Protein 8C6I (pdb70)

Sequence (1270 aa):
NCPDQNPRLRNWDPGQDSAKQVVIKEGDMLRLTSDATVHSIVIQDGGLLVFGDNKDGSRNITLRTHYILIQDGGALHIGAEKCRYKSKATITLYGKSDEGESMPTFGKKFIGVEAGGTLELHGARKASWTLLARTLNSSGLPFGSYTFEKDFSRGLNVRVIDQDTAKILESERFDTHEYRNESRRLQEFLRFQDPGRIVAIAVGDSAAKSLLQGTIQMIQERLGSELIQGLGYRQAWALVGVIDGGSTSCNESVRNYENHSSGGKALAQREFYTVDGQKFSVTAYSEWIEGVSLSGFRVEVVDGVKLNLLDDVSSWKPGDQIVVASTDYSMYQAEEFTLLPCSECSHFQVKVKETPQFLHMGEIIDGVDMRAEVGILTRNIVIQGEVEDSCYAENQCQFFDYDTFGGHIMIMKNFTSVHLSYVELKHMGQQQMGRYPVHFHLCGDVDYKGGYRHATFVDGLSIHHSFSRCITVHGTNGLLIKDTIGFDTLGHCFFLEDGIEQRNTLFHNLGLLTKPGTLLPTDRNNSMCTTMRDKVFGNYIPVPATDCMAVSTFWIAHPNNNLINNAAAGSQDAGIWYLFHKEPTGESSGLQLLAKPELTPLGIFYNNRVHSNFKAGLFIDKGVKTTNSSAADPREYLCLDNSARFRPHQDANPEKPRVAALIDRLIAFKNNDNGAWVRGGDIIVQNSAFADNGIGLTFASDGSFPSDEGSSQEVSESLFVGESRNYGFQGGQNKYVGTGGIDQKPRTLPRNRTFPIRGFQIYDGPIHLTRSTFKKYVPTPDRYSSAIGFLMKNSWQITPRNNISLVKFGPHVSLNVFFGKPGPWFEDCEMDGDKNSIFHDIDGSVTGYKDAYVGRMDNYLIRHPSCVNVSKWNAVICSGTYAQVYVQTWSTQNLSMTITRDEYPSNPMVLRGINQKAAFPQYQPVVMLEKGYTIHWNGPAPRTTFLYLVNFNKNDWIRVGLCYPSNTSFQVTFGYLQRQNGSLSKIEEYEPVHSLEELQRKQSERKFYFDSSTGLLFLYLKAKSHRHGHSYCSSQGCERVKIQAATDSKDISNCMAKAYPQYYRKPSVVKRMPAMLTGLCQGCGTRQVVFTSDPHKSYLPVQFQSPDKAETQRGDPSVISVNGTDFTFRSAGVLLLVVDPCSVPFRLTEKTVFPLADVSRIEEYLKTGIPPRSIVLLSTRGEIKQLNISHLLVPLGLAKPAHLYDKGSTIFLGFSGNFKPSWTKLFTSPAGQGLGVLEQFIPLQLDEYGCPRATTVRRRDLELLKQASK

GO terms:
  GO:0005509 calcium ion binding (F, IDA)
  GO:0005886 plasma membrane (C, IDA)
  GO:0004415 hyalurononglucosaminidase activity (F, IDA)
  GO:0016020 membrane (C, TAS)
  GO:0045296 cadherin binding (F, HDA)
  GO:0070062 extracellular exosome (C, HDA)

Foldseek 3Di:
DKLLPPPLEDEDDPAEDLDAEEEFAPSQRYEYQEEYHYAEYEFENQGEYEYHADPAAAREYEYEYFEYHFEHNGAYYDIAPVGAHRYFYYYEHEDDQPGDAADDVGGTSEYEAEAAGYYYHGFDDFAFKFFFLAWAAFQQFPAHKDKDKDWQLAAKWKWWAFQAGRDTDDTDGQNQAPDLVSLVVQLVVLVPDDFFIKMKIKGHFFHDHSHDPSSLVSCCQQFVDDPSVDGDGRKIKMKIGTGRPHNVRIFIFIFDQPQQWRVDKTKYKDWGAHQQRWIWMWMWIWTTDSNITMIIIIIHTPPFHKTFTDAFRPVDDAVWKKKWAALAQARLQIDMWGWDDDPPHDRGITGTDDGRRFIAGNFFFQQFASTIMMGTQDISAEYKFDWDAFDDDPQVRVVGGTHQAGYAYEHYANYNAAEAERYHYAAAAGLDPQGENAGYAQHEEQAVVNPHPPRHEHYAYHHENHRAAAHEDHNYEQYEYYSYEAYQYAAAHYYDDFLNYALYAYEQYEYGNHAAGQRAQQRHAQVNQQPPCVFFDDPDGGDCPQFYPNRENAEAQAFRYAYFNYEQRAHAAEHHEYEYEQATADPPPDDGDPAGRLAAEGHHAEQYYAANHQHEYYEYFWYFARDGADDVHRHHGGTTGRPRARWYAPVSDLVGDGDEHEHYQYRFENYQAEHYEHEHAHYEYELYEYEQYQEYYEYEADQAFGPRFFGEAEYALYEWEHHIPCLTTPDSPLPAWAFFQPPGDIGGHRDYPARAREYYAAYHDPYEYAFAEYEAFGDDPRYNHEYYEYDAPDAGDGWQNNEHELYYYDPNGPHHAALDDCDDGRPHCQHLHSLADKYWHCCCRRPQFHTKMKHAQLNPQEDFPQWDDDVSRNIIIGHADKGKKKKKFAPDAQKWKWKAFQQCRVRIRIHRFDCNPDGITIHMHMHGWPGEMEMFIQWADGQKMKIWTWPDFAFTKYKYWYFHALDKDKWKKKFFQAPPPRDTHDMDTEDEDDDPVVQVVVQVGRYWYADSQLRIIMHMDGDHAGPDNRGGDGPRHTIMMMMGMDDDDGDRRDSSVPPPPVVHDHGDDPDHTDDGDPDHDDSRHRPDSHRDSQVLWDKKKWKWFAAFQVVLVVPDWTFIAINHDTPTDNAAFKWKWWWQQADVVIDTPDIDTAHLVCLVVVVVCLVPVHDALIKIWMKGYWFRADNVCLQSCVQFATDHSRDQHGRDIKIWIGTRYDDHDSQTDMDHDHHRHIDGMDIRMHTGDDVSSVDDDPDPRPRVSVVSVVVSSD

Structure (mmCIF, N/CA/C/O backbone):
data_8C6I
#
_entry.id   8C6I
#
_cell.length_a   184.760
_cell.length_b   184.760
_cell.length_c   105.398
_cell.angle_alpha   90.00
_cell.angle_beta   90.00
_cell.angle_gamma   90.00
#
_symmetry.space_group_name_H-M   'P 42 21 2'
#
loop_
_entity.id
_entity.type
_entity.pdbx_description
1 polymer 'Cell surface hyaluronidase'
2 branched alpha-D-mannopyranose-(1-6)-beta-D-mannopyranose-(1-4)-2-acetamido-2-deoxy-beta-D-glucopyranose-(1-4)-2-acetamido-2-deoxy-beta-D-glucopyranose
3 branched 2-acetamido-2-deoxy-beta-D-glucopyranose-(1-4)-2-acetamido-2-deoxy-beta-D-glucopyranose
4 branched beta-D-mannopyranose-(1-4)-2-acetamido-2-deoxy-beta-D-glucopyranose-(1-4)-2-acetamido-2-deoxy-beta-D-glucopyranose
5 branched alpha-D-mannopyranose-(1-6)-beta-D-mannopyranose-(1-4)-2-acetamido-2-deoxy-beta-D-glucopyranose-(1-4)-[alpha-L-fucopyranose-(1-6)]2-acetamido-2-deoxy-beta-D-glucopyranose
6 branched alpha-D-mannopyranose-(1-3)-beta-D-mannopyranose-(1-4)-2-acetamido-2-deoxy-beta-D-glucopyranose-(1-4)-2-acetamido-2-deoxy-beta-D-glucopyranose
7 non-polymer 'NICKEL (II) ION'
8 non-polymer 'CHLORIDE ION'
9 non-polymer 2-acetamido-2-deoxy-beta-D-glucopyranose
#
loop_
_atom_site.group_PDB
_atom_site.id
_atom_site.type_symbol
_atom_site.label_atom_id
_atom_site.label_alt_id
_atom_site.label_comp_id
_atom_site.label_asym_id
_atom_site.label_entity_id
_atom_site.label_seq_id
_atom_site.pdbx_PDB_ins_code
_atom_site.Cartn_x
_atom_site.Cartn_y
_atom_site.Cartn_z
_atom_site.occupancy
_atom_site.B_iso_or_equiv
_atom_site.auth_seq_id
_atom_site.auth_comp_id
_atom_site.auth_asym_id
_atom_site.auth_atom_id
_atom_site.pdbx_PDB_model_num
ATOM 1 N N . ASN A 1 30 ? 18.793 -15.474 -47.959 1.00 137.12 112 ASN A N 1
ATOM 2 C CA . ASN A 1 30 ? 19.623 -15.271 -46.781 1.00 137.12 112 ASN A CA 1
ATOM 3 C C . ASN A 1 30 ? 18.818 -14.710 -45.614 1.00 137.12 112 ASN A C 1
ATOM 4 O O . ASN A 1 30 ? 19.212 -14.825 -44.469 1.00 137.12 112 ASN A O 1
ATOM 9 N N . CYS A 1 31 ? 17.685 -14.108 -45.911 1.00 139.29 113 CYS A N 1
ATOM 10 C CA . CYS A 1 31 ? 16.935 -13.432 -44.862 1.00 139.29 113 CYS A CA 1
ATOM 11 C C . CYS A 1 31 ? 15.986 -14.406 -44.163 1.00 139.29 113 CYS A C 1
ATOM 12 O O . CYS A 1 31 ? 15.377 -15.259 -44.820 1.00 139.29 113 CYS A O 1
ATOM 15 N N . PRO A 1 32 ? 15.861 -14.289 -42.838 1.00 137.28 114 PRO A N 1
ATOM 16 C CA . PRO A 1 32 ? 14.997 -15.209 -42.088 1.00 137.28 114 PRO A CA 1
ATOM 17 C C . PRO A 1 32 ? 13.521 -14.863 -42.203 1.00 137.28 114 PRO A C 1
ATOM 18 O O . PRO A 1 32 ? 12.670 -15.752 -42.102 1.00 137.28 114 PRO A O 1
ATOM 22 N N . ASP A 1 33 ? 13.202 -13.578 -42.393 1.00 139.11 115 ASP A N 1
ATOM 23 C CA . ASP A 1 33 ? 11.818 -13.194 -42.645 1.00 139.11 115 ASP A CA 1
ATOM 24 C C . ASP A 1 33 ? 11.410 -13.471 -44.089 1.00 139.11 115 ASP A C 1
ATOM 25 O O . ASP A 1 33 ? 10.240 -13.777 -44.347 1.00 139.11 115 ASP A O 1
ATOM 30 N N . GLN A 1 34 ? 12.353 -13.381 -45.037 1.00 141.39 116 GLN A N 1
ATOM 31 C CA . GLN A 1 34 ? 12.121 -13.817 -46.417 1.00 141.39 116 GLN A CA 1
ATOM 32 C C . GLN A 1 34 ? 12.052 -15.329 -46.554 1.00 141.39 116 GLN A C 1
ATOM 33 O O . GLN A 1 34 ? 12.143 -15.843 -47.676 1.00 141.39 116 GLN A O 1
ATOM 39 N N . ASN A 1 35 ? 11.920 -16.054 -45.454 1.00 141.81 117 ASN A N 1
ATOM 40 C CA . ASN A 1 35 ? 11.632 -17.481 -45.506 1.00 141.81 117 ASN A CA 1
ATOM 41 C C . ASN A 1 35 ? 10.225 -17.664 -46.056 1.00 141.81 117 ASN A C 1
ATOM 42 O O . ASN A 1 35 ? 9.271 -17.124 -45.479 1.00 141.81 117 ASN A O 1
ATOM 47 N N . PRO A 1 36 ? 10.047 -18.394 -47.159 1.00 142.75 118 PRO A N 1
ATOM 48 C CA . PRO A 1 36 ? 8.689 -18.597 -47.688 1.00 142.75 118 PRO A CA 1
ATOM 49 C C . PRO A 1 36 ? 7.773 -19.362 -46.743 1.00 142.75 118 PRO A C 1
ATOM 50 O O . PRO A 1 36 ? 6.567 -19.089 -46.718 1.00 142.75 118 PRO A O 1
ATOM 54 N N . ARG A 1 37 ? 8.305 -20.297 -45.950 1.00 142.54 119 ARG A N 1
ATOM 55 C CA . ARG A 1 37 ? 7.489 -21.093 -45.042 1.00 142.54 119 ARG A CA 1
ATOM 56 C C . ARG A 1 37 ? 6.895 -20.279 -43.890 1.00 142.54 119 ARG A C 1
ATOM 57 O O . ARG A 1 37 ? 6.211 -20.861 -43.034 1.00 142.54 119 ARG A O 1
ATOM 65 N N . LEU A 1 38 ? 7.141 -18.968 -43.832 1.00 140.90 120 LEU A N 1
ATOM 66 C CA . LEU A 1 38 ? 6.668 -18.165 -42.706 1.00 140.90 120 LEU A CA 1
ATOM 67 C C . LEU A 1 38 ? 5.202 -17.795 -42.885 1.00 140.90 120 LEU A C 1
ATOM 68 O O . LEU A 1 38 ? 4.829 -17.142 -43.867 1.00 140.90 120 LEU A O 1
ATOM 73 N N . ARG A 1 39 ? 4.381 -18.204 -41.927 1.00 141.34 121 ARG A N 1
ATOM 74 C CA . ARG A 1 39 ? 3.049 -17.642 -41.782 1.00 141.34 121 ARG A CA 1
ATOM 75 C C . ARG A 1 39 ? 3.146 -16.270 -41.130 1.00 141.34 121 ARG A C 1
ATOM 76 O O . ARG A 1 39 ? 4.032 -16.013 -40.310 1.00 141.34 121 ARG A O 1
ATOM 84 N N . ASN A 1 40 ? 2.235 -15.381 -41.506 1.00 139.51 122 ASN A N 1
ATOM 85 C CA . ASN A 1 40 ? 2.164 -14.064 -40.889 1.00 139.51 122 ASN A CA 1
ATOM 86 C C . ASN A 1 40 ? 1.326 -14.158 -39.619 1.00 139.51 122 ASN A C 1
ATOM 87 O O . ASN A 1 40 ? 0.241 -14.750 -39.623 1.00 139.51 122 ASN A O 1
ATOM 92 N N . TRP A 1 41 ? 1.840 -13.589 -38.533 1.00 138.57 123 TRP A N 1
ATOM 93 C CA . TRP A 1 41 ? 1.248 -13.723 -37.210 1.00 138.57 123 TRP A CA 1
ATOM 94 C C . TRP A 1 41 ? 0.626 -12.400 -36.778 1.00 138.57 123 TRP A C 1
ATOM 95 O O . TRP A 1 41 ? 1.143 -11.325 -37.097 1.00 138.57 123 TRP A O 1
ATOM 106 N N . ASP A 1 42 ? -0.499 -12.486 -36.065 1.00 137.87 124 ASP A N 1
ATOM 107 C CA . ASP A 1 42 ? -1.178 -11.323 -35.507 1.00 137.87 124 ASP A CA 1
ATOM 108 C C . ASP A 1 42 ? -2.094 -11.760 -34.366 1.00 137.87 124 ASP A C 1
ATOM 109 O O . ASP A 1 42 ? -3.286 -11.998 -34.591 1.00 137.87 124 ASP A O 1
ATOM 114 N N . PRO A 1 43 ? -1.577 -11.890 -33.126 1.00 138.10 125 PRO A N 1
ATOM 115 C CA . PRO A 1 43 ? -2.384 -12.472 -32.042 1.00 138.10 125 PRO A CA 1
ATOM 116 C C . PRO A 1 43 ? -3.374 -11.501 -31.412 1.00 138.10 125 PRO A C 1
ATOM 117 O O . PRO A 1 43 ? -4.412 -11.913 -30.894 1.00 138.10 125 PRO A O 1
ATOM 121 N N . GLY A 1 44 ? -3.036 -10.219 -31.422 1.00 134.56 126 GLY A N 1
ATOM 122 C CA . GLY A 1 44 ? -3.848 -9.177 -30.827 1.00 134.56 126 GLY A CA 1
ATOM 123 C C . GLY A 1 44 ? -3.227 -8.566 -29.586 1.00 134.56 126 GLY A C 1
ATOM 124 O O . GLY A 1 44 ? -2.000 -8.535 -29.413 1.00 134.56 126 GLY A O 1
ATOM 125 N N . GLN A 1 45 ? -4.108 -8.073 -28.692 1.00 134.44 127 GLN A N 1
ATOM 126 C CA . GLN A 1 45 ? -3.717 -7.371 -27.454 1.00 134.44 127 GLN A CA 1
ATOM 127 C C . GLN A 1 45 ? -4.409 -8.032 -26.254 1.00 134.44 127 GLN A C 1
ATOM 128 O O . GLN A 1 45 ? -5.308 -7.458 -25.637 1.00 134.44 127 GLN A O 1
ATOM 134 N N . ASP A 1 46 ? -4.006 -9.265 -25.958 1.00 135.51 128 ASP A N 1
ATOM 135 C CA . ASP A 1 46 ? -4.600 -10.077 -24.896 1.00 135.51 128 ASP A CA 1
ATOM 136 C C . ASP A 1 46 ? -3.498 -10.433 -23.899 1.00 135.51 128 ASP A C 1
ATOM 137 O O . ASP A 1 46 ? -2.797 -11.439 -24.055 1.00 135.51 128 ASP A O 1
ATOM 142 N N . SER A 1 47 ? -3.352 -9.597 -22.868 1.00 135.00 129 SER A N 1
ATOM 143 C CA . SER A 1 47 ? -2.330 -9.799 -21.847 1.00 135.00 129 SER A CA 1
ATOM 144 C C . SER A 1 47 ? -2.541 -11.073 -21.034 1.00 135.00 129 SER A C 1
ATOM 145 O O . SER A 1 47 ? -1.692 -11.400 -20.195 1.00 135.00 129 SER A O 1
ATOM 148 N N . ALA A 1 48 ? -3.636 -11.798 -21.260 1.00 134.43 130 ALA A N 1
ATOM 149 C CA . ALA A 1 48 ? -3.864 -13.096 -20.644 1.00 134.43 130 ALA A CA 1
ATOM 150 C C . ALA A 1 48 ? -3.794 -14.241 -21.645 1.00 134.43 130 ALA A C 1
ATOM 151 O O . ALA A 1 48 ? -3.936 -15.403 -21.249 1.00 134.43 130 ALA A O 1
ATOM 153 N N . LYS A 1 49 ? -3.590 -13.947 -22.929 1.00 134.10 131 LYS A N 1
ATOM 154 C CA . LYS A 1 49 ? -3.426 -14.988 -23.936 1.00 134.10 131 LYS A CA 1
ATOM 155 C C . LYS A 1 49 ? -2.009 -15.536 -23.873 1.00 134.10 131 LYS A C 1
ATOM 156 O O . LYS A 1 49 ? -1.045 -14.813 -24.142 1.00 134.10 131 LYS A O 1
ATOM 162 N N . GLN A 1 50 ? -1.881 -16.810 -23.526 1.00 134.20 132 GLN A N 1
ATOM 163 C CA . GLN A 1 50 ? -0.588 -17.469 -23.547 1.00 134.20 132 GLN A CA 1
ATOM 164 C C . GLN A 1 50 ? -0.360 -18.119 -24.907 1.00 134.20 132 GLN A C 1
ATOM 165 O O . GLN A 1 50 ? -1.296 -18.593 -25.557 1.00 134.20 132 GLN A O 1
ATOM 171 N N . VAL A 1 51 ? 0.897 -18.115 -25.345 1.00 131.83 133 VAL A N 1
ATOM 172 C CA . VAL A 1 51 ? 1.266 -18.550 -26.685 1.00 131.83 133 VAL A CA 1
ATOM 173 C C . VAL A 1 51 ? 2.347 -19.615 -26.582 1.00 131.83 133 VAL A C 1
ATOM 174 O O . VAL A 1 51 ? 3.260 -19.512 -25.755 1.00 131.83 133 VAL A O 1
ATOM 178 N N . VAL A 1 52 ? 2.236 -20.645 -27.419 1.00 134.47 134 VAL A N 1
ATOM 179 C CA . VAL A 1 52 ? 3.246 -21.700 -27.528 1.00 134.47 134 VAL A CA 1
ATOM 180 C C . VAL A 1 52 ? 3.507 -21.956 -29.005 1.00 134.47 134 VAL A C 1
ATOM 181 O O . VAL A 1 52 ? 2.602 -22.369 -29.739 1.00 134.47 134 VAL A O 1
ATOM 185 N N . ILE A 1 53 ? 4.737 -21.704 -29.433 1.00 137.50 135 ILE A N 1
ATOM 186 C CA . ILE A 1 53 ? 5.172 -21.893 -30.811 1.00 137.50 135 ILE A CA 1
ATOM 187 C C . ILE A 1 53 ? 5.906 -23.225 -30.877 1.00 137.50 135 ILE A C 1
ATOM 188 O O . ILE A 1 53 ? 7.042 -23.340 -30.407 1.00 137.50 135 ILE A O 1
ATOM 193 N N . LYS A 1 54 ? 5.261 -24.249 -31.443 1.00 141.92 136 LYS A N 1
ATOM 194 C CA . LYS A 1 54 ? 5.828 -25.588 -31.436 1.00 141.92 136 LYS A CA 1
ATOM 195 C C . LYS A 1 54 ? 6.183 -26.041 -32.858 1.00 141.92 136 LYS A C 1
ATOM 196 O O . LYS A 1 54 ? 6.383 -25.211 -33.754 1.00 141.92 136 LYS A O 1
ATOM 202 N N . GLU A 1 55 ? 6.264 -27.357 -33.060 1.00 143.98 137 GLU A N 1
ATOM 203 C CA . GLU A 1 55 ? 6.809 -27.899 -34.302 1.00 143.98 137 GLU A CA 1
ATOM 204 C C . GLU A 1 55 ? 5.914 -27.585 -35.498 1.00 143.98 137 GLU A C 1
ATOM 205 O O . GLU A 1 55 ? 4.698 -27.805 -35.458 1.00 143.98 137 GLU A O 1
ATOM 211 N N . GLY A 1 56 ? 6.535 -27.099 -36.577 1.00 143.28 138 GLY A N 1
ATOM 212 C CA . GLY A 1 56 ? 5.845 -26.622 -37.759 1.00 143.28 138 GLY A CA 1
ATOM 213 C C . GLY A 1 56 ? 5.426 -25.168 -37.681 1.00 143.28 138 GLY A C 1
ATOM 214 O O . GLY A 1 56 ? 5.275 -24.517 -38.723 1.00 143.28 138 GLY A O 1
ATOM 215 N N . ASP A 1 57 ? 5.230 -24.648 -36.471 1.00 141.99 139 ASP A N 1
ATOM 216 C CA . ASP A 1 57 ? 4.881 -23.247 -36.283 1.00 141.99 139 ASP A CA 1
ATOM 217 C C . ASP A 1 57 ? 6.023 -22.358 -36.753 1.00 141.99 139 ASP A C 1
ATOM 218 O O . ASP A 1 57 ? 6.860 -21.928 -35.954 1.00 141.99 139 ASP A O 1
ATOM 223 N N . MET A 1 58 ? 6.069 -22.093 -38.058 1.00 141.59 140 MET A N 1
ATOM 224 C CA . MET A 1 58 ? 7.037 -21.167 -38.631 1.00 141.59 140 MET A CA 1
ATOM 225 C C . MET A 1 58 ? 6.316 -19.836 -38.831 1.00 141.59 140 MET A C 1
ATOM 226 O O . MET A 1 58 ? 5.832 -19.506 -39.915 1.00 141.59 140 MET A O 1
ATOM 231 N N . LEU A 1 59 ? 6.223 -19.078 -37.739 1.00 138.70 141 LEU A N 1
ATOM 232 C CA . LEU A 1 59 ? 5.459 -17.840 -37.704 1.00 138.70 141 LEU A CA 1
ATOM 233 C C . LEU A 1 59 ? 6.357 -16.646 -37.993 1.00 138.70 141 LEU A C 1
ATOM 234 O O . LEU A 1 59 ? 7.521 -16.609 -37.582 1.00 138.70 141 LEU A O 1
ATOM 239 N N . ARG A 1 60 ? 5.802 -15.665 -38.698 1.00 138.99 142 ARG A N 1
ATOM 240 C CA . ARG A 1 60 ? 6.474 -14.398 -38.967 1.00 138.99 142 ARG A CA 1
ATOM 241 C C . ARG A 1 60 ? 5.614 -13.285 -38.385 1.00 138.99 142 ARG A C 1
ATOM 242 O O . ARG A 1 60 ? 4.552 -12.965 -38.931 1.00 138.99 142 ARG A O 1
ATOM 250 N N . LEU A 1 61 ? 6.061 -12.710 -37.273 1.00 137.13 143 LEU A N 1
ATOM 251 C CA . LEU A 1 61 ? 5.329 -11.614 -36.656 1.00 137.13 143 LEU A CA 1
ATOM 252 C C . LEU A 1 61 ? 5.309 -10.400 -37.578 1.00 137.13 143 LEU A C 1
ATOM 253 O O . LEU A 1 61 ? 6.323 -10.042 -38.183 1.00 137.13 143 LEU A O 1
ATOM 258 N N . THR A 1 62 ? 4.140 -9.761 -37.680 1.00 138.22 144 THR A N 1
ATOM 259 C CA . THR A 1 62 ? 3.944 -8.650 -38.602 1.00 138.22 144 THR A CA 1
ATOM 260 C C . THR A 1 62 ? 3.350 -7.402 -37.964 1.00 138.22 144 THR A C 1
ATOM 261 O O . THR A 1 62 ? 3.359 -6.345 -38.605 1.00 138.22 144 THR A O 1
ATOM 265 N N . SER A 1 63 ? 2.847 -7.483 -36.736 1.00 135.74 145 SER A N 1
ATOM 266 C CA . SER A 1 63 ? 2.149 -6.367 -36.122 1.00 135.74 145 SER A CA 1
ATOM 267 C C . SER A 1 63 ? 2.407 -6.380 -34.623 1.00 135.74 145 SER A C 1
ATOM 268 O O . SER A 1 63 ? 2.855 -7.383 -34.058 1.00 135.74 145 SER A O 1
ATOM 271 N N . ASP A 1 64 ? 2.128 -5.241 -33.987 1.00 133.87 146 ASP A N 1
ATOM 272 C CA . ASP A 1 64 ? 2.272 -5.122 -32.541 1.00 133.87 146 ASP A CA 1
ATOM 273 C C . ASP A 1 64 ? 1.364 -6.122 -31.835 1.00 133.87 146 ASP A C 1
ATOM 274 O O . ASP A 1 64 ? 0.304 -6.499 -32.340 1.00 133.87 146 ASP A O 1
ATOM 279 N N . ALA A 1 65 ? 1.792 -6.563 -30.655 1.00 131.60 147 ALA A N 1
ATOM 280 C CA . ALA A 1 65 ? 1.081 -7.624 -29.957 1.00 131.60 147 ALA A CA 1
ATOM 281 C C . ALA A 1 65 ? 1.316 -7.506 -28.463 1.00 131.60 147 ALA A C 1
ATOM 282 O O . ALA A 1 65 ? 2.344 -6.989 -28.016 1.00 131.60 147 ALA A O 1
ATOM 284 N N . THR A 1 66 ? 0.346 -7.998 -27.697 1.00 131.01 148 THR A N 1
ATOM 285 C CA . THR A 1 66 ? 0.460 -8.078 -26.241 1.00 131.01 148 THR A CA 1
ATOM 286 C C . THR A 1 66 ? -0.123 -9.416 -25.810 1.00 131.01 148 THR A C 1
ATOM 287 O O . THR A 1 66 ? -1.344 -9.602 -25.839 1.00 131.01 148 THR A O 1
ATOM 291 N N . VAL A 1 67 ? 0.746 -10.347 -25.439 1.00 130.68 149 VAL A N 1
ATOM 292 C CA . VAL A 1 67 ? 0.335 -11.641 -24.922 1.00 130.68 149 VAL A CA 1
ATOM 293 C C . VAL A 1 67 ? 0.931 -11.807 -23.532 1.00 130.68 149 VAL A C 1
ATOM 294 O O . VAL A 1 67 ? 1.870 -11.109 -23.145 1.00 130.68 149 VAL A O 1
ATOM 298 N N . HIS A 1 68 ? 0.368 -12.748 -22.771 1.00 130.53 150 HIS A N 1
ATOM 299 C CA . HIS A 1 68 ? 0.936 -13.047 -21.462 1.00 130.53 150 HIS A CA 1
ATOM 300 C C . HIS A 1 68 ? 2.343 -13.612 -21.599 1.00 130.53 150 HIS A C 1
ATOM 301 O O . HIS A 1 68 ? 3.297 -13.061 -21.042 1.00 130.53 150 HIS A O 1
ATOM 308 N N . SER A 1 69 ? 2.498 -14.703 -22.344 1.00 127.61 151 SER A N 1
ATOM 309 C CA . SER A 1 69 ? 3.800 -15.332 -22.504 1.00 127.61 151 SER A CA 1
ATOM 310 C C . SER A 1 69 ? 3.947 -15.875 -23.916 1.00 127.61 151 SER A C 1
ATOM 311 O O . SER A 1 69 ? 2.968 -16.043 -24.647 1.00 127.61 151 SER A O 1
ATOM 314 N N . ILE A 1 70 ? 5.194 -16.156 -24.285 1.00 127.40 152 ILE A N 1
ATOM 315 C CA . ILE A 1 70 ? 5.529 -16.854 -25.519 1.00 127.40 152 ILE A CA 1
ATOM 316 C C . ILE A 1 70 ? 6.534 -17.941 -25.170 1.00 127.40 152 ILE A C 1
ATOM 317 O O . ILE A 1 70 ? 7.511 -17.683 -24.457 1.00 127.40 152 ILE A O 1
ATOM 322 N N . VAL A 1 71 ? 6.278 -19.159 -25.638 1.00 130.01 153 VAL A N 1
ATOM 323 C CA . VAL A 1 71 ? 7.176 -20.286 -25.424 1.00 130.01 153 VAL A CA 1
ATOM 324 C C . VAL A 1 71 ? 7.459 -20.916 -26.779 1.00 130.01 153 VAL A C 1
ATOM 325 O O . VAL A 1 71 ? 6.547 -21.449 -27.422 1.00 130.01 153 VAL A O 1
ATOM 329 N N . ILE A 1 72 ? 8.716 -20.862 -27.208 1.00 133.12 154 ILE A N 1
ATOM 330 C CA . ILE A 1 72 ? 9.145 -21.384 -28.500 1.00 133.12 154 ILE A CA 1
ATOM 331 C C . ILE A 1 72 ? 9.891 -22.689 -28.255 1.00 133.12 154 ILE A C 1
ATOM 332 O O . ILE A 1 72 ? 10.932 -22.698 -27.585 1.00 133.12 154 ILE A O 1
ATOM 337 N N . GLN A 1 73 ? 9.375 -23.788 -28.809 1.00 137.99 155 GLN A N 1
ATOM 338 C CA . GLN A 1 73 ? 9.893 -25.112 -28.490 1.00 137.99 155 GLN A CA 1
ATOM 339 C C . GLN A 1 73 ? 9.670 -26.058 -29.664 1.00 137.99 155 GLN A C 1
ATOM 340 O O . GLN A 1 73 ? 8.945 -25.748 -30.613 1.00 137.99 155 GLN A O 1
ATOM 346 N N . ASP A 1 74 ? 10.331 -27.217 -29.594 1.00 141.65 156 ASP A N 1
ATOM 347 C CA . ASP A 1 74 ? 10.121 -28.347 -30.503 1.00 141.65 156 ASP A CA 1
ATOM 348 C C . ASP A 1 74 ? 10.480 -28.025 -31.954 1.00 141.65 156 ASP A C 1
ATOM 349 O O . ASP A 1 74 ? 10.037 -28.722 -32.873 1.00 141.65 156 ASP A O 1
ATOM 354 N N . GLY A 1 75 ? 11.294 -26.999 -32.179 1.00 140.32 157 GLY A N 1
ATOM 355 C CA . GLY A 1 75 ? 11.599 -26.541 -33.517 1.00 140.32 157 GLY A CA 1
ATOM 356 C C . GLY A 1 75 ? 10.729 -25.411 -34.021 1.00 140.32 157 GLY A C 1
ATOM 357 O O . GLY A 1 75 ? 10.785 -25.099 -35.216 1.00 140.32 157 GLY A O 1
ATOM 358 N N . GLY A 1 76 ? 9.922 -24.797 -33.158 1.00 138.33 158 GLY A N 1
ATOM 359 C CA . GLY A 1 76 ? 9.124 -23.662 -33.579 1.00 138.33 158 GLY A CA 1
ATOM 360 C C . GLY A 1 76 ? 9.987 -22.463 -33.919 1.00 138.33 158 GLY A C 1
ATOM 361 O O . GLY A 1 76 ? 11.097 -22.298 -33.414 1.00 138.33 158 GLY A O 1
ATOM 362 N N . LEU A 1 77 ? 9.462 -21.610 -34.794 1.00 135.87 159 LEU A N 1
ATOM 363 C CA . LEU A 1 77 ? 10.192 -20.451 -35.284 1.00 135.87 159 LEU A CA 1
ATOM 364 C C . LEU A 1 77 ? 9.322 -19.212 -35.146 1.00 135.87 159 LEU A C 1
ATOM 365 O O . LEU A 1 77 ? 8.126 -19.249 -35.446 1.00 135.87 159 LEU A O 1
ATOM 370 N N . LEU A 1 78 ? 9.919 -18.124 -34.670 1.00 133.41 160 LEU A N 1
ATOM 371 C CA . LEU A 1 78 ? 9.241 -16.830 -34.615 1.00 133.41 160 LEU A CA 1
ATOM 372 C C . LEU A 1 78 ? 10.220 -15.786 -35.138 1.00 133.41 160 LEU A C 1
ATOM 373 O O . LEU A 1 78 ? 11.125 -15.359 -34.414 1.00 133.41 160 LEU A O 1
ATOM 378 N N . VAL A 1 79 ? 10.049 -15.392 -36.396 1.00 133.91 161 VAL A N 1
ATOM 379 C CA . VAL A 1 79 ? 10.856 -14.337 -37.001 1.00 133.91 161 VAL A CA 1
ATOM 380 C C . VAL A 1 79 ? 10.042 -13.052 -36.997 1.00 133.91 161 VAL A C 1
ATOM 381 O O . VAL A 1 79 ? 8.823 -13.074 -37.210 1.00 133.91 161 VAL A O 1
ATOM 385 N N . PHE A 1 80 ? 10.706 -11.933 -36.728 1.00 130.96 162 PHE A N 1
ATOM 386 C CA . PHE A 1 80 ? 10.078 -10.634 -36.892 1.00 130.96 162 PHE A CA 1
ATOM 387 C C . PHE A 1 80 ? 10.062 -10.264 -38.365 1.00 130.96 162 PHE A C 1
ATOM 388 O O . PHE A 1 80 ? 11.047 -10.469 -39.081 1.00 130.96 162 PHE A O 1
ATOM 396 N N . GLY A 1 81 ? 8.928 -9.733 -38.820 1.00 134.60 163 GLY A N 1
ATOM 397 C CA . GLY A 1 81 ? 8.783 -9.379 -40.226 1.00 134.60 163 GLY A CA 1
ATOM 398 C C . GLY A 1 81 ? 9.444 -8.045 -40.506 1.00 134.60 163 GLY A C 1
ATOM 399 O O . GLY A 1 81 ? 9.142 -7.039 -39.855 1.00 134.60 163 GLY A O 1
ATOM 400 N N . ASP A 1 82 ? 10.354 -8.036 -41.473 1.00 134.91 164 ASP A N 1
ATOM 401 C CA . ASP A 1 82 ? 11.113 -6.845 -41.818 1.00 134.91 164 ASP A CA 1
ATOM 402 C C . ASP A 1 82 ? 10.665 -6.304 -43.170 1.00 134.91 164 ASP A C 1
ATOM 403 O O . ASP A 1 82 ? 9.950 -6.963 -43.930 1.00 134.91 164 ASP A O 1
ATOM 408 N N . ASN A 1 83 ? 11.092 -5.076 -43.456 1.00 139.04 165 ASN A N 1
ATOM 409 C CA . ASN A 1 83 ? 10.805 -4.404 -44.712 1.00 139.04 165 ASN A CA 1
ATOM 410 C C . ASN A 1 83 ? 12.102 -4.015 -45.410 1.00 139.04 165 ASN A C 1
ATOM 411 O O . ASN A 1 83 ? 13.113 -3.726 -44.763 1.00 139.04 165 ASN A O 1
ATOM 416 N N . LYS A 1 84 ? 12.064 -4.008 -46.746 1.00 140.01 166 LYS A N 1
ATOM 417 C CA . LYS A 1 84 ? 13.218 -3.602 -47.543 1.00 140.01 166 LYS A CA 1
ATOM 418 C C . LYS A 1 84 ? 13.572 -2.131 -47.357 1.00 140.01 166 LYS A C 1
ATOM 419 O O . LYS A 1 84 ? 14.652 -1.712 -47.789 1.00 140.01 166 LYS A O 1
ATOM 425 N N . ASP A 1 85 ? 12.697 -1.343 -46.723 1.00 140.24 167 ASP A N 1
ATOM 426 C CA . ASP A 1 85 ? 12.929 0.080 -46.522 1.00 140.24 167 ASP A CA 1
ATOM 427 C C . ASP A 1 85 ? 13.193 0.473 -45.075 1.00 140.24 167 ASP A C 1
ATOM 428 O O . ASP A 1 85 ? 13.730 1.559 -44.841 1.00 140.24 167 ASP A O 1
ATOM 433 N N . GLY A 1 86 ? 12.823 -0.360 -44.107 1.00 137.80 168 GLY A N 1
ATOM 434 C CA . GLY A 1 86 ? 13.057 -0.021 -42.717 1.00 137.80 168 GLY A CA 1
ATOM 435 C C . GLY A 1 86 ? 11.979 0.837 -42.089 1.00 137.80 168 GLY A C 1
ATOM 436 O O . GLY A 1 86 ? 12.290 1.810 -41.391 1.00 137.80 168 GLY A O 1
ATOM 437 N N . SER A 1 87 ? 10.711 0.500 -42.313 1.00 139.49 169 SER A N 1
ATOM 438 C CA . SER A 1 87 ? 9.611 1.293 -41.790 1.00 139.49 169 SER A CA 1
ATOM 439 C C . SER A 1 87 ? 8.679 0.532 -40.859 1.00 139.49 169 SER A C 1
ATOM 440 O O . SER A 1 87 ? 8.002 1.167 -40.044 1.00 139.49 169 SER A O 1
ATOM 443 N N . ARG A 1 88 ? 8.636 -0.798 -40.942 1.00 137.84 170 ARG A N 1
ATOM 444 C CA . ARG A 1 88 ? 7.702 -1.602 -40.158 1.00 137.84 170 ARG A CA 1
ATOM 445 C C . ARG A 1 88 ? 8.091 -1.630 -38.684 1.00 137.84 170 ARG A C 1
ATOM 446 O O . ARG A 1 88 ? 8.832 -2.517 -38.246 1.00 137.84 170 ARG A O 1
ATOM 454 N N . ASN A 1 89 ? 7.588 -0.667 -37.909 1.00 135.31 171 ASN A N 1
ATOM 455 C CA . ASN A 1 89 ? 7.878 -0.602 -36.480 1.00 135.31 171 ASN A CA 1
ATOM 456 C C . ASN A 1 89 ? 7.042 -1.638 -35.734 1.00 135.31 171 ASN A C 1
ATOM 457 O O . ASN A 1 89 ? 5.807 -1.575 -35.742 1.00 135.31 171 ASN A O 1
ATOM 462 N N . ILE A 1 90 ? 7.719 -2.587 -35.085 1.00 131.00 172 ILE A N 1
ATOM 463 C CA . ILE A 1 90 ? 7.084 -3.674 -34.344 1.00 131.00 172 ILE A CA 1
ATOM 464 C C . ILE A 1 90 ? 7.439 -3.537 -32.870 1.00 131.00 172 ILE A C 1
ATOM 465 O O . ILE A 1 90 ? 8.591 -3.248 -32.524 1.00 131.00 172 ILE A O 1
ATOM 470 N N . THR A 1 91 ? 6.449 -3.747 -32.007 1.00 127.10 173 THR A N 1
ATOM 471 C CA . THR A 1 91 ? 6.642 -3.699 -30.559 1.00 127.10 173 THR A CA 1
ATOM 472 C C . THR A 1 91 ? 5.926 -4.891 -29.934 1.00 127.10 173 THR A C 1
ATOM 473 O O . THR A 1 91 ? 4.696 -4.899 -29.831 1.00 127.10 173 THR A O 1
ATOM 477 N N . LEU A 1 92 ? 6.695 -5.896 -29.528 1.00 125.68 174 LEU A N 1
ATOM 478 C CA . LEU A 1 92 ? 6.165 -7.027 -28.781 1.00 125.68 174 LEU A CA 1
ATOM 479 C C . LEU A 1 92 ? 6.171 -6.703 -27.291 1.00 125.68 174 LEU A C 1
ATOM 480 O O . LEU A 1 92 ? 7.042 -5.983 -26.795 1.00 125.68 174 LEU A O 1
ATOM 485 N N . ARG A 1 93 ? 5.172 -7.223 -26.582 1.00 124.93 175 ARG A N 1
ATOM 486 C CA . ARG A 1 93 ? 5.060 -7.037 -25.139 1.00 124.93 175 ARG A CA 1
ATOM 487 C C . ARG A 1 93 ? 4.677 -8.370 -24.513 1.00 124.93 175 ARG A C 1
ATOM 488 O O . ARG A 1 93 ? 3.692 -8.988 -24.927 1.00 124.93 175 ARG A O 1
ATOM 496 N N . THR A 1 94 ? 5.457 -8.817 -23.530 1.00 125.20 176 THR A N 1
ATOM 497 C CA . THR A 1 94 ? 5.278 -10.145 -22.960 1.00 125.20 176 THR A CA 1
ATOM 498 C C . THR A 1 94 ? 5.801 -10.173 -21.532 1.00 125.20 176 THR A C 1
ATOM 499 O O . THR A 1 94 ? 6.741 -9.453 -21.186 1.00 125.20 176 THR A O 1
ATOM 503 N N . HIS A 1 95 ? 5.174 -11.011 -20.700 1.00 127.55 177 HIS A N 1
ATOM 504 C CA . HIS A 1 95 ? 5.757 -11.308 -19.396 1.00 127.55 177 HIS A CA 1
ATOM 505 C C . HIS A 1 95 ? 7.090 -12.025 -19.534 1.00 127.55 177 HIS A C 1
ATOM 506 O O . HIS A 1 95 ? 7.993 -11.803 -18.721 1.00 127.55 177 HIS A O 1
ATOM 513 N N . TYR A 1 96 ? 7.227 -12.892 -20.536 1.00 126.03 178 TYR A N 1
ATOM 514 C CA . TYR A 1 96 ? 8.501 -13.552 -20.800 1.00 126.03 178 TYR A CA 1
ATOM 515 C C . TYR A 1 96 ? 8.457 -14.215 -22.170 1.00 126.03 178 TYR A C 1
ATOM 516 O O . TYR A 1 96 ? 7.394 -14.369 -22.779 1.00 126.03 178 TYR A O 1
ATOM 525 N N . ILE A 1 97 ? 9.640 -14.601 -22.647 1.00 123.10 179 ILE A N 1
ATOM 526 C CA . ILE A 1 97 ? 9.810 -15.440 -23.830 1.00 123.10 179 ILE A CA 1
ATOM 527 C C . ILE A 1 97 ? 10.757 -16.566 -23.439 1.00 123.10 179 ILE A C 1
ATOM 528 O O . ILE A 1 97 ? 11.870 -16.303 -22.969 1.00 123.10 179 ILE A O 1
ATOM 533 N N . LEU A 1 98 ? 10.323 -17.811 -23.622 1.00 125.33 180 LEU A N 1
ATOM 534 C CA . LEU A 1 98 ? 11.092 -18.982 -23.198 1.00 125.33 180 LEU A CA 1
ATOM 535 C C . LEU A 1 98 ? 11.445 -19.817 -24.425 1.00 125.33 180 LEU A C 1
ATOM 536 O O . LEU A 1 98 ? 10.631 -20.618 -24.894 1.00 125.33 180 LEU A O 1
ATOM 541 N N . ILE A 1 99 ? 12.659 -19.633 -24.934 1.00 126.51 181 ILE A N 1
ATOM 542 C CA . ILE A 1 99 ? 13.156 -20.386 -26.078 1.00 126.51 181 ILE A CA 1
ATOM 543 C C . ILE A 1 99 ? 13.846 -21.641 -25.566 1.00 126.51 181 ILE A C 1
ATOM 544 O O . ILE A 1 99 ? 14.681 -21.574 -24.655 1.00 126.51 181 ILE A O 1
ATOM 549 N N . GLN A 1 100 ? 13.499 -22.788 -26.145 1.00 131.70 182 GLN A N 1
ATOM 550 C CA . GLN A 1 100 ? 14.050 -24.052 -25.682 1.00 131.70 182 GLN A CA 1
ATOM 551 C C . GLN A 1 100 ? 13.873 -25.111 -26.758 1.00 131.70 182 GLN A C 1
ATOM 552 O O . GLN A 1 100 ? 12.971 -25.020 -27.594 1.00 131.70 182 GLN A O 1
ATOM 558 N N . ASP A 1 101 ? 14.765 -26.099 -26.732 1.00 134.85 183 ASP A N 1
ATOM 559 C CA . ASP A 1 101 ? 14.621 -27.347 -27.478 1.00 134.85 183 ASP A CA 1
ATOM 560 C C . ASP A 1 101 ? 14.373 -27.101 -28.968 1.00 134.85 183 ASP A C 1
ATOM 561 O O . ASP A 1 101 ? 13.330 -27.453 -29.523 1.00 134.85 183 ASP A O 1
ATOM 566 N N . GLY A 1 102 ? 15.367 -26.499 -29.620 1.00 133.81 184 GLY A N 1
ATOM 567 C CA . GLY A 1 102 ? 15.305 -26.262 -31.046 1.00 133.81 184 GLY A CA 1
ATOM 568 C C . GLY A 1 102 ? 14.449 -25.093 -31.477 1.00 133.81 184 GLY A C 1
ATOM 569 O O . GLY A 1 102 ? 14.449 -24.756 -32.668 1.00 133.81 184 GLY A O 1
ATOM 570 N N . GLY A 1 103 ? 13.710 -24.468 -30.562 1.00 131.50 185 GLY A N 1
ATOM 571 C CA . GLY A 1 103 ? 12.992 -23.259 -30.911 1.00 131.50 185 GLY A CA 1
ATOM 572 C C . GLY A 1 103 ? 13.941 -22.142 -31.301 1.00 131.50 185 GLY A C 1
ATOM 573 O O . GLY A 1 103 ? 15.098 -22.098 -30.884 1.00 131.50 185 GLY A O 1
ATOM 574 N N . ALA A 1 104 ? 13.437 -21.223 -32.121 1.00 130.26 186 ALA A N 1
ATOM 575 C CA . ALA A 1 104 ? 14.251 -20.142 -32.652 1.00 130.26 186 ALA A CA 1
ATOM 576 C C . ALA A 1 104 ? 13.500 -18.823 -32.568 1.00 130.26 186 ALA A C 1
ATOM 577 O O . ALA A 1 104 ? 12.267 -18.776 -32.639 1.00 130.26 186 ALA A O 1
ATOM 579 N N . LEU A 1 105 ? 14.266 -17.748 -32.413 1.00 126.94 187 LEU A N 1
ATOM 580 C CA . LEU A 1 105 ? 13.739 -16.387 -32.423 1.00 126.94 187 LEU A CA 1
ATOM 581 C C . LEU A 1 105 ? 14.700 -15.549 -33.252 1.00 126.94 187 LEU A C 1
ATOM 582 O O . LEU A 1 105 ? 15.849 -15.337 -32.849 1.00 126.94 187 LEU A O 1
ATOM 587 N N . HIS A 1 106 ? 14.240 -15.093 -34.414 1.00 127.73 188 HIS A N 1
ATOM 588 C CA . HIS A 1 106 ? 15.073 -14.386 -35.376 1.00 127.73 188 HIS A CA 1
ATOM 589 C C . HIS A 1 106 ? 14.517 -12.992 -35.628 1.00 127.73 188 HIS A C 1
ATOM 590 O O . HIS A 1 106 ? 13.339 -12.842 -35.963 1.00 127.73 188 HIS A O 1
ATOM 597 N N . ILE A 1 107 ? 15.365 -11.975 -35.464 1.00 126.62 189 ILE A N 1
ATOM 598 C CA . ILE A 1 107 ? 15.060 -10.628 -35.938 1.00 126.62 189 ILE A CA 1
ATOM 599 C C . ILE A 1 107 ? 16.175 -10.209 -36.888 1.00 126.62 189 ILE A C 1
ATOM 600 O O . ILE A 1 107 ? 17.095 -9.475 -36.508 1.00 126.62 189 ILE A O 1
ATOM 605 N N . GLY A 1 108 ? 16.103 -10.685 -38.130 1.00 129.05 190 GLY A N 1
ATOM 606 C CA . GLY A 1 108 ? 17.173 -10.511 -39.087 1.00 129.05 190 GLY A CA 1
ATOM 607 C C . GLY A 1 108 ? 18.286 -11.525 -38.895 1.00 129.05 190 GLY A C 1
ATOM 608 O O . GLY A 1 108 ? 18.362 -12.242 -37.896 1.00 129.05 190 GLY A O 1
ATOM 609 N N . ALA A 1 109 ? 19.171 -11.580 -39.889 1.00 129.02 191 ALA A N 1
ATOM 610 C CA . ALA A 1 109 ? 20.306 -12.490 -39.892 1.00 129.02 191 ALA A CA 1
ATOM 611 C C . ALA A 1 109 ? 21.608 -11.706 -39.986 1.00 129.02 191 ALA A C 1
ATOM 612 O O . ALA A 1 109 ? 21.634 -10.550 -40.421 1.00 129.02 191 ALA A O 1
ATOM 614 N N . GLU A 1 110 ? 22.700 -12.364 -39.581 1.00 129.32 192 GLU A N 1
ATOM 615 C CA . GLU A 1 110 ? 24.022 -11.746 -39.615 1.00 129.32 192 GLU A CA 1
ATOM 616 C C . GLU A 1 110 ? 24.399 -11.277 -41.014 1.00 129.32 192 GLU A C 1
ATOM 617 O O . GLU A 1 110 ? 25.284 -10.424 -41.155 1.00 129.32 192 GLU A O 1
ATOM 623 N N . LYS A 1 111 ? 23.742 -11.805 -42.045 1.00 131.01 193 LYS A N 1
ATOM 624 C CA . LYS A 1 111 ? 23.975 -11.414 -43.429 1.00 131.01 193 LYS A CA 1
ATOM 625 C C . LYS A 1 111 ? 22.901 -10.478 -43.968 1.00 131.01 193 LYS A C 1
ATOM 626 O O . LYS A 1 111 ? 23.219 -9.545 -44.712 1.00 131.01 193 LYS A O 1
ATOM 632 N N . CYS A 1 112 ? 21.640 -10.700 -43.600 1.00 131.95 194 CYS A N 1
ATOM 633 C CA . CYS A 1 112 ? 20.500 -9.891 -44.037 1.00 131.95 194 CYS A CA 1
ATOM 634 C C . CYS A 1 112 ? 19.908 -9.241 -42.789 1.00 131.95 194 CYS A C 1
ATOM 635 O O . CYS A 1 112 ? 18.975 -9.770 -42.180 1.00 131.95 194 CYS A O 1
ATOM 638 N N . ARG A 1 113 ? 20.449 -8.082 -42.426 1.00 126.16 195 ARG A N 1
ATOM 639 C CA . ARG A 1 113 ? 20.165 -7.469 -41.139 1.00 126.16 195 ARG A CA 1
ATOM 640 C C . ARG A 1 113 ? 18.817 -6.754 -41.143 1.00 126.16 195 ARG A C 1
ATOM 641 O O . ARG A 1 113 ? 18.239 -6.446 -42.190 1.00 126.16 195 ARG A O 1
ATOM 649 N N . TYR A 1 114 ? 18.324 -6.496 -39.936 1.00 129.06 196 TYR A N 1
ATOM 650 C CA . TYR A 1 114 ? 17.005 -5.913 -39.737 1.00 129.06 196 TYR A CA 1
ATOM 651 C C . TYR A 1 114 ? 17.055 -4.400 -39.902 1.00 129.06 196 TYR A C 1
ATOM 652 O O . TYR A 1 114 ? 17.965 -3.734 -39.400 1.00 129.06 196 TYR A O 1
ATOM 661 N N . LYS A 1 115 ? 16.052 -3.857 -40.593 1.00 131.96 197 LYS A N 1
ATOM 662 C CA . LYS A 1 115 ? 16.104 -2.485 -41.080 1.00 131.96 197 LYS A CA 1
ATOM 663 C C . LYS A 1 115 ? 15.122 -1.538 -40.406 1.00 131.96 197 LYS A C 1
ATOM 664 O O . LYS A 1 115 ? 15.410 -0.342 -40.320 1.00 131.96 197 LYS A O 1
ATOM 670 N N . SER A 1 116 ? 13.983 -2.030 -39.918 1.00 132.43 198 SER A N 1
ATOM 671 C CA . SER A 1 116 ? 13.022 -1.190 -39.216 1.00 132.43 198 SER A CA 1
ATOM 672 C C . SER A 1 116 ? 13.372 -1.156 -37.728 1.00 132.43 198 SER A C 1
ATOM 673 O O . SER A 1 116 ? 14.422 -1.648 -37.311 1.00 132.43 198 SER A O 1
ATOM 676 N N . LYS A 1 117 ? 12.494 -0.580 -36.905 1.00 128.46 199 LYS A N 1
ATOM 677 C CA . LYS A 1 117 ? 12.711 -0.476 -35.464 1.00 128.46 199 LYS A CA 1
ATOM 678 C C . LYS A 1 117 ? 11.772 -1.439 -34.742 1.00 128.46 199 LYS A C 1
ATOM 679 O O . LYS A 1 117 ? 10.557 -1.222 -34.708 1.00 128.46 199 LYS A O 1
ATOM 685 N N . ALA A 1 118 ? 12.336 -2.495 -34.161 1.00 124.40 200 ALA A N 1
ATOM 686 C CA . ALA A 1 118 ? 11.588 -3.456 -33.362 1.00 124.40 200 ALA A CA 1
ATOM 687 C C . ALA A 1 118 ? 11.810 -3.193 -31.875 1.00 124.40 200 ALA A C 1
ATOM 688 O O . ALA A 1 118 ? 12.791 -2.563 -31.473 1.00 124.40 200 ALA A O 1
ATOM 690 N N . THR A 1 119 ? 10.879 -3.680 -31.055 1.00 122.38 201 THR A N 1
ATOM 691 C CA . THR A 1 119 ? 10.933 -3.442 -29.616 1.00 122.38 201 THR A CA 1
ATOM 692 C C . THR A 1 119 ? 10.260 -4.597 -28.889 1.00 122.38 201 THR A C 1
ATOM 693 O O . THR A 1 119 ? 9.149 -4.993 -29.246 1.00 122.38 201 THR A O 1
ATOM 697 N N . ILE A 1 120 ? 10.936 -5.137 -27.879 1.00 120.41 202 ILE A N 1
ATOM 698 C CA . ILE A 1 120 ? 10.382 -6.172 -27.013 1.00 120.41 202 ILE A CA 1
ATOM 699 C C . ILE A 1 120 ? 10.351 -5.608 -25.601 1.00 120.41 202 ILE A C 1
ATOM 700 O O . ILE A 1 120 ? 11.398 -5.477 -24.954 1.00 120.41 202 ILE A O 1
ATOM 705 N N . THR A 1 121 ? 9.157 -5.269 -25.123 1.00 122.03 203 THR A N 1
ATOM 706 C CA . THR A 1 121 ? 8.986 -4.721 -23.785 1.00 122.03 203 THR A CA 1
ATOM 707 C C . THR A 1 121 ? 8.689 -5.853 -22.810 1.00 122.03 203 THR A C 1
ATOM 708 O O . THR A 1 121 ? 7.676 -6.546 -22.944 1.00 122.03 203 THR A O 1
ATOM 712 N N . LEU A 1 122 ? 9.566 -6.036 -21.831 1.00 122.72 204 LEU A N 1
ATOM 713 C CA . LEU A 1 122 ? 9.366 -7.032 -20.786 1.00 122.72 204 LEU A CA 1
ATOM 714 C C . LEU A 1 122 ? 8.701 -6.359 -19.592 1.00 122.72 204 LEU A C 1
ATOM 715 O O . LEU A 1 122 ? 9.265 -5.425 -19.009 1.00 122.72 204 LEU A O 1
ATOM 720 N N . TYR A 1 123 ? 7.501 -6.816 -19.240 1.00 126.35 205 TYR A N 1
ATOM 721 C CA . TYR A 1 123 ? 6.716 -6.193 -18.184 1.00 126.35 205 TYR A CA 1
ATOM 722 C C . TYR A 1 123 ? 6.346 -7.233 -17.132 1.00 126.35 205 TYR A C 1
ATOM 723 O O . TYR A 1 123 ? 6.533 -8.441 -17.316 1.00 126.35 205 TYR A O 1
ATOM 732 N N . GLY A 1 124 ? 5.810 -6.746 -16.017 1.00 127.27 206 GLY A N 1
ATOM 733 C CA . GLY A 1 124 ? 5.454 -7.595 -14.903 1.00 127.27 206 GLY A CA 1
ATOM 734 C C . GLY A 1 124 ? 6.239 -7.216 -13.670 1.00 127.27 206 GLY A C 1
ATOM 735 O O . GLY A 1 124 ? 7.475 -7.197 -13.695 1.00 127.27 206 GLY A O 1
ATOM 736 N N . LYS A 1 125 ? 5.542 -6.889 -12.589 1.00 131.06 207 LYS A N 1
ATOM 737 C CA . LYS A 1 125 ? 6.223 -6.501 -11.363 1.00 131.06 207 LYS A CA 1
ATOM 738 C C . LYS A 1 125 ? 6.735 -7.732 -10.620 1.00 131.06 207 LYS A C 1
ATOM 739 O O . LYS A 1 125 ? 6.327 -8.867 -10.883 1.00 131.06 207 LYS A O 1
ATOM 745 N N . SER A 1 126 ? 7.662 -7.488 -9.693 1.00 131.23 208 SER A N 1
ATOM 746 C CA . SER A 1 126 ? 8.231 -8.575 -8.901 1.00 131.23 208 SER A CA 1
ATOM 747 C C . SER A 1 126 ? 7.158 -9.299 -8.097 1.00 131.23 208 SER A C 1
ATOM 748 O O . SER A 1 126 ? 7.158 -10.533 -8.009 1.00 131.23 208 SER A O 1
ATOM 751 N N . ASP A 1 127 ? 6.219 -8.547 -7.529 1.00 134.95 209 ASP A N 1
ATOM 752 C CA . ASP A 1 127 ? 5.188 -9.077 -6.651 1.00 134.95 209 ASP A CA 1
ATOM 753 C C . ASP A 1 127 ? 3.842 -9.237 -7.352 1.00 134.95 209 ASP A C 1
ATOM 754 O O . ASP A 1 127 ? 2.811 -9.327 -6.678 1.00 134.95 209 ASP A O 1
ATOM 759 N N . GLU A 1 128 ? 3.832 -9.281 -8.685 1.00 136.85 210 GLU A N 1
ATOM 760 C CA . GLU A 1 128 ? 2.605 -9.358 -9.470 1.00 136.85 210 GLU A CA 1
ATOM 761 C C . GLU A 1 128 ? 2.605 -10.629 -10.307 1.00 136.85 210 GLU A C 1
ATOM 762 O O . GLU A 1 128 ? 3.577 -10.913 -11.016 1.00 136.85 210 GLU A O 1
ATOM 768 N N . GLY A 1 129 ? 1.506 -11.371 -10.243 1.00 134.68 211 GLY A N 1
ATOM 769 C CA . GLY A 1 129 ? 1.481 -12.701 -10.801 1.00 134.68 211 GLY A CA 1
ATOM 770 C C . GLY A 1 129 ? 2.481 -13.602 -10.097 1.00 134.68 211 GLY A C 1
ATOM 771 O O . GLY A 1 129 ? 2.966 -13.323 -8.998 1.00 134.68 211 GLY A O 1
ATOM 772 N N . GLU A 1 130 ? 2.793 -14.705 -10.763 1.00 131.99 212 GLU A N 1
ATOM 773 C CA . GLU A 1 130 ? 3.728 -15.682 -10.232 1.00 131.99 212 GLU A CA 1
ATOM 774 C C . GLU A 1 130 ? 5.029 -15.645 -11.027 1.00 131.99 212 GLU A C 1
ATOM 775 O O . GLU A 1 130 ? 5.181 -14.888 -11.992 1.00 131.99 212 GLU A O 1
ATOM 781 N N . SER A 1 131 ? 5.977 -16.478 -10.603 1.00 129.01 213 SER A N 1
ATOM 782 C CA . SER A 1 131 ? 7.327 -16.461 -11.138 1.00 129.01 213 SER A CA 1
ATOM 783 C C . SER A 1 131 ? 7.762 -17.872 -11.503 1.00 129.01 213 SER A C 1
ATOM 784 O O . SER A 1 131 ? 7.203 -18.866 -11.032 1.00 129.01 213 SER A O 1
ATOM 787 N N . MET A 1 132 ? 8.786 -17.934 -12.338 1.00 127.44 214 MET A N 1
ATOM 788 C CA . MET A 1 132 ? 9.365 -19.175 -12.828 1.00 127.44 214 MET A CA 1
ATOM 789 C C . MET A 1 132 ? 10.380 -19.717 -11.824 1.00 127.44 214 MET A C 1
ATOM 790 O O . MET A 1 132 ? 10.728 -19.052 -10.846 1.00 127.44 214 MET A O 1
ATOM 795 N N . PRO A 1 133 ? 10.862 -20.974 -12.004 1.00 123.90 215 PRO A N 1
ATOM 796 C CA . PRO A 1 133 ? 11.787 -21.538 -11.007 1.00 123.90 215 PRO A CA 1
ATOM 797 C C . PRO A 1 133 ? 13.240 -21.140 -11.240 1.00 123.90 215 PRO A C 1
ATOM 798 O O . PRO A 1 133 ? 13.852 -20.489 -10.386 1.00 123.90 215 PRO A O 1
ATOM 802 N N . THR A 1 134 ? 13.805 -21.525 -12.387 1.00 122.54 216 THR A N 1
ATOM 803 C CA . THR A 1 134 ? 15.163 -21.105 -12.718 1.00 122.54 216 THR A CA 1
ATOM 804 C C . THR A 1 134 ? 15.212 -19.621 -13.063 1.00 122.54 216 THR A C 1
ATOM 805 O O . THR A 1 134 ? 16.174 -18.925 -12.715 1.00 122.54 216 THR A O 1
ATOM 809 N N . PHE A 1 135 ? 14.181 -19.121 -13.734 1.00 121.07 217 PHE A N 1
ATOM 810 C CA . PHE A 1 135 ? 14.082 -17.732 -14.150 1.00 121.07 217 PHE A CA 1
ATOM 811 C C . PHE A 1 135 ? 13.217 -16.957 -13.163 1.00 121.07 217 PHE A C 1
ATOM 812 O O . PHE A 1 135 ? 12.460 -17.532 -12.379 1.00 121.07 217 PHE A O 1
ATOM 820 N N . GLY A 1 136 ? 13.338 -15.637 -13.207 1.00 123.15 218 GLY A N 1
ATOM 821 C CA . GLY A 1 136 ? 12.455 -14.808 -12.414 1.00 123.15 218 GLY A CA 1
ATOM 822 C C . GLY A 1 136 ? 11.189 -14.517 -13.185 1.00 123.15 218 GLY A C 1
ATOM 823 O O . GLY A 1 136 ? 10.438 -15.431 -13.535 1.00 123.15 218 GLY A O 1
ATOM 824 N N . LYS A 1 137 ? 10.944 -13.246 -13.456 1.00 126.20 219 LYS A N 1
ATOM 825 C CA . LYS A 1 137 ? 9.916 -12.816 -14.389 1.00 126.20 219 LYS A CA 1
ATOM 826 C C . LYS A 1 137 ? 10.576 -11.850 -15.377 1.00 126.20 219 LYS A C 1
ATOM 827 O O . LYS A 1 137 ? 11.798 -11.662 -15.355 1.00 126.20 219 LYS A O 1
ATOM 833 N N . LYS A 1 138 ? 9.770 -11.269 -16.267 1.00 123.59 220 LYS A N 1
ATOM 834 C CA . LYS A 1 138 ? 10.212 -10.163 -17.110 1.00 123.59 220 LYS A CA 1
ATOM 835 C C . LYS A 1 138 ? 11.400 -10.534 -17.996 1.00 123.59 220 LYS A C 1
ATOM 836 O O . LYS A 1 138 ? 12.249 -9.694 -18.279 1.00 123.59 220 LYS A O 1
ATOM 842 N N . PHE A 1 139 ? 11.496 -11.778 -18.445 1.00 122.19 221 PHE A N 1
ATOM 843 C CA . PHE A 1 139 ? 12.747 -12.229 -19.037 1.00 122.19 221 PHE A CA 1
ATOM 844 C C . PHE A 1 139 ? 12.567 -12.714 -20.471 1.00 122.19 221 PHE A C 1
ATOM 845 O O . PHE A 1 139 ? 11.455 -12.835 -20.991 1.00 122.19 221 PHE A O 1
ATOM 853 N N . ILE A 1 140 ? 13.704 -12.971 -21.111 1.00 118.70 222 ILE A N 1
ATOM 854 C CA . ILE A 1 140 ? 13.786 -13.763 -22.333 1.00 118.70 222 ILE A CA 1
ATOM 855 C C . ILE A 1 140 ? 14.827 -14.839 -22.068 1.00 118.70 222 ILE A C 1
ATOM 856 O O . ILE A 1 140 ? 15.994 -14.523 -21.812 1.00 118.70 222 ILE A O 1
ATOM 861 N N . GLY A 1 141 ? 14.406 -16.099 -22.094 1.00 121.05 223 GLY A N 1
ATOM 862 C CA . GLY A 1 141 ? 15.262 -17.153 -21.589 1.00 121.05 223 GLY A CA 1
ATOM 863 C C . GLY A 1 141 ? 15.600 -18.258 -22.573 1.00 121.05 223 GLY A C 1
ATOM 864 O O . GLY A 1 141 ? 14.767 -19.132 -22.836 1.00 121.05 223 GLY A O 1
ATOM 865 N N . VAL A 1 142 ? 16.811 -18.228 -23.118 1.00 120.53 224 VAL A N 1
ATOM 866 C CA . VAL A 1 142 ? 17.302 -19.303 -23.973 1.00 120.53 224 VAL A CA 1
ATOM 867 C C . VAL A 1 142 ? 17.690 -20.491 -23.102 1.00 120.53 224 VAL A C 1
ATOM 868 O O . VAL A 1 142 ? 18.255 -20.320 -22.013 1.00 120.53 224 VAL A O 1
ATOM 872 N N . GLU A 1 143 ? 17.380 -21.698 -23.569 1.00 126.21 225 GLU A N 1
ATOM 873 C CA . GLU A 1 143 ? 17.697 -22.917 -22.829 1.00 126.21 225 GLU A CA 1
ATOM 874 C C . GLU A 1 143 ? 18.497 -23.866 -23.720 1.00 126.21 225 GLU A C 1
ATOM 875 O O . GLU A 1 143 ? 19.108 -23.465 -24.718 1.00 126.21 225 GLU A O 1
ATOM 881 N N . ALA A 1 144 ? 18.492 -25.152 -23.364 1.00 125.89 226 ALA A N 1
ATOM 882 C CA . ALA A 1 144 ? 19.256 -26.157 -24.100 1.00 125.89 226 ALA A CA 1
ATOM 883 C C . ALA A 1 144 ? 18.671 -26.354 -25.495 1.00 125.89 226 ALA A C 1
ATOM 884 O O . ALA A 1 144 ? 17.488 -26.682 -25.645 1.00 125.89 226 ALA A O 1
ATOM 886 N N . GLY A 1 145 ? 19.512 -26.173 -26.512 1.00 126.44 227 GLY A N 1
ATOM 887 C CA . GLY A 1 145 ? 19.097 -26.217 -27.898 1.00 126.44 227 GLY A CA 1
ATOM 888 C C . GLY A 1 145 ? 18.418 -24.966 -28.411 1.00 126.44 227 GLY A C 1
ATOM 889 O O . GLY A 1 145 ? 17.948 -24.963 -29.555 1.00 126.44 227 GLY A O 1
ATOM 890 N N . GLY A 1 146 ? 18.350 -23.902 -27.612 1.00 125.19 228 GLY A N 1
ATOM 891 C CA . GLY A 1 146 ? 17.632 -22.712 -28.028 1.00 125.19 228 GLY A CA 1
ATOM 892 C C . GLY A 1 146 ? 18.409 -21.872 -29.026 1.00 125.19 228 GLY A C 1
ATOM 893 O O . GLY A 1 146 ? 19.636 -21.789 -28.994 1.00 125.19 228 GLY A O 1
ATOM 894 N N . THR A 1 147 ? 17.663 -21.235 -29.929 1.00 125.33 229 THR A N 1
ATOM 895 C CA . THR A 1 147 ? 18.222 -20.358 -30.953 1.00 125.33 229 THR A CA 1
ATOM 896 C C . THR A 1 147 ? 17.698 -18.949 -30.706 1.00 125.33 229 THR A C 1
ATOM 897 O O . THR A 1 147 ? 16.501 -18.689 -30.867 1.00 125.33 229 THR A O 1
ATOM 901 N N . LEU A 1 148 ? 18.586 -18.047 -30.297 1.00 122.52 230 LEU A N 1
ATOM 902 C CA . LEU A 1 148 ? 18.273 -16.625 -30.193 1.00 122.52 230 LEU A CA 1
ATOM 903 C C . LEU A 1 148 ? 19.213 -15.884 -31.131 1.00 122.52 230 LEU A C 1
ATOM 904 O O . LEU A 1 148 ? 20.406 -15.744 -30.840 1.00 122.52 230 LEU A O 1
ATOM 909 N N . GLU A 1 149 ? 18.680 -15.426 -32.260 1.00 122.87 231 GLU A N 1
ATOM 910 C CA . GLU A 1 149 ? 19.460 -14.760 -33.297 1.00 122.87 231 GLU A CA 1
ATOM 911 C C . GLU A 1 149 ? 18.877 -13.372 -33.526 1.00 122.87 231 GLU A C 1
ATOM 912 O O . GLU A 1 149 ? 17.808 -13.236 -34.130 1.00 122.87 231 GLU A O 1
ATOM 918 N N . LEU A 1 150 ? 19.573 -12.344 -33.041 1.00 121.03 232 LEU A N 1
ATOM 919 C CA . LEU A 1 150 ? 19.176 -10.957 -33.258 1.00 121.03 232 LEU A CA 1
ATOM 920 C C . LEU A 1 150 ? 20.329 -10.208 -33.910 1.00 121.03 232 LEU A C 1
ATOM 921 O O . LEU A 1 150 ? 21.472 -10.298 -33.449 1.00 121.03 232 LEU A O 1
ATOM 926 N N . HIS A 1 151 ? 20.030 -9.470 -34.981 1.00 122.78 233 HIS A N 1
ATOM 927 C CA . HIS A 1 151 ? 21.034 -8.691 -35.706 1.00 122.78 233 HIS A CA 1
ATOM 928 C C . HIS A 1 151 ? 20.388 -7.386 -36.160 1.00 122.78 233 HIS A C 1
ATOM 929 O O . HIS A 1 151 ? 19.539 -7.392 -37.058 1.00 122.78 233 HIS A O 1
ATOM 936 N N . GLY A 1 152 ? 20.782 -6.276 -35.536 1.00 121.74 234 GLY A N 1
ATOM 937 C CA . GLY A 1 152 ? 20.203 -4.980 -35.816 1.00 121.74 234 GLY A CA 1
ATOM 938 C C . GLY A 1 152 ? 20.938 -4.227 -36.909 1.00 121.74 234 GLY A C 1
ATOM 939 O O . GLY A 1 152 ? 21.805 -4.758 -37.605 1.00 121.74 234 GLY A O 1
ATOM 940 N N . ALA A 1 153 ? 20.566 -2.956 -37.060 1.00 121.03 235 ALA A N 1
ATOM 941 C CA . ALA A 1 153 ? 21.202 -2.087 -38.040 1.00 121.03 235 ALA A CA 1
ATOM 942 C C . ALA A 1 153 ? 22.626 -1.769 -37.607 1.00 121.03 235 ALA A C 1
ATOM 943 O O . ALA A 1 153 ? 22.846 -1.228 -36.517 1.00 121.03 235 ALA A O 1
ATOM 945 N N . ARG A 1 154 ? 23.591 -2.109 -38.458 1.00 119.89 236 ARG A N 1
ATOM 946 C CA . ARG A 1 154 ? 24.982 -1.773 -38.192 1.00 119.89 236 ARG A CA 1
ATOM 947 C C . ARG A 1 154 ? 25.153 -0.265 -38.116 1.00 119.89 236 ARG A C 1
ATOM 948 O O . ARG A 1 154 ? 24.866 0.454 -39.078 1.00 119.89 236 ARG A O 1
ATOM 956 N N . LYS A 1 155 ? 25.601 0.210 -36.964 1.00 115.09 237 LYS A N 1
ATOM 957 C CA . LYS A 1 155 ? 26.001 1.591 -36.758 1.00 115.09 237 LYS A CA 1
ATOM 958 C C . LYS A 1 155 ? 27.436 1.606 -36.242 1.00 115.09 237 LYS A C 1
ATOM 959 O O . LYS A 1 155 ? 28.075 0.562 -36.088 1.00 115.09 237 LYS A O 1
ATOM 965 N N . ALA A 1 156 ? 27.951 2.803 -35.991 1.00 110.85 238 ALA A N 1
ATOM 966 C CA . ALA A 1 156 ? 29.288 2.977 -35.441 1.00 110.85 238 ALA A CA 1
ATOM 967 C C . ALA A 1 156 ? 29.175 3.124 -33.929 1.00 110.85 238 ALA A C 1
ATOM 968 O O . ALA A 1 156 ? 28.532 4.059 -33.442 1.00 110.85 238 ALA A O 1
ATOM 970 N N . SER A 1 157 ? 29.804 2.210 -33.193 1.00 106.33 239 SER A N 1
ATOM 971 C CA . SER A 1 157 ? 29.633 2.142 -31.745 1.00 106.33 239 SER A CA 1
ATOM 972 C C . SER A 1 157 ? 30.129 3.393 -31.032 1.00 106.33 239 SER A C 1
ATOM 973 O O . SER A 1 157 ? 29.320 4.197 -30.556 1.00 106.33 239 SER A O 1
ATOM 976 N N . TRP A 1 158 ? 31.446 3.567 -30.936 1.00 102.22 240 TRP A N 1
ATOM 977 C CA . TRP A 1 158 ? 31.993 4.710 -30.219 1.00 102.22 240 TRP A CA 1
ATOM 978 C C . TRP A 1 158 ? 33.325 5.130 -30.818 1.00 102.22 240 TRP A C 1
ATOM 979 O O . TRP A 1 158 ? 34.119 4.286 -31.250 1.00 102.22 240 TRP A O 1
ATOM 990 N N . THR A 1 159 ? 33.557 6.445 -30.837 1.00 104.89 241 THR A N 1
ATOM 991 C CA . THR A 1 159 ? 34.826 7.020 -31.283 1.00 104.89 241 THR A CA 1
ATOM 992 C C . THR A 1 159 ? 35.298 8.089 -30.307 1.00 104.89 241 THR A C 1
ATOM 993 O O . THR A 1 159 ? 34.954 8.051 -29.128 1.00 104.89 241 THR A O 1
ATOM 997 N N . LEU A 1 160 ? 36.104 9.046 -30.785 1.00 104.37 242 LEU A N 1
ATOM 998 C CA . LEU A 1 160 ? 36.680 10.061 -29.918 1.00 104.37 242 LEU A CA 1
ATOM 999 C C . LEU A 1 160 ? 36.405 11.452 -30.471 1.00 104.37 242 LEU A C 1
ATOM 1000 O O . LEU A 1 160 ? 36.145 11.636 -31.662 1.00 104.37 242 LEU A O 1
ATOM 1005 N N . LEU A 1 161 ? 36.472 12.442 -29.580 1.00 103.86 243 LEU A N 1
ATOM 1006 C CA . LEU A 1 161 ? 36.339 13.834 -29.993 1.00 103.86 243 LEU A CA 1
ATOM 1007 C C . LEU A 1 161 ? 37.606 14.276 -30.714 1.00 103.86 243 LEU A C 1
ATOM 1008 O O . LEU A 1 161 ? 38.687 14.301 -30.117 1.00 103.86 243 LEU A O 1
ATOM 1013 N N . ALA A 1 162 ? 37.485 14.615 -31.998 1.00 106.68 244 ALA A N 1
ATOM 1014 C CA . ALA A 1 162 ? 38.613 15.195 -32.717 1.00 106.68 244 ALA A CA 1
ATOM 1015 C C . ALA A 1 162 ? 38.809 16.671 -32.399 1.00 106.68 244 ALA A C 1
ATOM 1016 O O . ALA A 1 162 ? 39.801 17.259 -32.845 1.00 106.68 244 ALA A O 1
ATOM 1018 N N . ARG A 1 163 ? 37.892 17.278 -31.647 1.00 107.38 245 ARG A N 1
ATOM 1019 C CA . ARG A 1 163 ? 38.040 18.649 -31.183 1.00 107.38 245 ARG A CA 1
ATOM 1020 C C . ARG A 1 163 ? 37.376 18.772 -29.819 1.00 107.38 245 ARG A C 1
ATOM 1021 O O . ARG A 1 163 ? 36.381 18.102 -29.536 1.00 107.38 245 ARG A O 1
ATOM 1029 N N . THR A 1 164 ? 37.941 19.635 -28.977 1.00 102.42 246 THR A N 1
ATOM 1030 C CA . THR A 1 164 ? 37.452 19.826 -27.621 1.00 102.42 246 THR A CA 1
ATOM 1031 C C . THR A 1 164 ? 36.079 20.502 -27.637 1.00 102.42 246 THR A C 1
ATOM 1032 O O . THR A 1 164 ? 35.634 21.047 -28.650 1.00 102.42 246 THR A O 1
ATOM 1036 N N . LEU A 1 165 ? 35.400 20.460 -26.486 1.00 105.46 247 LEU A N 1
ATOM 1037 C CA . LEU A 1 165 ? 34.039 20.990 -26.369 1.00 105.46 247 LEU A CA 1
ATOM 1038 C C . LEU A 1 165 ? 33.891 21.644 -24.992 1.00 105.46 247 LEU A C 1
ATOM 1039 O O . LEU A 1 165 ? 33.519 20.985 -24.019 1.00 105.46 247 LEU A O 1
ATOM 1044 N N . ASN A 1 166 ? 34.172 22.945 -24.928 1.00 110.75 248 ASN A N 1
ATOM 1045 C CA . ASN A 1 166 ? 33.979 23.695 -23.694 1.00 110.75 248 ASN A CA 1
ATOM 1046 C C . ASN A 1 166 ? 32.491 23.803 -23.379 1.00 110.75 248 ASN A C 1
ATOM 1047 O O . ASN A 1 166 ? 31.629 23.658 -24.251 1.00 110.75 248 ASN A O 1
ATOM 1052 N N . SER A 1 167 ? 32.197 24.057 -22.108 1.00 110.87 249 SER A N 1
ATOM 1053 C CA . SER A 1 167 ? 30.820 24.083 -21.641 1.00 110.87 249 SER A CA 1
ATOM 1054 C C . SER A 1 167 ? 30.019 25.165 -22.361 1.00 110.87 249 SER A C 1
ATOM 1055 O O . SER A 1 167 ? 30.564 26.141 -22.885 1.00 110.87 249 SER A O 1
ATOM 1058 N N . SER A 1 168 ? 28.702 24.965 -22.390 1.00 113.53 250 SER A N 1
ATOM 1059 C CA . SER A 1 168 ? 27.747 25.864 -23.038 1.00 113.53 250 SER A CA 1
ATOM 1060 C C . SER A 1 168 ? 28.003 26.016 -24.536 1.00 113.53 250 SER A C 1
ATOM 1061 O O . SER A 1 168 ? 27.514 26.965 -25.157 1.00 113.53 250 SER A O 1
ATOM 1064 N N . GLY A 1 169 ? 28.756 25.091 -25.134 1.00 113.60 251 GLY A N 1
ATOM 1065 C CA . GLY A 1 169 ? 28.955 25.055 -26.568 1.00 113.60 251 GLY A CA 1
ATOM 1066 C C . GLY A 1 169 ? 29.910 26.080 -27.141 1.00 113.60 251 GLY A C 1
ATOM 1067 O O . GLY A 1 169 ? 30.288 25.955 -28.313 1.00 113.60 251 GLY A O 1
ATOM 1068 N N . LEU A 1 170 ? 30.318 27.089 -26.370 1.00 114.23 252 LEU A N 1
ATOM 1069 C CA . LEU A 1 170 ? 31.183 28.112 -26.937 1.00 114.23 252 LEU A CA 1
ATOM 1070 C C . LEU A 1 170 ? 32.619 27.946 -26.455 1.00 114.23 252 LEU A C 1
ATOM 1071 O O . LEU A 1 170 ? 32.859 27.388 -25.379 1.00 114.23 252 LEU A O 1
ATOM 1076 N N . PRO A 1 171 ? 33.595 28.404 -27.244 1.00 113.80 253 PRO A N 1
ATOM 1077 C CA . PRO A 1 171 ? 34.992 28.355 -26.785 1.00 113.80 253 PRO A CA 1
ATOM 1078 C C . PRO A 1 171 ? 35.185 29.009 -25.439 1.00 113.80 253 PRO A C 1
ATOM 1079 O O . PRO A 1 171 ? 35.899 28.475 -24.585 1.00 113.80 253 PRO A O 1
ATOM 1083 N N . PHE A 1 172 ? 34.542 30.151 -25.218 1.00 114.38 254 PHE A N 1
ATOM 1084 C CA . PHE A 1 172 ? 34.665 30.861 -23.957 1.00 114.38 254 PHE A CA 1
ATOM 1085 C C . PHE A 1 172 ? 33.317 31.064 -23.278 1.00 114.38 254 PHE A C 1
ATOM 1086 O O . PHE A 1 172 ? 33.196 31.910 -22.387 1.00 114.38 254 PHE A O 1
ATOM 1094 N N . GLY A 1 173 ? 32.300 30.307 -23.683 1.00 113.76 255 GLY A N 1
ATOM 1095 C CA . GLY A 1 173 ? 31.123 30.105 -22.866 1.00 113.76 255 GLY A CA 1
ATOM 1096 C C . GLY A 1 173 ? 30.014 31.119 -23.073 1.00 113.76 255 GLY A C 1
ATOM 1097 O O . GLY A 1 173 ? 30.191 32.199 -23.641 1.00 113.76 255 GLY A O 1
ATOM 1098 N N . SER A 1 174 ? 28.838 30.749 -22.573 1.00 112.74 256 SER A N 1
ATOM 1099 C CA . SER A 1 174 ? 27.646 31.564 -22.731 1.00 112.74 256 SER A CA 1
ATOM 1100 C C . SER A 1 174 ? 27.614 32.686 -21.703 1.00 112.74 256 SER A C 1
ATOM 1101 O O . SER A 1 174 ? 27.925 32.483 -20.526 1.00 112.74 256 SER A O 1
ATOM 1104 N N . TYR A 1 175 ? 27.223 33.872 -22.155 1.00 111.26 257 TYR A N 1
ATOM 1105 C CA . TYR A 1 175 ? 27.083 35.045 -21.304 1.00 111.26 257 TYR A CA 1
ATOM 1106 C C . TYR A 1 175 ? 25.607 35.402 -21.207 1.00 111.26 257 TYR A C 1
ATOM 1107 O O . TYR A 1 175 ? 24.960 35.655 -22.229 1.00 111.26 257 TYR A O 1
ATOM 1116 N N . THR A 1 176 ? 25.077 35.418 -19.985 1.00 111.90 258 THR A N 1
ATOM 1117 C CA . THR A 1 176 ? 23.715 35.870 -19.726 1.00 111.90 258 THR A CA 1
ATOM 1118 C C . THR A 1 176 ? 23.758 36.960 -18.666 1.00 111.90 258 THR A C 1
ATOM 1119 O O . THR A 1 176 ? 24.407 36.797 -17.628 1.00 111.90 258 THR A O 1
ATOM 1123 N N . PHE A 1 177 ? 23.073 38.070 -18.937 1.00 113.61 259 PHE A N 1
ATOM 1124 C CA . PHE A 1 177 ? 23.081 39.237 -18.070 1.00 113.61 259 PHE A CA 1
ATOM 1125 C C . PHE A 1 177 ? 21.677 39.822 -18.012 1.00 113.61 259 PHE A C 1
ATOM 1126 O O . PHE A 1 177 ? 20.910 39.727 -18.973 1.00 113.61 259 PHE A O 1
ATOM 1134 N N . GLU A 1 178 ? 21.343 40.404 -16.860 1.00 113.61 260 GLU A N 1
ATOM 1135 C CA . GLU A 1 178 ? 20.120 41.181 -16.683 1.00 113.61 260 GLU A CA 1
ATOM 1136 C C . GLU A 1 178 ? 20.176 41.919 -15.355 1.00 113.61 260 GLU A C 1
ATOM 1137 O O . GLU A 1 178 ? 20.447 41.315 -14.313 1.00 113.61 260 GLU A O 1
ATOM 1143 N N . LYS A 1 179 ? 19.923 43.223 -15.378 1.00 114.11 261 LYS A N 1
ATOM 1144 C CA . LYS A 1 179 ? 19.968 44.009 -14.159 1.00 114.11 261 LYS A CA 1
ATOM 1145 C C . LYS A 1 179 ? 18.948 45.133 -14.250 1.00 114.11 261 LYS A C 1
ATOM 1146 O O . LYS A 1 179 ? 18.657 45.643 -15.336 1.00 114.11 261 LYS A O 1
ATOM 1152 N N . ASP A 1 180 ? 18.407 45.509 -13.094 1.00 116.72 262 ASP A N 1
ATOM 1153 C CA . ASP A 1 180 ? 17.443 46.594 -12.983 1.00 116.72 262 ASP A CA 1
ATOM 1154 C C . ASP A 1 180 ? 18.160 47.885 -12.605 1.00 116.72 262 ASP A C 1
ATOM 1155 O O . ASP A 1 180 ? 19.009 47.889 -11.708 1.00 116.72 262 ASP A O 1
ATOM 1160 N N . PHE A 1 181 ? 17.821 48.971 -13.302 1.00 116.31 263 PHE A N 1
ATOM 1161 C CA . PHE A 1 181 ? 18.342 50.308 -13.012 1.00 116.31 263 PHE A CA 1
ATOM 1162 C C . PHE A 1 181 ? 19.868 50.353 -13.079 1.00 116.31 263 PHE A C 1
ATOM 1163 O O . PHE A 1 181 ? 20.549 50.790 -12.148 1.00 116.31 263 PHE A O 1
ATOM 1171 N N . SER A 1 182 ? 20.404 49.891 -14.207 1.00 118.90 264 SER A N 1
ATOM 1172 C CA . SER A 1 182 ? 21.799 50.138 -14.565 1.00 118.90 264 SER A CA 1
ATOM 1173 C C . SER A 1 182 ? 21.855 51.364 -15.477 1.00 118.90 264 SER A C 1
ATOM 1174 O O . SER A 1 182 ? 22.191 51.291 -16.659 1.00 118.90 264 SER A O 1
ATOM 1177 N N . ARG A 1 183 ? 21.514 52.513 -14.884 1.00 120.65 265 ARG A N 1
ATOM 1178 C CA . ARG A 1 183 ? 21.239 53.727 -15.648 1.00 120.65 265 ARG A CA 1
ATOM 1179 C C . ARG A 1 183 ? 22.376 54.066 -16.602 1.00 120.65 265 ARG A C 1
ATOM 1180 O O . ARG A 1 183 ? 23.555 53.887 -16.285 1.00 120.65 265 ARG A O 1
ATOM 1188 N N . GLY A 1 184 ? 22.009 54.562 -17.781 1.00 120.70 266 GLY A N 1
ATOM 1189 C CA . GLY A 1 184 ? 22.985 54.931 -18.784 1.00 120.70 266 GLY A CA 1
ATOM 1190 C C . GLY A 1 184 ? 22.964 54.012 -19.988 1.00 120.70 266 GLY A C 1
ATOM 1191 O O . GLY A 1 184 ? 21.915 53.458 -20.337 1.00 120.70 266 GLY A O 1
ATOM 1192 N N . LEU A 1 185 ? 24.119 53.846 -20.626 1.00 120.84 267 LEU A N 1
ATOM 1193 C CA . LEU A 1 185 ? 24.268 53.013 -21.818 1.00 120.84 267 LEU A CA 1
ATOM 1194 C C . LEU A 1 185 ? 25.184 51.842 -21.474 1.00 120.84 267 LEU A C 1
ATOM 1195 O O . LEU A 1 185 ? 26.405 52.001 -21.389 1.00 120.84 267 LEU A O 1
ATOM 1200 N N . ASN A 1 186 ? 24.588 50.665 -21.278 1.00 118.46 268 ASN A N 1
ATOM 1201 C CA . ASN A 1 186 ? 25.347 49.453 -20.993 1.00 118.46 268 ASN A CA 1
ATOM 1202 C C . ASN A 1 186 ? 25.913 48.881 -22.287 1.00 118.46 268 ASN A C 1
ATOM 1203 O O . ASN A 1 186 ? 25.184 48.704 -23.267 1.00 118.46 268 ASN A O 1
ATOM 1208 N N . VAL A 1 187 ? 27.216 48.593 -22.293 1.00 117.25 269 VAL A N 1
ATOM 1209 C CA . VAL A 1 187 ? 27.907 48.163 -23.503 1.00 117.25 269 VAL A CA 1
ATOM 1210 C C . VAL A 1 187 ? 28.676 46.877 -23.232 1.00 117.25 269 VAL A C 1
ATOM 1211 O O . VAL A 1 187 ? 29.203 46.660 -22.136 1.00 117.25 269 VAL A O 1
ATOM 1215 N N . ARG A 1 188 ? 28.729 46.018 -24.249 1.00 114.99 270 ARG A N 1
ATOM 1216 C CA . ARG A 1 188 ? 29.532 44.806 -24.244 1.00 114.99 270 ARG A CA 1
ATOM 1217 C C . ARG A 1 188 ? 30.160 44.650 -25.620 1.00 114.99 270 ARG A C 1
ATOM 1218 O O . ARG A 1 188 ? 29.574 45.050 -26.628 1.00 114.99 270 ARG A O 1
ATOM 1226 N N . VAL A 1 189 ? 31.355 44.063 -25.661 1.00 114.94 271 VAL A N 1
ATOM 1227 C CA . VAL A 1 189 ? 32.040 43.775 -26.915 1.00 114.94 271 VAL A CA 1
ATOM 1228 C C . VAL A 1 189 ? 32.250 42.273 -27.018 1.00 114.94 271 VAL A C 1
ATOM 1229 O O . VAL A 1 189 ? 32.556 41.609 -26.022 1.00 114.94 271 VAL A O 1
ATOM 1233 N N . ILE A 1 190 ? 32.090 41.739 -28.226 1.00 115.65 272 ILE A N 1
ATOM 1234 C CA . ILE A 1 190 ? 32.094 40.298 -28.451 1.00 115.65 272 ILE A CA 1
ATOM 1235 C C . ILE A 1 190 ? 33.084 39.980 -29.560 1.00 115.65 272 ILE A C 1
ATOM 1236 O O . ILE A 1 190 ? 32.946 40.485 -30.682 1.00 115.65 272 ILE A O 1
ATOM 1241 N N . ASP A 1 191 ? 34.068 39.137 -29.256 1.00 115.87 273 ASP A N 1
ATOM 1242 C CA . ASP A 1 191 ? 35.013 38.695 -30.272 1.00 115.87 273 ASP A CA 1
ATOM 1243 C C . ASP A 1 191 ? 34.264 37.974 -31.385 1.00 115.87 273 ASP A C 1
ATOM 1244 O O . ASP A 1 191 ? 33.628 36.942 -31.150 1.00 115.87 273 ASP A O 1
ATOM 1249 N N . GLN A 1 192 ? 34.332 38.528 -32.598 1.00 116.90 274 GLN A N 1
ATOM 1250 C CA . GLN A 1 192 ? 33.566 37.986 -33.715 1.00 116.90 274 GLN A CA 1
ATOM 1251 C C . GLN A 1 192 ? 34.010 36.581 -34.107 1.00 116.90 274 GLN A C 1
ATOM 1252 O O . GLN A 1 192 ? 33.254 35.878 -34.786 1.00 116.90 274 GLN A O 1
ATOM 1258 N N . ASP A 1 193 ? 35.201 36.155 -33.690 1.00 116.78 275 ASP A N 1
ATOM 1259 C CA . ASP A 1 193 ? 35.722 34.836 -34.031 1.00 116.78 275 ASP A CA 1
ATOM 1260 C C . ASP A 1 193 ? 35.482 33.790 -32.951 1.00 116.78 275 ASP A C 1
ATOM 1261 O O . ASP A 1 193 ? 35.365 32.602 -33.270 1.00 116.78 275 ASP A O 1
ATOM 1266 N N . THR A 1 194 ? 35.415 34.199 -31.683 1.00 114.37 276 THR A N 1
ATOM 1267 C CA . THR A 1 194 ? 35.311 33.269 -30.569 1.00 114.37 276 THR A CA 1
ATOM 1268 C C . THR A 1 194 ? 34.070 33.464 -29.709 1.00 114.37 276 THR A C 1
ATOM 1269 O O . THR A 1 194 ? 33.829 32.641 -28.818 1.00 114.37 276 THR A O 1
ATOM 1273 N N . ALA A 1 195 ? 33.283 34.517 -29.943 1.00 114.63 277 ALA A N 1
ATOM 1274 C CA . ALA A 1 195 ? 32.122 34.851 -29.116 1.00 114.63 277 ALA A CA 1
ATOM 1275 C C . ALA A 1 195 ? 32.503 35.021 -27.645 1.00 114.63 277 ALA A C 1
ATOM 1276 O O . ALA A 1 195 ? 31.728 34.682 -26.747 1.00 114.63 277 ALA A O 1
ATOM 1278 N N . LYS A 1 196 ? 33.701 35.544 -27.389 1.00 112.53 278 LYS A N 1
ATOM 1279 C CA . LYS A 1 196 ? 34.166 35.797 -26.032 1.00 112.53 278 LYS A CA 1
ATOM 1280 C C . LYS A 1 196 ? 33.824 37.219 -25.610 1.00 112.53 278 LYS A C 1
ATOM 1281 O O . LYS A 1 196 ? 33.966 38.165 -26.391 1.00 112.53 278 LYS A O 1
ATOM 1287 N N . ILE A 1 197 ? 33.373 37.365 -24.366 1.00 112.62 279 ILE A N 1
ATOM 1288 C CA . ILE A 1 197 ? 33.104 38.687 -23.807 1.00 112.62 279 ILE A CA 1
ATOM 1289 C C . ILE A 1 197 ? 34.444 39.354 -23.517 1.00 112.62 279 ILE A C 1
ATOM 1290 O O . ILE A 1 197 ? 35.142 38.981 -22.571 1.00 112.62 279 ILE A O 1
ATOM 1295 N N . LEU A 1 198 ? 34.810 40.337 -24.338 1.00 111.99 280 LEU A N 1
ATOM 1296 C CA . LEU A 1 198 ? 36.085 41.018 -24.151 1.00 111.99 280 LEU A CA 1
ATOM 1297 C C . LEU A 1 198 ? 35.983 42.096 -23.080 1.00 111.99 280 LEU A C 1
ATOM 1298 O O . LEU A 1 198 ? 36.776 42.116 -22.132 1.00 111.99 280 LEU A O 1
ATOM 1303 N N . GLU A 1 199 ? 35.006 42.992 -23.205 1.00 117.18 281 GLU A N 1
ATOM 1304 C CA . GLU A 1 199 ? 34.860 44.104 -22.278 1.00 117.18 281 GLU A CA 1
ATOM 1305 C C . GLU A 1 199 ? 33.396 44.320 -21.928 1.00 117.18 281 GLU A C 1
ATOM 1306 O O . GLU A 1 199 ? 32.502 44.102 -22.749 1.00 117.18 281 GLU A O 1
ATOM 1312 N N . SER A 1 200 ? 33.168 44.772 -20.696 1.00 118.29 282 SER A N 1
ATOM 1313 C CA . SER A 1 200 ? 31.848 45.132 -20.199 1.00 118.29 282 SER A CA 1
ATOM 1314 C C . SER A 1 200 ? 31.961 46.464 -19.477 1.00 118.29 282 SER A C 1
ATOM 1315 O O . SER A 1 200 ? 32.798 46.615 -18.582 1.00 118.29 282 SER A O 1
ATOM 1318 N N . GLU A 1 201 ? 31.129 47.429 -19.868 1.00 120.83 283 GLU A N 1
ATOM 1319 C CA . GLU A 1 201 ? 31.199 48.766 -19.293 1.00 120.83 283 GLU A CA 1
ATOM 1320 C C . GLU A 1 201 ? 29.807 49.381 -19.251 1.00 120.83 283 GLU A C 1
ATOM 1321 O O . GLU A 1 201 ? 28.895 48.966 -19.972 1.00 120.83 283 GLU A O 1
ATOM 1327 N N . ARG A 1 202 ? 29.659 50.385 -18.388 1.00 121.27 284 ARG A N 1
ATOM 1328 C CA . ARG A 1 202 ? 28.412 51.128 -18.234 1.00 121.27 284 ARG A CA 1
ATOM 1329 C C . ARG A 1 202 ? 28.733 52.614 -18.242 1.00 121.27 284 ARG A C 1
ATOM 1330 O O . ARG A 1 202 ? 29.438 53.103 -17.351 1.00 121.27 284 ARG A O 1
ATOM 1338 N N . PHE A 1 203 ? 28.222 53.325 -19.238 1.00 124.59 285 PHE A N 1
ATOM 1339 C CA . PHE A 1 203 ? 28.484 54.750 -19.403 1.00 124.59 285 PHE A CA 1
ATOM 1340 C C . PHE A 1 203 ? 27.216 55.510 -19.038 1.00 124.59 285 PHE A C 1
ATOM 1341 O O . PHE A 1 203 ? 26.211 55.432 -19.752 1.00 124.59 285 PHE A O 1
ATOM 1349 N N . ASP A 1 204 ? 27.269 56.245 -17.924 1.00 124.99 286 ASP A N 1
ATOM 1350 C CA . ASP A 1 204 ? 26.113 56.969 -17.398 1.00 124.99 286 ASP A CA 1
ATOM 1351 C C . ASP A 1 204 ? 25.916 58.262 -18.191 1.00 124.99 286 ASP A C 1
ATOM 1352 O O . ASP A 1 204 ? 26.074 59.378 -17.693 1.00 124.99 286 ASP A O 1
ATOM 1357 N N . THR A 1 205 ? 25.534 58.087 -19.478 1.00 126.35 287 THR A N 1
ATOM 1358 C CA . THR A 1 205 ? 25.260 59.212 -20.353 1.00 126.35 287 THR A CA 1
ATOM 1359 C C . THR A 1 205 ? 23.992 59.945 -19.990 1.00 126.35 287 THR A C 1
ATOM 1360 O O . THR A 1 205 ? 23.538 60.746 -20.802 1.00 126.35 287 THR A O 1
ATOM 1364 N N . HIS A 1 206 ? 23.408 59.711 -18.814 1.00 125.53 288 HIS A N 1
ATOM 1365 C CA . HIS A 1 206 ? 22.286 60.518 -18.351 1.00 125.53 288 HIS A CA 1
ATOM 1366 C C . HIS A 1 206 ? 22.756 61.710 -17.527 1.00 125.53 288 HIS A C 1
ATOM 1367 O O . HIS A 1 206 ? 22.456 62.857 -17.860 1.00 125.53 288 HIS A O 1
ATOM 1374 N N . GLU A 1 207 ? 23.514 61.459 -16.464 1.00 127.42 289 GLU A N 1
ATOM 1375 C CA . GLU A 1 207 ? 23.864 62.538 -15.553 1.00 127.42 289 GLU A CA 1
ATOM 1376 C C . GLU A 1 207 ? 25.159 63.244 -15.933 1.00 127.42 289 GLU A C 1
ATOM 1377 O O . GLU A 1 207 ? 25.217 64.477 -15.897 1.00 127.42 289 GLU A O 1
ATOM 1383 N N . TYR A 1 208 ? 26.194 62.498 -16.308 1.00 127.69 290 TYR A N 1
ATOM 1384 C CA . TYR A 1 208 ? 27.532 63.054 -16.456 1.00 127.69 290 TYR A CA 1
ATOM 1385 C C . TYR A 1 208 ? 27.885 63.223 -17.926 1.00 127.69 290 TYR A C 1
ATOM 1386 O O . TYR A 1 208 ? 27.804 62.268 -18.704 1.00 127.69 290 TYR A O 1
ATOM 1395 N N . ARG A 1 209 ? 28.275 64.443 -18.299 1.00 131.36 291 ARG A N 1
ATOM 1396 C CA . ARG A 1 209 ? 28.810 64.670 -19.634 1.00 131.36 291 ARG A CA 1
ATOM 1397 C C . ARG A 1 209 ? 30.220 64.114 -19.773 1.00 131.36 291 ARG A C 1
ATOM 1398 O O . ARG A 1 209 ? 30.643 63.810 -20.893 1.00 131.36 291 ARG A O 1
ATOM 1406 N N . ASN A 1 210 ? 30.944 63.953 -18.659 1.00 130.82 292 ASN A N 1
ATOM 1407 C CA . ASN A 1 210 ? 32.239 63.279 -18.703 1.00 130.82 292 ASN A CA 1
ATOM 1408 C C . ASN A 1 210 ? 32.098 61.827 -19.141 1.00 130.82 292 ASN A C 1
ATOM 1409 O O . ASN A 1 210 ? 33.045 61.247 -19.686 1.00 130.82 292 ASN A O 1
ATOM 1414 N N . GLU A 1 211 ? 30.929 61.225 -18.914 1.00 129.80 293 GLU A N 1
ATOM 1415 C CA . GLU A 1 211 ? 30.722 59.826 -19.272 1.00 129.80 293 GLU A CA 1
ATOM 1416 C C . GLU A 1 211 ? 30.447 59.657 -20.761 1.00 129.80 293 GLU A C 1
ATOM 1417 O O . GLU A 1 211 ? 30.981 58.737 -21.392 1.00 129.80 293 GLU A O 1
ATOM 1423 N N . SER A 1 212 ? 29.631 60.539 -21.344 1.00 130.77 294 SER A N 1
ATOM 1424 C CA . SER A 1 212 ? 29.443 60.538 -22.789 1.00 130.77 294 SER A CA 1
ATOM 1425 C C . SER A 1 212 ? 30.738 60.821 -23.541 1.00 130.77 294 SER A C 1
ATOM 1426 O O . SER A 1 212 ? 30.779 60.648 -24.764 1.00 130.77 294 SER A O 1
ATOM 1429 N N . ARG A 1 213 ? 31.788 61.251 -22.838 1.00 132.73 295 ARG A N 1
ATOM 1430 C CA . ARG A 1 213 ? 33.100 61.498 -23.418 1.00 132.73 295 ARG A CA 1
ATOM 1431 C C . ARG A 1 213 ? 33.992 60.265 -23.355 1.00 132.73 295 ARG A C 1
ATOM 1432 O O . ARG A 1 213 ? 34.717 59.978 -24.313 1.00 132.73 295 ARG A O 1
ATOM 1440 N N . ARG A 1 214 ? 33.949 59.521 -22.245 1.00 127.46 296 ARG A N 1
ATOM 1441 C CA . ARG A 1 214 ? 34.660 58.248 -22.182 1.00 127.46 296 ARG A CA 1
ATOM 1442 C C . ARG A 1 214 ? 34.028 57.200 -23.090 1.00 127.46 296 ARG A C 1
ATOM 1443 O O . ARG A 1 214 ? 34.716 56.263 -23.508 1.00 127.46 296 ARG A O 1
ATOM 1451 N N . LEU A 1 215 ? 32.740 57.348 -23.414 1.00 128.67 297 LEU A N 1
ATOM 1452 C CA . LEU A 1 215 ? 32.072 56.414 -24.315 1.00 128.67 297 LEU A CA 1
ATOM 1453 C C . LEU A 1 215 ? 32.487 56.640 -25.763 1.00 128.67 297 LEU A C 1
ATOM 1454 O O . LEU A 1 215 ? 32.613 55.682 -26.534 1.00 128.67 297 LEU A O 1
ATOM 1459 N N . GLN A 1 216 ? 32.699 57.899 -26.148 1.00 131.50 298 GLN A N 1
ATOM 1460 C CA . GLN A 1 216 ? 33.129 58.186 -27.511 1.00 131.50 298 GLN A CA 1
ATOM 1461 C C . GLN A 1 216 ? 34.582 57.772 -27.727 1.00 131.50 298 GLN A C 1
ATOM 1462 O O . GLN A 1 216 ? 34.919 57.196 -28.768 1.00 131.50 298 GLN A O 1
ATOM 1468 N N . GLU A 1 217 ? 35.457 58.049 -26.754 1.00 131.50 299 GLU A N 1
ATOM 1469 C CA . GLU A 1 217 ? 36.828 57.554 -26.833 1.00 131.50 299 GLU A CA 1
ATOM 1470 C C . GLU A 1 217 ? 36.897 56.038 -26.707 1.00 131.50 299 GLU A C 1
ATOM 1471 O O . GLU A 1 217 ? 37.889 55.436 -27.134 1.00 131.50 299 GLU A O 1
ATOM 1477 N N . PHE A 1 218 ? 35.872 55.414 -26.120 1.00 129.08 300 PHE A N 1
ATOM 1478 C CA . PHE A 1 218 ? 35.806 53.957 -26.076 1.00 129.08 300 PHE A CA 1
ATOM 1479 C C . PHE A 1 218 ? 35.600 53.374 -27.470 1.00 129.08 300 PHE A C 1
ATOM 1480 O O . PHE A 1 218 ? 36.236 52.377 -27.832 1.00 129.08 300 PHE A O 1
ATOM 1488 N N . LEU A 1 219 ? 34.723 53.988 -28.269 1.00 129.96 301 LEU A N 1
ATOM 1489 C CA . LEU A 1 219 ? 34.436 53.501 -29.615 1.00 129.96 301 LEU A CA 1
ATOM 1490 C C . LEU A 1 219 ? 35.491 53.904 -30.637 1.00 129.96 301 LEU A C 1
ATOM 1491 O O . LEU A 1 219 ? 35.523 53.329 -31.731 1.00 129.96 301 LEU A O 1
ATOM 1496 N N . ARG A 1 220 ? 36.344 54.881 -30.319 1.00 130.72 302 ARG A N 1
ATOM 1497 C CA . ARG A 1 220 ? 37.376 55.284 -31.268 1.00 130.72 302 ARG A CA 1
ATOM 1498 C C . ARG A 1 220 ? 38.498 54.253 -31.334 1.00 130.72 302 ARG A C 1
ATOM 1499 O O . ARG A 1 220 ? 38.998 53.943 -32.421 1.00 130.72 302 ARG A O 1
ATOM 1507 N N . PHE A 1 221 ? 38.892 53.695 -30.185 1.00 129.66 303 PHE A N 1
ATOM 1508 C CA . PHE A 1 221 ? 40.002 52.753 -30.096 1.00 129.66 303 PHE A CA 1
ATOM 1509 C C . PHE A 1 221 ? 39.576 51.297 -30.291 1.00 129.66 303 PHE A C 1
ATOM 1510 O O . PHE A 1 221 ? 40.302 50.392 -29.865 1.00 129.66 303 PHE A O 1
ATOM 1518 N N . GLN A 1 222 ? 38.431 51.049 -30.924 1.00 125.00 304 GLN A N 1
ATOM 1519 C CA . GLN A 1 222 ? 37.937 49.690 -31.100 1.00 125.00 304 GLN A CA 1
ATOM 1520 C C . GLN A 1 222 ? 38.466 49.069 -32.386 1.00 125.00 304 GLN A C 1
ATOM 1521 O O . GLN A 1 222 ? 38.514 49.721 -33.434 1.00 125.00 304 GLN A O 1
ATOM 1527 N N . ASP A 1 223 ? 38.866 47.804 -32.290 1.00 123.19 305 ASP A N 1
ATOM 1528 C CA . ASP A 1 223 ? 39.287 47.060 -33.467 1.00 123.19 305 ASP A CA 1
ATOM 1529 C C . ASP A 1 223 ? 38.112 46.911 -34.431 1.00 123.19 305 ASP A C 1
ATOM 1530 O O . ASP A 1 223 ? 36.974 46.700 -33.994 1.00 123.19 305 ASP A O 1
ATOM 1535 N N . PRO A 1 224 ? 38.341 47.020 -35.737 1.00 121.31 306 PRO A N 1
ATOM 1536 C CA . PRO A 1 224 ? 37.247 46.804 -36.689 1.00 121.31 306 PRO A CA 1
ATOM 1537 C C . PRO A 1 224 ? 36.716 45.382 -36.598 1.00 121.31 306 PRO A C 1
ATOM 1538 O O . PRO A 1 224 ? 37.466 44.435 -36.359 1.00 121.31 306 PRO A O 1
ATOM 1542 N N . GLY A 1 225 ? 35.406 45.243 -36.775 1.00 119.34 307 GLY A N 1
ATOM 1543 C CA . GLY A 1 225 ? 34.783 43.939 -36.838 1.00 119.34 307 GLY A CA 1
ATOM 1544 C C . GLY A 1 225 ? 34.362 43.345 -35.513 1.00 119.34 307 GLY A C 1
ATOM 1545 O O . GLY A 1 225 ? 33.752 42.268 -35.508 1.00 119.34 307 GLY A O 1
ATOM 1546 N N . ARG A 1 226 ? 34.668 44.001 -34.394 1.00 118.65 308 ARG A N 1
ATOM 1547 C CA . ARG A 1 226 ? 34.233 43.506 -33.095 1.00 118.65 308 ARG A CA 1
ATOM 1548 C C . ARG A 1 226 ? 32.723 43.653 -32.955 1.00 118.65 308 ARG A C 1
ATOM 1549 O O . ARG A 1 226 ? 32.174 44.744 -33.139 1.00 118.65 308 ARG A O 1
ATOM 1557 N N . ILE A 1 227 ? 32.051 42.547 -32.635 1.00 117.73 309 ILE A N 1
ATOM 1558 C CA . ILE A 1 227 ? 30.615 42.581 -32.388 1.00 117.73 309 ILE A CA 1
ATOM 1559 C C . ILE A 1 227 ? 30.345 43.387 -31.125 1.00 117.73 309 ILE A C 1
ATOM 1560 O O . ILE A 1 227 ? 30.958 43.151 -30.075 1.00 117.73 309 ILE A O 1
ATOM 1565 N N . VAL A 1 228 ? 29.430 44.346 -31.221 1.00 117.62 310 VAL A N 1
ATOM 1566 C CA . VAL A 1 228 ? 29.115 45.243 -30.118 1.00 117.62 310 VAL A CA 1
ATOM 1567 C C . VAL A 1 228 ? 27.618 45.209 -29.871 1.00 117.62 310 VAL A C 1
ATOM 1568 O O . VAL A 1 228 ? 26.822 45.219 -30.815 1.00 117.62 310 VAL A O 1
ATOM 1572 N N . ALA A 1 229 ? 27.238 45.168 -28.598 1.00 117.52 311 ALA A N 1
ATOM 1573 C CA . ALA A 1 229 ? 25.844 45.221 -28.195 1.00 117.52 311 ALA A CA 1
ATOM 1574 C C . ALA A 1 229 ? 25.666 46.285 -27.120 1.00 117.52 311 ALA A C 1
ATOM 1575 O O . ALA A 1 229 ? 26.530 46.464 -26.257 1.00 117.52 311 ALA A O 1
ATOM 1577 N N . ILE A 1 230 ? 24.543 47.001 -27.192 1.00 118.72 312 ILE A N 1
ATOM 1578 C CA . ILE A 1 230 ? 24.213 48.060 -26.244 1.00 118.72 312 ILE A CA 1
ATOM 1579 C C . ILE A 1 230 ? 22.778 47.870 -25.770 1.00 118.72 312 ILE A C 1
ATOM 1580 O O . ILE A 1 230 ? 21.951 47.264 -26.458 1.00 118.72 312 ILE A O 1
ATOM 1585 N N . ALA A 1 231 ? 22.490 48.386 -24.574 1.00 118.96 313 ALA A N 1
ATOM 1586 C CA . ALA A 1 231 ? 21.129 48.424 -24.048 1.00 118.96 313 ALA A CA 1
ATOM 1587 C C . ALA A 1 231 ? 21.027 49.550 -23.030 1.00 118.96 313 ALA A C 1
ATOM 1588 O O . ALA A 1 231 ? 21.793 49.578 -22.062 1.00 118.96 313 ALA A O 1
ATOM 1590 N N . VAL A 1 232 ? 20.083 50.471 -23.249 1.00 120.53 314 VAL A N 1
ATOM 1591 C CA . VAL A 1 232 ? 19.868 51.560 -22.304 1.00 120.53 314 VAL A CA 1
ATOM 1592 C C . VAL A 1 232 ? 19.465 50.981 -20.957 1.00 120.53 314 VAL A C 1
ATOM 1593 O O . VAL A 1 232 ? 18.599 50.100 -20.875 1.00 120.53 314 VAL A O 1
ATOM 1597 N N . GLY A 1 233 ? 20.105 51.457 -19.894 1.00 119.74 315 GLY A N 1
ATOM 1598 C CA . GLY A 1 233 ? 19.805 50.956 -18.569 1.00 119.74 315 GLY A CA 1
ATOM 1599 C C . GLY A 1 233 ? 18.502 51.505 -18.033 1.00 119.74 315 GLY A C 1
ATOM 1600 O O . GLY A 1 233 ? 17.444 50.890 -18.195 1.00 119.74 315 GLY A O 1
ATOM 1601 N N . ASP A 1 234 ? 18.568 52.670 -17.390 1.00 120.78 316 ASP A N 1
ATOM 1602 C CA . ASP A 1 234 ? 17.369 53.353 -16.920 1.00 120.78 316 ASP A CA 1
ATOM 1603 C C . ASP A 1 234 ? 16.897 54.333 -17.983 1.00 120.78 316 ASP A C 1
ATOM 1604 O O . ASP A 1 234 ? 15.997 54.024 -18.773 1.00 120.78 316 ASP A O 1
ATOM 1609 N N . SER A 1 235 ? 17.515 55.508 -18.016 1.00 123.95 317 SER A N 1
ATOM 1610 C CA . SER A 1 235 ? 17.166 56.544 -18.979 1.00 123.95 317 SER A CA 1
ATOM 1611 C C . SER A 1 235 ? 18.453 57.182 -19.474 1.00 123.95 317 SER A C 1
ATOM 1612 O O . SER A 1 235 ? 19.097 57.934 -18.739 1.00 123.95 317 SER A O 1
ATOM 1615 N N . ALA A 1 236 ? 18.826 56.883 -20.707 1.00 125.75 318 ALA A N 1
ATOM 1616 C CA . ALA A 1 236 ? 19.919 57.590 -21.350 1.00 125.75 318 ALA A CA 1
ATOM 1617 C C . ALA A 1 236 ? 19.361 58.865 -21.982 1.00 125.75 318 ALA A C 1
ATOM 1618 O O . ALA A 1 236 ? 18.275 59.322 -21.615 1.00 125.75 318 ALA A O 1
ATOM 1620 N N . ALA A 1 237 ? 20.097 59.454 -22.926 1.00 128.03 319 ALA A N 1
ATOM 1621 C CA . ALA A 1 237 ? 19.663 60.635 -23.674 1.00 128.03 319 ALA A CA 1
ATOM 1622 C C . ALA A 1 237 ? 19.385 61.818 -22.744 1.00 128.03 319 ALA A C 1
ATOM 1623 O O . ALA A 1 237 ? 18.270 62.351 -22.683 1.00 128.03 319 ALA A O 1
ATOM 1625 N N . LYS A 1 238 ? 20.414 62.211 -22.007 1.00 127.07 320 LYS A N 1
ATOM 1626 C CA . LYS A 1 238 ? 20.347 63.435 -21.222 1.00 127.07 320 LYS A CA 1
ATOM 1627 C C . LYS A 1 238 ? 21.682 64.162 -21.293 1.00 127.07 320 LYS A C 1
ATOM 1628 O O . LYS A 1 238 ? 21.733 65.341 -21.660 1.00 127.07 320 LYS A O 1
ATOM 1634 N N . SER A 1 239 ? 22.764 63.468 -20.948 1.00 127.99 321 SER A N 1
ATOM 1635 C CA . SER A 1 239 ? 24.114 64.001 -21.083 1.00 127.99 321 SER A CA 1
ATOM 1636 C C . SER A 1 239 ? 24.830 63.474 -22.322 1.00 127.99 321 SER A C 1
ATOM 1637 O O . SER A 1 239 ? 26.032 63.713 -22.480 1.00 127.99 321 SER A O 1
ATOM 1640 N N . LEU A 1 240 ? 24.121 62.766 -23.198 1.00 130.46 322 LEU A N 1
ATOM 1641 C CA . LEU A 1 240 ? 24.727 62.220 -24.406 1.00 130.46 322 LEU A CA 1
ATOM 1642 C C . LEU A 1 240 ? 25.081 63.345 -25.373 1.00 130.46 322 LEU A C 1
ATOM 1643 O O . LEU A 1 240 ? 24.265 64.236 -25.632 1.00 130.46 322 LEU A O 1
ATOM 1648 N N . LEU A 1 241 ? 26.297 63.305 -25.908 1.00 132.49 323 LEU A N 1
ATOM 1649 C CA . LEU A 1 241 ? 26.802 64.343 -26.795 1.00 132.49 323 LEU A CA 1
ATOM 1650 C C . LEU A 1 241 ? 26.618 63.949 -28.258 1.00 132.49 323 LEU A C 1
ATOM 1651 O O . LEU A 1 241 ? 26.493 62.771 -28.600 1.00 132.49 323 LEU A O 1
ATOM 1656 N N . GLN A 1 242 ? 26.610 64.968 -29.125 1.00 132.62 324 GLN A N 1
ATOM 1657 C CA . GLN A 1 242 ? 26.434 64.730 -30.555 1.00 132.62 324 GLN A CA 1
ATOM 1658 C C . GLN A 1 242 ? 27.673 64.098 -31.175 1.00 132.62 324 GLN A C 1
ATOM 1659 O O . GLN A 1 242 ? 27.561 63.334 -32.141 1.00 132.62 324 GLN A O 1
ATOM 1665 N N . GLY A 1 243 ? 28.857 64.406 -30.642 1.00 132.31 325 GLY A N 1
ATOM 1666 C CA . GLY A 1 243 ? 30.053 63.718 -31.093 1.00 132.31 325 GLY A CA 1
ATOM 1667 C C . GLY A 1 243 ? 29.974 62.222 -30.876 1.00 132.31 325 GLY A C 1
ATOM 1668 O O . GLY A 1 243 ? 30.555 61.447 -31.640 1.00 132.31 325 GLY A O 1
ATOM 1669 N N . THR A 1 244 ? 29.250 61.797 -29.838 1.00 132.73 326 THR A N 1
ATOM 1670 C CA . THR A 1 244 ? 29.082 60.376 -29.558 1.00 132.73 326 THR A CA 1
ATOM 1671 C C . THR A 1 244 ? 27.987 59.759 -30.420 1.00 132.73 326 THR A C 1
ATOM 1672 O O . THR A 1 244 ? 28.140 58.632 -30.903 1.00 132.73 326 THR A O 1
ATOM 1676 N N . ILE A 1 245 ? 26.874 60.473 -30.619 1.00 132.03 327 ILE A N 1
ATOM 1677 C CA . ILE A 1 245 ? 25.816 59.961 -31.489 1.00 132.03 327 ILE A CA 1
ATOM 1678 C C . ILE A 1 245 ? 26.305 59.870 -32.931 1.00 132.03 327 ILE A C 1
ATOM 1679 O O . ILE A 1 245 ? 25.880 58.986 -33.686 1.00 132.03 327 ILE A O 1
ATOM 1684 N N . GLN A 1 246 ? 27.202 60.769 -33.340 1.00 132.93 328 GLN A N 1
ATOM 1685 C CA . GLN A 1 246 ? 27.855 60.609 -34.634 1.00 132.93 328 GLN A CA 1
ATOM 1686 C C . GLN A 1 246 ? 28.750 59.378 -34.644 1.00 132.93 328 GLN A C 1
ATOM 1687 O O . GLN A 1 246 ? 28.776 58.630 -35.628 1.00 132.93 328 GLN A O 1
ATOM 1693 N N . MET A 1 247 ? 29.483 59.148 -33.552 1.00 131.90 329 MET A N 1
ATOM 1694 C CA . MET A 1 247 ? 30.364 57.988 -33.475 1.00 131.90 329 MET A CA 1
ATOM 1695 C C . MET A 1 247 ? 29.578 56.684 -33.523 1.00 131.90 329 MET A C 1
ATOM 1696 O O . MET A 1 247 ? 30.037 55.698 -34.112 1.00 131.90 329 MET A O 1
ATOM 1701 N N . ILE A 1 248 ? 28.397 56.652 -32.903 1.00 130.94 330 ILE A N 1
ATOM 1702 C CA . ILE A 1 248 ? 27.577 55.444 -32.932 1.00 130.94 330 ILE A CA 1
ATOM 1703 C C . ILE A 1 248 ? 27.064 55.187 -34.343 1.00 130.94 330 ILE A C 1
ATOM 1704 O O . ILE A 1 248 ? 27.161 54.068 -34.863 1.00 130.94 330 ILE A O 1
ATOM 1709 N N . GLN A 1 249 ? 26.512 56.222 -34.984 1.00 132.06 331 GLN A N 1
ATOM 1710 C CA . GLN A 1 249 ? 26.043 56.079 -36.360 1.00 132.06 331 GLN A CA 1
ATOM 1711 C C . GLN A 1 249 ? 27.176 55.681 -37.295 1.00 132.06 331 GLN A C 1
ATOM 1712 O O . GLN A 1 249 ? 26.967 54.919 -38.245 1.00 132.06 331 GLN A O 1
ATOM 1718 N N . GLU A 1 250 ? 28.385 56.181 -37.039 1.00 130.76 332 GLU A N 1
ATOM 1719 C CA . GLU A 1 250 ? 29.512 55.891 -37.919 1.00 130.76 332 GLU A CA 1
ATOM 1720 C C . GLU A 1 250 ? 30.038 54.473 -37.717 1.00 130.76 332 GLU A C 1
ATOM 1721 O O . GLU A 1 250 ? 30.143 53.698 -38.672 1.00 130.76 332 GLU A O 1
ATOM 1727 N N . ARG A 1 251 ? 30.371 54.114 -36.474 1.00 128.45 333 ARG A N 1
ATOM 1728 C CA . ARG A 1 251 ? 31.088 52.864 -36.237 1.00 128.45 333 ARG A CA 1
ATOM 1729 C C . ARG A 1 251 ? 30.189 51.642 -36.382 1.00 128.45 333 ARG A C 1
ATOM 1730 O O . ARG A 1 251 ? 30.664 50.572 -36.778 1.00 128.45 333 ARG A O 1
ATOM 1738 N N . LEU A 1 252 ? 28.899 51.774 -36.075 1.00 127.39 334 LEU A N 1
ATOM 1739 C CA . LEU A 1 252 ? 28.015 50.625 -35.980 1.00 127.39 334 LEU A CA 1
ATOM 1740 C C . LEU A 1 252 ? 26.856 50.639 -36.965 1.00 127.39 334 LEU A C 1
ATOM 1741 O O . LEU A 1 252 ? 26.179 49.614 -37.104 1.00 127.39 334 LEU A O 1
ATOM 1746 N N . GLY A 1 253 ? 26.611 51.747 -37.659 1.00 129.44 335 GLY A N 1
ATOM 1747 C CA . GLY A 1 253 ? 25.506 51.798 -38.597 1.00 129.44 335 GLY A CA 1
ATOM 1748 C C . GLY A 1 253 ? 24.151 51.940 -37.948 1.00 129.44 335 GLY A C 1
ATOM 1749 O O . GLY A 1 253 ? 23.166 51.393 -38.457 1.00 129.44 335 GLY A O 1
ATOM 1750 N N . SER A 1 254 ? 24.076 52.653 -36.827 1.00 130.96 336 SER A N 1
ATOM 1751 C CA . SER A 1 254 ? 22.814 52.868 -36.135 1.00 130.96 336 SER A CA 1
ATOM 1752 C C . SER A 1 254 ? 22.046 54.012 -36.781 1.00 130.96 336 SER A C 1
ATOM 1753 O O . SER A 1 254 ? 22.595 55.097 -36.994 1.00 130.96 336 SER A O 1
ATOM 1756 N N . GLU A 1 255 ? 20.771 53.774 -37.083 1.00 134.22 337 GLU A N 1
ATOM 1757 C CA . GLU A 1 255 ? 19.927 54.807 -37.665 1.00 134.22 337 GLU A CA 1
ATOM 1758 C C . GLU A 1 255 ? 19.000 55.465 -36.652 1.00 134.22 337 GLU A C 1
ATOM 1759 O O . GLU A 1 255 ? 18.467 56.546 -36.933 1.00 134.22 337 GLU A O 1
ATOM 1765 N N . LEU A 1 256 ? 18.814 54.852 -35.481 1.00 131.29 338 LEU A N 1
ATOM 1766 C CA . LEU A 1 256 ? 17.862 55.339 -34.492 1.00 131.29 338 LEU A CA 1
ATOM 1767 C C . LEU A 1 256 ? 18.504 56.092 -33.332 1.00 131.29 338 LEU A C 1
ATOM 1768 O O . LEU A 1 256 ? 17.784 56.761 -32.583 1.00 131.29 338 LEU A O 1
ATOM 1773 N N . ILE A 1 257 ? 19.828 56.005 -33.163 1.00 131.04 339 ILE A N 1
ATOM 1774 C CA . ILE A 1 257 ? 20.491 56.640 -32.025 1.00 131.04 339 ILE A CA 1
ATOM 1775 C C . ILE A 1 257 ? 20.326 58.153 -32.049 1.00 131.04 339 ILE A C 1
ATOM 1776 O O . ILE A 1 257 ? 20.424 58.806 -31.004 1.00 131.04 339 ILE A O 1
ATOM 1781 N N . GLN A 1 258 ? 20.041 58.730 -33.219 1.00 131.85 340 GLN A N 1
ATOM 1782 C CA . GLN A 1 258 ? 19.889 60.177 -33.320 1.00 131.85 340 GLN A CA 1
ATOM 1783 C C . GLN A 1 258 ? 18.724 60.703 -32.488 1.00 131.85 340 GLN A C 1
ATOM 1784 O O . GLN A 1 258 ? 18.671 61.907 -32.212 1.00 131.85 340 GLN A O 1
ATOM 1790 N N . GLY A 1 259 ? 17.802 59.839 -32.066 1.00 129.45 341 GLY A N 1
ATOM 1791 C CA . GLY A 1 259 ? 16.630 60.302 -31.346 1.00 129.45 341 GLY A CA 1
ATOM 1792 C C . GLY A 1 259 ? 16.231 59.490 -30.130 1.00 129.45 341 GLY A C 1
ATOM 1793 O O . GLY A 1 259 ? 15.072 59.078 -30.009 1.00 129.45 341 GLY A O 1
ATOM 1794 N N . LEU A 1 260 ? 17.178 59.253 -29.224 1.00 128.10 342 LEU A N 1
ATOM 1795 C CA . LEU A 1 260 ? 16.878 58.639 -27.937 1.00 128.10 342 LEU A CA 1
ATOM 1796 C C . LEU A 1 260 ? 16.269 59.681 -27.002 1.00 128.10 342 LEU A C 1
ATOM 1797 O O . LEU A 1 260 ? 16.616 60.865 -27.049 1.00 128.10 342 LEU A O 1
ATOM 1802 N N . GLY A 1 261 ? 15.345 59.231 -26.151 1.00 126.23 343 GLY A N 1
ATOM 1803 C CA . GLY A 1 261 ? 14.535 60.130 -25.356 1.00 126.23 343 GLY A CA 1
ATOM 1804 C C . GLY A 1 261 ? 14.554 59.787 -23.877 1.00 126.23 343 GLY A C 1
ATOM 1805 O O . GLY A 1 261 ? 15.277 58.894 -23.428 1.00 126.23 343 GLY A O 1
ATOM 1806 N N . TYR A 1 262 ? 13.732 60.526 -23.133 1.00 124.11 344 TYR A N 1
ATOM 1807 C CA . TYR A 1 262 ? 13.660 60.367 -21.686 1.00 124.11 344 TYR A CA 1
ATOM 1808 C C . TYR A 1 262 ? 13.024 59.027 -21.342 1.00 124.11 344 TYR A C 1
ATOM 1809 O O . TYR A 1 262 ? 11.895 58.742 -21.756 1.00 124.11 344 TYR A O 1
ATOM 1818 N N . ARG A 1 263 ? 13.754 58.208 -20.579 1.00 124.96 345 ARG A N 1
ATOM 1819 C CA . ARG A 1 263 ? 13.290 56.893 -20.132 1.00 124.96 345 ARG A CA 1
ATOM 1820 C C . ARG A 1 263 ? 12.898 55.996 -21.302 1.00 124.96 345 ARG A C 1
ATOM 1821 O O . ARG A 1 263 ? 12.007 55.151 -21.179 1.00 124.96 345 ARG A O 1
ATOM 1829 N N . GLN A 1 264 ? 13.558 56.170 -22.443 1.00 125.07 346 GLN A N 1
ATOM 1830 C CA . GLN A 1 264 ? 13.290 55.352 -23.616 1.00 125.07 346 GLN A CA 1
ATOM 1831 C C . GLN A 1 264 ? 14.287 54.201 -23.668 1.00 125.07 346 GLN A C 1
ATOM 1832 O O . GLN A 1 264 ? 15.499 54.408 -23.529 1.00 125.07 346 GLN A O 1
ATOM 1838 N N . ALA A 1 265 ? 13.764 52.988 -23.837 1.00 125.20 347 ALA A N 1
ATOM 1839 C CA . ALA A 1 265 ? 14.573 51.779 -23.888 1.00 125.20 347 ALA A CA 1
ATOM 1840 C C . ALA A 1 265 ? 15.041 51.521 -25.313 1.00 125.20 347 ALA A C 1
ATOM 1841 O O . ALA A 1 265 ? 14.322 51.783 -26.281 1.00 125.20 347 ALA A O 1
ATOM 1843 N N . TRP A 1 266 ? 16.257 51.006 -25.432 1.00 123.37 348 TRP A N 1
ATOM 1844 C CA . TRP A 1 266 ? 16.875 50.841 -26.735 1.00 123.37 348 TRP A CA 1
ATOM 1845 C C . TRP A 1 266 ? 18.016 49.846 -26.605 1.00 123.37 348 TRP A C 1
ATOM 1846 O O . TRP A 1 266 ? 18.800 49.919 -25.653 1.00 123.37 348 TRP A O 1
ATOM 1857 N N . ALA A 1 267 ? 18.094 48.921 -27.559 1.00 122.27 349 ALA A N 1
ATOM 1858 C CA . ALA A 1 267 ? 19.125 47.893 -27.577 1.00 122.27 349 ALA A CA 1
ATOM 1859 C C . ALA A 1 267 ? 19.629 47.706 -28.997 1.00 122.27 349 ALA A C 1
ATOM 1860 O O . ALA A 1 267 ? 18.850 47.758 -29.952 1.00 122.27 349 ALA A O 1
ATOM 1862 N N . LEU A 1 268 ? 20.934 47.470 -29.124 1.00 122.71 350 LEU A N 1
ATOM 1863 C CA . LEU A 1 268 ? 21.593 47.364 -30.416 1.00 122.71 350 LEU A CA 1
ATOM 1864 C C . LEU A 1 268 ? 22.552 46.184 -30.402 1.00 122.71 350 LEU A C 1
ATOM 1865 O O . LEU A 1 268 ? 23.107 45.828 -29.360 1.00 122.71 350 LEU A O 1
ATOM 1870 N N . VAL A 1 269 ? 22.729 45.573 -31.572 1.00 121.40 351 VAL A N 1
ATOM 1871 C CA . VAL A 1 269 ? 23.755 44.561 -31.798 1.00 121.40 351 VAL A CA 1
ATOM 1872 C C . VAL A 1 269 ? 24.334 44.815 -33.183 1.00 121.40 351 VAL A C 1
ATOM 1873 O O . VAL A 1 269 ? 23.676 44.539 -34.193 1.00 121.40 351 VAL A O 1
ATOM 1877 N N . GLY A 1 270 ? 25.556 45.336 -33.236 1.00 121.92 352 GLY A N 1
ATOM 1878 C CA . GLY A 1 270 ? 26.184 45.629 -34.508 1.00 121.92 352 GLY A CA 1
ATOM 1879 C C . GLY A 1 270 ? 27.607 45.129 -34.624 1.00 121.92 352 GLY A C 1
ATOM 1880 O O . GLY A 1 270 ? 28.087 44.380 -33.766 1.00 121.92 352 GLY A O 1
ATOM 1881 N N . VAL A 1 271 ? 28.293 45.542 -35.687 1.00 123.03 353 VAL A N 1
ATOM 1882 C CA . VAL A 1 271 ? 29.672 45.153 -35.949 1.00 123.03 353 VAL A CA 1
ATOM 1883 C C . VAL A 1 271 ? 30.489 46.418 -36.166 1.00 123.03 353 VAL A C 1
ATOM 1884 O O . VAL A 1 271 ? 30.104 47.278 -36.966 1.00 123.03 353 VAL A O 1
ATOM 1888 N N . ILE A 1 272 ? 31.613 46.533 -35.449 1.00 123.27 354 ILE A N 1
ATOM 1889 C CA . ILE A 1 272 ? 32.445 47.729 -35.557 1.00 123.27 354 ILE A CA 1
ATOM 1890 C C . ILE A 1 272 ? 32.911 47.896 -36.993 1.00 123.27 354 ILE A C 1
ATOM 1891 O O . ILE A 1 272 ? 33.510 46.988 -37.584 1.00 123.27 354 ILE A O 1
ATOM 1896 N N . ASP A 1 273 ? 32.636 49.074 -37.559 1.00 126.37 355 ASP A N 1
ATOM 1897 C CA . ASP A 1 273 ? 32.964 49.394 -38.945 1.00 126.37 355 ASP A CA 1
ATOM 1898 C C . ASP A 1 273 ? 32.315 48.413 -39.916 1.00 126.37 355 ASP A C 1
ATOM 1899 O O . ASP A 1 273 ? 32.865 48.117 -40.979 1.00 126.37 355 ASP A O 1
ATOM 1904 N N . GLY A 1 274 ? 31.139 47.906 -39.556 1.00 128.64 356 GLY A N 1
ATOM 1905 C CA . GLY A 1 274 ? 30.380 47.003 -40.389 1.00 128.64 356 GLY A CA 1
ATOM 1906 C C . GLY A 1 274 ? 29.318 47.668 -41.235 1.00 128.64 356 GLY A C 1
ATOM 1907 O O . GLY A 1 274 ? 28.475 46.973 -41.811 1.00 128.64 356 GLY A O 1
ATOM 1908 N N . GLY A 1 275 ? 29.331 48.998 -41.331 1.00 131.65 357 GLY A N 1
ATOM 1909 C CA . GLY A 1 275 ? 28.321 49.694 -42.107 1.00 131.65 357 GLY A CA 1
ATOM 1910 C C . GLY A 1 275 ? 26.962 49.632 -41.429 1.00 131.65 357 GLY A C 1
ATOM 1911 O O . GLY A 1 275 ? 26.850 49.454 -40.214 1.00 131.65 357 GLY A O 1
ATOM 1912 N N . SER A 1 276 ? 25.909 49.768 -42.241 1.00 134.96 358 SER A N 1
ATOM 1913 C CA . SER A 1 276 ? 24.531 49.770 -41.756 1.00 134.96 358 SER A CA 1
ATOM 1914 C C . SER A 1 276 ? 23.866 48.396 -41.761 1.00 134.96 358 SER A C 1
ATOM 1915 O O . SER A 1 276 ? 22.972 48.153 -40.942 1.00 134.96 358 SER A O 1
ATOM 1918 N N . THR A 1 277 ? 24.268 47.496 -42.664 1.00 133.19 359 THR A N 1
ATOM 1919 C CA . THR A 1 277 ? 23.629 46.191 -42.801 1.00 133.19 359 THR A CA 1
ATOM 1920 C C . THR A 1 277 ? 24.161 45.147 -41.821 1.00 133.19 359 THR A C 1
ATOM 1921 O O . THR A 1 277 ? 23.602 44.047 -41.757 1.00 133.19 359 THR A O 1
ATOM 1925 N N . SER A 1 278 ? 25.225 45.453 -41.071 1.00 130.34 360 SER A N 1
ATOM 1926 C CA . SER A 1 278 ? 25.677 44.621 -39.962 1.00 130.34 360 SER A CA 1
ATOM 1927 C C . SER A 1 278 ? 25.025 45.020 -38.640 1.00 130.34 360 SER A C 1
ATOM 1928 O O . SER A 1 278 ? 25.529 44.654 -37.571 1.00 130.34 360 SER A O 1
ATOM 1931 N N . CYS A 1 279 ? 23.914 45.751 -38.692 1.00 128.64 361 CYS A N 1
ATOM 1932 C CA . CYS A 1 279 ? 23.306 46.330 -37.507 1.00 128.64 361 CYS A CA 1
ATOM 1933 C C . CYS A 1 279 ? 21.840 45.928 -37.417 1.00 128.64 361 CYS A C 1
ATOM 1934 O O . CYS A 1 279 ? 21.179 45.694 -38.433 1.00 128.64 361 CYS A O 1
ATOM 1937 N N . ASN A 1 280 ? 21.341 45.850 -36.183 1.00 127.00 362 ASN A N 1
ATOM 1938 C CA . ASN A 1 280 ? 19.971 45.409 -35.923 1.00 127.00 362 ASN A CA 1
ATOM 1939 C C . ASN A 1 280 ? 19.536 46.030 -34.603 1.00 127.00 362 ASN A C 1
ATOM 1940 O O . ASN A 1 280 ? 20.047 45.654 -33.543 1.00 127.00 362 ASN A O 1
ATOM 1945 N N . GLU A 1 281 ? 18.596 46.973 -34.667 1.00 129.70 363 GLU A N 1
ATOM 1946 C CA . GLU A 1 281 ? 18.229 47.788 -33.516 1.00 129.70 363 GLU A CA 1
ATOM 1947 C C . GLU A 1 281 ? 16.713 47.867 -33.373 1.00 129.70 363 GLU A C 1
ATOM 1948 O O . GLU A 1 281 ? 15.956 47.427 -34.244 1.00 129.70 363 GLU A O 1
ATOM 1954 N N . SER A 1 282 ? 16.277 48.452 -32.257 1.00 127.61 364 SER A N 1
ATOM 1955 C CA . SER A 1 282 ? 14.860 48.566 -31.925 1.00 127.61 364 SER A CA 1
ATOM 1956 C C . SER A 1 282 ? 14.709 49.544 -30.764 1.00 127.61 364 SER A C 1
ATOM 1957 O O . SER A 1 282 ? 15.679 49.875 -30.077 1.00 127.61 364 SER A O 1
ATOM 1960 N N . VAL A 1 283 ? 13.469 49.986 -30.538 1.00 128.20 365 VAL A N 1
ATOM 1961 C CA . VAL A 1 283 ? 13.172 51.007 -29.536 1.00 128.20 365 VAL A CA 1
ATOM 1962 C C . VAL A 1 283 ? 11.734 50.833 -29.061 1.00 128.20 365 VAL A C 1
ATOM 1963 O O . VAL A 1 283 ? 10.885 50.302 -29.781 1.00 128.20 365 VAL A O 1
ATOM 1967 N N . ARG A 1 284 ? 11.466 51.278 -27.829 1.00 128.28 366 ARG A N 1
ATOM 1968 C CA . ARG A 1 284 ? 10.135 51.239 -27.237 1.00 128.28 366 ARG A CA 1
ATOM 1969 C C . ARG A 1 284 ? 9.871 52.517 -26.457 1.00 128.28 366 ARG A C 1
ATOM 1970 O O . ARG A 1 284 ? 10.749 53.008 -25.741 1.00 128.28 366 ARG A O 1
ATOM 1978 N N . ASN A 1 285 ? 8.652 53.039 -26.582 1.00 128.13 367 ASN A N 1
ATOM 1979 C CA . ASN A 1 285 ? 8.253 54.237 -25.856 1.00 128.13 367 ASN A CA 1
ATOM 1980 C C . ASN A 1 285 ? 8.063 53.926 -24.372 1.00 128.13 367 ASN A C 1
ATOM 1981 O O . ASN A 1 285 ? 8.268 52.801 -23.905 1.00 128.13 367 ASN A O 1
ATOM 1986 N N . TYR A 1 286 ? 7.662 54.951 -23.624 1.00 127.18 368 TYR A N 1
ATOM 1987 C CA . TYR A 1 286 ? 7.415 54.850 -22.189 1.00 127.18 368 TYR A CA 1
ATOM 1988 C C . TYR A 1 286 ? 6.013 55.379 -21.919 1.00 127.18 368 TYR A C 1
ATOM 1989 O O . TYR A 1 286 ? 5.786 56.594 -21.951 1.00 127.18 368 TYR A O 1
ATOM 1998 N N . GLU A 1 287 ? 5.075 54.468 -21.664 1.00 128.92 369 GLU A N 1
ATOM 1999 C CA . GLU A 1 287 ? 3.666 54.818 -21.550 1.00 128.92 369 GLU A CA 1
ATOM 2000 C C . GLU A 1 287 ? 3.028 54.010 -20.432 1.00 128.92 369 GLU A C 1
ATOM 2001 O O . GLU A 1 287 ? 3.133 52.781 -20.424 1.00 128.92 369 GLU A O 1
ATOM 2007 N N . ASN A 1 288 ? 2.345 54.700 -19.517 1.00 127.08 370 ASN A N 1
ATOM 2008 C CA . ASN A 1 288 ? 1.608 54.049 -18.431 1.00 127.08 370 ASN A CA 1
ATOM 2009 C C . ASN A 1 288 ? 2.529 53.174 -17.586 1.00 127.08 370 ASN A C 1
ATOM 2010 O O . ASN A 1 288 ? 2.153 52.079 -17.157 1.00 127.08 370 ASN A O 1
ATOM 2015 N N . HIS A 1 289 ? 3.753 53.661 -17.363 1.00 124.31 371 HIS A N 1
ATOM 2016 C CA . HIS A 1 289 ? 4.801 52.988 -16.596 1.00 124.31 371 HIS A CA 1
ATOM 2017 C C . HIS A 1 289 ? 5.268 51.688 -17.240 1.00 124.31 371 HIS A C 1
ATOM 2018 O O . HIS A 1 289 ? 6.026 50.933 -16.620 1.00 124.31 371 HIS A O 1
ATOM 2025 N N . SER A 1 290 ? 4.857 51.416 -18.475 1.00 126.99 372 SER A N 1
ATOM 2026 C CA . SER A 1 290 ? 5.238 50.205 -19.179 1.00 126.99 372 SER A CA 1
ATOM 2027 C C . SER A 1 290 ? 5.767 50.588 -20.554 1.00 126.99 372 SER A C 1
ATOM 2028 O O . SER A 1 290 ? 5.512 51.681 -21.065 1.00 126.99 372 SER A O 1
ATOM 2031 N N . SER A 1 291 ? 6.539 49.679 -21.140 1.00 128.64 373 SER A N 1
ATOM 2032 C CA . SER A 1 291 ? 7.005 49.825 -22.510 1.00 128.64 373 SER A CA 1
ATOM 2033 C C . SER A 1 291 ? 6.149 49.034 -23.485 1.00 128.64 373 SER A C 1
ATOM 2034 O O . SER A 1 291 ? 6.447 49.012 -24.685 1.00 128.64 373 SER A O 1
ATOM 2037 N N . GLY A 1 292 ? 5.090 48.389 -22.995 1.00 131.94 374 GLY A N 1
ATOM 2038 C CA . GLY A 1 292 ? 4.297 47.512 -23.833 1.00 131.94 374 GLY A CA 1
ATOM 2039 C C . GLY A 1 292 ? 5.072 46.329 -24.360 1.00 131.94 374 GLY A C 1
ATOM 2040 O O . GLY A 1 292 ? 4.608 45.649 -25.281 1.00 131.94 374 GLY A O 1
ATOM 2041 N N . GLY A 1 293 ? 6.252 46.069 -23.798 1.00 129.23 375 GLY A N 1
ATOM 2042 C CA . GLY A 1 293 ? 7.104 44.980 -24.241 1.00 129.23 375 GLY A CA 1
ATOM 2043 C C . GLY A 1 293 ? 8.581 45.311 -24.227 1.00 129.23 375 GLY A C 1
ATOM 2044 O O . GLY A 1 293 ? 8.975 46.440 -23.910 1.00 129.23 375 GLY A O 1
ATOM 2045 N N . LYS A 1 294 ? 9.413 44.332 -24.572 1.00 126.62 376 LYS A N 1
ATOM 2046 C CA . LYS A 1 294 ? 10.857 44.527 -24.551 1.00 126.62 376 LYS A CA 1
ATOM 2047 C C . LYS A 1 294 ? 11.305 45.337 -25.765 1.00 126.62 376 LYS A C 1
ATOM 2048 O O . LYS A 1 294 ? 10.507 45.748 -26.611 1.00 126.62 376 LYS A O 1
ATOM 2054 N N . ALA A 1 295 ? 12.612 45.552 -25.846 1.00 122.27 377 ALA A N 1
ATOM 2055 C CA . ALA A 1 295 ? 13.257 46.143 -27.013 1.00 122.27 377 ALA A CA 1
ATOM 2056 C C . ALA A 1 295 ? 14.460 45.263 -27.333 1.00 122.27 377 ALA A C 1
ATOM 2057 O O . ALA A 1 295 ? 15.540 45.447 -26.764 1.00 122.27 377 ALA A O 1
ATOM 2059 N N . LEU A 1 296 ? 14.273 44.308 -28.241 1.00 121.00 378 LEU A N 1
ATOM 2060 C CA . LEU A 1 296 ? 15.230 43.233 -28.459 1.00 121.00 378 LEU A CA 1
ATOM 2061 C C . LEU A 1 296 ? 16.082 43.493 -29.695 1.00 121.00 378 LEU A C 1
ATOM 2062 O O . LEU A 1 296 ? 15.574 43.917 -30.737 1.00 121.00 378 LEU A O 1
ATOM 2067 N N . ALA A 1 297 ? 17.379 43.215 -29.575 1.00 121.21 379 ALA A N 1
ATOM 2068 C CA . ALA A 1 297 ? 18.324 43.325 -30.682 1.00 121.21 379 ALA A CA 1
ATOM 2069 C C . ALA A 1 297 ? 19.097 42.019 -30.775 1.00 121.21 379 ALA A C 1
ATOM 2070 O O . ALA A 1 297 ? 19.757 41.618 -29.811 1.00 121.21 379 ALA A O 1
ATOM 2072 N N . GLN A 1 298 ? 19.010 41.354 -31.926 1.00 121.80 380 GLN A N 1
ATOM 2073 C CA . GLN A 1 298 ? 19.579 40.022 -32.083 1.00 121.80 380 GLN A CA 1
ATOM 2074 C C . GLN A 1 298 ? 20.127 39.842 -33.487 1.00 121.80 380 GLN A C 1
ATOM 2075 O O . GLN A 1 298 ? 19.419 40.069 -34.471 1.00 121.80 380 GLN A O 1
ATOM 2081 N N . ARG A 1 299 ? 21.386 39.429 -33.569 1.00 124.07 381 ARG A N 1
ATOM 2082 C CA . ARG A 1 299 ? 22.001 39.009 -34.816 1.00 124.07 381 ARG A CA 1
ATOM 2083 C C . ARG A 1 299 ? 22.669 37.661 -34.592 1.00 124.07 381 ARG A C 1
ATOM 2084 O O . ARG A 1 299 ? 22.923 37.254 -33.456 1.00 124.07 381 ARG A O 1
ATOM 2092 N N . GLU A 1 300 ? 22.948 36.969 -35.689 1.00 122.42 382 GLU A N 1
ATOM 2093 C CA . GLU A 1 300 ? 23.641 35.694 -35.647 1.00 122.42 382 GLU A CA 1
ATOM 2094 C C . GLU A 1 300 ? 25.010 35.831 -36.294 1.00 122.42 382 GLU A C 1
ATOM 2095 O O . GLU A 1 300 ? 25.190 36.581 -37.257 1.00 122.42 382 GLU A O 1
ATOM 2101 N N . PHE A 1 301 ? 25.974 35.096 -35.751 1.00 120.12 383 PHE A N 1
ATOM 2102 C CA . PHE A 1 301 ? 27.331 35.102 -36.265 1.00 120.12 383 PHE A CA 1
ATOM 2103 C C . PHE A 1 301 ? 27.859 33.679 -36.263 1.00 120.12 383 PHE A C 1
ATOM 2104 O O . PHE A 1 301 ? 27.232 32.756 -35.736 1.00 120.12 383 PHE A O 1
ATOM 2112 N N . TYR A 1 302 ? 29.029 33.506 -36.862 1.00 119.00 384 TYR A N 1
ATOM 2113 C CA . TYR A 1 302 ? 29.717 32.224 -36.860 1.00 119.00 384 TYR A CA 1
ATOM 2114 C C . TYR A 1 302 ? 31.086 32.394 -36.226 1.00 119.00 384 TYR A C 1
ATOM 2115 O O . TYR A 1 302 ? 31.854 33.277 -36.623 1.00 119.00 384 TYR A O 1
ATOM 2124 N N . THR A 1 303 ? 31.384 31.552 -35.241 1.00 118.12 385 THR A N 1
ATOM 2125 C CA . THR A 1 303 ? 32.755 31.399 -34.788 1.00 118.12 385 THR A CA 1
ATOM 2126 C C . THR A 1 303 ? 33.599 30.964 -35.974 1.00 118.12 385 THR A C 1
ATOM 2127 O O . THR A 1 303 ? 33.060 30.497 -36.985 1.00 118.12 385 THR A O 1
ATOM 2131 N N . VAL A 1 304 ? 34.921 31.091 -35.877 1.00 116.78 386 VAL A N 1
ATOM 2132 C CA . VAL A 1 304 ? 35.792 30.673 -36.974 1.00 116.78 386 VAL A CA 1
ATOM 2133 C C . VAL A 1 304 ? 35.823 29.152 -37.069 1.00 116.78 386 VAL A C 1
ATOM 2134 O O . VAL A 1 304 ? 36.462 28.595 -37.965 1.00 116.78 386 VAL A O 1
ATOM 2138 N N . ASP A 1 305 ? 35.120 28.476 -36.158 1.00 115.94 387 ASP A N 1
ATOM 2139 C CA . ASP A 1 305 ? 35.045 27.021 -36.111 1.00 115.94 387 ASP A CA 1
ATOM 2140 C C . ASP A 1 305 ? 33.757 26.477 -36.722 1.00 115.94 387 ASP A C 1
ATOM 2141 O O . ASP A 1 305 ? 33.483 25.275 -36.609 1.00 115.94 387 ASP A O 1
ATOM 2146 N N . GLY A 1 306 ? 32.968 27.330 -37.369 1.00 116.78 388 GLY A N 1
ATOM 2147 C CA . GLY A 1 306 ? 31.697 26.931 -37.922 1.00 116.78 388 GLY A CA 1
ATOM 2148 C C . GLY A 1 306 ? 30.561 26.885 -36.931 1.00 116.78 388 GLY A C 1
ATOM 2149 O O . GLY A 1 306 ? 29.416 26.654 -37.340 1.00 116.78 388 GLY A O 1
ATOM 2150 N N . GLN A 1 307 ? 30.828 27.091 -35.645 1.00 117.83 389 GLN A N 1
ATOM 2151 C CA . GLN A 1 307 ? 29.762 27.099 -34.658 1.00 117.83 389 GLN A CA 1
ATOM 2152 C C . GLN A 1 307 ? 29.024 28.430 -34.714 1.00 117.83 389 GLN A C 1
ATOM 2153 O O . GLN A 1 307 ? 29.644 29.499 -34.721 1.00 117.83 389 GLN A O 1
ATOM 2159 N N . LYS A 1 308 ? 27.699 28.354 -34.766 1.00 120.12 390 LYS A N 1
ATOM 2160 C CA . LYS A 1 308 ? 26.841 29.518 -34.918 1.00 120.12 390 LYS A CA 1
ATOM 2161 C C . LYS A 1 308 ? 26.413 30.027 -33.548 1.00 120.12 390 LYS A C 1
ATOM 2162 O O . LYS A 1 308 ? 26.110 29.238 -32.649 1.00 120.12 390 LYS A O 1
ATOM 2168 N N . PHE A 1 309 ? 26.403 31.350 -33.386 1.00 118.97 391 PHE A N 1
ATOM 2169 C CA . PHE A 1 309 ? 25.986 31.942 -32.123 1.00 118.97 391 PHE A CA 1
ATOM 2170 C C . PHE A 1 309 ? 25.243 33.243 -32.386 1.00 118.97 391 PHE A C 1
ATOM 2171 O O . PHE A 1 309 ? 25.486 33.927 -33.384 1.00 118.97 391 PHE A O 1
ATOM 2179 N N . SER A 1 310 ? 24.331 33.576 -31.472 1.00 118.33 392 SER A N 1
ATOM 2180 C CA . SER A 1 310 ? 23.488 34.761 -31.582 1.00 118.33 392 SER A CA 1
ATOM 2181 C C . SER A 1 310 ? 23.800 35.708 -30.435 1.00 118.33 392 SER A C 1
ATOM 2182 O O . SER A 1 310 ? 23.722 35.319 -29.265 1.00 118.33 392 SER A O 1
ATOM 2185 N N . VAL A 1 311 ? 24.140 36.946 -30.772 1.00 118.12 393 VAL A N 1
ATOM 2186 C CA . VAL A 1 311 ? 24.317 38.001 -29.783 1.00 118.12 393 VAL A CA 1
ATOM 2187 C C . VAL A 1 311 ? 22.976 38.698 -29.597 1.00 118.12 393 VAL A C 1
ATOM 2188 O O . VAL A 1 311 ? 22.381 39.185 -30.565 1.00 118.12 393 VAL A O 1
ATOM 2192 N N . THR A 1 312 ? 22.497 38.745 -28.356 1.00 118.42 394 THR A N 1
ATOM 2193 C CA . THR A 1 312 ? 21.171 39.261 -28.048 1.00 118.42 394 THR A CA 1
ATOM 2194 C C . THR A 1 312 ? 21.277 40.334 -26.974 1.00 118.42 394 THR A C 1
ATOM 2195 O O . THR A 1 312 ? 22.097 40.227 -26.059 1.00 118.42 394 THR A O 1
ATOM 2199 N N . ALA A 1 313 ? 20.451 41.372 -27.091 1.00 118.65 395 ALA A N 1
ATOM 2200 C CA . ALA A 1 313 ? 20.466 42.469 -26.135 1.00 118.65 395 ALA A CA 1
ATOM 2201 C C . ALA A 1 313 ? 19.057 43.027 -26.006 1.00 118.65 395 ALA A C 1
ATOM 2202 O O . ALA A 1 313 ? 18.281 43.004 -26.964 1.00 118.65 395 ALA A O 1
ATOM 2204 N N . TYR A 1 314 ? 18.725 43.525 -24.816 1.00 118.64 396 TYR A N 1
ATOM 2205 C CA . TYR A 1 314 ? 17.368 44.007 -24.592 1.00 118.64 396 TYR A CA 1
ATOM 2206 C C . TYR A 1 314 ? 17.347 45.044 -23.478 1.00 118.64 396 TYR A C 1
ATOM 2207 O O . TYR A 1 314 ? 18.241 45.100 -22.630 1.00 118.64 396 TYR A O 1
ATOM 2216 N N . SER A 1 315 ? 16.303 45.872 -23.510 1.00 120.59 397 SER A N 1
ATOM 2217 C CA . SER A 1 315 ? 16.039 46.898 -22.507 1.00 120.59 397 SER A CA 1
ATOM 2218 C C . SER A 1 315 ? 14.548 47.194 -22.532 1.00 120.59 397 SER A C 1
ATOM 2219 O O . SER A 1 315 ? 13.984 47.421 -23.606 1.00 120.59 397 SER A O 1
ATOM 2222 N N . GLU A 1 316 ? 13.909 47.192 -21.365 1.00 122.45 398 GLU A N 1
ATOM 2223 C CA . GLU A 1 316 ? 12.461 47.320 -21.328 1.00 122.45 398 GLU A CA 1
ATOM 2224 C C . GLU A 1 316 ? 12.025 48.024 -20.053 1.00 122.45 398 GLU A C 1
ATOM 2225 O O . GLU A 1 316 ? 12.816 48.256 -19.137 1.00 122.45 398 GLU A O 1
ATOM 2231 N N . TRP A 1 317 ? 10.737 48.363 -20.016 1.00 122.33 399 TRP A N 1
ATOM 2232 C CA . TRP A 1 317 ? 10.054 48.835 -18.819 1.00 122.33 399 TRP A CA 1
ATOM 2233 C C . TRP A 1 317 ? 8.898 47.893 -18.520 1.00 122.33 399 TRP A C 1
ATOM 2234 O O . TRP A 1 317 ? 8.100 47.581 -19.411 1.00 122.33 399 TRP A O 1
ATOM 2245 N N . ILE A 1 318 ? 8.813 47.437 -17.273 1.00 122.94 400 ILE A N 1
ATOM 2246 C CA . ILE A 1 318 ? 7.717 46.586 -16.817 1.00 122.94 400 ILE A CA 1
ATOM 2247 C C . ILE A 1 318 ? 7.168 47.209 -15.540 1.00 122.94 400 ILE A C 1
ATOM 2248 O O . ILE A 1 318 ? 7.745 47.037 -14.459 1.00 122.94 400 ILE A O 1
ATOM 2253 N N . GLU A 1 319 ? 6.060 47.944 -15.661 1.00 126.93 401 GLU A N 1
ATOM 2254 C CA . GLU A 1 319 ? 5.347 48.520 -14.527 1.00 126.93 401 GLU A CA 1
ATOM 2255 C C . GLU A 1 319 ? 6.198 49.504 -13.725 1.00 126.93 401 GLU A C 1
ATOM 2256 O O . GLU A 1 319 ? 5.752 50.008 -12.688 1.00 126.93 401 GLU A O 1
ATOM 2262 N N . GLY A 1 320 ? 7.407 49.803 -14.195 1.00 120.87 402 GLY A N 1
ATOM 2263 C CA . GLY A 1 320 ? 8.278 50.718 -13.481 1.00 120.87 402 GLY A CA 1
ATOM 2264 C C . GLY A 1 320 ? 9.743 50.335 -13.527 1.00 120.87 402 GLY A C 1
ATOM 2265 O O . GLY A 1 320 ? 10.619 51.204 -13.493 1.00 120.87 402 GLY A O 1
ATOM 2266 N N . VAL A 1 321 ? 10.024 49.039 -13.610 1.00 120.05 403 VAL A N 1
ATOM 2267 C CA . VAL A 1 321 ? 11.400 48.555 -13.607 1.00 120.05 403 VAL A CA 1
ATOM 2268 C C . VAL A 1 321 ? 12.011 48.747 -14.987 1.00 120.05 403 VAL A C 1
ATOM 2269 O O . VAL A 1 321 ? 11.368 48.488 -16.010 1.00 120.05 403 VAL A O 1
ATOM 2273 N N . SER A 1 322 ? 13.263 49.194 -15.021 1.00 119.14 404 SER A N 1
ATOM 2274 C CA . SER A 1 322 ? 14.022 49.317 -16.263 1.00 119.14 404 SER A CA 1
ATOM 2275 C C . SER A 1 322 ? 15.103 48.241 -16.246 1.00 119.14 404 SER A C 1
ATOM 2276 O O . SER A 1 322 ? 16.201 48.451 -15.728 1.00 119.14 404 SER A O 1
ATOM 2279 N N . LEU A 1 323 ? 14.781 47.082 -16.809 1.00 118.18 405 LEU A N 1
ATOM 2280 C CA . LEU A 1 323 ? 15.767 46.025 -16.937 1.00 118.18 405 LEU A CA 1
ATOM 2281 C C . LEU A 1 323 ? 16.644 46.266 -18.162 1.00 118.18 405 LEU A C 1
ATOM 2282 O O . LEU A 1 323 ? 16.314 47.050 -19.056 1.00 118.18 405 LEU A O 1
ATOM 2287 N N . SER A 1 324 ? 17.782 45.578 -18.189 1.00 115.44 406 SER A N 1
ATOM 2288 C CA . SER A 1 324 ? 18.697 45.637 -19.322 1.00 115.44 406 SER A CA 1
ATOM 2289 C C . SER A 1 324 ? 19.563 44.390 -19.284 1.00 115.44 406 SER A C 1
ATOM 2290 O O . SER A 1 324 ? 20.118 44.057 -18.233 1.00 115.44 406 SER A O 1
ATOM 2293 N N . GLY A 1 325 ? 19.666 43.696 -20.416 1.00 115.55 407 GLY A N 1
ATOM 2294 C CA . GLY A 1 325 ? 20.360 42.422 -20.404 1.00 115.55 407 GLY A CA 1
ATOM 2295 C C . GLY A 1 325 ? 20.914 42.025 -21.753 1.00 115.55 407 GLY A C 1
ATOM 2296 O O . GLY A 1 325 ? 20.596 42.613 -22.789 1.00 115.55 407 GLY A O 1
ATOM 2297 N N . PHE A 1 326 ? 21.760 40.994 -21.715 1.00 115.18 408 PHE A N 1
ATOM 2298 C CA . PHE A 1 326 ? 22.396 40.434 -22.899 1.00 115.18 408 PHE A CA 1
ATOM 2299 C C . PHE A 1 326 ? 22.382 38.914 -22.805 1.00 115.18 408 PHE A C 1
ATOM 2300 O O . PHE A 1 326 ? 22.270 38.343 -21.717 1.00 115.18 408 PHE A O 1
ATOM 2308 N N . ARG A 1 327 ? 22.503 38.260 -23.963 1.00 115.47 409 ARG A N 1
ATOM 2309 C CA . ARG A 1 327 ? 22.590 36.800 -24.030 1.00 115.47 409 ARG A CA 1
ATOM 2310 C C . ARG A 1 327 ? 23.365 36.418 -25.285 1.00 115.47 409 ARG A C 1
ATOM 2311 O O . ARG A 1 327 ? 22.875 36.615 -26.400 1.00 115.47 409 ARG A O 1
ATOM 2319 N N . VAL A 1 328 ? 24.562 35.865 -25.103 1.00 115.26 410 VAL A N 1
ATOM 2320 C CA . VAL A 1 328 ? 25.373 35.335 -26.194 1.00 115.26 410 VAL A CA 1
ATOM 2321 C C . VAL A 1 328 ? 25.404 33.822 -26.036 1.00 115.26 410 VAL A C 1
ATOM 2322 O O . VAL A 1 328 ? 26.048 33.296 -25.120 1.00 115.26 410 VAL A O 1
ATOM 2326 N N . GLU A 1 329 ? 24.713 33.114 -26.929 1.00 117.06 411 GLU A N 1
ATOM 2327 C CA . GLU A 1 329 ? 24.520 31.679 -26.782 1.00 117.06 411 GLU A CA 1
ATOM 2328 C C . GLU A 1 329 ? 24.643 30.993 -28.135 1.00 117.06 411 GLU A C 1
ATOM 2329 O O . GLU A 1 329 ? 24.513 31.619 -29.191 1.00 117.06 411 GLU A O 1
ATOM 2335 N N . VAL A 1 330 ? 24.912 29.687 -28.083 1.00 117.47 412 VAL A N 1
ATOM 2336 C CA . VAL A 1 330 ? 24.997 28.875 -29.291 1.00 117.47 412 VAL A CA 1
ATOM 2337 C C . VAL A 1 330 ? 23.613 28.740 -29.910 1.00 117.47 412 VAL A C 1
ATOM 2338 O O . VAL A 1 330 ? 22.603 28.623 -29.201 1.00 117.47 412 VAL A O 1
ATOM 2342 N N . VAL A 1 331 ? 23.555 28.754 -31.244 1.00 120.78 413 VAL A N 1
ATOM 2343 C CA . VAL A 1 331 ? 22.289 28.671 -31.964 1.00 120.78 413 VAL A CA 1
ATOM 2344 C C . VAL A 1 331 ? 22.425 27.713 -33.140 1.00 120.78 413 VAL A C 1
ATOM 2345 O O . VAL A 1 331 ? 23.522 27.449 -33.640 1.00 120.78 413 VAL A O 1
ATOM 2349 N N . ASP A 1 332 ? 21.273 27.198 -33.579 1.00 123.14 414 ASP A N 1
ATOM 2350 C CA . ASP A 1 332 ? 21.182 26.248 -34.690 1.00 123.14 414 ASP A CA 1
ATOM 2351 C C . ASP A 1 332 ? 21.968 24.973 -34.379 1.00 123.14 414 ASP A C 1
ATOM 2352 O O . ASP A 1 332 ? 22.750 24.477 -35.194 1.00 123.14 414 ASP A O 1
ATOM 2357 N N . GLY A 1 333 ? 21.752 24.440 -33.177 1.00 120.01 415 GLY A N 1
ATOM 2358 C CA . GLY A 1 333 ? 22.485 23.280 -32.710 1.00 120.01 415 GLY A CA 1
ATOM 2359 C C . GLY A 1 333 ? 23.975 23.512 -32.539 1.00 120.01 415 GLY A C 1
ATOM 2360 O O . GLY A 1 333 ? 24.489 24.574 -32.902 1.00 120.01 415 GLY A O 1
ATOM 2361 N N . VAL A 1 334 ? 24.683 22.531 -31.988 1.00 116.79 416 VAL A N 1
ATOM 2362 C CA . VAL A 1 334 ? 26.123 22.622 -31.772 1.00 116.79 416 VAL A CA 1
ATOM 2363 C C . VAL A 1 334 ? 26.805 21.571 -32.634 1.00 116.79 416 VAL A C 1
ATOM 2364 O O . VAL A 1 334 ? 26.378 20.412 -32.663 1.00 116.79 416 VAL A O 1
ATOM 2368 N N . LYS A 1 335 ? 27.860 21.972 -33.335 1.00 116.46 417 LYS A N 1
ATOM 2369 C CA . LYS A 1 335 ? 28.548 21.091 -34.274 1.00 116.46 417 LYS A CA 1
ATOM 2370 C C . LYS A 1 335 ? 29.728 20.444 -33.559 1.00 116.46 417 LYS A C 1
ATOM 2371 O O . LYS A 1 335 ? 30.679 21.129 -33.164 1.00 116.46 417 LYS A O 1
ATOM 2377 N N . LEU A 1 336 ? 29.659 19.129 -33.379 1.00 112.20 418 LEU A N 1
ATOM 2378 C CA . LEU A 1 336 ? 30.709 18.375 -32.714 1.00 112.20 418 LEU A CA 1
ATOM 2379 C C . LEU A 1 336 ? 31.667 17.782 -33.738 1.00 112.20 418 LEU A C 1
ATOM 2380 O O . LEU A 1 336 ? 31.282 17.463 -34.864 1.00 112.20 418 LEU A O 1
ATOM 2385 N N . ASN A 1 337 ? 32.925 17.632 -33.336 1.00 110.61 419 ASN A N 1
ATOM 2386 C CA . ASN A 1 337 ? 33.952 17.040 -34.183 1.00 110.61 419 ASN A CA 1
ATOM 2387 C C . ASN A 1 337 ? 34.342 15.675 -33.633 1.00 110.61 419 ASN A C 1
ATOM 2388 O O . ASN A 1 337 ? 34.598 15.538 -32.432 1.00 110.61 419 ASN A O 1
ATOM 2393 N N . LEU A 1 338 ? 34.391 14.674 -34.508 1.00 109.10 420 LEU A N 1
ATOM 2394 C CA . LEU A 1 338 ? 34.727 13.309 -34.125 1.00 109.10 420 LEU A CA 1
ATOM 2395 C C . LEU A 1 338 ? 35.899 12.796 -34.954 1.00 109.10 420 LEU A C 1
ATOM 2396 O O . LEU A 1 338 ? 36.266 13.368 -35.984 1.00 109.10 420 LEU A O 1
ATOM 2401 N N . LEU A 1 339 ? 36.487 11.694 -34.482 1.00 108.79 421 LEU A N 1
ATOM 2402 C CA . LEU A 1 339 ? 37.686 11.144 -35.105 1.00 108.79 421 LEU A CA 1
ATOM 2403 C C . LEU A 1 339 ? 37.356 10.353 -36.367 1.00 108.79 421 LEU A C 1
ATOM 2404 O O . LEU A 1 339 ? 38.015 10.518 -37.401 1.00 108.79 421 LEU A O 1
ATOM 2409 N N . ASP A 1 340 ? 36.342 9.494 -36.302 1.00 112.32 422 ASP A N 1
ATOM 2410 C CA . ASP A 1 340 ? 35.980 8.596 -37.388 1.00 112.32 422 ASP A CA 1
ATOM 2411 C C . ASP A 1 340 ? 34.632 8.994 -37.979 1.00 112.32 422 ASP A C 1
ATOM 2412 O O . ASP A 1 340 ? 33.945 9.892 -37.486 1.00 112.32 422 ASP A O 1
ATOM 2417 N N . ASP A 1 341 ? 34.254 8.301 -39.052 1.00 113.65 423 ASP A N 1
ATOM 2418 C CA . ASP A 1 341 ? 33.034 8.625 -39.778 1.00 113.65 423 ASP A CA 1
ATOM 2419 C C . ASP A 1 341 ? 31.813 8.102 -39.027 1.00 113.65 423 ASP A C 1
ATOM 2420 O O . ASP A 1 341 ? 31.797 6.957 -38.565 1.00 113.65 423 ASP A O 1
ATOM 2425 N N . VAL A 1 342 ? 30.783 8.942 -38.922 1.00 112.50 424 VAL A N 1
ATOM 2426 C CA . VAL A 1 342 ? 29.554 8.586 -38.219 1.00 112.50 424 VAL A CA 1
ATOM 2427 C C . VAL A 1 342 ? 28.353 8.853 -39.115 1.00 112.50 424 VAL A C 1
ATOM 2428 O O . VAL A 1 342 ? 27.307 9.320 -38.648 1.00 112.50 424 VAL A O 1
ATOM 2432 N N . SER A 1 343 ? 28.491 8.556 -40.406 1.00 113.52 425 SER A N 1
ATOM 2433 C CA . SER A 1 343 ? 27.381 8.735 -41.330 1.00 113.52 425 SER A CA 1
ATOM 2434 C C . SER A 1 343 ? 26.198 7.821 -41.021 1.00 113.52 425 SER A C 1
ATOM 2435 O O . SER A 1 343 ? 25.104 8.069 -41.538 1.00 113.52 425 SER A O 1
ATOM 2438 N N . SER A 1 344 ? 26.380 6.790 -40.189 1.00 114.31 426 SER A N 1
ATOM 2439 C CA . SER A 1 344 ? 25.301 5.872 -39.830 1.00 114.31 426 SER A CA 1
ATOM 2440 C C . SER A 1 344 ? 24.407 6.399 -38.714 1.00 114.31 426 SER A C 1
ATOM 2441 O O . SER A 1 344 ? 23.422 5.736 -38.368 1.00 114.31 426 SER A O 1
ATOM 2444 N N . TRP A 1 345 ? 24.727 7.556 -38.140 1.00 113.79 427 TRP A N 1
ATOM 2445 C CA . TRP A 1 345 ? 23.936 8.129 -37.062 1.00 113.79 427 TRP A CA 1
ATOM 2446 C C . TRP A 1 345 ? 22.837 9.002 -37.645 1.00 113.79 427 TRP A C 1
ATOM 2447 O O . TRP A 1 345 ? 23.034 9.679 -38.658 1.00 113.79 427 TRP A O 1
ATOM 2458 N N . LYS A 1 346 ? 21.678 8.982 -37.001 1.00 114.15 428 LYS A N 1
ATOM 2459 C CA . LYS A 1 346 ? 20.487 9.570 -37.585 1.00 114.15 428 LYS A CA 1
ATOM 2460 C C . LYS A 1 346 ? 19.837 10.539 -36.613 1.00 114.15 428 LYS A C 1
ATOM 2461 O O . LYS A 1 346 ? 19.945 10.374 -35.394 1.00 114.15 428 LYS A O 1
ATOM 2467 N N . PRO A 1 347 ? 19.184 11.579 -37.126 1.00 113.69 429 PRO A N 1
ATOM 2468 C CA . PRO A 1 347 ? 18.378 12.435 -36.252 1.00 113.69 429 PRO A CA 1
ATOM 2469 C C . PRO A 1 347 ? 17.313 11.617 -35.538 1.00 113.69 429 PRO A C 1
ATOM 2470 O O . PRO A 1 347 ? 16.745 10.677 -36.098 1.00 113.69 429 PRO A O 1
ATOM 2474 N N . GLY A 1 348 ? 17.046 11.984 -34.288 1.00 114.19 430 GLY A N 1
ATOM 2475 C CA . GLY A 1 348 ? 16.177 11.199 -33.442 1.00 114.19 430 GLY A CA 1
ATOM 2476 C C . GLY A 1 348 ? 16.877 10.102 -32.672 1.00 114.19 430 GLY A C 1
ATOM 2477 O O . GLY A 1 348 ? 16.216 9.374 -31.922 1.00 114.19 430 GLY A O 1
ATOM 2478 N N . ASP A 1 349 ? 18.187 9.957 -32.841 1.00 113.19 431 ASP A N 1
ATOM 2479 C CA . ASP A 1 349 ? 18.989 9.017 -32.077 1.00 113.19 431 ASP A CA 1
ATOM 2480 C C . ASP A 1 349 ? 19.704 9.748 -30.945 1.00 113.19 431 ASP A C 1
ATOM 2481 O O . ASP A 1 349 ? 19.964 10.952 -31.019 1.00 113.19 431 ASP A O 1
ATOM 2486 N N . GLN A 1 350 ? 20.019 9.001 -29.890 1.00 112.73 432 GLN A N 1
ATOM 2487 C CA . GLN A 1 350 ? 20.663 9.537 -28.700 1.00 112.73 432 GLN A CA 1
ATOM 2488 C C . GLN A 1 350 ? 22.110 9.069 -28.614 1.00 112.73 432 GLN A C 1
ATOM 2489 O O . GLN A 1 350 ? 22.445 7.953 -29.023 1.00 112.73 432 GLN A O 1
ATOM 2495 N N . ILE A 1 351 ? 22.967 9.935 -28.066 1.00 110.61 433 ILE A N 1
ATOM 2496 C CA . ILE A 1 351 ? 24.386 9.657 -27.893 1.00 110.61 433 ILE A CA 1
ATOM 2497 C C . ILE A 1 351 ? 24.799 10.051 -26.477 1.00 110.61 433 ILE A C 1
ATOM 2498 O O . ILE A 1 351 ? 23.994 10.550 -25.682 1.00 110.61 433 ILE A O 1
ATOM 2503 N N . VAL A 1 352 ? 26.073 9.824 -26.164 1.00 107.35 434 VAL A N 1
ATOM 2504 C CA . VAL A 1 352 ? 26.623 10.107 -24.841 1.00 107.35 434 VAL A CA 1
ATOM 2505 C C . VAL A 1 352 ? 28.083 10.521 -24.993 1.00 107.35 434 VAL A C 1
ATOM 2506 O O . VAL A 1 352 ? 28.840 9.901 -25.747 1.00 107.35 434 VAL A O 1
ATOM 2510 N N . VAL A 1 353 ? 28.475 11.578 -24.282 1.00 103.50 435 VAL A N 1
ATOM 2511 C CA . VAL A 1 353 ? 29.847 12.079 -24.278 1.00 103.50 435 VAL A CA 1
ATOM 2512 C C . VAL A 1 353 ? 30.398 11.932 -22.868 1.00 103.50 435 VAL A C 1
ATOM 2513 O O . VAL A 1 353 ? 29.747 12.335 -21.897 1.00 103.50 435 VAL A O 1
ATOM 2517 N N . ALA A 1 354 ? 31.599 11.373 -22.758 1.00 101.23 436 ALA A N 1
ATOM 2518 C CA . ALA A 1 354 ? 32.128 10.944 -21.471 1.00 101.23 436 ALA A CA 1
ATOM 2519 C C . ALA A 1 354 ? 32.795 12.091 -20.718 1.00 101.23 436 ALA A C 1
ATOM 2520 O O . ALA A 1 354 ? 32.983 13.197 -21.232 1.00 101.23 436 ALA A O 1
ATOM 2522 N N . SER A 1 355 ? 33.177 11.790 -19.483 1.00 99.38 437 SER A N 1
ATOM 2523 C CA . SER A 1 355 ? 33.871 12.744 -18.637 1.00 99.38 437 SER A CA 1
ATOM 2524 C C . SER A 1 355 ? 35.368 12.705 -18.900 1.00 99.38 437 SER A C 1
ATOM 2525 O O . SER A 1 355 ? 35.959 11.631 -19.024 1.00 99.38 437 SER A O 1
ATOM 2528 N N . THR A 1 356 ? 35.984 13.881 -18.991 1.00 99.13 438 THR A N 1
ATOM 2529 C CA . THR A 1 356 ? 37.437 14.002 -19.079 1.00 99.13 438 THR A CA 1
ATOM 2530 C C . THR A 1 356 ? 38.011 14.620 -17.810 1.00 99.13 438 THR A C 1
ATOM 2531 O O . THR A 1 356 ? 38.982 15.379 -17.847 1.00 99.13 438 THR A O 1
ATOM 2535 N N . ASP A 1 357 ? 37.402 14.297 -16.671 1.00 100.04 439 ASP A N 1
ATOM 2536 C CA . ASP A 1 357 ? 37.782 14.871 -15.391 1.00 100.04 439 ASP A CA 1
ATOM 2537 C C . ASP A 1 357 ? 37.609 13.809 -14.311 1.00 100.04 439 ASP A C 1
ATOM 2538 O O . ASP A 1 357 ? 37.132 12.701 -14.573 1.00 100.04 439 ASP A O 1
ATOM 2543 N N . TYR A 1 358 ? 37.991 14.168 -13.082 1.00 99.10 440 TYR A N 1
ATOM 2544 C CA . TYR A 1 358 ? 38.049 13.195 -11.994 1.00 99.10 440 TYR A CA 1
ATOM 2545 C C . TYR A 1 358 ? 36.690 12.580 -11.689 1.00 99.10 440 TYR A C 1
ATOM 2546 O O . TYR A 1 358 ? 36.615 11.409 -11.302 1.00 99.10 440 TYR A O 1
ATOM 2555 N N . SER A 1 359 ? 35.615 13.346 -11.832 1.00 101.44 441 SER A N 1
ATOM 2556 C CA . SER A 1 359 ? 34.275 12.869 -11.507 1.00 101.44 441 SER A CA 1
ATOM 2557 C C . SER A 1 359 ? 33.649 12.203 -12.729 1.00 101.44 441 SER A C 1
ATOM 2558 O O . SER A 1 359 ? 33.473 12.852 -13.765 1.00 101.44 441 SER A O 1
ATOM 2561 N N . MET A 1 360 ? 33.295 10.918 -12.601 1.00 100.35 442 MET A N 1
ATOM 2562 C CA . MET A 1 360 ? 32.645 10.216 -13.703 1.00 100.35 442 MET A CA 1
ATOM 2563 C C . MET A 1 360 ? 31.294 10.819 -14.065 1.00 100.35 442 MET A C 1
ATOM 2564 O O . MET A 1 360 ? 30.838 10.639 -15.199 1.00 100.35 442 MET A O 1
ATOM 2569 N N . TYR A 1 361 ? 30.650 11.534 -13.137 1.00 102.13 443 TYR A N 1
ATOM 2570 C CA . TYR A 1 361 ? 29.321 12.091 -13.368 1.00 102.13 443 TYR A CA 1
ATOM 2571 C C . TYR A 1 361 ? 29.364 13.320 -14.274 1.00 102.13 443 TYR A C 1
ATOM 2572 O O . TYR A 1 361 ? 28.403 14.098 -14.314 1.00 102.13 443 TYR A O 1
ATOM 2581 N N . GLN A 1 362 ? 30.459 13.517 -15.001 1.00 102.04 444 GLN A N 1
ATOM 2582 C CA . GLN A 1 362 ? 30.517 14.565 -16.009 1.00 102.04 444 GLN A CA 1
ATOM 2583 C C . GLN A 1 362 ? 30.174 14.055 -17.401 1.00 102.04 444 GLN A C 1
ATOM 2584 O O . GLN A 1 362 ? 30.282 14.813 -18.371 1.00 102.04 444 GLN A O 1
ATOM 2590 N N . ALA A 1 363 ? 29.782 12.789 -17.523 1.00 102.22 445 ALA A N 1
ATOM 2591 C CA . ALA A 1 363 ? 29.304 12.260 -18.791 1.00 102.22 445 ALA A CA 1
ATOM 2592 C C . ALA A 1 363 ? 27.886 12.748 -19.045 1.00 102.22 445 ALA A C 1
ATOM 2593 O O . ALA A 1 363 ? 27.075 12.857 -18.121 1.00 102.22 445 ALA A O 1
ATOM 2595 N N . GLU A 1 364 ? 27.589 13.055 -20.305 1.00 107.11 446 GLU A N 1
ATOM 2596 C CA . GLU A 1 364 ? 26.331 13.695 -20.658 1.00 107.11 446 GLU A CA 1
ATOM 2597 C C . GLU A 1 364 ? 25.665 12.975 -21.820 1.00 107.11 446 GLU A C 1
ATOM 2598 O O . GLU A 1 364 ? 26.331 12.370 -22.665 1.00 107.11 446 GLU A O 1
ATOM 2604 N N . GLU A 1 365 ? 24.336 13.062 -21.860 1.00 111.02 447 GLU A N 1
ATOM 2605 C CA . GLU A 1 365 ? 23.523 12.529 -22.944 1.00 111.02 447 GLU A CA 1
ATOM 2606 C C . GLU A 1 365 ? 23.178 13.631 -23.940 1.00 111.02 447 GLU A C 1
ATOM 2607 O O . GLU A 1 365 ? 22.980 14.790 -23.566 1.00 111.02 447 GLU A O 1
ATOM 2613 N N . PHE A 1 366 ? 23.100 13.254 -25.217 1.00 110.90 448 PHE A N 1
ATOM 2614 C CA . PHE A 1 366 ? 22.777 14.190 -26.289 1.00 110.90 448 PHE A CA 1
ATOM 2615 C C . PHE A 1 366 ? 21.874 13.519 -27.315 1.00 110.90 448 PHE A C 1
ATOM 2616 O O . PHE A 1 366 ? 21.958 12.309 -27.545 1.00 110.90 448 PHE A O 1
ATOM 2624 N N . THR A 1 367 ? 21.020 14.326 -27.942 1.00 112.62 449 THR A N 1
ATOM 2625 C CA . THR A 1 367 ? 20.141 13.881 -29.016 1.00 112.62 449 THR A CA 1
ATOM 2626 C C . THR A 1 367 ? 20.567 14.547 -30.318 1.00 112.62 449 THR A C 1
ATOM 2627 O O . THR A 1 367 ? 20.833 15.754 -30.351 1.00 112.62 449 THR A O 1
ATOM 2631 N N . LEU A 1 368 ? 20.641 13.755 -31.384 1.00 115.25 450 LEU A N 1
ATOM 2632 C CA . LEU A 1 368 ? 21.202 14.221 -32.644 1.00 115.25 450 LEU A CA 1
ATOM 2633 C C . LEU A 1 368 ? 20.183 15.037 -33.427 1.00 115.25 450 LEU A C 1
ATOM 2634 O O . LEU A 1 368 ? 19.063 14.577 -33.673 1.00 115.25 450 LEU A O 1
ATOM 2639 N N . LEU A 1 369 ? 20.582 16.255 -33.826 1.00 115.97 451 LEU A N 1
ATOM 2640 C CA . LEU A 1 369 ? 19.775 17.129 -34.664 1.00 115.97 451 LEU A CA 1
ATOM 2641 C C . LEU A 1 369 ? 20.005 16.827 -36.141 1.00 115.97 451 LEU A C 1
ATOM 2642 O O . LEU A 1 369 ? 21.072 16.336 -36.525 1.00 115.97 451 LEU A O 1
ATOM 2647 N N . PRO A 1 370 ? 19.007 17.092 -36.980 1.00 117.02 452 PRO A N 1
ATOM 2648 C CA . PRO A 1 370 ? 19.241 17.056 -38.429 1.00 117.02 452 PRO A CA 1
ATOM 2649 C C . PRO A 1 370 ? 20.221 18.148 -38.834 1.00 117.02 452 PRO A C 1
ATOM 2650 O O . PRO A 1 370 ? 20.013 19.328 -38.543 1.00 117.02 452 PRO A O 1
ATOM 2654 N N . CYS A 1 371 ? 21.299 17.746 -39.506 1.00 120.74 453 CYS A N 1
ATOM 2655 C CA . CYS A 1 371 ? 22.364 18.670 -39.893 1.00 120.74 453 CYS A CA 1
ATOM 2656 C C . CYS A 1 371 ? 22.711 18.431 -41.358 1.00 120.74 453 CYS A C 1
ATOM 2657 O O . CYS A 1 371 ? 23.413 17.471 -41.687 1.00 120.74 453 CYS A O 1
ATOM 2660 N N . SER A 1 372 ? 22.227 19.312 -42.233 1.00 118.85 454 SER A N 1
ATOM 2661 C CA . SER A 1 372 ? 22.610 19.229 -43.636 1.00 118.85 454 SER A CA 1
ATOM 2662 C C . SER A 1 372 ? 24.014 19.760 -43.873 1.00 118.85 454 SER A C 1
ATOM 2663 O O . SER A 1 372 ? 24.640 19.400 -44.875 1.00 118.85 454 SER A O 1
ATOM 2666 N N . GLU A 1 373 ? 24.527 20.589 -42.966 1.00 120.32 455 GLU A N 1
ATOM 2667 C CA . GLU A 1 373 ? 25.820 21.240 -43.124 1.00 120.32 455 GLU A CA 1
ATOM 2668 C C . GLU A 1 373 ? 26.963 20.471 -42.474 1.00 120.32 455 GLU A C 1
ATOM 2669 O O . GLU A 1 373 ? 28.057 21.025 -42.318 1.00 120.32 455 GLU A O 1
ATOM 2675 N N . CYS A 1 374 ? 26.749 19.213 -42.096 1.00 121.52 456 CYS A N 1
ATOM 2676 C CA . CYS A 1 374 ? 27.743 18.444 -41.355 1.00 121.52 456 CYS A CA 1
ATOM 2677 C C . CYS A 1 374 ? 28.529 17.522 -42.281 1.00 121.52 456 CYS A C 1
ATOM 2678 O O . CYS A 1 374 ? 27.989 16.981 -43.252 1.00 121.52 456 CYS A O 1
ATOM 2681 N N . SER A 1 375 ? 29.811 17.352 -41.976 1.00 117.92 457 SER A N 1
ATOM 2682 C CA . SER A 1 375 ? 30.675 16.470 -42.747 1.00 117.92 457 SER A CA 1
ATOM 2683 C C . SER A 1 375 ? 30.556 15.045 -42.217 1.00 117.92 457 SER A C 1
ATOM 2684 O O . SER A 1 375 ? 29.684 14.724 -41.405 1.00 117.92 457 SER A O 1
ATOM 2687 N N . HIS A 1 376 ? 31.451 14.166 -42.671 1.00 116.04 458 HIS A N 1
ATOM 2688 C CA . HIS A 1 376 ? 31.429 12.776 -42.226 1.00 116.04 458 HIS A CA 1
ATOM 2689 C C . HIS A 1 376 ? 31.956 12.595 -40.810 1.00 116.04 458 HIS A C 1
ATOM 2690 O O . HIS A 1 376 ? 31.772 11.517 -40.237 1.00 116.04 458 HIS A O 1
ATOM 2697 N N . PHE A 1 377 ? 32.603 13.608 -40.237 1.00 115.83 459 PHE A N 1
ATOM 2698 C CA . PHE A 1 377 ? 33.184 13.514 -38.903 1.00 115.83 459 PHE A CA 1
ATOM 2699 C C . PHE A 1 377 ? 32.464 14.406 -37.899 1.00 115.83 459 PHE A C 1
ATOM 2700 O O . PHE A 1 377 ? 33.050 14.784 -36.880 1.00 115.83 459 PHE A O 1
ATOM 2708 N N . GLN A 1 378 ? 31.205 14.750 -38.167 1.00 117.08 460 GLN A N 1
ATOM 2709 C CA . GLN A 1 378 ? 30.492 15.732 -37.365 1.00 117.08 460 GLN A CA 1
ATOM 2710 C C . GLN A 1 378 ? 29.016 15.373 -37.292 1.00 117.08 460 GLN A C 1
ATOM 2711 O O . GLN A 1 378 ? 28.460 14.777 -38.218 1.00 117.08 460 GLN A O 1
ATOM 2717 N N . VAL A 1 379 ? 28.388 15.753 -36.181 1.00 116.80 461 VAL A N 1
ATOM 2718 C CA . VAL A 1 379 ? 26.940 15.754 -36.029 1.00 116.80 461 VAL A CA 1
ATOM 2719 C C . VAL A 1 379 ? 26.542 17.026 -35.288 1.00 116.80 461 VAL A C 1
ATOM 2720 O O . VAL A 1 379 ? 27.387 17.834 -34.898 1.00 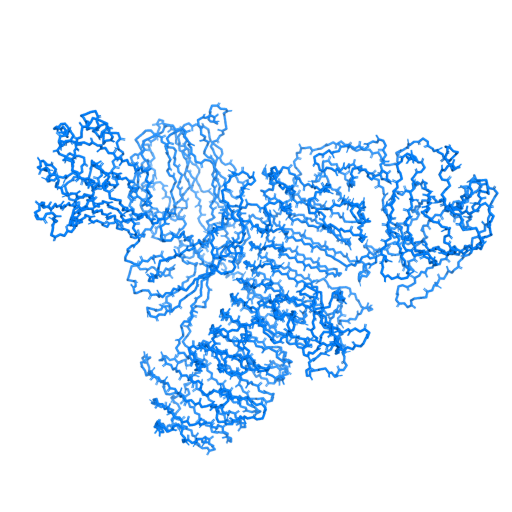116.80 461 VAL A O 1
ATOM 2724 N N . LYS A 1 380 ? 25.239 17.194 -35.082 1.00 117.64 462 LYS A N 1
ATOM 2725 C CA . LYS A 1 380 ? 24.700 18.326 -34.343 1.00 117.64 462 LYS A CA 1
ATOM 2726 C C . LYS A 1 380 ? 23.846 17.796 -33.204 1.00 117.64 462 LYS A C 1
ATOM 2727 O O . LYS A 1 380 ? 23.027 16.893 -33.406 1.00 117.64 462 LYS A O 1
ATOM 2733 N N . VAL A 1 381 ? 24.049 18.341 -32.011 1.00 114.42 463 VAL A N 1
ATOM 2734 C CA . VAL A 1 381 ? 23.315 17.908 -30.833 1.00 114.42 463 VAL A CA 1
ATOM 2735 C C . VAL A 1 381 ? 22.327 18.991 -30.436 1.00 114.42 463 VAL A C 1
ATOM 2736 O O . VAL A 1 381 ? 22.556 20.190 -30.637 1.00 114.42 463 VAL A O 1
ATOM 2740 N N . LYS A 1 382 ? 21.214 18.549 -29.859 1.00 113.49 464 LYS A N 1
ATOM 2741 C CA . LYS A 1 382 ? 20.160 19.475 -29.474 1.00 113.49 464 LYS A CA 1
ATOM 2742 C C . LYS A 1 382 ? 20.544 20.264 -28.232 1.00 113.49 464 LYS A C 1
ATOM 2743 O O . LYS A 1 382 ? 20.306 21.476 -28.161 1.00 113.49 464 LYS A O 1
ATOM 2749 N N . GLU A 1 383 ? 21.159 19.602 -27.258 1.00 112.76 465 GLU A N 1
ATOM 2750 C CA . GLU A 1 383 ? 21.309 20.166 -25.927 1.00 112.76 465 GLU A CA 1
ATOM 2751 C C . GLU A 1 383 ? 22.546 21.053 -25.821 1.00 112.76 465 GLU A C 1
ATOM 2752 O O . GLU A 1 383 ? 23.431 21.058 -26.683 1.00 112.76 465 GLU A O 1
ATOM 2758 N N . THR A 1 384 ? 22.593 21.808 -24.722 1.00 111.28 466 THR A N 1
ATOM 2759 C CA . THR A 1 384 ? 23.713 22.678 -24.403 1.00 111.28 466 THR A CA 1
ATOM 2760 C C . THR A 1 384 ? 24.600 21.993 -23.377 1.00 111.28 466 THR A C 1
ATOM 2761 O O . THR A 1 384 ? 24.121 21.663 -22.279 1.00 111.28 466 THR A O 1
ATOM 2765 N N . PRO A 1 385 ? 25.877 21.759 -23.678 1.00 110.82 467 PRO A N 1
ATOM 2766 C CA . PRO A 1 385 ? 26.734 21.004 -22.751 1.00 110.82 467 PRO A CA 1
ATOM 2767 C C . PRO A 1 385 ? 26.985 21.779 -21.463 1.00 110.82 467 PRO A C 1
ATOM 2768 O O . PRO A 1 385 ? 27.287 22.974 -21.485 1.00 110.82 467 PRO A O 1
ATOM 2772 N N . GLN A 1 386 ? 26.858 21.085 -20.335 1.00 107.73 468 GLN A N 1
ATOM 2773 C CA . GLN A 1 386 ? 27.069 21.689 -19.028 1.00 107.73 468 GLN A CA 1
ATOM 2774 C C . GLN A 1 386 ? 28.507 21.570 -18.536 1.00 107.73 468 GLN A C 1
ATOM 2775 O O . GLN A 1 386 ? 28.891 22.294 -17.612 1.00 107.73 468 GLN A O 1
ATOM 2781 N N . PHE A 1 387 ? 29.309 20.686 -19.125 1.00 105.62 469 PHE A N 1
ATOM 2782 C CA . PHE A 1 387 ? 30.635 20.377 -18.611 1.00 105.62 469 PHE A CA 1
ATOM 2783 C C . PHE A 1 387 ? 31.672 20.489 -19.723 1.00 105.62 469 PHE A C 1
ATOM 2784 O O . PHE A 1 387 ? 31.359 20.804 -20.876 1.00 105.62 469 PHE A O 1
ATOM 2792 N N . LEU A 1 388 ? 32.922 20.220 -19.356 1.00 104.69 470 LEU A N 1
ATOM 2793 C CA . LEU A 1 388 ? 34.062 20.285 -20.261 1.00 104.69 470 LEU A CA 1
ATOM 2794 C C . LEU A 1 388 ? 34.453 18.878 -20.690 1.00 104.69 470 LEU A C 1
ATOM 2795 O O . LEU A 1 388 ? 34.525 17.967 -19.859 1.00 104.69 470 LEU A O 1
ATOM 2800 N N . HIS A 1 389 ? 34.716 18.705 -21.984 1.00 102.51 471 HIS A N 1
ATOM 2801 C CA . HIS A 1 389 ? 35.047 17.402 -22.548 1.00 102.51 471 HIS A CA 1
ATOM 2802 C C . HIS A 1 389 ? 36.262 17.557 -23.449 1.00 102.51 471 HIS A C 1
ATOM 2803 O O . HIS A 1 389 ? 36.174 18.186 -24.507 1.00 102.51 471 HIS A O 1
ATOM 2810 N N . MET A 1 390 ? 37.391 16.987 -23.032 1.00 101.45 472 MET A N 1
ATOM 2811 C CA . MET A 1 390 ? 38.608 17.087 -23.824 1.00 101.45 472 MET A CA 1
ATOM 2812 C C . MET A 1 390 ? 38.425 16.427 -25.185 1.00 101.45 472 MET A C 1
ATOM 2813 O O . MET A 1 390 ? 37.798 15.371 -25.304 1.00 101.45 472 MET A O 1
ATOM 2818 N N . GLY A 1 391 ? 38.978 17.065 -26.215 1.00 100.87 473 GLY A N 1
ATOM 2819 C CA . GLY A 1 391 ? 38.937 16.548 -27.569 1.00 100.87 473 GLY A CA 1
ATOM 2820 C C . GLY A 1 391 ? 40.279 16.652 -28.262 1.00 100.87 473 GLY A C 1
ATOM 2821 O O . GLY A 1 391 ? 40.393 16.446 -29.475 1.00 100.87 473 GLY A O 1
ATOM 2822 N N . GLU A 1 392 ? 41.305 16.983 -27.488 1.00 99.71 474 GLU A N 1
ATOM 2823 C CA . GLU A 1 392 ? 42.666 17.088 -27.977 1.00 99.71 474 GLU A CA 1
ATOM 2824 C C . GLU A 1 392 ? 43.552 16.103 -27.233 1.00 99.71 474 GLU A C 1
ATOM 2825 O O . GLU A 1 392 ? 43.198 15.592 -26.168 1.00 99.71 474 GLU A O 1
ATOM 2831 N N . ILE A 1 393 ? 44.719 15.849 -27.808 1.00 97.08 475 ILE A N 1
ATOM 2832 C CA . ILE A 1 393 ? 45.791 15.182 -27.083 1.00 97.08 475 ILE A CA 1
ATOM 2833 C C . ILE A 1 393 ? 46.467 16.228 -26.206 1.00 97.08 475 ILE A C 1
ATOM 2834 O O . ILE A 1 393 ? 46.986 17.230 -26.709 1.00 97.08 475 ILE A O 1
ATOM 2839 N N . ILE A 1 394 ? 46.448 16.011 -24.896 1.00 97.07 476 ILE A N 1
ATOM 2840 C CA . ILE A 1 394 ? 46.905 17.006 -23.931 1.00 97.07 476 ILE A CA 1
ATOM 2841 C C . ILE A 1 394 ? 48.257 16.562 -23.395 1.00 97.07 476 ILE A C 1
ATOM 2842 O O . ILE A 1 394 ? 48.344 15.575 -22.654 1.00 97.07 476 ILE A O 1
ATOM 2847 N N . ASP A 1 395 ? 49.311 17.297 -23.760 1.00 100.01 477 ASP A N 1
ATOM 2848 C CA . ASP A 1 395 ? 50.671 17.031 -23.283 1.00 100.01 477 ASP A CA 1
ATOM 2849 C C . ASP A 1 395 ? 51.115 15.604 -23.601 1.00 100.01 477 ASP A C 1
ATOM 2850 O O . ASP A 1 395 ? 51.790 14.951 -22.803 1.00 100.01 477 ASP A O 1
ATOM 2855 N N . GLY A 1 396 ? 50.740 15.121 -24.785 1.00 98.82 478 GLY A N 1
ATOM 2856 C CA . GLY A 1 396 ? 51.132 13.806 -25.242 1.00 98.82 478 GLY A CA 1
ATOM 2857 C C . GLY A 1 396 ? 50.201 12.682 -24.846 1.00 98.82 478 GLY A C 1
ATOM 2858 O O . GLY A 1 396 ? 50.377 11.556 -25.328 1.00 98.82 478 GLY A O 1
ATOM 2859 N N . VAL A 1 397 ? 49.217 12.948 -23.992 1.00 96.62 479 VAL A N 1
ATOM 2860 C CA . VAL A 1 397 ? 48.292 11.930 -23.512 1.00 96.62 479 VAL A CA 1
ATOM 2861 C C . VAL A 1 397 ? 46.962 12.093 -24.232 1.00 96.62 479 VAL A C 1
ATOM 2862 O O . VAL A 1 397 ? 46.412 13.199 -24.299 1.00 96.62 479 VAL A O 1
ATOM 2866 N N . ASP A 1 398 ? 46.445 10.989 -24.769 1.00 97.50 480 ASP A N 1
ATOM 2867 C CA . ASP A 1 398 ? 45.181 10.992 -25.495 1.00 97.50 480 ASP A CA 1
ATOM 2868 C C . ASP A 1 398 ? 44.001 11.125 -24.540 1.00 97.50 480 ASP A C 1
ATOM 2869 O O . ASP A 1 398 ? 43.427 10.119 -24.110 1.00 97.50 480 ASP A O 1
ATOM 2874 N N . MET A 1 399 ? 43.623 12.361 -24.220 1.00 97.18 481 MET A N 1
ATOM 2875 C CA . MET A 1 399 ? 42.509 12.633 -23.325 1.00 97.18 481 MET A CA 1
ATOM 2876 C C . MET A 1 399 ? 41.210 12.904 -24.077 1.00 97.18 481 MET A C 1
ATOM 2877 O O . MET A 1 399 ? 40.256 13.418 -23.482 1.00 97.18 481 MET A O 1
ATOM 2882 N N . ARG A 1 400 ? 41.156 12.576 -25.367 1.00 98.81 482 ARG A N 1
ATOM 2883 C CA . ARG A 1 400 ? 39.938 12.770 -26.142 1.00 98.81 482 ARG A CA 1
ATOM 2884 C C . ARG A 1 400 ? 38.774 12.033 -25.497 1.00 98.81 482 ARG A C 1
ATOM 2885 O O . ARG A 1 400 ? 38.895 10.864 -25.119 1.00 98.81 482 ARG A O 1
ATOM 2893 N N . ALA A 1 401 ? 37.646 12.723 -25.365 1.00 100.27 483 ALA A N 1
ATOM 2894 C CA . ALA A 1 401 ? 36.469 12.126 -24.751 1.00 100.27 483 ALA A CA 1
ATOM 2895 C C . ALA A 1 401 ? 35.828 11.120 -25.698 1.00 100.27 483 ALA A C 1
ATOM 2896 O O . ALA A 1 401 ? 35.659 11.392 -26.891 1.00 100.27 483 ALA A O 1
ATOM 2898 N N . GLU A 1 402 ? 35.468 9.958 -25.164 1.00 100.28 484 GLU A N 1
ATOM 2899 C CA . GLU A 1 402 ? 34.752 8.972 -25.955 1.00 100.28 484 GLU A CA 1
ATOM 2900 C C . GLU A 1 402 ? 33.317 9.428 -26.196 1.00 100.28 484 GLU A C 1
ATOM 2901 O O . GLU A 1 402 ? 32.709 10.111 -25.368 1.00 100.28 484 GLU A O 1
ATOM 2907 N N . VAL A 1 403 ? 32.781 9.053 -27.357 1.00 104.55 485 VAL A N 1
ATOM 2908 C CA . VAL A 1 403 ? 31.424 9.416 -27.759 1.00 104.55 485 VAL A CA 1
ATOM 2909 C C . VAL A 1 403 ? 30.755 8.188 -28.362 1.00 104.55 485 VAL A C 1
ATOM 2910 O O . VAL A 1 403 ? 31.289 7.589 -29.301 1.00 104.55 485 VAL A O 1
ATOM 2914 N N . GLY A 1 404 ? 29.591 7.823 -27.843 1.00 107.12 486 GLY A N 1
ATOM 2915 C CA . GLY A 1 404 ? 28.928 6.602 -28.267 1.00 107.12 486 GLY A CA 1
ATOM 2916 C C . GLY A 1 404 ? 27.450 6.808 -28.520 1.00 107.12 486 GLY A C 1
ATOM 2917 O O . GLY A 1 404 ? 26.791 7.619 -27.867 1.00 107.12 486 GLY A O 1
ATOM 2918 N N . ILE A 1 405 ? 26.929 6.034 -29.481 1.00 110.41 487 ILE A N 1
ATOM 2919 C CA . ILE A 1 405 ? 25.521 6.071 -29.866 1.00 110.41 487 ILE A CA 1
ATOM 2920 C C . ILE A 1 405 ? 24.752 5.049 -29.039 1.00 110.41 487 ILE A C 1
ATOM 2921 O O . ILE A 1 405 ? 25.233 3.935 -28.792 1.00 110.41 487 ILE A O 1
ATOM 2926 N N . LEU A 1 406 ? 23.553 5.427 -28.601 1.00 111.12 488 LEU A N 1
ATOM 2927 C CA . LEU A 1 406 ? 22.730 4.562 -27.770 1.00 111.12 488 LEU A CA 1
ATOM 2928 C C . LEU A 1 406 ? 21.495 4.025 -28.476 1.00 111.12 488 LEU A C 1
ATOM 2929 O O . LEU A 1 406 ? 21.082 2.896 -28.194 1.00 111.12 488 LEU A O 1
ATOM 2934 N N . THR A 1 407 ? 20.902 4.793 -29.386 1.00 114.15 489 THR A N 1
ATOM 2935 C CA . THR A 1 407 ? 19.682 4.371 -30.060 1.00 114.15 489 THR A CA 1
ATOM 2936 C C . THR A 1 407 ? 19.998 3.363 -31.157 1.00 114.15 489 THR A C 1
ATOM 2937 O O . THR A 1 407 ? 20.826 3.625 -32.037 1.00 114.15 489 THR A O 1
ATOM 2941 N N . ARG A 1 408 ? 19.346 2.213 -31.093 1.00 116.02 490 ARG A N 1
ATOM 2942 C CA . ARG A 1 408 ? 19.397 1.208 -32.140 1.00 116.02 490 ARG A CA 1
ATOM 2943 C C . ARG A 1 408 ? 18.015 1.068 -32.769 1.00 116.02 490 ARG A C 1
ATOM 2944 O O . ARG A 1 408 ? 17.116 1.892 -32.549 1.00 116.02 490 ARG A O 1
ATOM 2952 N N . ASN A 1 409 ? 17.845 0.008 -33.555 1.00 122.57 491 ASN A N 1
ATOM 2953 C CA . ASN A 1 409 ? 16.551 -0.353 -34.111 1.00 122.57 491 ASN A CA 1
ATOM 2954 C C . ASN A 1 409 ? 16.012 -1.660 -33.551 1.00 122.57 491 ASN A C 1
ATOM 2955 O O . ASN A 1 409 ? 14.879 -2.031 -33.872 1.00 122.57 491 ASN A O 1
ATOM 2960 N N . ILE A 1 410 ? 16.787 -2.372 -32.741 1.00 118.36 492 ILE A N 1
ATOM 2961 C CA . ILE A 1 410 ? 16.309 -3.544 -32.022 1.00 118.36 492 ILE A CA 1
ATOM 2962 C C . ILE A 1 410 ? 16.426 -3.223 -30.540 1.00 118.36 492 ILE A C 1
ATOM 2963 O O . ILE A 1 410 ? 17.537 -3.040 -30.024 1.00 118.36 492 ILE A O 1
ATOM 2968 N N . VAL A 1 411 ? 15.288 -3.150 -29.853 1.00 116.08 493 VAL A N 1
ATOM 2969 C CA . VAL A 1 411 ? 15.234 -2.725 -28.459 1.00 116.08 493 VAL A CA 1
ATOM 2970 C C . VAL A 1 411 ? 14.624 -3.848 -27.630 1.00 116.08 493 VAL A C 1
ATOM 2971 O O . VAL A 1 411 ? 13.608 -4.433 -28.022 1.00 116.08 493 VAL A O 1
ATOM 2975 N N . ILE A 1 412 ? 15.257 -4.158 -26.500 1.00 113.95 494 ILE A N 1
ATOM 2976 C CA . ILE A 1 412 ? 14.706 -5.052 -25.485 1.00 113.95 494 ILE A CA 1
ATOM 2977 C C . ILE A 1 412 ? 14.775 -4.298 -24.165 1.00 113.95 494 ILE A C 1
ATOM 2978 O O . ILE A 1 412 ? 15.871 -4.044 -23.649 1.00 113.95 494 ILE A O 1
ATOM 2983 N N . GLN A 1 413 ? 13.617 -3.936 -23.619 1.00 117.98 495 GLN A N 1
ATOM 2984 C CA . GLN A 1 413 ? 13.551 -3.047 -22.470 1.00 117.98 495 GLN A CA 1
ATOM 2985 C C . GLN A 1 413 ? 12.634 -3.618 -21.401 1.00 117.98 495 GLN A C 1
ATOM 2986 O O . GLN A 1 413 ? 11.652 -4.301 -21.700 1.00 117.98 495 GLN A O 1
ATOM 2992 N N . GLY A 1 414 ? 12.975 -3.331 -20.146 1.00 120.64 496 GLY A N 1
ATOM 2993 C CA . GLY A 1 414 ? 12.114 -3.668 -19.027 1.00 120.64 496 GLY A CA 1
ATOM 2994 C C . GLY A 1 414 ? 11.175 -2.513 -18.717 1.00 120.64 496 GLY A C 1
ATOM 2995 O O . GLY A 1 414 ? 11.533 -1.347 -18.865 1.00 120.64 496 GLY A O 1
ATOM 2996 N N . GLU A 1 415 ? 9.955 -2.857 -18.313 1.00 124.11 497 GLU A N 1
ATOM 2997 C CA . GLU A 1 415 ? 8.948 -1.867 -17.953 1.00 124.11 497 GLU A CA 1
ATOM 2998 C C . GLU A 1 415 ? 9.068 -1.551 -16.466 1.00 124.11 497 GLU A C 1
ATOM 2999 O O . GLU A 1 415 ? 9.093 -2.462 -15.635 1.00 124.11 497 GLU A O 1
ATOM 3005 N N . VAL A 1 416 ? 9.147 -0.263 -16.129 1.00 125.81 498 VAL A N 1
ATOM 3006 C CA . VAL A 1 416 ? 9.493 0.158 -14.777 1.00 125.81 498 VAL A CA 1
ATOM 3007 C C . VAL A 1 416 ? 8.478 1.175 -14.262 1.00 125.81 498 VAL A C 1
ATOM 3008 O O . VAL A 1 416 ? 7.605 1.647 -14.990 1.00 125.81 498 VAL A O 1
ATOM 3012 N N . GLU A 1 417 ? 8.616 1.506 -12.979 1.00 130.15 499 GLU A N 1
ATOM 3013 C CA . GLU A 1 417 ? 7.689 2.354 -12.241 1.00 130.15 499 GLU A CA 1
ATOM 3014 C C . GLU A 1 417 ? 8.316 3.714 -11.945 1.00 130.15 499 GLU A C 1
ATOM 3015 O O . GLU A 1 417 ? 9.526 3.918 -12.084 1.00 130.15 499 GLU A O 1
ATOM 3021 N N . ASP A 1 418 ? 7.463 4.652 -11.520 1.00 131.82 500 ASP A N 1
ATOM 3022 C CA . ASP A 1 418 ? 7.910 6.016 -11.254 1.00 131.82 500 ASP A CA 1
ATOM 3023 C C . ASP A 1 418 ? 8.743 6.121 -9.983 1.00 131.82 500 ASP A C 1
ATOM 3024 O O . ASP A 1 418 ? 9.519 7.074 -9.840 1.00 131.82 500 ASP A O 1
ATOM 3029 N N . SER A 1 419 ? 8.605 5.168 -9.065 1.00 129.52 501 SER A N 1
ATOM 3030 C CA . SER A 1 419 ? 9.398 5.144 -7.844 1.00 129.52 501 SER A CA 1
ATOM 3031 C C . SER A 1 419 ? 9.479 3.702 -7.352 1.00 129.52 501 SER A C 1
ATOM 3032 O O . SER A 1 419 ? 8.845 2.801 -7.907 1.00 129.52 501 SER A O 1
ATOM 3035 N N . CYS A 1 420 ? 10.283 3.481 -6.312 1.00 131.33 502 CYS A N 1
ATOM 3036 C CA . CYS A 1 420 ? 10.550 2.124 -5.848 1.00 131.33 502 CYS A CA 1
ATOM 3037 C C . CYS A 1 420 ? 9.319 1.533 -5.171 1.00 131.33 502 CYS A C 1
ATOM 3038 O O . CYS A 1 420 ? 8.453 2.250 -4.665 1.00 131.33 502 CYS A O 1
ATOM 3041 N N . TYR A 1 421 ? 9.250 0.201 -5.150 1.00 131.77 503 TYR A N 1
ATOM 3042 C CA . TYR A 1 421 ? 8.092 -0.492 -4.576 1.00 131.77 503 TYR A CA 1
ATOM 3043 C C . TYR A 1 421 ? 8.540 -1.811 -3.954 1.00 131.77 503 TYR A C 1
ATOM 3044 O O . TYR A 1 421 ? 9.556 -2.379 -4.361 1.00 131.77 503 TYR A O 1
ATOM 3053 N N . ALA A 1 422 ? 7.772 -2.296 -2.976 1.00 133.62 504 ALA A N 1
ATOM 3054 C CA . ALA A 1 422 ? 8.001 -3.582 -2.329 1.00 133.62 504 ALA A CA 1
ATOM 3055 C C . ALA A 1 422 ? 9.372 -3.696 -1.674 1.00 133.62 504 ALA A C 1
ATOM 3056 O O . ALA A 1 422 ? 9.946 -2.721 -1.172 1.00 133.62 504 ALA A O 1
ATOM 3058 N N . GLU A 1 423 ? 9.900 -4.918 -1.672 1.00 137.11 505 GLU A N 1
ATOM 3059 C CA . GLU A 1 423 ? 11.234 -5.192 -1.140 1.00 137.11 505 GLU A CA 1
ATOM 3060 C C . GLU A 1 423 ? 12.267 -5.254 -2.254 1.00 137.11 505 GLU A C 1
ATOM 3061 O O . GLU A 1 423 ? 13.207 -6.044 -2.191 1.00 137.11 505 GLU A O 1
ATOM 3067 N N . ASN A 1 424 ? 12.118 -4.393 -3.267 1.00 132.87 506 ASN A N 1
ATOM 3068 C CA . ASN A 1 424 ? 13.088 -4.234 -4.351 1.00 132.87 506 ASN A CA 1
ATOM 3069 C C . ASN A 1 424 ? 14.256 -3.326 -3.966 1.00 132.87 506 ASN A C 1
ATOM 3070 O O . ASN A 1 424 ? 14.705 -2.502 -4.767 1.00 132.87 506 ASN A O 1
ATOM 3075 N N . GLN A 1 425 ? 14.755 -3.461 -2.734 1.00 129.07 507 GLN A N 1
ATOM 3076 C CA . GLN A 1 425 ? 15.858 -2.654 -2.207 1.00 129.07 507 GLN A CA 1
ATOM 3077 C C . GLN A 1 425 ? 15.540 -1.158 -2.302 1.00 129.07 507 GLN A C 1
ATOM 3078 O O . GLN A 1 425 ? 16.230 -0.385 -2.971 1.00 129.07 507 GLN A O 1
ATOM 3084 N N . CYS A 1 426 ? 14.475 -0.756 -1.600 1.00 128.45 508 CYS A N 1
ATOM 3085 C CA . CYS A 1 426 ? 13.972 0.609 -1.701 1.00 128.45 508 CYS A CA 1
ATOM 3086 C C . CYS A 1 426 ? 14.589 1.572 -0.694 1.00 128.45 508 CYS A C 1
ATOM 3087 O O . CYS A 1 426 ? 14.553 2.786 -0.929 1.00 128.45 508 CYS A O 1
ATOM 3090 N N . GLN A 1 427 ? 15.153 1.085 0.415 1.00 125.32 509 GLN A N 1
ATOM 3091 C CA . GLN A 1 427 ? 15.842 1.997 1.323 1.00 125.32 509 GLN A CA 1
ATOM 3092 C C . GLN A 1 427 ? 17.083 2.620 0.695 1.00 125.32 509 GLN A C 1
ATOM 3093 O O . GLN A 1 427 ? 17.615 3.591 1.245 1.00 125.32 509 GLN A O 1
ATOM 3099 N N . PHE A 1 428 ? 17.553 2.085 -0.431 1.00 123.43 510 PHE A N 1
ATOM 3100 C CA . PHE A 1 428 ? 18.715 2.600 -1.146 1.00 123.43 510 PHE A CA 1
ATOM 3101 C C . PHE A 1 428 ? 18.357 3.336 -2.426 1.00 123.43 510 PHE A C 1
ATOM 3102 O O . PHE A 1 428 ? 18.995 4.341 -2.751 1.00 123.43 510 PHE A O 1
ATOM 3110 N N . PHE A 1 429 ? 17.357 2.862 -3.163 1.00 124.36 511 PHE A N 1
ATOM 3111 C CA . PHE A 1 429 ? 16.967 3.453 -4.435 1.00 124.36 511 PHE A CA 1
ATOM 3112 C C . PHE A 1 429 ? 15.557 4.013 -4.328 1.00 124.36 511 PHE A C 1
ATOM 3113 O O . PHE A 1 429 ? 14.638 3.314 -3.889 1.00 124.36 511 PHE A O 1
ATOM 3121 N N . ASP A 1 430 ? 15.388 5.271 -4.733 1.00 126.37 512 ASP A N 1
ATOM 3122 C CA . ASP A 1 430 ? 14.076 5.900 -4.787 1.00 126.37 512 ASP A CA 1
ATOM 3123 C C . ASP A 1 430 ? 13.411 5.739 -6.148 1.00 126.37 512 ASP A C 1
ATOM 3124 O O . ASP A 1 430 ? 12.650 6.619 -6.573 1.00 126.37 512 ASP A O 1
ATOM 3129 N N . TYR A 1 431 ? 13.684 4.637 -6.843 1.00 125.33 513 TYR A N 1
ATOM 3130 C CA . TYR A 1 431 ? 13.084 4.361 -8.140 1.00 125.33 513 TYR A CA 1
ATOM 3131 C C . TYR A 1 431 ? 13.037 2.855 -8.348 1.00 125.33 513 TYR A C 1
ATOM 3132 O O . TYR A 1 431 ? 13.726 2.094 -7.663 1.00 125.33 513 TYR A O 1
ATOM 3141 N N . ASP A 1 432 ? 12.218 2.433 -9.308 1.00 126.71 514 ASP A N 1
ATOM 3142 C CA . ASP A 1 432 ? 12.096 1.013 -9.604 1.00 126.71 514 ASP A CA 1
ATOM 3143 C C . ASP A 1 432 ? 13.413 0.476 -10.146 1.00 126.71 514 ASP A C 1
ATOM 3144 O O . ASP A 1 432 ? 14.034 1.086 -11.021 1.00 126.71 514 ASP A O 1
ATOM 3149 N N . THR A 1 433 ? 13.835 -0.676 -9.619 1.00 124.27 515 THR A N 1
ATOM 3150 C CA . THR A 1 433 ? 15.057 -1.349 -10.045 1.00 124.27 515 THR A CA 1
ATOM 3151 C C . THR A 1 433 ? 14.776 -2.781 -10.497 1.00 124.27 515 THR A C 1
ATOM 3152 O O . THR A 1 433 ? 15.628 -3.661 -10.361 1.00 124.27 515 THR A O 1
ATOM 3156 N N . PHE A 1 434 ? 13.586 -3.031 -11.038 1.00 122.42 516 PHE A N 1
ATOM 3157 C CA . PHE A 1 434 ? 13.158 -4.374 -11.434 1.00 122.42 516 PHE A CA 1
ATOM 3158 C C . PHE A 1 434 ? 12.720 -4.319 -12.891 1.00 122.42 516 PHE A C 1
ATOM 3159 O O . PHE A 1 434 ? 11.542 -4.127 -13.209 1.00 122.42 516 PHE A O 1
ATOM 3167 N N . GLY A 1 435 ? 13.683 -4.494 -13.782 1.00 119.26 517 GLY A N 1
ATOM 3168 C CA . GLY A 1 435 ? 13.450 -4.513 -15.209 1.00 119.26 517 GLY A CA 1
ATOM 3169 C C . GLY A 1 435 ? 13.528 -5.910 -15.786 1.00 119.26 517 GLY A C 1
ATOM 3170 O O . GLY A 1 435 ? 13.307 -6.905 -15.083 1.00 119.26 517 GLY A O 1
ATOM 3171 N N . GLY A 1 436 ? 13.850 -5.993 -17.075 1.00 117.88 518 GLY A N 1
ATOM 3172 C CA . GLY A 1 436 ? 13.973 -7.284 -17.722 1.00 117.88 518 GLY A CA 1
ATOM 3173 C C . GLY A 1 436 ? 15.386 -7.832 -17.709 1.00 117.88 518 GLY A C 1
ATOM 3174 O O . GLY A 1 436 ? 16.349 -7.123 -17.427 1.00 117.88 518 GLY A O 1
ATOM 3175 N N . HIS A 1 437 ? 15.507 -9.118 -18.022 1.00 116.26 519 HIS A N 1
ATOM 3176 C CA . HIS A 1 437 ? 16.817 -9.742 -18.092 1.00 116.26 519 HIS A CA 1
ATOM 3177 C C . HIS A 1 437 ? 16.803 -10.839 -19.144 1.00 116.26 519 HIS A C 1
ATOM 3178 O O . HIS A 1 437 ? 15.767 -11.450 -19.418 1.00 116.26 519 HIS A O 1
ATOM 3185 N N . ILE A 1 438 ? 17.966 -11.065 -19.743 1.00 112.05 520 ILE A N 1
ATOM 3186 C CA . ILE A 1 438 ? 18.169 -12.120 -20.726 1.00 112.05 520 ILE A CA 1
ATOM 3187 C C . ILE A 1 438 ? 19.098 -13.154 -20.111 1.00 112.05 520 ILE A C 1
ATOM 3188 O O . ILE A 1 438 ? 20.058 -12.802 -19.417 1.00 112.05 520 ILE A O 1
ATOM 3193 N N . MET A 1 439 ? 18.811 -14.430 -20.353 1.00 115.36 521 MET A N 1
ATOM 3194 C CA . MET A 1 439 ? 19.527 -15.502 -19.671 1.00 115.36 521 MET A CA 1
ATOM 3195 C C . MET A 1 439 ? 19.654 -16.696 -20.606 1.00 115.36 521 MET A C 1
ATOM 3196 O O . MET A 1 439 ? 18.646 -17.181 -21.125 1.00 115.36 521 MET A O 1
ATOM 3201 N N . ILE A 1 440 ? 20.884 -17.165 -20.817 1.00 114.19 522 ILE A N 1
ATOM 3202 C CA . ILE A 1 440 ? 21.178 -18.239 -21.760 1.00 114.19 522 ILE A CA 1
ATOM 3203 C C . ILE A 1 440 ? 21.795 -19.402 -20.993 1.00 114.19 522 ILE A C 1
ATOM 3204 O O . ILE A 1 440 ? 22.790 -19.222 -20.283 1.00 114.19 522 ILE A O 1
ATOM 3209 N N . MET A 1 441 ? 21.208 -20.592 -21.141 1.00 117.87 523 MET A N 1
ATOM 3210 C CA . MET A 1 441 ? 21.635 -21.778 -20.411 1.00 117.87 523 MET A CA 1
ATOM 3211 C C . MET A 1 441 ? 22.654 -22.580 -21.227 1.00 117.87 523 MET A C 1
ATOM 3212 O O . MET A 1 441 ? 23.049 -22.192 -22.328 1.00 117.87 523 MET A O 1
ATOM 3217 N N . LYS A 1 442 ? 23.089 -23.717 -20.683 1.00 116.11 524 LYS A N 1
ATOM 3218 C CA . LYS A 1 442 ? 24.123 -24.510 -21.334 1.00 116.11 524 LYS A CA 1
ATOM 3219 C C . LYS A 1 442 ? 23.530 -25.403 -22.423 1.00 116.11 524 LYS A C 1
ATOM 3220 O O . LYS A 1 442 ? 22.318 -25.629 -22.493 1.00 116.11 524 LYS A O 1
ATOM 3226 N N . ASN A 1 443 ? 24.419 -25.915 -23.278 1.00 123.04 525 ASN A N 1
ATOM 3227 C CA . ASN A 1 443 ? 24.074 -26.863 -24.337 1.00 123.04 525 ASN A CA 1
ATOM 3228 C C . ASN A 1 443 ? 22.977 -26.299 -25.241 1.00 123.04 525 ASN A C 1
ATOM 3229 O O . ASN A 1 443 ? 22.022 -26.987 -25.613 1.00 123.04 525 ASN A O 1
ATOM 3234 N N . PHE A 1 444 ? 23.124 -25.028 -25.603 1.00 121.39 526 PHE A N 1
ATOM 3235 C CA . PHE A 1 444 ? 22.162 -24.388 -26.486 1.00 121.39 526 PHE A CA 1
ATOM 3236 C C . PHE A 1 444 ? 22.566 -24.627 -27.940 1.00 121.39 526 PHE A C 1
ATOM 3237 O O . PHE A 1 444 ? 23.488 -25.391 -28.235 1.00 121.39 526 PHE A O 1
ATOM 3245 N N . THR A 1 445 ? 21.861 -23.980 -28.869 1.00 122.90 527 THR A N 1
ATOM 3246 C CA . THR A 1 445 ? 22.146 -24.131 -30.291 1.00 122.90 527 THR A CA 1
ATOM 3247 C C . THR A 1 445 ? 22.985 -22.973 -30.821 1.00 122.90 527 THR A C 1
ATOM 3248 O O . THR A 1 445 ? 24.138 -23.169 -31.216 1.00 122.90 527 THR A O 1
ATOM 3252 N N . SER A 1 446 ? 22.425 -21.766 -30.844 1.00 121.34 528 SER A N 1
ATOM 3253 C CA . SER A 1 446 ? 23.145 -20.614 -31.369 1.00 121.34 528 SER A CA 1
ATOM 3254 C C . SER A 1 446 ? 22.628 -19.350 -30.705 1.00 121.34 528 SER A C 1
ATOM 3255 O O . SER A 1 446 ? 21.425 -19.074 -30.738 1.00 121.34 528 SER A O 1
ATOM 3258 N N . VAL A 1 447 ? 23.539 -18.594 -30.100 1.00 118.20 529 VAL A N 1
ATOM 3259 C CA . VAL A 1 447 ? 23.253 -17.260 -29.588 1.00 118.20 529 VAL A CA 1
ATOM 3260 C C . VAL A 1 447 ? 24.170 -16.295 -30.323 1.00 118.20 529 VAL A C 1
ATOM 3261 O O . VAL A 1 447 ? 25.398 -16.434 -30.268 1.00 118.20 529 VAL A O 1
ATOM 3265 N N . HIS A 1 448 ? 23.574 -15.331 -31.026 1.00 118.42 530 HIS A N 1
ATOM 3266 C CA . HIS A 1 448 ? 24.333 -14.361 -31.817 1.00 118.42 530 HIS A CA 1
ATOM 3267 C C . HIS A 1 448 ? 23.592 -13.024 -31.736 1.00 118.42 530 HIS A C 1
ATOM 3268 O O . HIS A 1 448 ? 22.687 -12.756 -32.529 1.00 118.42 530 HIS A O 1
ATOM 3275 N N . LEU A 1 449 ? 23.996 -12.189 -30.783 1.00 115.55 531 LEU A N 1
ATOM 3276 C CA . LEU A 1 449 ? 23.355 -10.903 -30.543 1.00 115.55 531 LEU A CA 1
ATOM 3277 C C . LEU A 1 449 ? 24.221 -9.783 -31.108 1.00 115.55 531 LEU A C 1
ATOM 3278 O O . LEU A 1 449 ? 25.419 -9.716 -30.818 1.00 115.55 531 LEU A O 1
ATOM 3283 N N . SER A 1 450 ? 23.618 -8.905 -31.907 1.00 117.34 532 SER A N 1
ATOM 3284 C CA . SER A 1 450 ? 24.367 -7.805 -32.491 1.00 117.34 532 SER A CA 1
ATOM 3285 C C . SER A 1 450 ? 23.471 -6.585 -32.676 1.00 117.34 532 SER A C 1
ATOM 3286 O O . SER A 1 450 ? 22.341 -6.700 -33.158 1.00 117.34 532 SER A O 1
ATOM 3289 N N . TYR A 1 451 ? 23.989 -5.424 -32.270 1.00 117.04 533 TYR A N 1
ATOM 3290 C CA . TYR A 1 451 ? 23.374 -4.118 -32.512 1.00 117.04 533 TYR A CA 1
ATOM 3291 C C . TYR A 1 451 ? 21.945 -4.061 -31.964 1.00 117.04 533 TYR A C 1
ATOM 3292 O O . TYR A 1 451 ? 20.978 -3.773 -32.676 1.00 117.04 533 TYR A O 1
ATOM 3301 N N . VAL A 1 452 ? 21.832 -4.333 -30.669 1.00 113.99 534 VAL A N 1
ATOM 3302 C CA . VAL A 1 452 ? 20.557 -4.343 -29.966 1.00 113.99 534 VAL A CA 1
ATOM 3303 C C . VAL A 1 452 ? 20.630 -3.369 -28.801 1.00 113.99 534 VAL A C 1
ATOM 3304 O O . VAL A 1 452 ? 21.648 -3.290 -28.107 1.00 113.99 534 VAL A O 1
ATOM 3308 N N . GLU A 1 453 ? 19.547 -2.629 -28.591 1.00 112.88 535 GLU A N 1
ATOM 3309 C CA . GLU A 1 453 ? 19.448 -1.681 -27.490 1.00 112.88 535 GLU A CA 1
ATOM 3310 C C . GLU A 1 453 ? 18.781 -2.362 -26.300 1.00 112.88 535 GLU A C 1
ATOM 3311 O O . GLU A 1 453 ? 17.747 -3.020 -26.454 1.00 112.88 535 GLU A O 1
ATOM 3317 N N . LEU A 1 454 ? 19.379 -2.217 -25.120 1.00 109.92 536 LEU A N 1
ATOM 3318 C CA . LEU A 1 454 ? 18.885 -2.847 -23.897 1.00 109.92 536 LEU A CA 1
ATOM 3319 C C . LEU A 1 454 ? 18.704 -1.781 -22.821 1.00 109.92 536 LEU A C 1
ATOM 3320 O O . LEU A 1 454 ? 19.598 -1.549 -22.003 1.00 109.92 536 LEU A O 1
ATOM 3325 N N . LYS A 1 455 ? 17.536 -1.151 -22.806 1.00 113.13 537 LYS A N 1
ATOM 3326 C CA . LYS A 1 455 ? 17.220 -0.150 -21.800 1.00 113.13 537 LYS A CA 1
ATOM 3327 C C . LYS A 1 455 ? 16.476 -0.783 -20.631 1.00 113.13 537 LYS A C 1
ATOM 3328 O O . LYS A 1 455 ? 15.713 -1.736 -20.802 1.00 113.13 537 LYS A O 1
ATOM 3334 N N . HIS A 1 456 ? 16.718 -0.241 -19.435 1.00 115.34 538 HIS A N 1
ATOM 3335 C CA . HIS A 1 456 ? 16.027 -0.642 -18.207 1.00 115.34 538 HIS A CA 1
ATOM 3336 C C . HIS A 1 456 ? 16.033 -2.161 -18.029 1.00 115.34 538 HIS A C 1
ATOM 3337 O O . HIS A 1 456 ? 15.000 -2.791 -17.797 1.00 115.34 538 HIS A O 1
ATOM 3344 N N . MET A 1 457 ? 17.215 -2.755 -18.150 1.00 113.66 539 MET A N 1
ATOM 3345 C CA . MET A 1 457 ? 17.371 -4.197 -18.041 1.00 113.66 539 MET A CA 1
ATOM 3346 C C . MET A 1 457 ? 18.041 -4.555 -16.720 1.00 113.66 539 MET A C 1
ATOM 3347 O O . MET A 1 457 ? 18.575 -3.696 -16.014 1.00 113.66 539 MET A O 1
ATOM 3352 N N . GLY A 1 458 ? 17.992 -5.843 -16.385 1.00 114.97 540 GLY A N 1
ATOM 3353 C CA . GLY A 1 458 ? 18.576 -6.332 -15.149 1.00 114.97 540 GLY A CA 1
ATOM 3354 C C . GLY A 1 458 ? 17.681 -6.107 -13.948 1.00 114.97 540 GLY A C 1
ATOM 3355 O O . GLY A 1 458 ? 16.853 -5.199 -13.949 1.00 114.97 540 GLY A O 1
ATOM 3356 N N . GLN A 1 459 ? 17.830 -6.950 -12.928 1.00 117.06 541 GLN A N 1
ATOM 3357 C CA . GLN A 1 459 ? 17.064 -6.810 -11.702 1.00 117.06 541 GLN A CA 1
ATOM 3358 C C . GLN A 1 459 ? 18.016 -6.798 -10.516 1.00 117.06 541 GLN A C 1
ATOM 3359 O O . GLN A 1 459 ? 19.128 -7.328 -10.587 1.00 117.06 541 GLN A O 1
ATOM 3365 N N . GLN A 1 460 ? 17.569 -6.217 -9.405 1.00 116.80 542 GLN A N 1
ATOM 3366 C CA . GLN A 1 460 ? 18.341 -6.381 -8.183 1.00 116.80 542 GLN A CA 1
ATOM 3367 C C . GLN A 1 460 ? 17.988 -7.710 -7.522 1.00 116.80 542 GLN A C 1
ATOM 3368 O O . GLN A 1 460 ? 17.589 -7.769 -6.359 1.00 116.80 542 GLN A O 1
ATOM 3374 N N . GLN A 1 461 ? 18.099 -8.775 -8.315 1.00 117.09 543 GLN A N 1
ATOM 3375 C CA . GLN A 1 461 ? 17.976 -10.150 -7.875 1.00 117.09 543 GLN A CA 1
ATOM 3376 C C . GLN A 1 461 ? 19.120 -10.910 -8.525 1.00 117.09 543 GLN A C 1
ATOM 3377 O O . GLN A 1 461 ? 19.486 -10.616 -9.666 1.00 117.09 543 GLN A O 1
ATOM 3383 N N . MET A 1 462 ? 19.692 -11.872 -7.805 1.00 117.40 544 MET A N 1
ATOM 3384 C CA . MET A 1 462 ? 20.874 -12.560 -8.314 1.00 117.40 544 MET A CA 1
ATOM 3385 C C . MET A 1 462 ? 20.556 -13.339 -9.587 1.00 117.40 544 MET A C 1
ATOM 3386 O O . MET A 1 462 ? 19.503 -13.970 -9.705 1.00 117.40 544 MET A O 1
ATOM 3391 N N . GLY A 1 463 ? 21.482 -13.283 -10.551 1.00 114.86 545 GLY A N 1
ATOM 3392 C CA . GLY A 1 463 ? 21.337 -13.961 -11.825 1.00 114.86 545 GLY A CA 1
ATOM 3393 C C . GLY A 1 463 ? 20.511 -13.231 -12.864 1.00 114.86 545 GLY A C 1
ATOM 3394 O O . GLY A 1 463 ? 20.455 -13.682 -14.016 1.00 114.86 545 GLY A O 1
ATOM 3395 N N . ARG A 1 464 ? 19.865 -12.127 -12.504 1.00 115.17 546 ARG A N 1
ATOM 3396 C CA . ARG A 1 464 ? 18.991 -11.391 -13.413 1.00 115.17 546 ARG A CA 1
ATOM 3397 C C . ARG A 1 464 ? 19.788 -10.204 -13.949 1.00 115.17 546 ARG A C 1
ATOM 3398 O O . ARG A 1 464 ? 19.840 -9.137 -13.336 1.00 115.17 546 ARG A O 1
ATOM 3406 N N . TYR A 1 465 ? 20.410 -10.402 -15.107 1.00 111.21 547 TYR A N 1
ATOM 3407 C CA . TYR A 1 465 ? 21.345 -9.470 -15.714 1.00 111.21 547 TYR A CA 1
ATOM 3408 C C . TYR A 1 465 ? 20.941 -9.195 -17.156 1.00 111.21 547 TYR A C 1
ATOM 3409 O O . TYR A 1 465 ? 20.294 -10.035 -17.788 1.00 111.21 547 TYR A O 1
ATOM 3418 N N . PRO A 1 466 ? 21.300 -8.025 -17.704 1.00 109.24 548 PRO A N 1
ATOM 3419 C CA . PRO A 1 466 ? 20.790 -7.667 -19.042 1.00 109.24 548 PRO A CA 1
ATOM 3420 C C . PRO A 1 466 ? 21.161 -8.668 -20.119 1.00 109.24 548 PRO A C 1
ATOM 3421 O O . PRO A 1 466 ? 20.342 -8.959 -21.001 1.00 109.24 548 PRO A O 1
ATOM 3425 N N . VAL A 1 467 ? 22.383 -9.188 -20.088 1.00 107.19 549 VAL A N 1
ATOM 3426 C CA . VAL A 1 467 ? 22.757 -10.322 -20.924 1.00 107.19 549 VAL A CA 1
ATOM 3427 C C . VAL A 1 467 ? 23.511 -11.318 -20.053 1.00 107.19 549 VAL A C 1
ATOM 3428 O O . VAL A 1 467 ? 24.700 -11.133 -19.769 1.00 107.19 549 VAL A O 1
ATOM 3432 N N . HIS A 1 468 ? 22.835 -12.376 -19.622 1.00 110.70 550 HIS A N 1
ATOM 3433 C CA . HIS A 1 468 ? 23.387 -13.313 -18.644 1.00 110.70 550 HIS A CA 1
ATOM 3434 C C . HIS A 1 468 ? 23.657 -14.657 -19.318 1.00 110.70 550 HIS A C 1
ATOM 3435 O O . HIS A 1 468 ? 22.734 -15.440 -19.554 1.00 110.70 550 HIS A O 1
ATOM 3442 N N . PHE A 1 469 ? 24.926 -14.930 -19.617 1.00 111.81 551 PHE A N 1
ATOM 3443 C CA . PHE A 1 469 ? 25.343 -16.249 -20.086 1.00 111.81 551 PHE A CA 1
ATOM 3444 C C . PHE A 1 469 ? 25.694 -17.092 -18.864 1.00 111.81 551 PHE A C 1
ATOM 3445 O O . PHE A 1 469 ? 26.706 -16.847 -18.201 1.00 111.81 551 PHE A O 1
ATOM 3453 N N . HIS A 1 470 ? 24.855 -18.081 -18.562 1.00 111.45 552 HIS A N 1
ATOM 3454 C CA . HIS A 1 470 ? 24.909 -18.815 -17.301 1.00 111.45 552 HIS A CA 1
ATOM 3455 C C . HIS A 1 470 ? 25.423 -20.229 -17.552 1.00 111.45 552 HIS A C 1
ATOM 3456 O O . HIS A 1 470 ? 24.703 -21.071 -18.099 1.00 111.45 552 HIS A O 1
ATOM 3463 N N . LEU A 1 471 ? 26.673 -20.479 -17.154 1.00 109.28 553 LEU A N 1
ATOM 3464 C CA . LEU A 1 471 ? 27.249 -21.825 -17.115 1.00 109.28 553 LEU A CA 1
ATOM 3465 C C . LEU A 1 471 ? 27.155 -22.520 -18.468 1.00 109.28 553 LEU A C 1
ATOM 3466 O O . LEU A 1 471 ? 26.796 -23.696 -18.561 1.00 109.28 553 LEU A O 1
ATOM 3471 N N . CYS A 1 472 ? 27.490 -21.786 -19.528 1.00 110.59 554 CYS A N 1
ATOM 3472 C CA . CYS A 1 472 ? 27.412 -22.333 -20.877 1.00 110.59 554 CYS A CA 1
ATOM 3473 C C . CYS A 1 472 ? 28.641 -23.155 -21.247 1.00 110.59 554 CYS A C 1
ATOM 3474 O O . CYS A 1 472 ? 28.580 -23.948 -22.193 1.00 110.59 554 CYS A O 1
ATOM 3477 N N . GLY A 1 473 ? 29.744 -23.006 -20.516 1.00 108.31 555 GLY A N 1
ATOM 3478 C CA . GLY A 1 473 ? 30.920 -23.769 -20.876 1.00 108.31 555 GLY A CA 1
ATOM 3479 C C . GLY A 1 473 ? 31.628 -23.143 -22.071 1.00 108.31 555 GLY A C 1
ATOM 3480 O O . GLY A 1 473 ? 31.407 -21.984 -22.429 1.00 108.31 555 GLY A O 1
ATOM 3481 N N . ASP A 1 474 ? 32.504 -23.937 -22.686 1.00 110.85 556 ASP A N 1
ATOM 3482 C CA . ASP A 1 474 ? 33.185 -23.515 -23.902 1.00 110.85 556 ASP A CA 1
ATOM 3483 C C . ASP A 1 474 ? 32.164 -23.215 -24.994 1.00 110.85 556 ASP A C 1
ATOM 3484 O O . ASP A 1 474 ? 31.368 -24.083 -25.364 1.00 110.85 556 ASP A O 1
ATOM 3489 N N . VAL A 1 475 ? 32.172 -21.982 -25.501 1.00 111.62 557 VAL A N 1
ATOM 3490 C CA . VAL A 1 475 ? 31.209 -21.565 -26.511 1.00 111.62 557 VAL A CA 1
ATOM 3491 C C . VAL A 1 475 ? 31.898 -21.113 -27.796 1.00 111.62 557 VAL A C 1
ATOM 3492 O O . VAL A 1 475 ? 31.329 -20.350 -28.568 1.00 111.62 557 VAL A O 1
ATOM 3496 N N . ASP A 1 476 ? 33.124 -21.574 -28.038 1.00 114.72 558 ASP A N 1
ATOM 3497 C CA . ASP A 1 476 ? 33.792 -21.288 -29.302 1.00 114.72 558 ASP A CA 1
ATOM 3498 C C . ASP A 1 476 ? 34.117 -22.588 -30.029 1.00 114.72 558 ASP A C 1
ATOM 3499 O O . ASP A 1 476 ? 33.325 -23.535 -29.995 1.00 114.72 558 ASP A O 1
ATOM 3504 N N . TYR A 1 477 ? 35.273 -22.651 -30.694 1.00 118.15 559 TYR A N 1
ATOM 3505 C CA . TYR A 1 477 ? 35.602 -23.853 -31.449 1.00 118.15 559 TYR A CA 1
ATOM 3506 C C . TYR A 1 477 ? 35.919 -25.038 -30.545 1.00 118.15 559 TYR A C 1
ATOM 3507 O O . TYR A 1 477 ? 35.965 -26.170 -31.035 1.00 118.15 559 TYR A O 1
ATOM 3516 N N . LYS A 1 478 ? 36.128 -24.811 -29.248 1.00 113.97 560 LYS A N 1
ATOM 3517 C CA . LYS A 1 478 ? 36.332 -25.895 -28.298 1.00 113.97 560 LYS A CA 1
ATOM 3518 C C . LYS A 1 478 ? 35.036 -26.416 -27.688 1.00 113.97 560 LYS A C 1
ATOM 3519 O O . LYS A 1 478 ? 35.067 -27.443 -27.000 1.00 113.97 560 LYS A O 1
ATOM 3525 N N . GLY A 1 479 ? 33.907 -25.749 -27.915 1.00 114.62 561 GLY A N 1
ATOM 3526 C CA . GLY A 1 479 ? 32.649 -26.199 -27.350 1.00 114.62 561 GLY A CA 1
ATOM 3527 C C . GLY A 1 479 ? 31.711 -26.805 -28.372 1.00 114.62 561 GLY A C 1
ATOM 3528 O O . GLY A 1 479 ? 30.718 -27.444 -28.012 1.00 114.62 561 GLY A O 1
ATOM 3529 N N . GLY A 1 480 ? 32.014 -26.605 -29.651 1.00 120.84 562 GLY A N 1
ATOM 3530 C CA . GLY A 1 480 ? 31.236 -27.179 -30.728 1.00 120.84 562 GLY A CA 1
ATOM 3531 C C . GLY A 1 480 ? 30.451 -26.197 -31.572 1.00 120.84 562 GLY A C 1
ATOM 3532 O O . GLY A 1 480 ? 29.653 -26.632 -32.414 1.00 120.84 562 GLY A O 1
ATOM 3533 N N . TYR A 1 481 ? 30.647 -24.895 -31.384 1.00 121.34 563 TYR A N 1
ATOM 3534 C CA . TYR A 1 481 ? 29.924 -23.870 -32.129 1.00 121.34 563 TYR A CA 1
ATOM 3535 C C . TYR A 1 481 ? 30.761 -23.430 -33.324 1.00 121.34 563 TYR A C 1
ATOM 3536 O O . TYR A 1 481 ? 31.890 -22.953 -33.155 1.00 121.34 563 TYR A O 1
ATOM 3545 N N . ARG A 1 482 ? 30.207 -23.591 -34.528 1.00 128.09 564 ARG A N 1
ATOM 3546 C CA . ARG A 1 482 ? 30.918 -23.184 -35.735 1.00 128.09 564 ARG A CA 1
ATOM 3547 C C . ARG A 1 482 ? 31.148 -21.678 -35.747 1.00 128.09 564 ARG A C 1
ATOM 3548 O O . ARG A 1 482 ? 32.291 -21.208 -35.784 1.00 128.09 564 ARG A O 1
ATOM 3556 N N . HIS A 1 483 ? 30.068 -20.903 -35.717 1.00 126.95 565 HIS A N 1
ATOM 3557 C CA . HIS A 1 483 ? 30.157 -19.486 -35.371 1.00 126.95 565 HIS A CA 1
ATOM 3558 C C . HIS A 1 483 ? 30.256 -19.390 -33.855 1.00 126.95 565 HIS A C 1
ATOM 3559 O O . HIS A 1 483 ? 29.270 -19.627 -33.152 1.00 126.95 565 HIS A O 1
ATOM 3566 N N . ALA A 1 484 ? 31.447 -19.078 -33.348 1.00 118.90 566 ALA A N 1
ATOM 3567 C CA . ALA A 1 484 ? 31.601 -18.859 -31.919 1.00 118.90 566 ALA A CA 1
ATOM 3568 C C . ALA A 1 484 ? 30.583 -17.834 -31.437 1.00 118.90 566 ALA A C 1
ATOM 3569 O O . ALA A 1 484 ? 30.334 -16.826 -32.103 1.00 118.90 566 ALA A O 1
ATOM 3571 N N . THR A 1 485 ? 29.967 -18.118 -30.290 1.00 115.22 567 THR A N 1
ATOM 3572 C CA . THR A 1 485 ? 28.965 -17.217 -29.731 1.00 115.22 567 THR A CA 1
ATOM 3573 C C . THR A 1 485 ? 29.581 -15.847 -29.483 1.00 115.22 567 THR A C 1
ATOM 3574 O O . THR A 1 485 ? 30.558 -15.726 -28.739 1.00 115.22 567 THR A O 1
ATOM 3578 N N . PHE A 1 486 ? 29.026 -14.818 -30.118 1.00 113.42 568 PHE A N 1
ATOM 3579 C CA . PHE A 1 486 ? 29.575 -13.475 -30.016 1.00 113.42 568 PHE A CA 1
ATOM 3580 C C . PHE A 1 486 ? 28.470 -12.471 -29.716 1.00 113.42 568 PHE A C 1
ATOM 3581 O O . PHE A 1 486 ? 27.298 -12.692 -30.028 1.00 113.42 568 PHE A O 1
ATOM 3589 N N . VAL A 1 487 ? 28.866 -11.369 -29.088 1.00 110.02 569 VAL A N 1
ATOM 3590 C CA . VAL A 1 487 ? 27.995 -10.233 -28.818 1.00 110.02 569 VAL A CA 1
ATOM 3591 C C . VAL A 1 487 ? 28.642 -9.017 -29.462 1.00 110.02 569 VAL A C 1
ATOM 3592 O O . VAL A 1 487 ? 29.733 -8.602 -29.054 1.00 110.02 569 VAL A O 1
ATOM 3596 N N . ASP A 1 488 ? 27.978 -8.450 -30.467 1.00 111.35 570 ASP A N 1
ATOM 3597 C CA . ASP A 1 488 ? 28.598 -7.470 -31.356 1.00 111.35 570 ASP A CA 1
ATOM 3598 C C . ASP A 1 488 ? 27.836 -6.149 -31.293 1.00 111.35 570 ASP A C 1
ATOM 3599 O O . ASP A 1 488 ? 26.797 -5.988 -31.940 1.00 111.35 570 ASP A O 1
ATOM 3604 N N . GLY A 1 489 ? 28.362 -5.203 -30.524 1.00 109.84 571 GLY A N 1
ATOM 3605 C CA . GLY A 1 489 ? 27.872 -3.840 -30.569 1.00 109.84 571 GLY A CA 1
ATOM 3606 C C . GLY A 1 489 ? 26.485 -3.602 -30.013 1.00 109.84 571 GLY A C 1
ATOM 3607 O O . GLY A 1 489 ? 25.671 -2.939 -30.666 1.00 109.84 571 GLY A O 1
ATOM 3608 N N . LEU A 1 490 ? 26.197 -4.104 -28.818 1.00 109.40 572 LEU A N 1
ATOM 3609 C CA . LEU A 1 490 ? 24.923 -3.802 -28.187 1.00 109.40 572 LEU A CA 1
ATOM 3610 C C . LEU A 1 490 ? 24.963 -2.406 -27.569 1.00 109.40 572 LEU A C 1
ATOM 3611 O O . LEU A 1 490 ? 25.932 -1.657 -27.710 1.00 109.40 572 LEU A O 1
ATOM 3616 N N . SER A 1 491 ? 23.883 -2.059 -26.867 1.00 109.14 573 SER A N 1
ATOM 3617 C CA . SER A 1 491 ? 23.805 -0.797 -26.135 1.00 109.14 573 SER A CA 1
ATOM 3618 C C . SER A 1 491 ? 22.977 -1.061 -24.883 1.00 109.14 573 SER A C 1
ATOM 3619 O O . SER A 1 491 ? 21.744 -1.078 -24.943 1.00 109.14 573 SER A O 1
ATOM 3622 N N . ILE A 1 492 ? 23.653 -1.259 -23.764 1.00 106.45 574 ILE A N 1
ATOM 3623 C CA . ILE A 1 492 ? 23.010 -1.620 -22.511 1.00 106.45 574 ILE A CA 1
ATOM 3624 C C . ILE A 1 492 ? 23.150 -0.424 -21.577 1.00 106.45 574 ILE A C 1
ATOM 3625 O O . ILE A 1 492 ? 24.180 -0.249 -20.917 1.00 106.45 574 ILE A O 1
ATOM 3630 N N . HIS A 1 493 ? 22.112 0.406 -21.517 1.00 109.56 575 HIS A N 1
ATOM 3631 C CA . HIS A 1 493 ? 22.138 1.628 -20.730 1.00 109.56 575 HIS A CA 1
ATOM 3632 C C . HIS A 1 493 ? 20.953 1.665 -19.773 1.00 109.56 575 HIS A C 1
ATOM 3633 O O . HIS A 1 493 ? 19.912 1.052 -20.022 1.00 109.56 575 HIS A O 1
ATOM 3640 N N . HIS A 1 494 ? 21.131 2.394 -18.665 1.00 110.18 576 HIS A N 1
ATOM 3641 C CA . HIS A 1 494 ? 20.105 2.538 -17.629 1.00 110.18 576 HIS A CA 1
ATOM 3642 C C . HIS A 1 494 ? 19.632 1.181 -17.109 1.00 110.18 576 HIS A C 1
ATOM 3643 O O . HIS A 1 494 ? 18.442 0.962 -16.877 1.00 110.18 576 HIS A O 1
ATOM 3650 N N . SER A 1 495 ? 20.574 0.265 -16.914 1.00 110.08 577 SER A N 1
ATOM 3651 C CA . SER A 1 495 ? 20.268 -1.042 -16.356 1.00 110.08 577 SER A CA 1
ATOM 3652 C C . SER A 1 495 ? 20.382 -1.011 -14.833 1.00 110.08 577 SER A C 1
ATOM 3653 O O . SER A 1 495 ? 20.967 -0.099 -14.244 1.00 110.08 577 SER A O 1
ATOM 3656 N N . PHE A 1 496 ? 19.800 -2.029 -14.200 1.00 114.50 578 PHE A N 1
ATOM 3657 C CA . PHE A 1 496 ? 19.642 -2.070 -12.753 1.00 114.50 578 PHE A CA 1
ATOM 3658 C C . PHE A 1 496 ? 20.565 -3.073 -12.075 1.00 114.50 578 PHE A C 1
ATOM 3659 O O . PHE A 1 496 ? 20.597 -3.123 -10.842 1.00 114.50 578 PHE A O 1
ATOM 3667 N N . SER A 1 497 ? 21.307 -3.869 -12.844 1.00 110.06 579 SER A N 1
ATOM 3668 C CA . SER A 1 497 ? 22.351 -4.727 -12.305 1.00 110.06 579 SER A CA 1
ATOM 3669 C C . SER A 1 497 ? 23.227 -5.260 -13.429 1.00 110.06 579 SER A C 1
ATOM 3670 O O . SER A 1 497 ? 22.732 -5.922 -14.342 1.00 110.06 579 SER A O 1
ATOM 3673 N N . ARG A 1 498 ? 24.526 -4.966 -13.373 1.00 103.63 580 ARG A N 1
ATOM 3674 C CA . ARG A 1 498 ? 25.491 -5.407 -14.380 1.00 103.63 580 ARG A CA 1
ATOM 3675 C C . ARG A 1 498 ? 25.153 -4.871 -15.766 1.00 103.63 580 ARG A C 1
ATOM 3676 O O . ARG A 1 498 ? 24.242 -4.049 -15.929 1.00 103.63 580 ARG A O 1
ATOM 3684 N N . CYS A 1 499 ? 25.904 -5.330 -16.763 1.00 104.17 581 CYS A N 1
ATOM 3685 C CA . CYS A 1 499 ? 25.662 -4.998 -18.160 1.00 104.17 581 CYS A CA 1
ATOM 3686 C C . CYS A 1 499 ? 25.685 -6.284 -18.968 1.00 104.17 581 CYS A C 1
ATOM 3687 O O . CYS A 1 499 ? 24.716 -6.622 -19.653 1.00 104.17 581 CYS A O 1
ATOM 3690 N N . ILE A 1 500 ? 26.803 -6.999 -18.890 1.00 101.45 582 ILE A N 1
ATOM 3691 C CA . ILE A 1 500 ? 26.935 -8.342 -19.437 1.00 101.45 582 ILE A CA 1
ATOM 3692 C C . ILE A 1 500 ? 27.650 -9.193 -18.399 1.00 101.45 582 ILE A C 1
ATOM 3693 O O . ILE A 1 500 ? 28.718 -8.814 -17.909 1.00 101.45 582 ILE A O 1
ATOM 3698 N N . THR A 1 501 ? 27.064 -10.335 -18.058 1.00 104.93 583 THR A N 1
ATOM 3699 C CA . THR A 1 501 ? 27.615 -11.224 -17.046 1.00 104.93 583 THR A CA 1
ATOM 3700 C C . THR A 1 501 ? 28.104 -12.510 -17.698 1.00 104.93 583 THR A C 1
ATOM 3701 O O . THR A 1 501 ? 27.427 -13.079 -18.560 1.00 104.93 583 THR A O 1
ATOM 3705 N N . VAL A 1 502 ? 29.288 -12.956 -17.287 1.00 105.09 584 VAL A N 1
ATOM 3706 C CA . VAL A 1 502 ? 29.885 -14.195 -17.766 1.00 105.09 584 VAL A CA 1
ATOM 3707 C C . VAL A 1 502 ? 29.938 -15.159 -16.589 1.00 105.09 584 VAL A C 1
ATOM 3708 O O . VAL 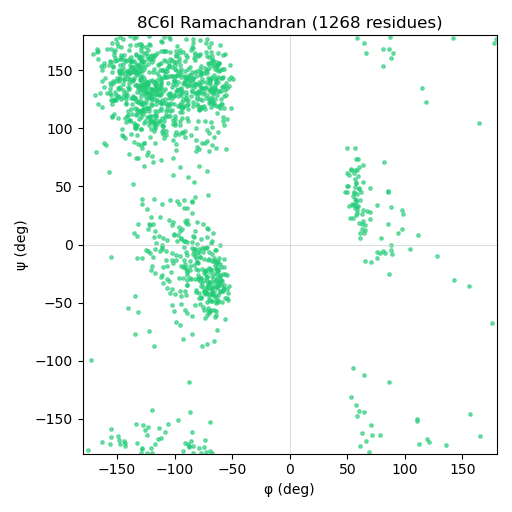A 1 502 ? 30.764 -14.999 -15.680 1.00 105.09 584 VAL A O 1
ATOM 3712 N N . HIS A 1 503 ? 29.066 -16.161 -16.606 1.00 108.37 585 HIS A N 1
ATOM 3713 C CA . HIS A 1 503 ? 28.898 -17.102 -15.502 1.00 108.37 585 HIS A CA 1
ATOM 3714 C C . HIS A 1 503 ? 29.442 -18.455 -15.952 1.00 108.37 585 HIS A C 1
ATOM 3715 O O . HIS A 1 503 ? 28.736 -19.239 -16.584 1.00 108.37 585 HIS A O 1
ATOM 3722 N N . GLY A 1 504 ? 30.706 -18.723 -15.624 1.00 107.58 586 GLY A N 1
ATOM 3723 C CA . GLY A 1 504 ? 31.335 -19.986 -15.967 1.00 107.58 586 GLY A CA 1
ATOM 3724 C C . GLY A 1 504 ? 31.323 -20.310 -17.449 1.00 107.58 586 GLY A C 1
ATOM 3725 O O . GLY A 1 504 ? 30.942 -21.415 -17.847 1.00 107.58 586 GLY A O 1
ATOM 3726 N N . THR A 1 505 ? 31.739 -19.354 -18.277 1.00 107.14 587 THR A N 1
ATOM 3727 C CA . THR A 1 505 ? 31.741 -19.514 -19.726 1.00 107.14 587 THR A CA 1
ATOM 3728 C C . THR A 1 505 ? 33.106 -19.118 -20.270 1.00 107.14 587 THR A C 1
ATOM 3729 O O . THR A 1 505 ? 33.623 -18.050 -19.930 1.00 107.14 587 THR A O 1
ATOM 3733 N N . ASN A 1 506 ? 33.686 -19.971 -21.111 1.00 105.77 588 ASN A N 1
ATOM 3734 C CA . ASN A 1 506 ? 34.979 -19.705 -21.724 1.00 105.77 588 ASN A CA 1
ATOM 3735 C C . ASN A 1 506 ? 34.807 -19.292 -23.184 1.00 105.77 588 ASN A C 1
ATOM 3736 O O . ASN A 1 506 ? 33.779 -19.556 -23.811 1.00 105.77 588 ASN A O 1
ATOM 3741 N N . GLY A 1 507 ? 35.830 -18.623 -23.715 1.00 106.41 589 GLY A N 1
ATOM 3742 C CA . GLY A 1 507 ? 35.937 -18.363 -25.140 1.00 106.41 589 GLY A CA 1
ATOM 3743 C C . GLY A 1 507 ? 34.893 -17.452 -25.750 1.00 106.41 589 GLY A C 1
ATOM 3744 O O . GLY A 1 507 ? 34.780 -17.385 -26.981 1.00 106.41 589 GLY A O 1
ATOM 3745 N N . LEU A 1 508 ? 34.119 -16.750 -24.928 1.00 106.78 590 LEU A N 1
ATOM 3746 C CA . LEU A 1 508 ? 33.135 -15.815 -25.453 1.00 106.78 590 LEU A CA 1
ATOM 3747 C C . LEU A 1 508 ? 33.831 -14.601 -26.073 1.00 106.78 590 LEU A C 1
ATOM 3748 O O . LEU A 1 508 ? 34.975 -14.270 -25.746 1.00 106.78 590 LEU A O 1
ATOM 3753 N N . LEU A 1 509 ? 33.133 -13.946 -26.999 1.00 105.52 591 LEU A N 1
ATOM 3754 C CA . LEU A 1 509 ? 33.606 -12.718 -27.621 1.00 105.52 591 LEU A CA 1
ATOM 3755 C C . LEU A 1 509 ? 32.607 -11.603 -27.357 1.00 105.52 591 LEU A C 1
ATOM 3756 O O . LEU A 1 509 ? 31.397 -11.797 -27.513 1.00 105.52 591 LEU A O 1
ATOM 3761 N N . ILE A 1 510 ? 33.117 -10.441 -26.959 1.00 103.13 592 ILE A N 1
ATOM 3762 C CA . ILE A 1 510 ? 32.325 -9.230 -26.796 1.00 103.13 592 ILE A CA 1
ATOM 3763 C C . ILE A 1 510 ? 33.032 -8.116 -27.553 1.00 103.13 592 ILE A C 1
ATOM 3764 O O . ILE A 1 510 ? 34.231 -7.891 -27.352 1.00 103.13 592 ILE A O 1
ATOM 3769 N N . LYS A 1 511 ? 32.296 -7.423 -28.419 1.00 104.13 593 LYS A N 1
ATOM 3770 C CA . LYS A 1 511 ? 32.899 -6.522 -29.394 1.00 104.13 593 LYS A CA 1
ATOM 3771 C C . LYS A 1 511 ? 32.036 -5.281 -29.576 1.00 104.13 593 LYS A C 1
ATOM 3772 O O . LYS A 1 511 ? 30.830 -5.392 -29.817 1.00 104.13 593 LYS A O 1
ATOM 3778 N N . ASP A 1 512 ? 32.655 -4.104 -29.435 1.00 104.25 594 ASP A N 1
ATOM 3779 C CA . ASP A 1 512 ? 32.045 -2.819 -29.795 1.00 104.25 594 ASP A CA 1
ATOM 3780 C C . ASP A 1 512 ? 30.808 -2.494 -28.957 1.00 104.25 594 ASP A C 1
ATOM 3781 O O . ASP A 1 512 ? 29.902 -1.794 -29.416 1.00 104.25 594 ASP A O 1
ATOM 3786 N N . THR A 1 513 ? 30.756 -2.965 -27.719 1.00 103.01 595 THR A N 1
ATOM 3787 C CA . THR A 1 513 ? 29.563 -2.813 -26.901 1.00 103.01 595 THR A CA 1
ATOM 3788 C C . THR A 1 513 ? 29.729 -1.690 -25.881 1.00 103.01 595 THR A C 1
ATOM 3789 O O . THR A 1 513 ? 30.836 -1.370 -25.440 1.00 103.01 595 THR A O 1
ATOM 3793 N N . ILE A 1 514 ? 28.597 -1.098 -25.505 1.00 101.06 596 ILE A N 1
ATOM 3794 C CA . ILE A 1 514 ? 28.550 0.120 -24.708 1.00 101.06 596 ILE A CA 1
ATOM 3795 C C . ILE A 1 514 ? 27.694 -0.138 -23.476 1.00 101.06 596 ILE A C 1
ATOM 3796 O O . ILE A 1 514 ? 26.514 -0.485 -23.601 1.00 101.06 596 ILE A O 1
ATOM 3801 N N . GLY A 1 515 ? 28.276 0.045 -22.292 1.00 99.79 597 GLY A N 1
ATOM 3802 C CA . GLY A 1 515 ? 27.534 -0.111 -21.053 1.00 99.79 597 GLY A CA 1
ATOM 3803 C C . GLY A 1 515 ? 27.494 1.145 -20.206 1.00 99.79 597 GLY A C 1
ATOM 3804 O O . GLY A 1 515 ? 28.509 1.544 -19.629 1.00 99.79 597 GLY A O 1
ATOM 3805 N N . PHE A 1 516 ? 26.317 1.763 -20.093 1.00 103.30 598 PHE A N 1
ATOM 3806 C CA . PHE A 1 516 ? 26.192 3.102 -19.530 1.00 103.30 598 PHE A CA 1
ATOM 3807 C C . PHE A 1 516 ? 25.145 3.140 -18.425 1.00 103.30 598 PHE A C 1
ATOM 3808 O O . PHE A 1 516 ? 24.036 2.629 -18.600 1.00 103.30 598 PHE A O 1
ATOM 3816 N N . ASP A 1 517 ? 25.492 3.769 -17.302 1.00 104.13 599 ASP A N 1
ATOM 3817 C CA . ASP A 1 517 ? 24.575 4.010 -16.186 1.00 104.13 599 ASP A CA 1
ATOM 3818 C C . ASP A 1 517 ? 23.894 2.716 -15.731 1.00 104.13 599 ASP A C 1
ATOM 3819 O O . ASP A 1 517 ? 22.682 2.539 -15.837 1.00 104.13 599 ASP A O 1
ATOM 3824 N N . THR A 1 518 ? 24.717 1.811 -15.209 1.00 104.56 600 THR A N 1
ATOM 3825 C CA . THR A 1 518 ? 24.247 0.536 -14.688 1.00 104.56 600 THR A CA 1
ATOM 3826 C C . THR A 1 518 ? 24.750 0.359 -13.261 1.00 104.56 600 THR A C 1
ATOM 3827 O O . THR A 1 518 ? 25.646 1.069 -12.798 1.00 104.56 600 THR A O 1
ATOM 3831 N N . LEU A 1 519 ? 24.154 -0.600 -12.560 1.00 107.04 601 LEU A N 1
ATOM 3832 C CA . LEU A 1 519 ? 24.458 -0.865 -11.161 1.00 107.04 601 LEU A CA 1
ATOM 3833 C C . LEU A 1 519 ? 25.353 -2.089 -11.043 1.00 107.04 601 LEU A C 1
ATOM 3834 O O . LEU A 1 519 ? 25.213 -3.051 -11.806 1.00 107.04 601 LEU A O 1
ATOM 3839 N N . GLY A 1 520 ? 26.262 -2.053 -10.073 1.00 102.87 602 GLY A N 1
ATOM 3840 C CA . GLY A 1 520 ? 27.230 -3.119 -9.906 1.00 102.87 602 GLY A CA 1
ATOM 3841 C C . GLY A 1 520 ? 28.228 -3.125 -11.049 1.00 102.87 602 GLY A C 1
ATOM 3842 O O . GLY A 1 520 ? 28.194 -2.293 -11.952 1.00 102.87 602 GLY A O 1
ATOM 3843 N N . HIS A 1 521 ? 29.136 -4.098 -11.001 1.00 100.41 603 HIS A N 1
ATOM 3844 C CA . HIS A 1 521 ? 30.149 -4.227 -12.043 1.00 100.41 603 HIS A CA 1
ATOM 3845 C C . HIS A 1 521 ? 29.493 -4.371 -13.412 1.00 100.41 603 HIS A C 1
ATOM 3846 O O . HIS A 1 521 ? 28.635 -5.233 -13.611 1.00 100.41 603 HIS A O 1
ATOM 3853 N N . CYS A 1 522 ? 29.904 -3.528 -14.361 1.00 100.32 604 CYS A N 1
ATOM 3854 C CA . CYS A 1 522 ? 29.278 -3.539 -15.682 1.00 100.32 604 CYS A CA 1
ATOM 3855 C C . CYS A 1 522 ? 29.543 -4.854 -16.405 1.00 100.32 604 CYS A C 1
ATOM 3856 O O . CYS A 1 522 ? 28.612 -5.599 -16.731 1.00 100.32 604 CYS A O 1
ATOM 3859 N N . PHE A 1 523 ? 30.810 -5.150 -16.674 1.00 96.85 605 PHE A N 1
ATOM 3860 C CA . PHE A 1 523 ? 31.214 -6.405 -17.291 1.00 96.85 605 PHE A CA 1
ATOM 3861 C C . PHE A 1 523 ? 31.774 -7.316 -16.208 1.00 96.85 605 PHE A C 1
ATOM 3862 O O . PHE A 1 523 ? 32.681 -6.923 -15.468 1.00 96.85 605 PHE A O 1
ATOM 3870 N N . PHE A 1 524 ? 31.229 -8.528 -16.115 1.00 101.55 606 PHE A N 1
ATOM 3871 C CA . PHE A 1 524 ? 31.316 -9.330 -14.898 1.00 101.55 606 PHE A CA 1
ATOM 3872 C C . PHE A 1 524 ? 31.804 -10.737 -15.217 1.00 101.55 606 PHE A C 1
ATOM 3873 O O . PHE A 1 524 ? 31.115 -11.495 -15.906 1.00 101.55 606 PHE A O 1
ATOM 3881 N N . LEU A 1 525 ? 32.986 -11.085 -14.708 1.00 101.49 607 LEU A N 1
ATOM 3882 C CA . LEU A 1 525 ? 33.471 -12.462 -14.682 1.00 101.49 607 LEU A CA 1
ATOM 3883 C C . LEU A 1 525 ? 33.222 -13.004 -13.278 1.00 101.49 607 LEU A C 1
ATOM 3884 O O . LEU A 1 525 ? 33.868 -12.573 -12.318 1.00 101.49 607 LEU A O 1
ATOM 3889 N N . GLU A 1 526 ? 32.288 -13.951 -13.159 1.00 106.65 608 GLU A N 1
ATOM 3890 C CA . GLU A 1 526 ? 31.757 -14.330 -11.852 1.00 106.65 608 GLU A CA 1
ATOM 3891 C C . GLU A 1 526 ? 32.758 -15.110 -11.008 1.00 106.65 608 GLU A C 1
ATOM 3892 O O . GLU A 1 526 ? 33.479 -14.528 -10.192 1.00 106.65 608 GLU A O 1
ATOM 3898 N N . ASP A 1 527 ? 32.814 -16.426 -11.202 1.00 109.65 609 ASP A N 1
ATOM 3899 C CA . ASP A 1 527 ? 33.427 -17.328 -10.234 1.00 109.65 609 ASP A CA 1
ATOM 3900 C C . ASP A 1 527 ? 34.937 -17.476 -10.383 1.00 109.65 609 ASP A C 1
ATOM 3901 O O . ASP A 1 527 ? 35.551 -18.175 -9.571 1.00 109.65 609 ASP A O 1
ATOM 3906 N N . GLY A 1 528 ? 35.555 -16.849 -11.376 1.00 107.57 610 GLY A N 1
ATOM 3907 C CA . GLY A 1 528 ? 36.998 -16.903 -11.500 1.00 107.57 610 GLY A CA 1
ATOM 3908 C C . GLY A 1 528 ? 37.548 -18.099 -12.241 1.00 107.57 610 GLY A C 1
ATOM 3909 O O . GLY A 1 528 ? 38.741 -18.396 -12.106 1.00 107.57 610 GLY A O 1
ATOM 3910 N N . ILE A 1 529 ? 36.716 -18.802 -13.013 1.00 107.50 611 ILE A N 1
ATOM 3911 C CA . ILE A 1 529 ? 37.140 -19.924 -13.846 1.00 107.50 611 ILE A CA 1
ATOM 3912 C C . ILE A 1 529 ? 37.064 -19.601 -15.327 1.00 107.50 611 ILE A C 1
ATOM 3913 O O . ILE A 1 529 ? 37.415 -20.453 -16.160 1.00 107.50 611 ILE A O 1
ATOM 3918 N N . GLU A 1 530 ? 36.625 -18.395 -15.681 1.00 105.64 612 GLU A N 1
ATOM 3919 C CA . GLU A 1 530 ? 36.321 -18.036 -17.060 1.00 105.64 612 GLU A CA 1
ATOM 3920 C C . GLU A 1 530 ? 37.597 -17.611 -17.779 1.00 105.64 612 GLU A C 1
ATOM 3921 O O . GLU A 1 530 ? 38.245 -16.636 -17.384 1.00 105.64 612 GLU A O 1
ATOM 3927 N N . GLN A 1 531 ? 37.945 -18.334 -18.841 1.00 103.59 613 GLN A N 1
ATOM 3928 C CA . GLN A 1 531 ? 39.190 -18.120 -19.563 1.00 103.59 613 GLN A CA 1
ATOM 3929 C C . GLN A 1 531 ? 38.908 -17.970 -21.052 1.00 103.59 613 GLN A C 1
ATOM 3930 O O . GLN A 1 531 ? 37.787 -18.182 -21.521 1.00 103.59 613 GLN A O 1
ATOM 3936 N N . ARG A 1 532 ? 39.948 -17.581 -21.791 1.00 105.79 614 ARG A N 1
ATOM 3937 C CA . ARG A 1 532 ? 39.956 -17.465 -23.248 1.00 105.79 614 ARG A CA 1
ATOM 3938 C C . ARG A 1 532 ? 38.943 -16.458 -23.784 1.00 105.79 614 ARG A C 1
ATOM 3939 O O . ARG A 1 532 ? 38.719 -16.399 -25.001 1.00 105.79 614 ARG A O 1
ATOM 3947 N N . ASN A 1 533 ? 38.321 -15.662 -22.920 1.00 103.18 615 ASN A N 1
ATOM 3948 C CA . ASN A 1 533 ? 37.366 -14.660 -23.371 1.00 103.18 615 ASN A CA 1
ATOM 3949 C C . ASN A 1 533 ? 38.097 -13.402 -23.821 1.00 103.18 615 ASN A C 1
ATOM 3950 O O . ASN A 1 533 ? 39.054 -12.959 -23.179 1.00 103.18 615 ASN A O 1
ATOM 3955 N N . THR A 1 534 ? 37.635 -12.819 -24.924 1.00 101.31 616 THR A N 1
ATOM 3956 C CA . THR A 1 534 ? 38.303 -11.688 -25.553 1.00 101.31 616 THR A CA 1
ATOM 3957 C C . THR A 1 534 ? 37.350 -10.503 -25.605 1.00 101.31 616 THR A C 1
ATOM 3958 O O . THR A 1 534 ? 36.276 -10.592 -26.205 1.00 101.31 616 THR A O 1
ATOM 3962 N N . LEU A 1 535 ? 37.747 -9.394 -24.984 1.00 98.91 617 LEU A N 1
ATOM 3963 C CA . LEU A 1 535 ? 36.965 -8.162 -24.971 1.00 98.91 617 LEU A CA 1
ATOM 3964 C C . LEU A 1 535 ? 37.653 -7.152 -25.883 1.00 98.91 617 LEU A C 1
ATOM 3965 O O . LEU A 1 535 ? 38.771 -6.709 -25.597 1.00 98.91 617 LEU A O 1
ATOM 3970 N N . PHE A 1 536 ? 36.982 -6.775 -26.969 1.00 99.64 618 PHE A N 1
ATOM 3971 C CA . PHE A 1 536 ? 37.583 -5.964 -28.021 1.00 99.64 618 PHE A CA 1
ATOM 3972 C C . PHE A 1 536 ? 36.785 -4.682 -28.207 1.00 99.64 618 PHE A C 1
ATOM 3973 O O . PHE A 1 536 ? 35.609 -4.731 -28.581 1.00 99.64 618 PHE A O 1
ATOM 3981 N N . HIS A 1 537 ? 37.429 -3.542 -27.949 1.00 100.33 619 HIS A N 1
ATOM 3982 C CA . HIS A 1 537 ? 36.901 -2.226 -28.315 1.00 100.33 619 HIS A CA 1
ATOM 3983 C C . HIS A 1 537 ? 35.552 -1.955 -27.651 1.00 100.33 619 HIS A C 1
ATOM 3984 O O . HIS A 1 537 ? 34.589 -1.534 -28.294 1.00 100.33 619 HIS A O 1
ATOM 3991 N N . ASN A 1 538 ? 35.489 -2.193 -26.346 1.00 99.92 620 ASN A N 1
ATOM 3992 C CA . ASN A 1 538 ? 34.260 -2.030 -25.585 1.00 99.92 620 ASN A CA 1
ATOM 3993 C C . ASN A 1 538 ? 34.370 -0.845 -24.633 1.00 99.92 620 ASN A C 1
ATOM 3994 O O . ASN A 1 538 ? 35.456 -0.508 -24.152 1.00 99.92 620 ASN A O 1
ATOM 3999 N N . LEU A 1 539 ? 33.224 -0.219 -24.364 1.00 98.42 621 LEU A N 1
ATOM 4000 C CA . LEU A 1 539 ? 33.154 1.041 -23.636 1.00 98.42 621 LEU A CA 1
ATOM 4001 C C . LEU A 1 539 ? 32.195 0.919 -22.461 1.00 98.42 621 LEU A C 1
ATOM 4002 O O . LEU A 1 539 ? 31.101 0.364 -22.598 1.00 98.42 621 LEU A O 1
ATOM 4007 N N . GLY A 1 540 ? 32.601 1.456 -21.313 1.00 95.31 622 GLY A N 1
ATOM 4008 C CA . GLY A 1 540 ? 31.769 1.399 -20.127 1.00 95.31 622 GLY A CA 1
ATOM 4009 C C . GLY A 1 540 ? 31.828 2.652 -19.278 1.00 95.31 622 GLY A C 1
ATOM 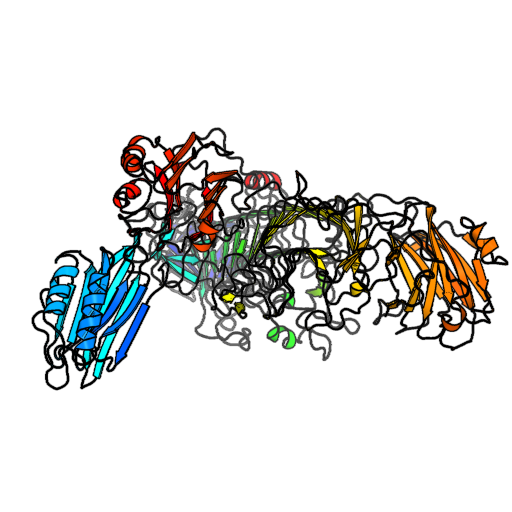4010 O O . GLY A 1 540 ? 32.899 3.044 -18.808 1.00 95.31 622 GLY A O 1
ATOM 4011 N N . LEU A 1 541 ? 30.676 3.285 -19.072 1.00 97.74 623 LEU A N 1
ATOM 4012 C CA . LEU A 1 541 ? 30.572 4.511 -18.298 1.00 97.74 623 LEU A CA 1
ATOM 4013 C C . LEU A 1 541 ? 29.589 4.328 -17.152 1.00 97.74 623 LEU A C 1
ATOM 4014 O O . LEU A 1 541 ? 28.686 3.487 -17.212 1.00 97.74 623 LEU A O 1
ATOM 4019 N N . LEU A 1 542 ? 29.777 5.139 -16.110 1.00 101.18 624 LEU A N 1
ATOM 4020 C CA . LEU A 1 542 ? 28.811 5.307 -15.024 1.00 101.18 624 LEU A CA 1
ATOM 4021 C C . LEU A 1 542 ? 28.471 3.968 -14.362 1.00 101.18 624 LEU A C 1
ATOM 4022 O O . LEU A 1 542 ? 27.334 3.493 -14.389 1.00 101.18 624 LEU A O 1
ATOM 4027 N N . THR A 1 543 ? 29.489 3.366 -13.752 1.00 100.39 625 THR A N 1
ATOM 4028 C CA . THR A 1 543 ? 29.326 2.119 -13.008 1.00 100.39 625 THR A CA 1
ATOM 4029 C C . THR A 1 543 ? 29.082 2.491 -11.547 1.00 100.39 625 THR A C 1
ATOM 4030 O O . THR A 1 543 ? 30.021 2.753 -10.792 1.00 100.39 625 THR A O 1
ATOM 4034 N N . LYS A 1 544 ? 27.811 2.530 -11.156 1.00 103.60 626 LYS A N 1
ATOM 4035 C CA . LYS A 1 544 ? 27.360 2.973 -9.847 1.00 103.60 626 LYS A CA 1
ATOM 4036 C C . LYS A 1 544 ? 27.319 1.807 -8.866 1.00 103.60 626 LYS A C 1
ATOM 4037 O O . LYS A 1 544 ? 27.313 0.641 -9.273 1.00 103.60 626 LYS A O 1
ATOM 4043 N N . PRO A 1 545 ? 27.306 2.083 -7.560 1.00 105.82 627 PRO A N 1
ATOM 4044 C CA . PRO A 1 545 ? 27.288 0.989 -6.581 1.00 105.82 627 PRO A CA 1
ATOM 4045 C C . PRO A 1 545 ? 25.998 0.182 -6.634 1.00 105.82 627 PRO A C 1
ATOM 4046 O O . PRO A 1 545 ? 24.912 0.709 -6.891 1.00 105.82 627 PRO A O 1
ATOM 4050 N N . GLY A 1 546 ? 26.132 -1.119 -6.372 1.00 110.11 628 GLY A N 1
ATOM 4051 C CA . GLY A 1 546 ? 25.008 -2.024 -6.306 1.00 110.11 628 GLY A CA 1
ATOM 4052 C C . GLY A 1 546 ? 24.882 -2.673 -4.936 1.00 110.11 628 GLY A C 1
ATOM 4053 O O . GLY A 1 546 ? 25.673 -2.424 -4.025 1.00 110.11 628 GLY A O 1
ATOM 4054 N N . THR A 1 547 ? 23.866 -3.526 -4.812 1.00 113.51 629 THR A N 1
ATOM 4055 C CA . THR A 1 547 ? 23.596 -4.210 -3.555 1.00 113.51 629 THR A CA 1
ATOM 4056 C C . THR A 1 547 ? 23.859 -5.708 -3.600 1.00 113.51 629 THR A C 1
ATOM 4057 O O . THR A 1 547 ? 23.730 -6.372 -2.565 1.00 113.51 629 THR A O 1
ATOM 4061 N N . LEU A 1 548 ? 24.217 -6.255 -4.757 1.00 112.13 630 LEU A N 1
ATOM 4062 C CA . LEU A 1 548 ? 24.387 -7.693 -4.906 1.00 112.13 630 LEU A CA 1
ATOM 4063 C C . LEU A 1 548 ? 25.551 -8.207 -4.065 1.00 112.13 630 LEU A C 1
ATOM 4064 O O . LEU A 1 548 ? 25.343 -8.700 -2.947 1.00 112.13 630 LEU A O 1
ATOM 4069 N N . LEU A 1 549 ? 26.774 -8.097 -4.586 1.00 108.66 631 LEU A N 1
ATOM 4070 C CA . LEU A 1 549 ? 27.947 -8.559 -3.864 1.00 108.66 631 LEU A CA 1
ATOM 4071 C C . LEU A 1 549 ? 28.427 -7.504 -2.873 1.00 108.66 631 LEU A C 1
ATOM 4072 O O . LEU A 1 549 ? 28.069 -6.327 -2.975 1.00 108.66 631 LEU A O 1
ATOM 4077 N N . PRO A 1 550 ? 29.222 -7.911 -1.878 1.00 106.85 632 PRO A N 1
ATOM 4078 C CA . PRO A 1 550 ? 29.889 -6.911 -1.026 1.00 106.85 632 PRO A CA 1
ATOM 4079 C C . PRO A 1 550 ? 30.721 -5.937 -1.837 1.00 106.85 632 PRO A C 1
ATOM 4080 O O . PRO A 1 550 ? 30.634 -4.718 -1.642 1.00 106.85 632 PRO A O 1
ATOM 4084 N N . THR A 1 551 ? 31.515 -6.456 -2.775 1.00 104.26 633 THR A N 1
ATOM 4085 C CA . THR A 1 551 ? 32.367 -5.608 -3.601 1.00 104.26 633 THR A CA 1
ATOM 4086 C C . THR A 1 551 ? 31.560 -4.574 -4.375 1.00 104.26 633 THR A C 1
ATOM 4087 O O . THR A 1 551 ? 32.087 -3.512 -4.726 1.00 104.26 633 THR A O 1
ATOM 4091 N N . ASP A 1 552 ? 30.285 -4.859 -4.646 1.00 104.70 634 ASP A N 1
ATOM 4092 C CA . ASP A 1 552 ? 29.440 -3.933 -5.393 1.00 104.70 634 ASP A CA 1
ATOM 4093 C C . ASP A 1 552 ? 28.880 -2.810 -4.532 1.00 104.70 634 ASP A C 1
ATOM 4094 O O . ASP A 1 552 ? 28.399 -1.812 -5.081 1.00 104.70 634 ASP A O 1
ATOM 4099 N N . ARG A 1 553 ? 28.934 -2.939 -3.211 1.00 108.88 635 ARG A N 1
ATOM 4100 C CA . ARG A 1 553 ? 28.277 -1.984 -2.331 1.00 108.88 635 ARG A CA 1
ATOM 4101 C C . ARG A 1 553 ? 29.169 -0.777 -2.070 1.00 108.88 635 ARG A C 1
ATOM 4102 O O . ARG A 1 553 ? 30.398 -0.877 -2.065 1.00 108.88 635 ARG A O 1
ATOM 4110 N N . ASN A 1 554 ? 28.536 0.378 -1.870 1.00 110.35 636 ASN A N 1
ATOM 4111 C CA . ASN A 1 554 ? 29.262 1.575 -1.477 1.00 110.35 636 ASN A CA 1
ATOM 4112 C C . ASN A 1 554 ? 29.383 1.611 0.047 1.00 110.35 636 ASN A C 1
ATOM 4113 O O . ASN A 1 554 ? 29.003 0.665 0.743 1.00 110.35 636 ASN A O 1
ATOM 4118 N N . ASN A 1 555 ? 29.916 2.714 0.580 1.00 111.31 637 ASN A N 1
ATOM 4119 C CA . ASN A 1 555 ? 30.204 2.791 2.009 1.00 111.31 637 ASN A CA 1
ATOM 4120 C C . ASN A 1 555 ? 28.942 2.631 2.849 1.00 111.31 637 ASN A C 1
ATOM 4121 O O . ASN A 1 555 ? 28.962 1.967 3.891 1.00 111.31 637 ASN A O 1
ATOM 4126 N N . SER A 1 556 ? 27.834 3.233 2.414 1.00 112.12 638 SER A N 1
ATOM 4127 C CA . SER A 1 556 ? 26.596 3.149 3.183 1.00 112.12 638 SER A CA 1
ATOM 4128 C C . SER A 1 556 ? 26.006 1.744 3.146 1.00 112.12 638 SER A C 1
ATOM 4129 O O . SER A 1 556 ? 25.536 1.236 4.171 1.00 112.12 638 SER A O 1
ATOM 4132 N N . MET A 1 557 ? 26.015 1.100 1.974 1.00 113.14 639 MET A N 1
ATOM 4133 C CA . MET A 1 557 ? 25.397 -0.218 1.851 1.00 113.14 639 MET A CA 1
ATOM 4134 C C . MET A 1 557 ? 26.190 -1.291 2.583 1.00 113.14 639 MET A C 1
ATOM 4135 O O . MET A 1 557 ? 25.603 -2.245 3.104 1.00 113.14 639 MET A O 1
ATOM 4140 N N . CYS A 1 558 ? 27.518 -1.157 2.629 1.00 113.62 640 CYS A N 1
ATOM 4141 C CA . CYS A 1 558 ? 28.358 -2.194 3.223 1.00 113.62 640 CYS A CA 1
ATOM 4142 C C . CYS A 1 558 ? 28.188 -2.260 4.736 1.00 113.62 640 CYS A C 1
ATOM 4143 O O . CYS A 1 558 ? 28.310 -3.340 5.326 1.00 113.62 640 CYS A O 1
ATOM 4146 N N . THR A 1 559 ? 27.915 -1.127 5.378 1.00 113.15 641 THR A N 1
ATOM 4147 C CA . THR A 1 559 ? 27.697 -1.101 6.817 1.00 113.15 641 THR A CA 1
ATOM 4148 C C . THR A 1 559 ? 26.272 -1.459 7.212 1.00 113.15 641 THR A C 1
ATOM 4149 O O . THR A 1 559 ? 25.980 -1.525 8.411 1.00 113.15 641 THR A O 1
ATOM 4153 N N . THR A 1 560 ? 25.381 -1.676 6.244 1.00 115.72 642 THR A N 1
ATOM 4154 C CA . THR A 1 560 ? 23.971 -1.947 6.503 1.00 115.72 642 THR A CA 1
ATOM 4155 C C . THR A 1 560 ? 23.623 -3.426 6.365 1.00 115.72 642 THR A C 1
ATOM 4156 O O . THR A 1 560 ? 23.040 -4.016 7.280 1.00 115.72 642 THR A O 1
ATOM 4160 N N . MET A 1 561 ? 23.984 -4.038 5.237 1.00 114.21 643 MET A N 1
ATOM 4161 C CA . MET A 1 561 ? 23.583 -5.407 4.911 1.00 114.21 643 MET A CA 1
ATOM 4162 C C . MET A 1 561 ? 24.490 -6.389 5.651 1.00 114.21 643 MET A C 1
ATOM 4163 O O . MET A 1 561 ? 25.476 -6.906 5.121 1.00 114.21 643 MET A O 1
ATOM 4168 N N . ARG A 1 562 ? 24.137 -6.650 6.908 1.00 119.04 644 ARG A N 1
ATOM 4169 C CA . ARG A 1 562 ? 24.826 -7.636 7.729 1.00 119.04 644 ARG A CA 1
ATOM 4170 C C . ARG A 1 562 ? 24.118 -8.980 7.730 1.00 119.04 644 ARG A C 1
ATOM 4171 O O . ARG A 1 562 ? 24.497 -9.871 8.497 1.00 119.04 644 ARG A O 1
ATOM 4179 N N . ASP A 1 563 ? 23.095 -9.140 6.888 1.00 119.78 645 ASP A N 1
ATOM 4180 C CA . ASP A 1 563 ? 22.295 -10.359 6.886 1.00 119.78 645 ASP A CA 1
ATOM 4181 C C . ASP A 1 563 ? 23.127 -11.603 6.597 1.00 119.78 645 ASP A C 1
ATOM 4182 O O . ASP A 1 563 ? 22.691 -12.714 6.916 1.00 119.78 645 ASP A O 1
ATOM 4187 N N . LYS A 1 564 ? 24.318 -11.444 6.010 1.00 115.54 646 LYS A N 1
ATOM 4188 C CA . LYS A 1 564 ? 25.190 -12.566 5.686 1.00 115.54 646 LYS A CA 1
ATOM 4189 C C . LYS A 1 564 ? 26.525 -12.486 6.414 1.00 115.54 646 LYS A C 1
ATOM 4190 O O . LYS A 1 564 ? 27.489 -13.147 6.007 1.00 115.54 646 LYS A O 1
ATOM 4196 N N . VAL A 1 565 ? 26.612 -11.686 7.470 1.00 118.13 647 VAL A N 1
ATOM 4197 C CA . VAL A 1 565 ? 27.811 -11.640 8.288 1.00 118.13 647 VAL A CA 1
ATOM 4198 C C . VAL A 1 565 ? 27.544 -12.397 9.583 1.00 118.13 647 VAL A C 1
ATOM 4199 O O . VAL A 1 565 ? 26.399 -12.691 9.951 1.00 118.13 647 VAL A O 1
ATOM 4203 N N . PHE A 1 566 ? 28.625 -12.695 10.300 1.00 119.82 648 PHE A N 1
ATOM 4204 C CA . PHE A 1 566 ? 28.580 -13.556 11.473 1.00 119.82 648 PHE A CA 1
ATOM 4205 C C . PHE A 1 566 ? 28.427 -12.707 12.729 1.00 119.82 648 PHE A C 1
ATOM 4206 O O . PHE A 1 566 ? 29.261 -11.837 13.003 1.00 119.82 648 PHE A O 1
ATOM 4214 N N . GLY A 1 567 ? 27.361 -12.972 13.489 1.00 123.89 649 GLY A N 1
ATOM 4215 C CA . GLY A 1 567 ? 27.109 -12.283 14.739 1.00 123.89 649 GLY A CA 1
ATOM 4216 C C . GLY A 1 567 ? 26.860 -10.799 14.541 1.00 123.89 649 GLY A C 1
ATOM 4217 O O . GLY A 1 567 ? 26.248 -10.358 13.558 1.00 123.89 649 GLY A O 1
ATOM 4218 N N . ASN A 1 568 ? 27.341 -10.015 15.500 1.00 126.13 650 ASN A N 1
ATOM 4219 C CA . ASN A 1 568 ? 27.207 -8.561 15.464 1.00 126.13 650 ASN A CA 1
ATOM 4220 C C . ASN A 1 568 ? 28.398 -7.888 14.796 1.00 126.13 650 ASN A C 1
ATOM 4221 O O . ASN A 1 568 ? 28.842 -6.818 15.231 1.00 126.13 650 ASN A O 1
ATOM 4226 N N . TYR A 1 569 ? 28.939 -8.482 13.734 1.00 120.17 651 TYR A N 1
ATOM 4227 C CA . TYR A 1 569 ? 30.110 -7.924 13.073 1.00 120.17 651 TYR A CA 1
ATOM 4228 C C . TYR A 1 569 ? 29.718 -6.758 12.172 1.00 120.17 651 TYR A C 1
ATOM 4229 O O . TYR A 1 569 ? 28.789 -6.867 11.363 1.00 120.17 651 TYR A O 1
ATOM 4238 N N . ILE A 1 570 ? 30.441 -5.651 12.309 1.00 118.56 652 ILE A N 1
ATOM 4239 C CA . ILE A 1 570 ? 30.237 -4.468 11.479 1.00 118.56 652 ILE A CA 1
ATOM 4240 C C . ILE A 1 570 ? 31.204 -4.548 10.301 1.00 118.56 652 ILE A C 1
ATOM 4241 O O . ILE A 1 570 ? 32.425 -4.561 10.521 1.00 118.56 652 ILE A O 1
ATOM 4246 N N . PRO A 1 571 ? 30.716 -4.622 9.064 1.00 116.83 653 PRO A N 1
ATOM 4247 C CA . PRO A 1 571 ? 31.628 -4.704 7.918 1.00 116.83 653 PRO A CA 1
ATOM 4248 C C . PRO A 1 571 ? 32.387 -3.405 7.712 1.00 116.83 653 PRO A C 1
ATOM 4249 O O . PRO A 1 571 ? 31.847 -2.311 7.894 1.00 116.83 653 PRO A O 1
ATOM 4253 N N . VAL A 1 572 ? 33.652 -3.540 7.323 1.00 114.35 654 VAL A N 1
ATOM 4254 C CA . VAL A 1 572 ? 34.522 -2.398 7.049 1.00 114.35 654 VAL A CA 1
ATOM 4255 C C . VAL A 1 572 ? 34.442 -2.076 5.560 1.00 114.35 654 VAL A C 1
ATOM 4256 O O . VAL A 1 572 ? 34.691 -2.956 4.724 1.00 114.35 654 VAL A O 1
ATOM 4260 N N . PRO A 1 573 ? 34.115 -0.836 5.186 1.00 111.56 655 PRO A N 1
ATOM 4261 C CA . PRO A 1 573 ? 33.773 -0.533 3.788 1.00 111.56 655 PRO A CA 1
ATOM 4262 C C . PRO A 1 573 ? 34.951 -0.389 2.832 1.00 111.56 655 PRO A C 1
ATOM 4263 O O . PRO A 1 573 ? 34.712 -0.214 1.630 1.00 111.56 655 PRO A O 1
ATOM 4267 N N . ALA A 1 574 ? 36.201 -0.455 3.295 1.00 109.86 656 ALA A N 1
ATOM 4268 C CA . ALA A 1 574 ? 37.355 -0.361 2.404 1.00 109.86 656 ALA A CA 1
ATOM 4269 C C . ALA A 1 574 ? 38.049 -1.692 2.152 1.00 109.86 656 ALA A C 1
ATOM 4270 O O . ALA A 1 574 ? 38.589 -1.892 1.060 1.00 109.86 656 ALA A O 1
ATOM 4272 N N . THR A 1 575 ? 38.039 -2.605 3.125 1.00 109.68 657 THR A N 1
ATOM 4273 C CA . THR A 1 575 ? 38.715 -3.890 3.001 1.00 109.68 657 THR A CA 1
ATOM 4274 C C . THR A 1 575 ? 37.814 -5.001 2.477 1.00 109.68 657 THR A C 1
ATOM 4275 O O . THR A 1 575 ? 38.329 -6.017 2.000 1.00 109.68 657 THR A O 1
ATOM 4279 N N . ASP A 1 576 ? 36.492 -4.835 2.555 1.00 110.49 658 ASP A N 1
ATOM 4280 C CA . ASP A 1 576 ? 35.546 -5.840 2.093 1.00 110.49 658 ASP A CA 1
ATOM 4281 C C . ASP A 1 576 ? 34.671 -5.374 0.943 1.00 110.49 658 ASP A C 1
ATOM 4282 O O . ASP A 1 576 ? 34.181 -6.216 0.179 1.00 110.49 658 ASP A O 1
ATOM 4287 N N . CYS A 1 577 ? 34.467 -4.068 0.791 1.00 108.33 659 CYS A N 1
ATOM 4288 C CA . CYS A 1 577 ? 33.558 -3.539 -0.213 1.00 108.33 659 CYS A CA 1
ATOM 4289 C C . CYS A 1 577 ? 34.267 -2.487 -1.059 1.00 108.33 659 CYS A C 1
ATOM 4290 O O . CYS A 1 577 ? 35.496 -2.508 -1.180 1.00 108.33 659 CYS A O 1
ATOM 4293 N N . MET A 1 578 ? 33.496 -1.572 -1.647 1.00 103.88 660 MET A N 1
ATOM 4294 C CA . MET A 1 578 ? 34.024 -0.492 -2.474 1.00 103.88 660 MET A CA 1
ATOM 4295 C C . MET A 1 578 ? 34.998 -1.024 -3.527 1.00 103.88 660 MET A C 1
ATOM 4296 O O . MET A 1 578 ? 36.180 -0.687 -3.562 1.00 103.88 660 MET A O 1
ATOM 4301 N N . ALA A 1 579 ? 34.462 -1.885 -4.400 1.00 98.89 661 ALA A N 1
ATOM 4302 C CA . ALA A 1 579 ? 35.241 -2.490 -5.470 1.00 98.89 661 ALA A CA 1
ATOM 4303 C C . ALA A 1 579 ? 34.528 -2.396 -6.810 1.00 98.89 661 ALA A C 1
ATOM 4304 O O . ALA A 1 579 ? 34.881 -3.125 -7.739 1.00 98.89 661 ALA A O 1
ATOM 4306 N N . VAL A 1 580 ? 33.538 -1.509 -6.925 1.00 97.77 662 VAL A N 1
ATOM 4307 C CA . VAL A 1 580 ? 32.786 -1.297 -8.156 1.00 97.77 662 VAL A CA 1
ATOM 4308 C C . VAL A 1 580 ? 33.743 -1.079 -9.319 1.00 97.77 662 VAL A C 1
ATOM 4309 O O . VAL A 1 580 ? 34.520 -0.119 -9.326 1.00 97.77 662 VAL A O 1
ATOM 4313 N N . SER A 1 581 ? 33.705 -1.973 -10.301 1.00 95.93 663 SER A N 1
ATOM 4314 C CA . SER A 1 581 ? 34.591 -1.884 -11.448 1.00 95.93 663 SER A CA 1
ATOM 4315 C C . SER A 1 581 ? 33.792 -1.977 -12.737 1.00 95.93 663 SER A C 1
ATOM 4316 O O . SER A 1 581 ? 32.797 -2.699 -12.821 1.00 95.93 663 SER A O 1
ATOM 4319 N N . THR A 1 582 ? 34.242 -1.229 -13.744 1.00 94.03 664 THR A N 1
ATOM 4320 C CA . THR A 1 582 ? 33.620 -1.320 -15.059 1.00 94.03 664 THR A CA 1
ATOM 4321 C C . THR A 1 582 ? 33.955 -2.646 -15.726 1.00 94.03 664 THR A C 1
ATOM 4322 O O . THR A 1 582 ? 33.117 -3.226 -16.423 1.00 94.03 664 THR A O 1
ATOM 4326 N N . PHE A 1 583 ? 35.170 -3.144 -15.519 1.00 93.87 665 PHE A N 1
ATOM 4327 C CA . PHE A 1 583 ? 35.602 -4.424 -16.071 1.00 93.87 665 PHE A CA 1
ATOM 4328 C C . PHE A 1 583 ? 36.104 -5.284 -14.916 1.00 93.87 665 PHE A C 1
ATOM 4329 O O . PHE A 1 583 ? 37.186 -5.046 -14.378 1.00 93.87 665 PHE A O 1
ATOM 4337 N N . TRP A 1 584 ? 35.321 -6.286 -14.534 1.00 97.32 666 TRP A N 1
ATOM 4338 C CA . TRP A 1 584 ? 35.648 -7.152 -13.409 1.00 97.32 666 TRP A CA 1
ATOM 4339 C C . TRP A 1 584 ? 36.207 -8.454 -13.961 1.00 97.32 666 TRP A C 1
ATOM 4340 O O . TRP A 1 584 ? 35.460 -9.314 -14.435 1.00 97.32 666 TRP A O 1
ATOM 4351 N N . ILE A 1 585 ? 37.527 -8.610 -13.884 1.00 95.97 667 ILE A N 1
ATOM 4352 C CA . ILE A 1 585 ? 38.159 -9.798 -14.453 1.00 95.97 667 ILE A CA 1
ATOM 4353 C C . ILE A 1 585 ? 38.623 -10.728 -13.343 1.00 95.97 667 ILE A C 1
ATOM 4354 O O . ILE A 1 585 ? 39.735 -10.579 -12.824 1.00 95.97 667 ILE A O 1
ATOM 4359 N N . ALA A 1 586 ? 37.783 -11.704 -12.987 1.00 100.14 668 ALA A N 1
ATOM 4360 C CA . ALA A 1 586 ? 38.099 -12.620 -11.892 1.00 100.14 668 ALA A CA 1
ATOM 4361 C C . ALA A 1 586 ? 39.107 -13.700 -12.272 1.00 100.14 668 ALA A C 1
ATOM 4362 O O . ALA A 1 586 ? 39.363 -14.609 -11.474 1.00 100.14 668 ALA A O 1
ATOM 4364 N N . HIS A 1 587 ? 39.666 -13.648 -13.482 1.00 102.13 669 HIS A N 1
ATOM 4365 C CA . HIS A 1 587 ? 40.689 -14.592 -13.896 1.00 102.13 669 HIS A CA 1
ATOM 4366 C C . HIS A 1 587 ? 41.555 -13.975 -14.984 1.00 102.13 669 HIS A C 1
ATOM 4367 O O . HIS A 1 587 ? 41.019 -13.370 -15.923 1.00 102.13 669 HIS A O 1
ATOM 4374 N N . PRO A 1 588 ? 42.874 -14.150 -14.918 1.00 100.64 670 PRO A N 1
ATOM 4375 C CA . PRO A 1 588 ? 43.769 -13.418 -15.827 1.00 100.64 670 PRO A CA 1
ATOM 4376 C C . PRO A 1 588 ? 43.836 -13.945 -17.254 1.00 100.64 670 PRO A C 1
ATOM 4377 O O . PRO A 1 588 ? 44.101 -13.157 -18.166 1.00 100.64 670 PRO A O 1
ATOM 4381 N N . ASN A 1 589 ? 43.614 -15.242 -17.491 1.00 100.29 671 ASN A N 1
ATOM 4382 C CA . ASN A 1 589 ? 43.733 -15.747 -18.859 1.00 100.29 671 ASN A CA 1
ATOM 4383 C C . ASN A 1 589 ? 42.576 -15.258 -19.724 1.00 100.29 671 ASN A C 1
ATOM 4384 O O . ASN A 1 589 ? 41.775 -16.055 -20.221 1.00 100.29 671 ASN A O 1
ATOM 4389 N N . ASN A 1 590 ? 42.486 -13.943 -19.907 1.00 100.53 672 ASN A N 1
ATOM 4390 C CA . ASN A 1 590 ? 41.468 -13.332 -20.745 1.00 100.53 672 ASN A CA 1
ATOM 4391 C C . ASN A 1 590 ? 42.082 -12.145 -21.469 1.00 100.53 672 ASN A C 1
ATOM 4392 O O . ASN A 1 590 ? 42.981 -11.476 -20.951 1.00 100.53 672 ASN A O 1
ATOM 4397 N N . ASN A 1 591 ? 41.588 -11.890 -22.675 1.00 98.80 673 ASN A N 1
ATOM 4398 C CA . ASN A 1 591 ? 42.205 -10.941 -23.591 1.00 98.80 673 ASN A CA 1
ATOM 4399 C C . ASN A 1 591 ? 41.420 -9.635 -23.587 1.00 98.80 673 ASN A C 1
ATOM 4400 O O . ASN A 1 591 ? 40.250 -9.608 -23.982 1.00 98.80 673 ASN A O 1
ATOM 4405 N N . LEU A 1 592 ? 42.066 -8.561 -23.142 1.00 96.78 674 LEU A N 1
ATOM 4406 C CA . LEU A 1 592 ? 41.481 -7.226 -23.123 1.00 96.78 674 LEU A CA 1
ATOM 4407 C C . LEU A 1 592 ? 42.212 -6.357 -24.137 1.00 96.78 674 LEU A C 1
ATOM 4408 O O . LEU A 1 592 ? 43.418 -6.124 -24.002 1.00 96.78 674 LEU A O 1
ATOM 4413 N N . ILE A 1 593 ? 41.486 -5.878 -25.145 1.00 97.74 675 ILE A N 1
ATOM 4414 C CA . ILE A 1 593 ? 42.073 -5.115 -26.242 1.00 97.74 675 ILE A CA 1
ATOM 4415 C C . ILE A 1 593 ? 41.146 -3.959 -26.598 1.00 97.74 675 ILE A C 1
ATOM 4416 O O . ILE A 1 593 ? 39.931 -4.147 -26.717 1.00 97.74 675 ILE A O 1
ATOM 4421 N N . ASN A 1 594 ? 41.720 -2.763 -26.755 1.00 98.31 676 ASN A N 1
ATOM 4422 C CA . ASN A 1 594 ? 41.052 -1.587 -27.313 1.00 98.31 676 ASN A CA 1
ATOM 4423 C C . ASN A 1 594 ? 39.870 -1.104 -26.486 1.00 98.31 676 ASN A C 1
ATOM 4424 O O . ASN A 1 594 ? 39.047 -0.329 -26.987 1.00 98.31 676 ASN A O 1
ATOM 4429 N N . ASN A 1 595 ? 39.769 -1.509 -25.225 1.00 97.32 677 ASN A N 1
ATOM 4430 C CA . ASN A 1 595 ? 38.631 -1.135 -24.401 1.00 97.32 677 ASN A CA 1
ATOM 4431 C C . ASN A 1 595 ? 38.843 0.244 -23.774 1.00 97.32 677 ASN A C 1
ATOM 4432 O O . ASN A 1 595 ? 39.863 0.904 -23.989 1.00 97.32 677 ASN A O 1
ATOM 4437 N N . ALA A 1 596 ? 37.861 0.685 -22.986 1.00 93.74 678 ALA A N 1
ATOM 4438 C CA . ALA A 1 596 ? 37.924 1.992 -22.329 1.00 93.74 678 ALA A CA 1
ATOM 4439 C C . ALA A 1 596 ? 36.903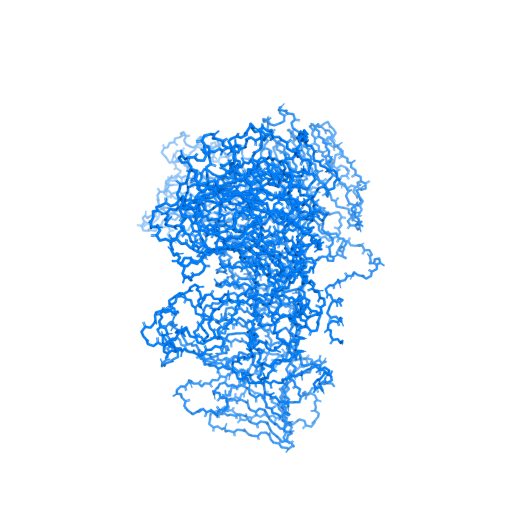 2.040 -21.203 1.00 93.74 678 ALA A C 1
ATOM 4440 O O . ALA A 1 596 ? 35.700 1.931 -21.458 1.00 93.74 678 ALA A O 1
ATOM 4442 N N . ALA A 1 597 ? 37.369 2.213 -19.967 1.00 91.68 679 ALA A N 1
ATOM 4443 C CA . ALA A 1 597 ? 36.490 2.294 -18.798 1.00 91.68 679 ALA A CA 1
ATOM 4444 C C . ALA A 1 597 ? 36.359 3.766 -18.427 1.00 91.68 679 ALA A C 1
ATOM 4445 O O . ALA A 1 597 ? 37.139 4.304 -17.642 1.00 91.68 679 ALA A O 1
ATOM 4447 N N . ALA A 1 598 ? 35.355 4.420 -19.004 1.00 93.28 680 ALA A N 1
ATOM 4448 C CA . ALA A 1 598 ? 35.213 5.871 -18.903 1.00 93.28 680 ALA A CA 1
ATOM 4449 C C . ALA A 1 598 ? 34.411 6.255 -17.658 1.00 93.28 680 ALA A C 1
ATOM 4450 O O . ALA A 1 598 ? 33.369 6.900 -17.719 1.00 93.28 680 ALA A O 1
ATOM 4452 N N . GLY A 1 599 ? 34.916 5.831 -16.505 1.00 94.32 681 GLY A N 1
ATOM 4453 C CA . GLY A 1 599 ? 34.241 6.268 -15.286 1.00 94.32 681 GLY A CA 1
ATOM 4454 C C . GLY A 1 599 ? 33.611 5.123 -14.518 1.00 94.32 681 GLY A C 1
ATOM 4455 O O . GLY A 1 599 ? 32.946 4.250 -15.076 1.00 94.32 681 GLY A O 1
ATOM 4456 N N . SER A 1 600 ? 33.823 5.141 -13.205 1.00 94.76 682 SER A N 1
ATOM 4457 C CA . SER A 1 600 ? 33.254 4.150 -12.306 1.00 94.76 682 SER A CA 1
ATOM 4458 C C . SER A 1 600 ? 33.359 4.675 -10.883 1.00 94.76 682 SER A C 1
ATOM 4459 O O . SER A 1 600 ? 34.238 5.481 -10.570 1.00 94.76 682 SER A O 1
ATOM 4462 N N . GLN A 1 601 ? 32.448 4.206 -10.028 1.00 97.45 683 GLN A N 1
ATOM 4463 C CA . GLN A 1 601 ? 32.447 4.643 -8.635 1.00 97.45 683 GLN A CA 1
ATOM 4464 C C . GLN A 1 601 ? 33.781 4.341 -7.962 1.00 97.45 683 GLN A C 1
ATOM 4465 O O . GLN A 1 601 ? 34.283 5.149 -7.172 1.00 97.45 683 GLN A O 1
ATOM 4471 N N . ASP A 1 602 ? 34.381 3.192 -8.283 1.00 97.44 684 ASP A N 1
ATOM 4472 C CA . ASP A 1 602 ? 35.649 2.792 -7.680 1.00 97.44 684 ASP A CA 1
ATOM 4473 C C . ASP A 1 602 ? 36.731 2.561 -8.729 1.00 97.44 684 ASP A C 1
ATOM 4474 O O . ASP A 1 602 ? 37.637 3.386 -8.850 1.00 97.44 684 ASP A O 1
ATOM 4479 N N . ALA A 1 603 ? 36.688 1.456 -9.477 1.00 93.39 685 ALA A N 1
ATOM 4480 C CA . ALA A 1 603 ? 37.775 1.089 -10.377 1.00 93.39 685 ALA A CA 1
ATOM 4481 C C . ALA A 1 603 ? 37.276 0.923 -11.809 1.00 93.39 685 ALA A C 1
ATOM 4482 O O . ALA A 1 603 ? 36.091 0.705 -12.056 1.00 93.39 685 ALA A O 1
ATOM 4484 N N . GLY A 1 604 ? 38.206 1.015 -12.759 1.00 91.71 686 GLY A N 1
ATOM 4485 C CA . GLY A 1 604 ? 37.864 0.902 -14.166 1.00 91.71 686 GLY A CA 1
ATOM 4486 C C . GLY A 1 604 ? 38.035 -0.500 -14.716 1.00 91.71 686 GLY A C 1
ATOM 4487 O O . GLY A 1 604 ? 37.125 -1.047 -15.346 1.00 91.71 686 GLY A O 1
ATOM 4488 N N . ILE A 1 605 ? 39.206 -1.089 -14.491 1.00 91.30 687 ILE A N 1
ATOM 4489 C CA . ILE A 1 605 ? 39.474 -2.481 -14.832 1.00 91.30 687 ILE A CA 1
ATOM 4490 C C . ILE A 1 605 ? 40.116 -3.132 -13.616 1.00 91.30 687 ILE A C 1
ATOM 4491 O O . ILE A 1 605 ? 41.154 -2.662 -13.134 1.00 91.30 687 ILE A O 1
ATOM 4496 N N . TRP A 1 606 ? 39.507 -4.206 -13.120 1.00 96.15 688 TRP A N 1
ATOM 4497 C CA . TRP A 1 606 ? 40.006 -4.900 -11.937 1.00 96.15 688 TRP A CA 1
ATOM 4498 C C . TRP A 1 606 ? 40.314 -6.349 -12.295 1.00 96.15 688 TRP A C 1
ATOM 4499 O O . TRP A 1 606 ? 39.399 -7.152 -12.508 1.00 96.15 688 TRP A O 1
ATOM 4510 N N . TYR A 1 607 ? 41.602 -6.673 -12.364 1.00 94.48 689 TYR A N 1
ATOM 4511 C CA . TYR A 1 607 ? 42.062 -8.051 -12.456 1.00 94.48 689 TYR A CA 1
ATOM 4512 C C . TYR A 1 607 ? 42.240 -8.590 -11.042 1.00 94.48 689 TYR A C 1
ATOM 4513 O O . TYR A 1 607 ? 43.010 -8.029 -10.255 1.00 94.48 689 TYR A O 1
ATOM 4522 N N . LEU A 1 608 ? 41.524 -9.665 -10.711 1.00 98.78 690 LEU A N 1
ATOM 4523 C CA . LEU A 1 608 ? 41.624 -10.272 -9.389 1.00 98.78 690 LEU A CA 1
ATOM 4524 C C . LEU A 1 608 ? 41.711 -11.785 -9.537 1.00 98.78 690 LEU A C 1
ATOM 4525 O O . LEU A 1 608 ? 41.635 -12.328 -10.644 1.00 98.78 690 LEU A O 1
ATOM 4530 N N . PHE A 1 609 ? 41.858 -12.472 -8.404 1.00 102.33 691 PHE A N 1
ATOM 4531 C CA . PHE A 1 609 ? 42.090 -13.911 -8.397 1.00 102.33 691 PHE A CA 1
ATOM 4532 C C . PHE A 1 609 ? 41.295 -14.569 -7.280 1.00 102.33 691 PHE A C 1
ATOM 4533 O O . PHE A 1 609 ? 41.280 -14.077 -6.149 1.00 102.33 691 PHE A O 1
ATOM 4541 N N . HIS A 1 610 ? 40.639 -15.679 -7.604 1.00 108.20 692 HIS A N 1
ATOM 4542 C CA . HIS A 1 610 ? 39.938 -16.497 -6.623 1.00 108.20 692 HIS A CA 1
ATOM 4543 C C . HIS A 1 610 ? 40.847 -17.644 -6.202 1.00 108.20 692 HIS A C 1
ATOM 4544 O O . HIS A 1 610 ? 41.383 -18.357 -7.056 1.00 108.20 692 HIS A O 1
ATOM 4551 N N . LYS A 1 611 ? 41.028 -17.810 -4.889 1.00 113.78 693 LYS A N 1
ATOM 4552 C CA . LYS A 1 611 ? 41.901 -18.869 -4.391 1.00 113.78 693 LYS A CA 1
ATOM 4553 C C . LYS A 1 611 ? 41.485 -20.225 -4.945 1.00 113.78 693 LYS A C 1
ATOM 4554 O O . LYS A 1 611 ? 42.322 -21.007 -5.409 1.00 113.78 693 LYS A O 1
ATOM 4560 N N . GLU A 1 612 ? 40.192 -20.514 -4.907 1.00 114.76 694 GLU A N 1
ATOM 4561 C CA . GLU A 1 612 ? 39.625 -21.689 -5.549 1.00 114.76 694 GLU A CA 1
ATOM 4562 C C . GLU A 1 612 ? 38.238 -21.311 -6.041 1.00 114.76 694 GLU A C 1
ATOM 4563 O O . GLU A 1 612 ? 37.667 -20.319 -5.574 1.00 114.76 694 GLU A O 1
ATOM 4569 N N . PRO A 1 613 ? 37.686 -22.051 -7.008 1.00 113.41 695 PRO A N 1
ATOM 4570 C CA . PRO A 1 613 ? 36.383 -21.676 -7.579 1.00 113.41 695 PRO A CA 1
ATOM 4571 C C . PRO A 1 613 ? 35.332 -21.400 -6.511 1.00 113.41 695 PRO A C 1
ATOM 4572 O O . PRO A 1 613 ? 35.290 -22.055 -5.468 1.00 113.41 695 PRO A O 1
ATOM 4576 N N . THR A 1 614 ? 34.490 -20.400 -6.776 1.00 112.04 696 THR A N 1
ATOM 4577 C CA . THR A 1 614 ? 33.460 -19.985 -5.830 1.00 112.04 696 THR A CA 1
ATOM 4578 C C . THR A 1 614 ? 32.076 -20.027 -6.453 1.00 112.04 696 THR A C 1
ATOM 4579 O O . THR A 1 614 ? 31.872 -20.646 -7.495 1.00 112.04 696 THR A O 1
ATOM 4583 N N . GLY A 1 615 ? 31.118 -19.357 -5.803 1.00 112.74 697 GLY A N 1
ATOM 4584 C CA . GLY A 1 615 ? 29.773 -19.270 -6.345 1.00 112.74 697 GLY A CA 1
ATOM 4585 C C . GLY A 1 615 ? 29.161 -20.637 -6.573 1.00 112.74 697 GLY A C 1
ATOM 4586 O O . GLY A 1 615 ? 29.286 -21.551 -5.750 1.00 112.74 697 GLY A O 1
ATOM 4587 N N . GLU A 1 616 ? 28.482 -20.786 -7.712 1.00 114.33 698 GLU A N 1
ATOM 4588 C CA . GLU A 1 616 ? 27.917 -22.080 -8.076 1.00 114.33 698 GLU A CA 1
ATOM 4589 C C . GLU A 1 616 ? 28.955 -23.025 -8.669 1.00 114.33 698 GLU A C 1
ATOM 4590 O O . GLU A 1 616 ? 28.760 -24.246 -8.631 1.00 114.33 698 GLU A O 1
ATOM 4596 N N . SER A 1 617 ? 30.056 -22.494 -9.199 1.00 113.03 699 SER A N 1
ATOM 4597 C CA . SER A 1 617 ? 31.182 -23.323 -9.606 1.00 113.03 699 SER A CA 1
ATOM 4598 C C . SER A 1 617 ? 32.012 -23.809 -8.427 1.00 113.03 699 SER A C 1
ATOM 4599 O O . SER A 1 617 ? 32.970 -24.561 -8.634 1.00 113.03 699 SER A O 1
ATOM 4602 N N . SER A 1 618 ? 31.674 -23.397 -7.206 1.00 114.37 700 SER A N 1
ATOM 4603 C CA . SER A 1 618 ? 32.400 -23.822 -6.017 1.00 114.37 700 SER A CA 1
ATOM 4604 C C . SER A 1 618 ? 32.288 -25.331 -5.832 1.00 114.37 700 SER A C 1
ATOM 4605 O O . SER A 1 618 ? 31.294 -25.818 -5.287 1.00 114.37 700 SER A O 1
ATOM 4608 N N . GLY A 1 619 ? 33.291 -26.082 -6.285 1.00 117.79 701 GLY A N 1
ATOM 4609 C CA . GLY A 1 619 ? 33.232 -27.526 -6.169 1.00 117.79 701 GLY A CA 1
ATOM 4610 C C . GLY A 1 619 ? 34.386 -28.268 -6.811 1.00 117.79 701 GLY A C 1
ATOM 4611 O O . GLY A 1 619 ? 35.191 -28.890 -6.112 1.00 117.79 701 GLY A O 1
ATOM 4612 N N . LEU A 1 620 ? 34.473 -28.222 -8.139 1.00 120.81 702 LEU A N 1
ATOM 4613 C CA . LEU A 1 620 ? 35.506 -28.974 -8.838 1.00 120.81 702 LEU A CA 1
ATOM 4614 C C . LEU A 1 620 ? 36.888 -28.452 -8.467 1.00 120.81 702 LEU A C 1
ATOM 4615 O O . LEU A 1 620 ? 37.089 -27.248 -8.290 1.00 120.81 702 LEU A O 1
ATOM 4620 N N . GLN A 1 621 ? 37.842 -29.372 -8.337 1.00 121.94 703 GLN A N 1
ATOM 4621 C CA . GLN A 1 621 ? 39.180 -29.008 -7.891 1.00 121.94 703 GLN A CA 1
ATOM 4622 C C . GLN A 1 621 ? 39.940 -28.267 -8.984 1.00 121.94 703 GLN A C 1
ATOM 4623 O O . GLN A 1 621 ? 39.856 -28.610 -10.166 1.00 121.94 703 GLN A O 1
ATOM 4629 N N . LEU A 1 622 ? 40.688 -27.245 -8.580 1.00 120.83 704 LEU A N 1
ATOM 4630 C CA . LEU A 1 622 ? 41.530 -26.512 -9.516 1.00 120.83 704 LEU A CA 1
ATOM 4631 C C . LEU A 1 622 ? 42.674 -27.402 -10.001 1.00 120.83 704 LEU A C 1
ATOM 4632 O O . LEU A 1 622 ? 43.483 -27.879 -9.198 1.00 120.83 704 LEU A O 1
ATOM 4637 N N . LEU A 1 623 ? 42.724 -27.655 -11.308 1.00 120.23 705 LEU A N 1
ATOM 4638 C CA . LEU A 1 623 ? 43.886 -28.269 -11.931 1.00 120.23 705 LEU A CA 1
ATOM 4639 C C . LEU A 1 623 ? 44.886 -27.216 -12.412 1.00 120.23 705 LEU A C 1
ATOM 4640 O O . LEU A 1 623 ? 45.898 -27.575 -13.024 1.00 120.23 705 LEU A O 1
ATOM 4645 N N . ALA A 1 624 ? 44.593 -25.942 -12.147 1.00 117.02 706 ALA A N 1
ATOM 4646 C CA . ALA A 1 624 ? 45.449 -24.813 -12.443 1.00 117.02 706 ALA A CA 1
ATOM 4647 C C . ALA A 1 624 ? 45.019 -23.610 -11.607 1.00 117.02 706 ALA A C 1
ATOM 4648 O O . ALA A 1 624 ? 44.207 -22.793 -12.057 1.00 117.02 706 ALA A O 1
ATOM 4650 N N . LYS A 1 625 ? 45.553 -23.500 -10.392 1.00 113.31 707 LYS A N 1
ATOM 4651 C CA . LYS A 1 625 ? 45.120 -22.456 -9.469 1.00 113.31 707 LYS A CA 1
ATOM 4652 C C . LYS A 1 625 ? 45.267 -21.076 -10.114 1.00 113.31 707 LYS A C 1
ATOM 4653 O O . LYS A 1 625 ? 46.257 -20.825 -10.817 1.00 113.31 707 LYS A O 1
ATOM 4659 N N . PRO A 1 626 ? 44.300 -20.176 -9.917 1.00 108.38 708 PRO A N 1
ATOM 4660 C CA . PRO A 1 626 ? 44.262 -18.961 -10.742 1.00 108.38 708 PRO A CA 1
ATOM 4661 C C . PRO A 1 626 ? 45.474 -18.058 -10.599 1.00 108.38 708 PRO A C 1
ATOM 4662 O O . PRO A 1 626 ? 46.055 -17.649 -11.616 1.00 108.38 708 PRO A O 1
ATOM 4666 N N . GLU A 1 627 ? 45.901 -17.751 -9.373 1.00 105.46 709 GLU A N 1
ATOM 4667 C CA . GLU A 1 627 ? 46.986 -16.788 -9.173 1.00 105.46 709 GLU A CA 1
ATOM 4668 C C . GLU A 1 627 ? 48.323 -17.294 -9.710 1.00 105.46 709 GLU A C 1
ATOM 4669 O O . GLU A 1 627 ? 49.360 -16.671 -9.464 1.00 105.46 709 GLU A O 1
ATOM 4675 N N . LEU A 1 628 ? 48.312 -18.409 -10.446 1.00 105.59 710 LEU A N 1
ATOM 4676 C CA . LEU A 1 628 ? 49.491 -18.914 -11.131 1.00 105.59 710 LEU A CA 1
ATOM 4677 C C . LEU A 1 628 ? 49.347 -18.920 -12.647 1.00 105.59 710 LEU A C 1
ATOM 4678 O O . LEU A 1 628 ? 50.276 -19.357 -13.339 1.00 105.59 710 LEU A O 1
ATOM 4683 N N . THR A 1 629 ? 48.217 -18.463 -13.183 1.00 104.21 711 THR A N 1
ATOM 4684 C CA . THR A 1 629 ? 47.978 -18.542 -14.619 1.00 104.21 711 THR A CA 1
ATOM 4685 C C . THR A 1 629 ? 48.417 -17.257 -15.304 1.00 104.21 711 THR A C 1
ATOM 4686 O O . THR A 1 629 ? 48.033 -16.167 -14.857 1.00 104.21 711 THR A O 1
ATOM 4690 N N . PRO A 1 630 ? 49.192 -17.338 -16.384 1.00 102.12 712 PRO A N 1
ATOM 4691 C CA . PRO A 1 630 ? 49.678 -16.117 -17.038 1.00 102.12 712 PRO A CA 1
ATOM 4692 C C . PRO A 1 630 ? 48.552 -15.284 -17.633 1.00 102.12 712 PRO A C 1
ATOM 4693 O O . PRO A 1 630 ? 47.510 -15.800 -18.045 1.00 102.12 712 PRO A O 1
ATOM 4697 N N . LEU A 1 631 ? 48.786 -13.975 -17.683 1.00 98.15 713 LEU A N 1
ATOM 4698 C CA . LEU A 1 631 ? 47.780 -13.048 -18.187 1.00 98.15 713 LEU A CA 1
ATOM 4699 C C . LEU A 1 631 ? 47.583 -13.223 -19.689 1.00 98.15 713 LEU A C 1
ATOM 4700 O O . LEU A 1 631 ? 48.539 -13.445 -20.438 1.00 98.15 713 LEU A O 1
ATOM 4705 N N 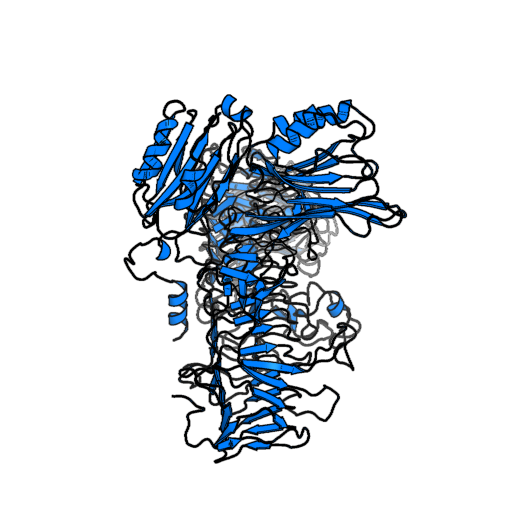. GLY A 1 632 ? 46.331 -13.122 -20.127 1.00 97.09 714 GLY A N 1
ATOM 4706 C CA . GLY A 1 632 ? 46.036 -13.087 -21.545 1.00 97.09 714 GLY A CA 1
ATOM 4707 C C . GLY A 1 632 ? 46.511 -11.791 -22.169 1.00 97.09 714 GLY A C 1
ATOM 4708 O O . GLY A 1 632 ? 47.457 -11.175 -21.670 1.00 97.09 714 GLY A O 1
ATOM 4709 N N . ILE A 1 633 ? 45.870 -11.351 -23.245 1.00 97.95 715 ILE A N 1
ATOM 4710 C CA . ILE A 1 633 ? 46.310 -10.142 -23.933 1.00 97.95 715 ILE A CA 1
ATOM 4711 C C . ILE A 1 633 ? 45.828 -8.914 -23.171 1.00 97.95 715 ILE A C 1
ATOM 4712 O O . ILE A 1 633 ? 44.710 -8.886 -22.642 1.00 97.95 715 ILE A O 1
ATOM 4717 N N . PHE A 1 634 ? 46.689 -7.903 -23.094 1.00 93.69 716 PHE A N 1
ATOM 4718 C CA . PHE A 1 634 ? 46.328 -6.584 -22.581 1.00 93.69 716 PHE A CA 1
ATOM 4719 C C . PHE A 1 634 ? 47.052 -5.571 -23.453 1.00 93.69 716 PHE A C 1
ATOM 4720 O O . PHE A 1 634 ? 48.280 -5.472 -23.390 1.00 93.69 716 PHE A O 1
ATOM 4728 N N . TYR A 1 635 ? 46.302 -4.826 -24.262 1.00 97.19 717 TYR A N 1
ATOM 4729 C CA . TYR A 1 635 ? 46.921 -3.975 -25.270 1.00 97.19 717 TYR A CA 1
ATOM 4730 C C . TYR A 1 635 ? 45.993 -2.820 -25.606 1.00 97.19 717 TYR A C 1
ATOM 4731 O O . TYR A 1 635 ? 44.848 -3.045 -26.020 1.00 97.19 717 TYR A O 1
ATOM 4740 N N . ASN A 1 636 ? 46.481 -1.593 -25.406 1.00 97.41 718 ASN A N 1
ATOM 4741 C CA . ASN A 1 636 ? 45.856 -0.365 -25.900 1.00 97.41 718 ASN A CA 1
ATOM 4742 C C . ASN A 1 636 ? 44.482 -0.156 -25.259 1.00 97.41 718 ASN A C 1
ATOM 4743 O O . ASN A 1 636 ? 43.434 -0.212 -25.913 1.00 97.41 718 ASN A O 1
ATOM 4748 N N . ASN A 1 637 ? 44.519 0.120 -23.963 1.00 95.95 719 ASN A N 1
ATOM 4749 C CA . ASN A 1 637 ? 43.328 0.323 -23.159 1.00 95.95 719 ASN A CA 1
ATOM 4750 C C . ASN A 1 637 ? 43.335 1.742 -22.604 1.00 95.95 719 ASN A C 1
ATOM 4751 O O . ASN A 1 637 ? 44.361 2.428 -22.595 1.00 95.95 719 ASN A O 1
ATOM 4756 N N . ARG A 1 638 ? 42.157 2.177 -22.164 1.00 93.44 720 ARG A N 1
ATOM 4757 C CA . ARG A 1 638 ? 41.957 3.500 -21.596 1.00 93.44 720 ARG A CA 1
ATOM 4758 C C . ARG A 1 638 ? 41.124 3.378 -20.330 1.00 93.44 720 ARG A C 1
ATOM 4759 O O . ARG A 1 638 ? 40.131 2.646 -20.310 1.00 93.44 720 ARG A O 1
ATOM 4767 N N . VAL A 1 639 ? 41.514 4.104 -19.286 1.00 92.04 721 VAL A N 1
ATOM 4768 C CA . VAL A 1 639 ? 40.767 4.136 -18.031 1.00 92.04 721 VAL A CA 1
ATOM 4769 C C . VAL A 1 639 ? 40.839 5.543 -17.451 1.00 92.04 721 VAL A C 1
ATOM 4770 O O . VAL A 1 639 ? 41.929 6.112 -17.326 1.00 92.04 721 VAL A O 1
ATOM 4774 N N . HIS A 1 640 ? 39.685 6.105 -17.092 1.00 93.66 722 HIS A N 1
ATOM 4775 C CA . HIS A 1 640 ? 39.649 7.459 -16.551 1.00 93.66 722 HIS A CA 1
ATOM 4776 C C . HIS A 1 640 ? 38.364 7.663 -15.756 1.00 93.66 722 HIS A C 1
ATOM 4777 O O . HIS A 1 640 ? 37.445 6.842 -15.799 1.00 93.66 722 HIS A O 1
ATOM 4784 N N . SER A 1 641 ? 38.331 8.773 -15.009 1.00 95.53 723 SER A N 1
ATOM 4785 C CA . SER A 1 641 ? 37.165 9.263 -14.271 1.00 95.53 723 SER A CA 1
ATOM 4786 C C . SER A 1 641 ? 36.796 8.397 -13.070 1.00 95.53 723 SER A C 1
ATOM 4787 O O . SER A 1 641 ? 35.654 8.449 -12.599 1.00 95.53 723 SER A O 1
ATOM 4790 N N . ASN A 1 642 ? 37.732 7.610 -12.545 1.00 93.91 724 ASN A N 1
ATOM 4791 C CA . ASN A 1 642 ? 37.456 6.686 -11.455 1.00 93.91 724 ASN A CA 1
ATOM 4792 C C . ASN A 1 642 ? 38.061 7.193 -10.152 1.00 93.91 724 ASN A C 1
ATOM 4793 O O . ASN A 1 642 ? 39.067 7.908 -10.148 1.00 93.91 724 ASN A O 1
ATOM 4798 N N . PHE A 1 643 ? 37.439 6.805 -9.038 1.00 96.57 725 PHE A N 1
ATOM 4799 C CA . PHE A 1 643 ? 37.825 7.312 -7.727 1.00 96.57 725 PHE A CA 1
ATOM 4800 C C . PHE A 1 643 ? 38.911 6.472 -7.065 1.00 96.57 725 PHE A C 1
ATOM 4801 O O . PHE A 1 643 ? 39.770 7.019 -6.367 1.00 96.57 725 PHE A O 1
ATOM 4809 N N . LYS A 1 644 ? 38.904 5.156 -7.263 1.00 97.65 726 LYS A N 1
ATOM 4810 C CA . LYS A 1 644 ? 39.874 4.305 -6.586 1.00 97.65 726 LYS A CA 1
ATOM 4811 C C . LYS A 1 644 ? 41.051 3.913 -7.470 1.00 97.65 726 LYS A C 1
ATOM 4812 O O . LYS A 1 644 ? 42.195 3.950 -7.005 1.00 97.65 726 LYS A O 1
ATOM 4818 N N . ALA A 1 645 ? 40.819 3.557 -8.732 1.00 94.10 727 ALA A N 1
ATOM 4819 C CA . ALA A 1 645 ? 41.929 3.145 -9.583 1.00 94.10 727 ALA A CA 1
ATOM 4820 C C . ALA A 1 645 ? 41.480 3.107 -11.036 1.00 94.10 727 ALA A C 1
ATOM 4821 O O . ALA A 1 645 ? 40.287 3.018 -11.335 1.00 94.10 727 ALA A O 1
ATOM 4823 N N . GLY A 1 646 ? 42.463 3.167 -11.933 1.00 92.68 728 GLY A N 1
ATOM 4824 C CA . GLY A 1 646 ? 42.227 2.963 -13.348 1.00 92.68 728 GLY A CA 1
ATOM 4825 C C . GLY A 1 646 ? 42.354 1.503 -13.740 1.00 92.68 728 GLY A C 1
ATOM 4826 O O . GLY A 1 646 ? 41.407 0.916 -14.272 1.00 92.68 728 GLY A O 1
ATOM 4827 N N . LEU A 1 647 ? 43.522 0.910 -13.491 1.00 93.04 729 LEU A N 1
ATOM 4828 C CA . LEU A 1 647 ? 43.753 -0.518 -13.693 1.00 93.04 729 LEU A CA 1
ATOM 4829 C C . LEU A 1 647 ? 44.293 -1.096 -12.395 1.00 93.04 729 LEU A C 1
ATOM 4830 O O . LEU A 1 647 ? 45.327 -0.641 -11.895 1.00 93.04 729 LEU A O 1
ATOM 4835 N N . PHE A 1 648 ? 43.604 -2.094 -11.853 1.00 94.49 730 PHE A N 1
ATOM 4836 C CA . PHE A 1 648 ? 43.952 -2.660 -10.559 1.00 94.49 730 PHE A CA 1
ATOM 4837 C C . PHE A 1 648 ? 44.207 -4.154 -10.702 1.00 94.49 730 PHE A C 1
ATOM 4838 O O . PHE A 1 648 ? 43.390 -4.879 -11.282 1.00 94.49 730 PHE A O 1
ATOM 4846 N N . ILE A 1 649 ? 45.340 -4.607 -10.167 1.00 94.36 731 ILE A N 1
ATOM 4847 C CA . ILE A 1 649 ? 45.726 -6.013 -10.234 1.00 94.36 731 ILE A CA 1
ATOM 4848 C C . ILE A 1 649 ? 46.229 -6.468 -8.867 1.00 94.36 731 ILE A C 1
ATOM 4849 O O . ILE A 1 649 ? 47.432 -6.404 -8.583 1.00 94.36 731 ILE A O 1
ATOM 4854 N N . ASP A 1 650 ? 45.309 -6.930 -8.021 1.00 97.90 732 ASP A N 1
ATOM 4855 C CA . ASP A 1 650 ? 45.609 -7.376 -6.664 1.00 97.90 732 ASP A CA 1
ATOM 4856 C C . ASP A 1 650 ? 44.342 -7.937 -6.029 1.00 97.90 732 ASP A C 1
ATOM 4857 O O . ASP A 1 650 ? 43.303 -8.025 -6.691 1.00 97.90 732 ASP A O 1
ATOM 4862 N N . LYS A 1 651 ? 44.428 -8.328 -4.755 1.00 102.73 733 LYS A N 1
ATOM 4863 C CA . LYS A 1 651 ? 43.272 -8.699 -3.950 1.00 102.73 733 LYS A CA 1
ATOM 4864 C C . LYS A 1 651 ? 42.603 -9.972 -4.453 1.00 102.73 733 LYS A C 1
ATOM 4865 O O . LYS A 1 651 ? 42.853 -10.425 -5.574 1.00 102.73 733 LYS A O 1
ATOM 4871 N N . GLY A 1 652 ? 41.750 -10.558 -3.617 1.00 106.63 734 GLY A N 1
ATOM 4872 C CA . GLY A 1 652 ? 40.966 -11.713 -4.000 1.00 106.63 734 GLY A CA 1
ATOM 4873 C C . GLY A 1 652 ? 39.590 -11.656 -3.373 1.00 106.63 734 GLY A C 1
ATOM 4874 O O . GLY A 1 652 ? 39.200 -10.624 -2.821 1.00 106.63 734 GLY A O 1
ATOM 4875 N N . VAL A 1 653 ? 38.841 -12.751 -3.450 1.00 109.09 735 VAL A N 1
ATOM 4876 C CA . VAL A 1 653 ? 37.540 -12.859 -2.803 1.00 109.09 735 VAL A CA 1
ATOM 4877 C C . VAL A 1 653 ? 37.632 -13.904 -1.704 1.00 109.09 735 VAL A C 1
ATOM 4878 O O . VAL A 1 653 ? 38.197 -14.986 -1.909 1.00 109.09 735 VAL A O 1
ATOM 4882 N N . LYS A 1 654 ? 37.092 -13.570 -0.532 1.00 109.60 736 LYS A N 1
ATOM 4883 C CA . LYS A 1 654 ? 37.028 -14.505 0.581 1.00 109.60 736 LYS A CA 1
ATOM 4884 C C . LYS A 1 654 ? 36.265 -15.748 0.149 1.00 109.60 736 LYS A C 1
ATOM 4885 O O . LYS A 1 654 ? 35.042 -15.712 -0.018 1.00 109.60 736 LYS A O 1
ATOM 4891 N N . THR A 1 655 ? 36.988 -16.845 -0.058 1.00 111.17 737 THR A N 1
ATOM 4892 C CA . THR A 1 655 ? 36.414 -18.085 -0.555 1.00 111.17 737 THR A CA 1
ATOM 4893 C C . THR A 1 655 ? 35.731 -18.907 0.532 1.00 111.17 737 THR A C 1
ATOM 4894 O O . THR A 1 655 ? 35.542 -20.112 0.338 1.00 111.17 737 THR A O 1
ATOM 4898 N N . THR A 1 656 ? 35.367 -18.297 1.661 1.00 110.01 738 THR A N 1
ATOM 4899 C CA . THR A 1 656 ? 34.728 -18.998 2.769 1.00 110.01 738 THR A CA 1
ATOM 4900 C C . THR A 1 656 ? 33.542 -18.184 3.271 1.00 110.01 738 THR A C 1
ATOM 4901 O O . THR A 1 656 ? 33.563 -16.950 3.243 1.00 110.01 738 THR A O 1
ATOM 4905 N N . ASN A 1 657 ? 32.507 -18.884 3.739 1.00 112.09 739 ASN A N 1
ATOM 4906 C CA . ASN A 1 657 ? 31.329 -18.212 4.272 1.00 112.09 739 ASN A CA 1
ATOM 4907 C C . ASN A 1 657 ? 31.649 -17.593 5.635 1.00 112.09 739 ASN A C 1
ATOM 4908 O O . ASN A 1 657 ? 32.731 -17.781 6.196 1.00 112.09 739 ASN A O 1
ATOM 4913 N N . SER A 1 658 ? 30.690 -16.836 6.164 1.00 114.38 740 SER A N 1
ATOM 4914 C CA . SER A 1 658 ? 30.900 -16.131 7.423 1.00 114.38 740 SER A CA 1
ATOM 4915 C C . SER A 1 658 ? 30.963 -17.115 8.588 1.00 114.38 740 SER A C 1
ATOM 4916 O O . SER A 1 658 ? 30.120 -18.009 8.705 1.00 114.38 740 SER A O 1
ATOM 4919 N N . SER A 1 659 ? 31.963 -16.949 9.455 1.00 116.35 741 SER A N 1
ATOM 4920 C CA . SER A 1 659 ? 32.214 -17.897 10.540 1.00 116.35 741 SER A CA 1
ATOM 4921 C C . SER A 1 659 ? 32.678 -17.138 11.780 1.00 116.35 741 SER A C 1
ATOM 4922 O O . SER A 1 659 ? 32.660 -15.905 11.830 1.00 116.35 741 SER A O 1
ATOM 4925 N N . ALA A 1 660 ? 33.124 -17.892 12.787 1.00 118.22 742 ALA A N 1
ATOM 4926 C CA . ALA A 1 660 ? 33.516 -17.309 14.068 1.00 118.22 742 ALA A CA 1
ATOM 4927 C C . ALA A 1 660 ? 34.980 -16.898 14.121 1.00 118.22 742 ALA A C 1
ATOM 4928 O O . ALA A 1 660 ? 35.339 -15.998 14.895 1.00 118.22 742 ALA A O 1
ATOM 4930 N N . ALA A 1 661 ? 35.836 -17.539 13.323 1.00 117.51 743 ALA A N 1
ATOM 4931 C CA . ALA A 1 661 ? 37.246 -17.144 13.230 1.00 117.51 743 ALA A CA 1
ATOM 4932 C C . ALA A 1 661 ? 37.490 -16.122 12.132 1.00 117.51 743 ALA A C 1
ATOM 4933 O O . ALA A 1 661 ? 38.516 -15.440 12.158 1.00 117.51 743 ALA A O 1
ATOM 4935 N N . ASP A 1 662 ? 36.566 -16.006 11.168 1.00 115.33 744 ASP A N 1
ATOM 4936 C CA . ASP A 1 662 ? 36.651 -15.003 10.106 1.00 115.33 744 ASP A CA 1
ATOM 4937 C C . ASP A 1 662 ? 35.219 -14.583 9.776 1.00 115.33 744 ASP A C 1
ATOM 4938 O O . ASP A 1 662 ? 34.533 -15.241 8.975 1.00 115.33 744 ASP A O 1
ATOM 4943 N N . PRO A 1 663 ? 34.728 -13.504 10.387 1.00 115.55 745 PRO A N 1
ATOM 4944 C CA . PRO A 1 663 ? 33.314 -13.139 10.256 1.00 115.55 745 PRO A CA 1
ATOM 4945 C C . PRO A 1 663 ? 32.962 -12.366 8.994 1.00 115.55 745 PRO A C 1
ATOM 4946 O O . PRO A 1 663 ? 31.848 -11.841 8.911 1.00 115.55 745 PRO A O 1
ATOM 4950 N N . ARG A 1 664 ? 33.860 -12.280 8.018 1.00 113.03 746 ARG A N 1
ATOM 4951 C CA . ARG A 1 664 ? 33.591 -11.489 6.829 1.00 113.03 746 ARG A CA 1
ATOM 4952 C C . ARG A 1 664 ? 32.570 -12.180 5.931 1.00 113.03 746 ARG A C 1
ATOM 4953 O O . ARG A 1 664 ? 32.476 -13.409 5.884 1.00 113.03 746 ARG A O 1
ATOM 4961 N N . GLU A 1 665 ? 31.799 -11.365 5.215 1.00 110.57 747 GLU A N 1
ATOM 4962 C CA . GLU A 1 665 ? 30.807 -11.889 4.289 1.00 110.57 747 GLU A CA 1
ATOM 4963 C C . GLU A 1 665 ? 31.484 -12.675 3.170 1.00 110.57 747 GLU A C 1
ATOM 4964 O O . GLU A 1 665 ? 32.653 -12.454 2.840 1.00 110.57 747 GLU A O 1
ATOM 4970 N N . TYR A 1 666 ? 30.739 -13.612 2.592 1.00 109.40 748 TYR A N 1
ATOM 4971 C CA . TYR A 1 666 ? 31.257 -14.417 1.496 1.00 109.40 748 TYR A CA 1
ATOM 4972 C C . TYR A 1 666 ? 31.437 -13.559 0.249 1.00 109.40 748 TYR A C 1
ATOM 4973 O O . TYR A 1 666 ? 30.603 -12.703 -0.059 1.00 109.40 748 TYR A O 1
ATOM 4982 N N . LEU A 1 667 ? 32.552 -13.784 -0.455 1.00 109.27 749 LEU A N 1
ATOM 4983 C CA . LEU A 1 667 ? 32.898 -13.090 -1.699 1.00 109.27 749 LEU A CA 1
ATOM 4984 C C . LEU A 1 667 ? 33.187 -11.602 -1.490 1.00 109.27 749 LEU A C 1
ATOM 4985 O O . LEU A 1 667 ? 32.977 -10.796 -2.399 1.00 109.27 749 LEU A O 1
ATOM 4990 N N . CYS A 1 668 ? 33.676 -11.217 -0.313 1.00 108.19 750 CYS A N 1
ATOM 4991 C CA . CYS A 1 668 ? 34.096 -9.840 -0.082 1.00 108.19 750 CYS A CA 1
ATOM 4992 C C . CYS A 1 668 ? 35.530 -9.674 -0.590 1.00 108.19 750 CYS A C 1
ATOM 4993 O O . CYS A 1 668 ? 36.097 -10.575 -1.213 1.00 108.19 750 CYS A O 1
ATOM 4996 N N . LEU A 1 669 ? 36.140 -8.515 -0.343 1.00 106.20 751 LEU A N 1
ATOM 4997 C CA . LEU A 1 669 ? 37.520 -8.299 -0.756 1.00 106.20 751 LEU A CA 1
ATOM 4998 C C . LEU A 1 669 ? 38.475 -8.916 0.260 1.00 106.20 751 LEU A C 1
ATOM 4999 O O . LEU A 1 669 ? 38.346 -8.688 1.467 1.00 106.20 751 LEU A O 1
ATOM 5004 N N . ASP A 1 670 ? 39.428 -9.705 -0.228 1.00 107.52 752 ASP A N 1
ATOM 5005 C CA . ASP A 1 670 ? 40.475 -10.287 0.603 1.00 107.52 752 ASP A CA 1
ATOM 5006 C C . ASP A 1 670 ? 41.818 -9.937 -0.017 1.00 107.52 752 ASP A C 1
ATOM 5007 O O . ASP A 1 670 ? 42.098 -10.324 -1.156 1.00 107.52 752 ASP A O 1
ATOM 5012 N N . ASN A 1 671 ? 42.640 -9.200 0.726 1.00 105.47 753 ASN A N 1
ATOM 5013 C CA . ASN A 1 671 ? 43.932 -8.734 0.223 1.00 105.47 753 ASN A CA 1
ATOM 5014 C C . ASN A 1 671 ? 45.035 -9.771 0.405 1.00 105.47 753 ASN A C 1
ATOM 5015 O O . ASN A 1 671 ? 46.178 -9.426 0.710 1.00 105.47 753 ASN A O 1
ATOM 5020 N N . SER A 1 672 ? 44.723 -11.051 0.235 1.00 104.98 754 SER A N 1
ATOM 5021 C CA . SER A 1 672 ? 45.708 -12.115 0.386 1.00 104.98 754 SER A CA 1
ATOM 5022 C C . SER A 1 672 ? 45.898 -12.868 -0.925 1.00 104.98 754 SER A C 1
ATOM 5023 O O . SER A 1 672 ? 46.051 -14.089 -0.948 1.00 104.98 754 SER A O 1
ATOM 5026 N N . ALA A 1 673 ? 45.889 -12.144 -2.036 1.00 101.31 755 ALA A N 1
ATOM 5027 C CA . ALA A 1 673 ? 46.126 -12.725 -3.347 1.00 101.31 755 ALA A CA 1
ATOM 5028 C C . ALA A 1 673 ? 47.464 -12.227 -3.866 1.00 101.31 755 ALA A C 1
ATOM 5029 O O . ALA A 1 673 ? 47.691 -11.015 -3.944 1.00 101.31 755 ALA A O 1
ATOM 5031 N N . ARG A 1 674 ? 48.350 -13.157 -4.202 1.00 100.42 756 ARG A N 1
ATOM 5032 C CA . ARG A 1 674 ? 49.674 -12.824 -4.718 1.00 100.42 756 ARG A CA 1
ATOM 5033 C C . ARG A 1 674 ? 49.786 -13.382 -6.130 1.00 100.42 756 ARG A C 1
ATOM 5034 O O . ARG A 1 674 ? 49.978 -14.587 -6.317 1.00 100.42 756 ARG A O 1
ATOM 5042 N N . PHE A 1 675 ? 49.657 -12.505 -7.121 1.00 99.82 757 PHE A N 1
ATOM 5043 C CA . PHE A 1 675 ? 49.881 -12.911 -8.501 1.00 99.82 757 PHE A CA 1
ATOM 5044 C C . PHE A 1 675 ? 51.306 -13.428 -8.666 1.00 99.82 757 PHE A C 1
ATOM 5045 O O . PHE A 1 675 ? 52.243 -12.925 -8.041 1.00 99.82 757 PHE A O 1
ATOM 5053 N N . ARG A 1 676 ? 51.462 -14.455 -9.495 1.00 101.98 758 ARG A N 1
ATOM 5054 C CA . ARG A 1 676 ? 52.759 -15.051 -9.786 1.00 101.98 758 ARG A CA 1
ATOM 5055 C C . ARG A 1 676 ? 52.610 -15.984 -10.980 1.00 101.98 758 ARG A C 1
ATOM 5056 O O . ARG A 1 676 ? 52.510 -17.206 -10.811 1.00 101.98 758 ARG A O 1
ATOM 5064 N N . PRO A 1 677 ? 52.580 -15.444 -12.198 1.00 103.65 759 PRO A N 1
ATOM 5065 C CA . PRO A 1 677 ? 52.269 -16.272 -13.371 1.00 103.65 759 PRO A CA 1
ATOM 5066 C C . PRO A 1 677 ? 53.441 -17.165 -13.755 1.00 103.65 759 PRO A C 1
ATOM 5067 O O . PRO A 1 677 ? 54.580 -16.708 -13.867 1.00 103.65 759 PRO A O 1
ATOM 5071 N N . HIS A 1 678 ? 53.146 -18.447 -13.955 1.00 105.92 760 HIS A N 1
ATOM 5072 C CA . HIS A 1 678 ? 54.121 -19.436 -14.391 1.00 105.92 760 HIS A CA 1
ATOM 5073 C C . HIS A 1 678 ? 53.564 -20.191 -15.589 1.00 105.92 760 HIS A C 1
ATOM 5074 O O . HIS A 1 678 ? 52.370 -20.127 -15.893 1.00 105.92 760 HIS A O 1
ATOM 5081 N N . GLN A 1 679 ? 54.441 -20.931 -16.261 1.00 109.04 761 GLN A N 1
ATOM 5082 C CA . GLN A 1 679 ? 54.008 -21.777 -17.361 1.00 109.04 761 GLN A CA 1
ATOM 5083 C C . GLN A 1 679 ? 53.047 -22.846 -16.861 1.00 109.04 761 GLN A C 1
ATOM 5084 O O . GLN A 1 679 ? 53.306 -23.508 -15.851 1.00 109.04 761 GLN A O 1
ATOM 5090 N N . ASP A 1 680 ? 51.920 -22.995 -17.561 1.00 107.64 762 ASP A N 1
ATOM 5091 C CA . ASP A 1 680 ? 50.947 -24.052 -17.276 1.00 107.64 762 ASP A CA 1
ATOM 5092 C C . ASP A 1 680 ? 50.439 -23.984 -15.839 1.00 107.64 762 ASP A C 1
ATOM 5093 O O . ASP A 1 680 ? 50.010 -24.991 -15.273 1.00 107.64 762 ASP A O 1
ATOM 5098 N N . ALA A 1 681 ? 50.485 -22.787 -15.245 1.00 108.29 763 ALA A N 1
ATOM 5099 C CA . ALA A 1 681 ? 50.115 -22.581 -13.845 1.00 108.29 763 ALA A CA 1
ATOM 5100 C C . ALA A 1 681 ? 50.885 -23.522 -12.922 1.00 108.29 763 ALA A C 1
ATOM 5101 O O . ALA A 1 681 ? 50.355 -24.000 -11.918 1.00 108.29 763 ALA A O 1
ATOM 5103 N N . ASN A 1 682 ? 52.135 -23.808 -13.270 1.00 111.33 764 ASN A N 1
ATOM 5104 C CA . ASN A 1 682 ? 52.951 -24.777 -12.550 1.00 111.33 764 ASN A CA 1
ATOM 5105 C C . ASN A 1 682 ? 54.093 -24.052 -11.854 1.00 111.33 764 ASN A C 1
ATOM 5106 O O . ASN A 1 682 ? 55.057 -23.646 -12.520 1.00 111.33 764 ASN A O 1
ATOM 5111 N N . PRO A 1 683 ? 54.052 -23.890 -10.527 1.00 112.33 765 PRO A N 1
ATOM 5112 C CA . PRO A 1 683 ? 55.104 -23.121 -9.844 1.00 112.33 765 PRO A CA 1
ATOM 5113 C C . PRO A 1 683 ? 56.471 -23.784 -9.874 1.00 112.33 765 PRO A C 1
ATOM 5114 O O . PRO A 1 683 ? 57.466 -23.115 -9.563 1.00 112.33 765 PRO A O 1
ATOM 5118 N N . GLU A 1 684 ? 56.559 -25.067 -10.228 1.00 114.58 766 GLU A N 1
ATOM 5119 C CA . GLU A 1 684 ? 57.854 -25.693 -10.461 1.00 114.58 766 GLU A CA 1
ATOM 5120 C C . GLU A 1 684 ? 58.398 -25.365 -11.845 1.00 114.58 766 GLU A C 1
ATOM 5121 O O . GLU A 1 684 ? 59.590 -25.572 -12.096 1.00 114.58 766 GLU A O 1
ATOM 5127 N N . LYS A 1 685 ? 57.550 -24.848 -12.732 1.00 110.98 767 LYS A N 1
ATOM 5128 C CA . LYS A 1 685 ? 57.919 -24.475 -14.090 1.00 110.98 767 LYS A CA 1
ATOM 5129 C C . LYS A 1 685 ? 58.247 -22.986 -14.139 1.00 110.98 767 LYS A C 1
ATOM 5130 O O . LYS A 1 685 ? 57.992 -22.255 -13.179 1.00 110.98 767 LYS A O 1
ATOM 5136 N N . PRO A 1 686 ? 58.857 -22.505 -15.229 1.00 109.06 768 PRO A N 1
ATOM 5137 C CA . PRO A 1 686 ? 59.451 -21.161 -15.216 1.00 109.06 768 PRO A CA 1
ATOM 5138 C C . PRO A 1 686 ? 58.430 -20.032 -15.136 1.00 109.06 768 PRO A C 1
ATOM 5139 O O . PRO A 1 686 ? 57.213 -20.221 -15.213 1.00 109.06 768 PRO A O 1
ATOM 5143 N N . ARG A 1 687 ? 58.976 -18.827 -14.977 1.00 105.27 769 ARG A N 1
ATOM 5144 C CA . ARG A 1 687 ? 58.204 -17.596 -14.864 1.00 105.27 769 ARG A CA 1
ATOM 5145 C C . ARG A 1 687 ? 57.706 -17.140 -16.231 1.00 105.27 769 ARG A C 1
ATOM 5146 O O . ARG A 1 687 ? 58.319 -17.421 -17.264 1.00 105.27 769 ARG A O 1
ATOM 5154 N N . VAL A 1 688 ? 56.592 -16.408 -16.225 1.00 104.14 770 VAL A N 1
ATOM 5155 C CA . VAL A 1 688 ? 55.966 -15.898 -17.443 1.00 104.14 770 VAL A CA 1
ATOM 5156 C C . VAL A 1 688 ? 55.459 -14.488 -17.154 1.00 104.14 770 VAL A C 1
ATOM 5157 O O . VAL A 1 688 ? 54.487 -14.319 -16.412 1.00 104.14 770 VAL A O 1
ATOM 5161 N N . ALA A 1 689 ? 56.085 -13.485 -17.764 1.00 101.43 771 ALA A N 1
ATOM 5162 C CA . ALA A 1 689 ? 55.748 -12.097 -17.471 1.00 101.43 771 ALA A CA 1
ATOM 5163 C C . ALA A 1 689 ? 54.379 -11.719 -18.028 1.00 101.43 771 ALA A C 1
ATOM 5164 O O . ALA A 1 689 ? 53.988 -12.150 -19.117 1.00 101.43 771 ALA A O 1
ATOM 5166 N N . ALA A 1 690 ? 53.654 -10.889 -17.280 1.00 95.42 772 ALA A N 1
ATOM 5167 C CA . ALA A 1 690 ? 52.360 -10.380 -17.719 1.00 95.42 772 ALA A CA 1
ATOM 5168 C C . ALA A 1 690 ? 52.564 -9.001 -18.331 1.00 95.42 772 ALA A C 1
ATOM 5169 O O . ALA A 1 690 ? 53.040 -8.082 -17.656 1.00 95.42 772 ALA A O 1
ATOM 5171 N N . LEU A 1 691 ? 52.212 -8.863 -19.606 1.00 92.23 773 LEU A N 1
ATOM 5172 C CA . LEU A 1 691 ? 52.491 -7.651 -20.364 1.00 92.23 773 LEU A CA 1
ATOM 5173 C C . LEU A 1 691 ? 51.316 -6.688 -20.261 1.00 92.23 773 LEU A C 1
ATOM 5174 O O . LEU A 1 691 ? 50.198 -7.008 -20.678 1.00 92.23 773 LEU A O 1
ATOM 5179 N N . ILE A 1 692 ? 51.574 -5.512 -19.708 1.00 90.59 774 ILE A N 1
ATOM 5180 C CA . ILE A 1 692 ? 50.628 -4.407 -19.722 1.00 90.59 774 ILE A CA 1
ATOM 5181 C C . ILE A 1 692 ? 51.082 -3.446 -20.811 1.00 90.59 774 ILE A C 1
ATOM 5182 O O . ILE A 1 692 ? 52.074 -2.730 -20.640 1.00 90.59 774 ILE A O 1
ATOM 5187 N N . ASP A 1 693 ? 50.360 -3.411 -21.930 1.00 93.48 775 ASP A N 1
ATOM 5188 C CA . ASP A 1 693 ? 50.818 -2.741 -23.143 1.00 93.48 775 ASP A CA 1
ATOM 5189 C C . ASP A 1 693 ? 49.883 -1.597 -23.518 1.00 93.48 775 ASP A C 1
ATOM 5190 O O . ASP A 1 693 ? 48.667 -1.791 -23.620 1.00 93.48 775 ASP A O 1
ATOM 5195 N N . ARG A 1 694 ? 50.462 -0.410 -23.729 1.00 95.91 776 ARG A N 1
ATOM 5196 C CA . ARG A 1 694 ? 49.762 0.749 -24.292 1.00 95.91 776 ARG A CA 1
ATOM 5197 C C . ARG A 1 694 ? 48.547 1.140 -23.459 1.00 95.91 776 ARG A C 1
ATOM 5198 O O . ARG A 1 694 ? 47.514 1.557 -23.990 1.00 95.91 776 ARG A O 1
ATOM 5206 N N . LEU A 1 695 ? 48.676 1.013 -22.143 1.00 92.29 777 LEU A N 1
ATOM 5207 C CA . LEU A 1 695 ? 47.664 1.550 -21.248 1.00 92.29 777 LEU A CA 1
ATOM 5208 C C . LEU A 1 695 ? 47.698 3.069 -21.298 1.00 92.29 777 LEU A C 1
ATOM 5209 O O . LEU A 1 695 ? 48.765 3.683 -21.212 1.00 92.29 777 LEU A O 1
ATOM 5214 N N . ILE A 1 696 ? 46.531 3.676 -21.461 1.00 91.13 778 ILE A N 1
ATOM 5215 C CA . ILE A 1 696 ? 46.365 5.108 -21.268 1.00 91.13 778 ILE A CA 1
ATOM 5216 C C . ILE A 1 696 ? 45.436 5.294 -20.080 1.00 91.13 778 ILE A C 1
ATOM 5217 O O . ILE A 1 696 ? 44.373 4.668 -20.015 1.00 91.13 778 ILE A O 1
ATOM 5222 N N . ALA A 1 697 ? 45.846 6.133 -19.132 1.00 92.22 779 ALA A N 1
ATOM 5223 C CA . ALA A 1 697 ? 45.098 6.298 -17.893 1.00 92.22 779 ALA A CA 1
ATOM 5224 C C . ALA A 1 697 ? 45.278 7.717 -17.384 1.00 92.22 779 ALA A C 1
ATOM 5225 O O . ALA A 1 697 ? 46.413 8.178 -17.230 1.00 92.22 779 ALA A O 1
ATOM 5227 N N . PHE A 1 698 ? 44.167 8.398 -17.110 1.00 93.46 780 PHE A N 1
ATOM 5228 C CA . PHE A 1 698 ? 44.237 9.775 -16.648 1.00 93.46 780 PHE A CA 1
ATOM 5229 C C . PHE A 1 698 ? 43.021 10.108 -15.793 1.00 93.46 780 PHE A C 1
ATOM 5230 O O . PHE A 1 698 ? 42.029 9.379 -15.773 1.00 93.46 780 PHE A O 1
ATOM 5238 N N . LYS A 1 699 ? 43.125 11.228 -15.074 1.00 95.79 781 LYS A N 1
ATOM 5239 C CA . LYS A 1 699 ? 42.033 11.778 -14.269 1.00 95.79 781 LYS A CA 1
ATOM 5240 C C . LYS A 1 699 ? 41.424 10.724 -13.343 1.00 95.79 781 LYS A C 1
ATOM 5241 O O . LYS A 1 699 ? 40.209 10.520 -13.301 1.00 95.79 781 LYS A O 1
ATOM 5247 N N . ASN A 1 700 ? 42.286 10.040 -12.599 1.00 94.97 782 ASN A N 1
ATOM 5248 C CA . ASN A 1 700 ? 41.869 9.095 -11.574 1.00 94.97 782 ASN A CA 1
ATOM 5249 C C . ASN A 1 700 ? 42.239 9.643 -10.204 1.00 94.97 782 ASN A C 1
ATOM 5250 O O . ASN A 1 700 ? 43.308 10.233 -10.029 1.00 94.97 782 ASN A O 1
ATOM 5255 N N . ASN A 1 701 ? 41.354 9.436 -9.233 1.00 97.93 783 ASN A N 1
ATOM 5256 C CA . ASN A 1 701 ? 41.470 10.152 -7.967 1.00 97.93 783 ASN A CA 1
ATOM 5257 C C . ASN A 1 701 ? 42.520 9.551 -7.041 1.00 97.93 783 ASN A C 1
ATOM 5258 O O . ASN A 1 701 ? 43.111 10.283 -6.236 1.00 97.93 783 ASN A O 1
ATOM 5263 N N . ASP A 1 702 ? 42.776 8.242 -7.123 1.00 98.63 784 ASP A N 1
ATOM 5264 C CA . ASP A 1 702 ? 43.732 7.624 -6.228 1.00 98.63 784 ASP A CA 1
ATOM 5265 C C . ASP A 1 702 ? 44.856 7.077 -7.077 1.00 98.63 784 ASP A C 1
ATOM 5266 O O . ASP A 1 702 ? 45.867 7.769 -7.293 1.00 98.63 784 ASP A O 1
ATOM 5271 N N . ASN A 1 703 ? 44.765 5.850 -7.584 1.00 95.98 785 ASN A N 1
ATOM 5272 C CA . ASN A 1 703 ? 45.852 5.266 -8.371 1.00 95.98 785 ASN A CA 1
ATOM 5273 C C . ASN A 1 703 ? 45.514 5.251 -9.863 1.00 95.98 785 ASN A C 1
ATOM 5274 O O . ASN A 1 703 ? 44.356 5.064 -10.251 1.00 95.98 785 ASN A O 1
ATOM 5279 N N . GLY A 1 704 ? 46.524 5.442 -10.710 1.00 93.96 786 GLY A N 1
ATOM 5280 C CA . GLY A 1 704 ? 46.338 5.191 -12.128 1.00 93.96 786 GLY A CA 1
ATOM 5281 C C . GLY A 1 704 ? 46.493 3.729 -12.485 1.00 93.96 786 GLY A C 1
ATOM 5282 O O . GLY A 1 704 ? 45.857 3.244 -13.427 1.00 93.96 786 GLY A O 1
ATOM 5283 N N . ALA A 1 705 ? 47.319 3.009 -11.735 1.00 93.90 787 ALA A N 1
ATOM 5284 C CA . ALA A 1 705 ? 47.496 1.582 -11.938 1.00 93.90 787 ALA A CA 1
ATOM 5285 C C . ALA A 1 705 ? 48.198 1.005 -10.719 1.00 93.90 787 ALA A C 1
ATOM 5286 O O . ALA A 1 705 ? 49.211 1.548 -10.267 1.00 93.90 78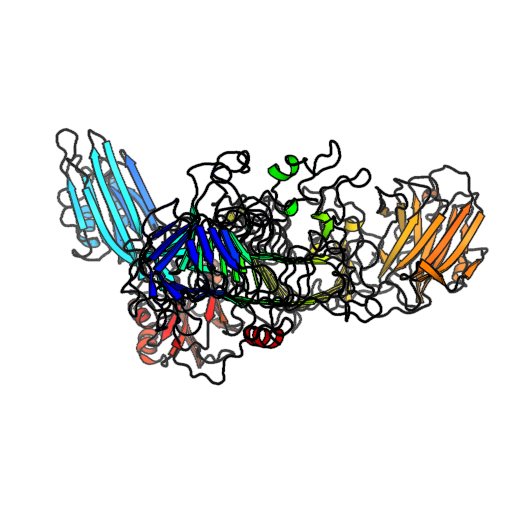7 ALA A O 1
ATOM 5288 N N . TRP A 1 706 ? 47.638 -0.074 -10.178 1.00 96.04 788 TRP A N 1
ATOM 5289 C CA . TRP A 1 706 ? 48.224 -0.825 -9.076 1.00 96.04 788 TRP A CA 1
ATOM 5290 C C . TRP A 1 706 ? 48.355 -2.270 -9.525 1.00 96.04 788 TRP A C 1
ATOM 5291 O O . TRP A 1 706 ? 47.346 -2.932 -9.795 1.00 96.04 788 TRP A O 1
ATOM 5302 N N . VAL A 1 707 ? 49.592 -2.757 -9.592 1.00 95.15 789 VAL A N 1
ATOM 5303 C CA . VAL A 1 707 ? 49.895 -4.099 -10.074 1.00 95.15 789 VAL A CA 1
ATOM 5304 C C . VAL A 1 707 ? 50.890 -4.748 -9.125 1.00 95.15 789 VAL A C 1
ATOM 5305 O O . VAL A 1 707 ? 51.957 -4.186 -8.858 1.00 95.15 789 VAL A O 1
ATOM 5309 N N . ARG A 1 708 ? 50.548 -5.936 -8.633 1.00 97.20 790 ARG A N 1
ATOM 5310 C CA . ARG A 1 708 ? 51.380 -6.658 -7.684 1.00 97.20 790 ARG A CA 1
ATOM 5311 C C . ARG A 1 708 ? 51.650 -8.058 -8.209 1.00 97.20 790 ARG A C 1
ATOM 5312 O O . ARG A 1 708 ? 50.919 -8.584 -9.054 1.00 97.20 790 ARG A O 1
ATOM 5320 N N . GLY A 1 709 ? 52.720 -8.650 -7.705 1.00 99.12 791 GLY A N 1
ATOM 5321 C CA . GLY A 1 709 ? 53.105 -10.003 -8.045 1.00 99.12 791 GLY A CA 1
ATOM 5322 C C . GLY A 1 709 ? 54.492 -10.050 -8.646 1.00 99.12 791 GLY A C 1
ATOM 5323 O O . GLY A 1 709 ? 55.240 -9.072 -8.647 1.00 99.12 791 GLY A O 1
ATOM 5324 N N . GLY A 1 710 ? 54.837 -11.217 -9.170 1.00 100.84 792 GLY A N 1
ATOM 5325 C CA . GLY A 1 710 ? 56.145 -11.445 -9.753 1.00 100.84 792 GLY A CA 1
ATOM 5326 C C . GLY A 1 710 ? 56.120 -11.283 -11.263 1.00 100.84 792 GLY A C 1
ATOM 5327 O O . GLY A 1 710 ? 55.184 -11.722 -11.928 1.00 100.84 792 GLY A O 1
ATOM 5328 N N . ASP A 1 711 ? 57.179 -10.661 -11.788 1.00 100.85 793 ASP A N 1
ATOM 5329 C CA . ASP A 1 711 ? 57.387 -10.512 -13.223 1.00 100.85 793 ASP A CA 1
ATOM 5330 C C . ASP A 1 711 ? 56.225 -9.816 -13.923 1.00 100.85 793 ASP A C 1
ATOM 5331 O O . ASP A 1 711 ? 55.352 -10.472 -14.500 1.00 100.85 793 ASP A O 1
ATOM 5336 N N . ILE A 1 712 ? 56.216 -8.483 -13.885 1.00 95.84 794 ILE A N 1
ATOM 5337 C CA . ILE A 1 712 ? 55.234 -7.668 -14.590 1.00 95.84 794 ILE A CA 1
ATOM 5338 C C . ILE A 1 712 ? 55.980 -6.578 -15.344 1.00 95.84 794 ILE A C 1
ATOM 5339 O O . ILE A 1 712 ? 56.883 -5.941 -14.789 1.00 95.84 794 ILE A O 1
ATOM 5344 N N . ILE A 1 713 ? 55.607 -6.367 -16.602 1.00 92.18 795 ILE A N 1
ATOM 5345 C CA . ILE A 1 713 ? 56.253 -5.385 -17.461 1.00 92.18 795 ILE A CA 1
ATOM 5346 C C . ILE A 1 713 ? 55.175 -4.482 -18.039 1.00 92.18 795 ILE A C 1
ATOM 5347 O O . ILE A 1 713 ? 54.303 -4.949 -18.781 1.00 92.18 795 ILE A O 1
ATOM 5352 N N . VAL A 1 714 ? 55.227 -3.201 -17.689 1.00 91.56 796 VAL A N 1
ATOM 5353 C CA . VAL A 1 714 ? 54.330 -2.183 -18.222 1.00 91.56 796 VAL A CA 1
ATOM 5354 C C . VAL A 1 714 ? 55.131 -1.331 -19.194 1.00 91.56 796 VAL A C 1
ATOM 5355 O O . VAL A 1 714 ? 56.129 -0.712 -18.805 1.00 91.56 796 VAL A O 1
ATOM 5359 N N . GLN A 1 715 ? 54.704 -1.298 -20.456 1.00 93.73 797 GLN A N 1
ATOM 5360 C CA . GLN A 1 715 ? 55.443 -0.584 -21.487 1.00 93.73 797 GLN A CA 1
ATOM 5361 C C . GLN A 1 715 ? 54.485 0.161 -22.407 1.00 93.73 797 GLN A C 1
ATOM 5362 O O . GLN A 1 715 ? 53.305 -0.180 -22.522 1.00 93.73 797 GLN A O 1
ATOM 5368 N N . ASN A 1 716 ? 55.024 1.187 -23.071 1.00 96.52 798 ASN A N 1
ATOM 5369 C CA . ASN A 1 716 ? 54.288 1.999 -24.043 1.00 96.52 798 ASN A CA 1
ATOM 5370 C C . ASN A 1 716 ? 53.051 2.645 -23.428 1.00 96.52 798 ASN A C 1
ATOM 5371 O O . ASN A 1 716 ? 52.082 2.944 -24.130 1.00 96.52 798 ASN A O 1
ATOM 5376 N N . SER A 1 717 ? 53.076 2.879 -22.119 1.00 94.33 799 SER A N 1
ATOM 5377 C CA . SER A 1 717 ? 51.913 3.357 -21.390 1.00 94.33 799 SER A CA 1
ATOM 5378 C C . SER A 1 717 ? 52.111 4.795 -20.931 1.00 94.33 799 SER A C 1
ATOM 5379 O O . SER A 1 717 ? 53.234 5.233 -20.669 1.00 94.33 799 SER A O 1
ATOM 5382 N N . ALA A 1 718 ? 51.004 5.524 -20.827 1.00 92.12 800 ALA A N 1
ATOM 5383 C CA . ALA A 1 718 ? 51.024 6.918 -20.415 1.00 92.12 800 ALA A CA 1
ATOM 5384 C C . ALA A 1 718 ? 50.084 7.131 -19.240 1.00 92.12 800 ALA A C 1
ATOM 5385 O O . ALA A 1 718 ? 48.971 6.601 -19.215 1.00 92.12 800 ALA A O 1
ATOM 5387 N N . PHE A 1 719 ? 50.538 7.924 -18.277 1.00 92.89 801 PHE A N 1
ATOM 5388 C CA . PHE A 1 719 ? 49.770 8.248 -17.085 1.00 92.89 801 PHE A CA 1
ATOM 5389 C C . PHE A 1 719 ? 49.758 9.760 -16.914 1.00 92.89 801 PHE A C 1
ATOM 5390 O O . PHE A 1 719 ? 50.785 10.418 -17.107 1.00 92.89 801 PHE A O 1
ATOM 5398 N N . ALA A 1 720 ? 48.601 10.311 -16.552 1.00 93.80 802 ALA A N 1
ATOM 5399 C CA . ALA A 1 720 ? 48.431 11.757 -16.543 1.00 93.80 802 ALA A CA 1
ATOM 5400 C C . ALA A 1 720 ? 47.370 12.175 -15.537 1.00 93.80 802 ALA A C 1
ATOM 5401 O O . ALA A 1 720 ? 46.336 11.519 -15.407 1.00 93.80 802 ALA A O 1
ATOM 5403 N N . ASP A 1 721 ? 47.633 13.281 -14.838 1.00 97.32 803 ASP A N 1
ATOM 5404 C CA . ASP A 1 721 ? 46.665 13.909 -13.934 1.00 97.32 803 ASP A CA 1
ATOM 5405 C C . ASP A 1 721 ? 46.080 12.913 -12.935 1.00 97.32 803 ASP A C 1
ATOM 5406 O O . ASP A 1 721 ? 44.918 13.019 -12.540 1.00 97.32 803 ASP A O 1
ATOM 5411 N N . ASN A 1 722 ? 46.879 11.934 -12.526 1.00 95.95 804 ASN A N 1
ATOM 5412 C CA . ASN A 1 722 ? 46.494 10.993 -11.486 1.00 95.95 804 ASN A CA 1
ATOM 5413 C C . ASN A 1 722 ? 47.090 11.415 -10.148 1.00 95.95 804 ASN A C 1
ATOM 5414 O O . ASN A 1 722 ? 48.086 12.140 -10.085 1.00 95.95 804 ASN A O 1
ATOM 5419 N N . GLY A 1 723 ? 46.456 10.961 -9.067 1.00 94.82 805 GLY A N 1
ATOM 5420 C CA . GLY A 1 723 ? 47.040 11.160 -7.753 1.00 94.82 805 GLY A CA 1
ATOM 5421 C C . GLY A 1 723 ? 48.312 10.364 -7.570 1.00 94.82 805 GLY A C 1
ATOM 5422 O O . GLY A 1 723 ? 49.261 10.834 -6.936 1.00 94.82 805 GLY A O 1
ATOM 5423 N N . ILE A 1 724 ? 48.350 9.154 -8.117 1.00 94.41 806 ILE A N 1
ATOM 5424 C CA . ILE A 1 724 ? 49.556 8.341 -8.188 1.00 94.41 806 ILE A CA 1
ATOM 5425 C C . ILE A 1 724 ? 49.532 7.630 -9.533 1.00 94.41 806 ILE A C 1
ATOM 5426 O O . ILE A 1 724 ? 48.548 6.961 -9.864 1.00 94.41 806 ILE A O 1
ATOM 5431 N N . GLY A 1 725 ? 50.595 7.790 -10.315 1.00 92.36 807 GLY A N 1
ATOM 5432 C CA . GLY A 1 725 ? 50.613 7.254 -11.661 1.00 92.36 807 GLY A CA 1
ATOM 5433 C C . GLY A 1 725 ? 50.683 5.742 -11.741 1.00 92.36 807 GLY A C 1
ATOM 5434 O O . GLY A 1 725 ? 49.803 5.107 -12.328 1.00 92.36 807 GLY A O 1
ATOM 5435 N N . LEU A 1 726 ? 51.726 5.148 -11.167 1.00 93.22 808 LEU A N 1
ATOM 5436 C CA . LEU A 1 726 ? 51.897 3.704 -11.217 1.00 93.22 808 LEU A CA 1
ATOM 5437 C C . LEU A 1 726 ? 52.575 3.239 -9.939 1.00 93.22 808 LEU A C 1
ATOM 5438 O O . LEU A 1 726 ? 53.455 3.922 -9.410 1.00 93.22 808 LEU A O 1
ATOM 5443 N N . THR A 1 727 ? 52.160 2.074 -9.452 1.00 94.68 809 THR A N 1
ATOM 5444 C CA . THR A 1 727 ? 52.714 1.508 -8.232 1.00 94.68 809 THR A CA 1
ATOM 5445 C C . THR A 1 727 ? 52.941 0.019 -8.430 1.00 94.68 809 THR A C 1
ATOM 5446 O O . THR A 1 727 ? 52.019 -0.708 -8.808 1.00 94.68 809 THR A O 1
ATOM 5450 N N . PHE A 1 728 ? 54.161 -0.431 -8.173 1.00 95.53 810 PHE A N 1
ATOM 5451 C CA . PHE A 1 728 ? 54.493 -1.844 -8.239 1.00 95.53 810 PHE A CA 1
ATOM 5452 C C . PHE A 1 728 ? 54.604 -2.404 -6.830 1.00 95.53 810 PHE A C 1
ATOM 5453 O O . PHE A 1 728 ? 55.323 -1.851 -5.991 1.00 95.53 810 PHE A O 1
ATOM 5461 N N . ALA A 1 729 ? 53.889 -3.489 -6.573 1.00 96.52 811 ALA A N 1
ATOM 5462 C CA . ALA A 1 729 ? 53.952 -4.179 -5.296 1.00 96.52 811 ALA A CA 1
ATOM 5463 C C . ALA A 1 729 ? 54.496 -5.591 -5.504 1.00 96.52 811 ALA A C 1
ATOM 5464 O O . ALA A 1 729 ? 54.943 -5.956 -6.596 1.00 96.52 811 ALA A O 1
ATOM 5466 N N . SER A 1 730 ? 54.438 -6.390 -4.439 1.00 99.67 812 SER A N 1
ATOM 5467 C CA . SER A 1 730 ? 54.933 -7.762 -4.448 1.00 99.67 812 SER A CA 1
ATOM 5468 C C . SER A 1 730 ? 54.538 -8.439 -3.142 1.00 99.67 812 SER A C 1
ATOM 5469 O O . SER A 1 730 ? 53.395 -8.880 -2.982 1.00 99.67 812 SER A O 1
ATOM 5472 N N . ASP A 1 731 ? 55.472 -8.512 -2.200 1.00 99.45 813 ASP A N 1
ATOM 5473 C CA . ASP A 1 731 ? 55.189 -9.011 -0.867 1.00 99.45 813 ASP A CA 1
ATOM 5474 C C . ASP A 1 731 ? 55.934 -8.133 0.130 1.00 99.45 813 ASP A C 1
ATOM 5475 O O . ASP A 1 731 ? 56.796 -7.335 -0.242 1.00 99.45 813 ASP A O 1
ATOM 5480 N N . GLY A 1 732 ? 55.592 -8.273 1.407 1.00 100.74 814 GLY A N 1
ATOM 5481 C CA . GLY A 1 732 ? 56.203 -7.451 2.430 1.00 100.74 814 GLY A CA 1
ATOM 5482 C C . GLY A 1 732 ? 57.434 -8.023 3.093 1.00 100.74 814 GLY A C 1
ATOM 5483 O O . GLY A 1 732 ? 58.029 -7.358 3.946 1.00 100.74 814 GLY A O 1
ATOM 5484 N N . SER A 1 733 ? 57.840 -9.239 2.732 1.00 100.78 815 SER A N 1
ATOM 5485 C CA . SER A 1 733 ? 59.004 -9.873 3.345 1.00 100.78 815 SER A CA 1
ATOM 5486 C C . SER A 1 733 ? 59.903 -10.489 2.280 1.00 100.78 815 SER A C 1
ATOM 5487 O O . SER A 1 733 ? 60.952 -9.934 1.942 1.00 100.78 815 SER A O 1
ATOM 5490 N N . PHE A 1 734 ? 59.507 -11.642 1.763 1.00 100.71 816 PHE A N 1
ATOM 5491 C CA . PHE A 1 734 ? 60.151 -12.279 0.631 1.00 100.71 816 PHE A CA 1
ATOM 5492 C C . PHE A 1 734 ? 59.211 -12.251 -0.566 1.00 100.71 816 PHE A C 1
ATOM 5493 O O . PHE A 1 734 ? 57.997 -12.406 -0.392 1.00 100.71 816 PHE A O 1
ATOM 5501 N N . PRO A 1 735 ? 59.722 -12.066 -1.785 1.00 101.45 817 PRO A N 1
ATOM 5502 C CA . PRO A 1 735 ? 58.825 -11.828 -2.923 1.00 101.45 817 PRO A CA 1
ATOM 5503 C C . PRO A 1 735 ? 57.912 -13.019 -3.195 1.00 101.45 817 PRO A C 1
ATOM 5504 O O . PRO A 1 735 ? 58.266 -14.173 -2.945 1.00 101.45 817 PRO A O 1
ATOM 5508 N N . SER A 1 736 ? 56.719 -12.723 -3.725 1.00 102.22 818 SER A N 1
ATOM 5509 C CA . SER A 1 736 ? 55.708 -13.752 -3.943 1.00 102.22 818 SER A CA 1
ATOM 5510 C C . SER A 1 736 ? 56.145 -14.812 -4.947 1.00 102.22 818 SER A C 1
ATOM 5511 O O . SER A 1 736 ? 55.580 -15.912 -4.955 1.00 102.22 818 SER A O 1
ATOM 5514 N N . ASP A 1 737 ? 57.118 -14.504 -5.801 1.00 104.83 819 ASP A N 1
ATOM 5515 C CA . ASP A 1 737 ? 57.669 -15.461 -6.754 1.00 104.83 819 ASP A CA 1
ATOM 5516 C C . ASP A 1 737 ? 59.167 -15.222 -6.848 1.00 104.83 819 ASP A C 1
ATOM 5517 O O . ASP A 1 737 ? 59.593 -14.112 -7.180 1.00 104.83 819 ASP A O 1
ATOM 5522 N N . GLU A 1 738 ? 59.961 -16.256 -6.558 1.00 107.38 820 GLU A N 1
ATOM 5523 C CA . GLU A 1 738 ? 61.407 -16.092 -6.430 1.00 107.38 820 GLU A CA 1
ATOM 5524 C C . GLU A 1 738 ? 62.006 -15.505 -7.700 1.00 107.38 820 GLU A C 1
ATOM 5525 O O . GLU A 1 738 ? 61.939 -16.117 -8.770 1.00 107.38 820 GLU A O 1
ATOM 5531 N N . GLY A 1 739 ? 62.597 -14.318 -7.577 1.00 104.75 821 GLY A N 1
ATOM 5532 C CA . GLY A 1 739 ? 63.103 -13.596 -8.728 1.00 104.75 821 GLY A CA 1
ATOM 5533 C C . GLY A 1 739 ? 62.019 -12.831 -9.460 1.00 104.75 821 GLY A C 1
ATOM 5534 O O . GLY A 1 739 ? 61.628 -13.199 -10.571 1.00 104.75 821 GLY A O 1
ATOM 5535 N N . SER A 1 740 ? 61.524 -11.760 -8.854 1.00 102.93 822 SER A N 1
ATOM 5536 C CA . SER A 1 740 ? 60.395 -11.005 -9.390 1.00 102.93 822 SER A CA 1
ATOM 5537 C C . SER A 1 740 ? 60.885 -9.644 -9.874 1.00 102.93 822 SER A C 1
ATOM 5538 O O . SER A 1 740 ? 61.048 -8.713 -9.083 1.00 102.93 822 SER A O 1
ATOM 5541 N N . SER A 1 741 ? 61.106 -9.526 -11.178 1.00 100.75 823 SER A N 1
ATOM 5542 C CA . SER A 1 741 ? 61.443 -8.241 -11.767 1.00 100.75 823 SER A CA 1
ATOM 5543 C C . SER A 1 741 ? 60.164 -7.477 -12.084 1.00 100.75 823 SER A C 1
ATOM 5544 O O . SER A 1 741 ? 59.138 -8.063 -12.432 1.00 100.75 823 SER A O 1
ATOM 5547 N N . GLN A 1 742 ? 60.226 -6.156 -11.943 1.00 98.40 824 GLN A N 1
ATOM 5548 C CA . GLN A 1 742 ? 59.068 -5.288 -12.147 1.00 98.40 824 GLN A CA 1
ATOM 5549 C C . GLN A 1 742 ? 59.513 -4.120 -13.023 1.00 98.40 824 GLN A C 1
ATOM 5550 O O . GLN A 1 742 ? 60.150 -3.183 -12.535 1.00 98.40 824 GLN A O 1
ATOM 5556 N N . GLU A 1 743 ? 59.175 -4.167 -14.309 1.00 95.62 825 GLU A N 1
ATOM 5557 C CA . GLU A 1 743 ? 59.696 -3.208 -15.268 1.00 95.62 825 GLU A CA 1
ATOM 5558 C C . GLU A 1 743 ? 58.625 -2.225 -15.721 1.00 95.62 825 GLU A C 1
ATOM 5559 O O . GLU A 1 743 ? 57.446 -2.567 -15.850 1.00 95.62 825 GLU A O 1
ATOM 5565 N N . VAL A 1 744 ? 59.065 -0.988 -15.944 1.00 95.55 826 VAL A N 1
ATOM 5566 C CA . VAL A 1 744 ? 58.304 0.039 -16.648 1.00 95.55 826 VAL A CA 1
ATOM 5567 C C . VAL A 1 744 ? 59.261 0.659 -17.652 1.00 95.55 826 VAL A C 1
ATOM 5568 O O . VAL A 1 744 ? 60.226 1.322 -17.257 1.00 95.55 826 VAL A O 1
ATOM 5572 N N . SER A 1 745 ? 59.011 0.442 -18.942 1.00 95.77 827 SER A N 1
ATOM 5573 C CA . SER A 1 745 ? 59.873 0.972 -19.988 1.00 95.77 827 SER A CA 1
ATOM 5574 C C . SER A 1 745 ? 59.037 1.687 -21.038 1.00 95.77 827 SER A C 1
ATOM 5575 O O . SER A 1 745 ? 57.863 1.369 -21.242 1.00 95.77 827 SER A O 1
ATOM 5578 N N . GLU A 1 746 ? 59.661 2.665 -21.697 1.00 99.73 828 GLU A N 1
ATOM 5579 C CA . GLU A 1 746 ? 59.047 3.410 -22.796 1.00 99.73 828 GLU A CA 1
ATOM 5580 C C . GLU A 1 746 ? 57.717 4.039 -22.388 1.00 99.73 828 GLU A C 1
ATOM 5581 O O . GLU A 1 746 ? 56.795 4.146 -23.201 1.00 99.73 828 GLU A O 1
ATOM 5587 N N . SER A 1 747 ? 57.609 4.465 -21.131 1.00 97.14 829 SER A N 1
ATOM 5588 C CA . SER A 1 747 ? 56.381 5.031 -20.599 1.00 97.14 829 SER A CA 1
ATOM 5589 C C . SER A 1 747 ? 56.499 6.548 -20.469 1.00 97.14 829 SER A C 1
ATOM 5590 O O . SER A 1 747 ? 57.532 7.149 -20.772 1.00 97.14 829 SER A O 1
ATOM 5593 N N . LEU A 1 748 ? 55.416 7.176 -20.010 1.00 94.47 830 LEU A N 1
ATOM 5594 C CA . LEU A 1 748 ? 55.359 8.629 -19.885 1.00 94.47 830 LEU A CA 1
ATOM 5595 C C . LEU A 1 748 ? 54.455 9.010 -18.722 1.00 94.47 830 LEU A C 1
ATOM 5596 O O . LEU A 1 748 ? 53.353 8.472 -18.589 1.00 94.47 830 LEU A O 1
ATOM 5601 N N . PHE A 1 749 ? 54.915 9.951 -17.900 1.00 95.12 831 PHE A N 1
ATOM 5602 C CA . PHE A 1 749 ? 54.194 10.395 -16.715 1.00 95.12 831 PHE A CA 1
ATOM 5603 C C . PHE A 1 749 ? 53.974 11.901 -16.776 1.00 95.12 831 PHE A C 1
ATOM 5604 O O . PHE A 1 749 ? 54.861 12.649 -17.198 1.00 95.12 831 PHE A O 1
ATOM 5612 N N . VAL A 1 750 ? 52.789 12.341 -16.356 1.00 96.51 832 VAL A N 1
ATOM 5613 C CA . VAL A 1 750 ? 52.426 13.755 -16.334 1.00 96.51 832 VAL A CA 1
ATOM 5614 C C . VAL A 1 750 ? 51.736 14.052 -15.009 1.00 96.51 832 VAL A C 1
ATOM 5615 O O . VAL A 1 750 ? 50.958 13.235 -14.505 1.00 96.51 832 VAL A O 1
ATOM 5619 N N . GLY A 1 751 ? 52.024 15.221 -14.442 1.00 98.19 833 GLY A N 1
ATOM 5620 C CA . GLY A 1 751 ? 51.495 15.580 -13.141 1.00 98.19 833 GLY A CA 1
ATOM 5621 C C . GLY A 1 751 ? 50.233 16.416 -13.176 1.00 98.19 833 GLY A C 1
ATOM 5622 O O . GLY A 1 751 ? 49.162 15.945 -12.788 1.00 98.19 833 GLY A O 1
ATOM 5623 N N . GLU A 1 752 ? 50.341 17.669 -13.624 1.00 102.07 834 GLU A N 1
ATOM 5624 C CA . GLU A 1 752 ? 49.198 18.581 -13.703 1.00 102.07 834 GLU A CA 1
ATOM 5625 C C . GLU A 1 752 ? 49.168 19.174 -15.111 1.00 102.07 834 GLU A C 1
ATOM 5626 O O . GLU A 1 752 ? 49.699 20.260 -15.356 1.00 102.07 834 GLU A O 1
ATOM 5632 N N . SER A 1 753 ? 48.534 18.460 -16.035 1.00 101.21 835 SER A N 1
ATOM 5633 C CA . SER A 1 753 ? 48.538 18.852 -17.438 1.00 101.21 835 SER A CA 1
ATOM 5634 C C . SER A 1 753 ? 47.630 20.063 -17.641 1.00 101.21 835 SER A C 1
ATOM 5635 O O . SER A 1 753 ? 47.170 20.705 -16.693 1.00 101.21 835 SER A O 1
ATOM 5638 N N . ARG A 1 754 ? 47.356 20.381 -18.902 1.00 106.35 836 ARG A N 1
ATOM 5639 C CA . ARG A 1 754 ? 46.468 21.485 -19.232 1.00 106.35 836 ARG A CA 1
ATOM 5640 C C . ARG A 1 754 ? 45.001 21.089 -19.189 1.00 106.35 836 ARG A C 1
ATOM 5641 O O . ARG A 1 754 ? 44.147 21.890 -19.578 1.00 106.35 836 ARG A O 1
ATOM 5649 N N . ASN A 1 755 ? 44.694 19.873 -18.742 1.00 101.27 837 ASN A N 1
ATOM 5650 C CA . ASN A 1 755 ? 43.314 19.461 -18.507 1.00 101.27 837 ASN A CA 1
ATOM 5651 C C . ASN A 1 755 ? 42.907 19.995 -17.136 1.00 101.27 837 ASN A C 1
ATOM 5652 O O . ASN A 1 755 ? 42.916 19.290 -16.124 1.00 101.27 837 ASN A O 1
ATOM 5657 N N . TYR A 1 756 ? 42.547 21.281 -17.110 1.00 102.53 838 TYR A N 1
ATOM 5658 C CA . TYR A 1 756 ? 42.132 21.932 -15.871 1.00 102.53 838 TYR A CA 1
ATOM 5659 C C . TYR A 1 756 ? 40.859 21.338 -15.285 1.00 102.53 838 TYR A C 1
ATOM 5660 O O . TYR A 1 756 ? 40.457 21.744 -14.190 1.00 102.53 838 TYR A O 1
ATOM 5669 N N . GLY A 1 757 ? 40.223 20.397 -15.978 1.00 102.77 839 GLY A N 1
ATOM 5670 C CA . GLY A 1 757 ? 39.013 19.797 -15.482 1.00 102.77 839 GLY A CA 1
ATOM 5671 C C . GLY A 1 757 ? 37.881 20.810 -15.423 1.00 102.77 839 GLY A C 1
ATOM 5672 O O . GLY A 1 757 ? 37.963 21.923 -15.937 1.00 102.77 839 GLY A O 1
ATOM 5673 N N . PHE A 1 758 ? 36.807 20.398 -14.761 1.00 103.36 840 PHE A N 1
ATOM 5674 C CA . PHE A 1 758 ? 35.640 21.256 -14.606 1.00 103.36 840 PHE A CA 1
ATOM 5675 C C . PHE A 1 758 ? 35.122 21.146 -13.182 1.00 103.36 840 PHE A C 1
ATOM 5676 O O . PHE A 1 758 ? 34.754 20.057 -12.735 1.00 103.36 840 PHE A O 1
ATOM 5684 N N . GLN A 1 759 ? 35.077 22.276 -12.481 1.00 105.44 841 GLN A N 1
ATOM 5685 C CA . GLN A 1 759 ? 34.556 22.342 -11.117 1.00 105.44 841 GLN A CA 1
ATOM 5686 C C . GLN A 1 759 ? 33.043 22.131 -11.161 1.00 105.44 841 GLN A C 1
ATOM 5687 O O . GLN A 1 759 ? 32.246 23.070 -11.116 1.00 105.44 841 GLN A O 1
ATOM 5693 N N . GLY A 1 760 ? 32.643 20.870 -11.263 1.00 105.14 842 GLY A N 1
ATOM 5694 C CA . GLY A 1 760 ? 31.231 20.546 -11.356 1.00 105.14 842 GLY A CA 1
ATOM 5695 C C . GLY A 1 760 ? 31.048 19.056 -11.524 1.00 105.14 842 GLY A C 1
ATOM 5696 O O . GLY A 1 760 ? 32.010 18.300 -11.688 1.00 105.14 842 GLY A O 1
ATOM 5697 N N . GLY A 1 761 ? 29.787 18.639 -11.482 1.00 103.84 843 GLY A N 1
ATOM 5698 C CA . GLY A 1 761 ? 29.484 17.226 -11.581 1.00 103.84 843 GLY A CA 1
ATOM 5699 C C . GLY A 1 761 ? 30.079 16.427 -10.443 1.00 103.84 843 GLY A C 1
ATOM 5700 O O . GLY A 1 761 ? 30.654 15.358 -10.662 1.00 103.84 843 GLY A O 1
ATOM 5701 N N . GLN A 1 762 ? 29.935 16.944 -9.220 1.00 105.67 844 GLN A N 1
ATOM 5702 C CA . GLN A 1 762 ? 30.446 16.309 -8.003 1.00 105.67 844 GLN A CA 1
ATOM 5703 C C . GLN A 1 762 ? 31.966 16.185 -8.015 1.00 105.67 844 GLN A C 1
ATOM 5704 O O . GLN A 1 762 ? 32.530 15.307 -7.360 1.00 105.67 844 GLN A O 1
ATOM 5710 N N . ASN A 1 763 ? 32.645 17.061 -8.752 1.00 103.99 845 ASN A N 1
ATOM 5711 C CA . ASN A 1 763 ? 34.100 17.096 -8.706 1.00 103.99 845 ASN A CA 1
ATOM 5712 C C . ASN A 1 763 ? 34.550 17.626 -7.355 1.00 103.99 845 ASN A C 1
ATOM 5713 O O . ASN A 1 763 ? 34.644 18.841 -7.155 1.00 103.99 845 ASN A O 1
ATOM 5718 N N . LYS A 1 764 ? 34.851 16.713 -6.432 1.00 105.11 846 LYS A N 1
ATOM 5719 C CA . LYS A 1 764 ? 34.966 17.046 -5.019 1.00 105.11 846 LYS A CA 1
ATOM 5720 C C . LYS A 1 764 ? 36.183 17.900 -4.684 1.00 105.11 846 LYS A C 1
ATOM 5721 O O . LYS A 1 764 ? 36.304 18.332 -3.533 1.00 105.11 846 LYS A O 1
ATOM 5727 N N . TYR A 1 765 ? 37.079 18.161 -5.632 1.00 102.12 847 TYR A N 1
ATOM 5728 C CA . TYR A 1 765 ? 38.314 18.851 -5.297 1.00 102.12 847 TYR A CA 1
ATOM 5729 C C . TYR A 1 765 ? 38.696 19.849 -6.375 1.00 102.12 847 TYR A C 1
ATOM 5730 O O . TYR A 1 765 ? 38.635 19.542 -7.569 1.00 102.12 847 TYR A O 1
ATOM 5739 N N . VAL A 1 766 ? 39.093 21.042 -5.934 1.00 102.72 848 VAL A N 1
ATOM 5740 C CA . VAL A 1 766 ? 39.621 22.100 -6.791 1.00 102.72 848 VAL A CA 1
ATOM 5741 C C . VAL A 1 766 ? 40.705 22.828 -6.009 1.00 102.72 848 VAL A C 1
ATOM 5742 O O . VAL A 1 766 ? 40.575 23.029 -4.797 1.00 102.72 848 VAL A O 1
ATOM 5746 N N . GLY A 1 767 ? 41.778 23.205 -6.691 1.00 104.07 849 GLY A N 1
ATOM 5747 C CA . GLY A 1 767 ? 42.846 23.937 -6.051 1.00 104.07 849 GLY A CA 1
ATOM 5748 C C . GLY A 1 767 ? 43.657 24.773 -7.019 1.00 104.07 849 GLY A C 1
ATOM 5749 O O . GLY A 1 767 ? 43.196 25.122 -8.105 1.00 104.07 849 GLY A O 1
ATOM 5750 N N . THR A 1 768 ? 44.872 25.095 -6.596 1.00 105.41 850 THR A N 1
ATOM 5751 C CA . THR A 1 768 ? 45.794 25.923 -7.359 1.00 105.41 850 THR A CA 1
ATOM 5752 C C . THR A 1 768 ? 46.792 25.029 -8.082 1.00 105.41 850 THR A C 1
ATOM 5753 O O . THR A 1 768 ? 47.363 24.119 -7.471 1.00 105.41 850 THR A O 1
ATOM 5757 N N . GLY A 1 769 ? 46.972 25.282 -9.380 1.00 103.61 851 GLY A N 1
ATOM 5758 C CA . GLY A 1 769 ? 47.959 24.563 -10.145 1.00 103.61 851 GLY A CA 1
ATOM 5759 C C . GLY A 1 769 ? 49.364 24.781 -9.628 1.00 103.61 851 GLY A C 1
ATOM 5760 O O . GLY A 1 769 ? 49.654 25.776 -8.958 1.00 103.61 851 GLY A O 1
ATOM 5761 N N . GLY A 1 770 ? 50.235 23.828 -9.918 1.00 104.70 852 GLY A N 1
ATOM 5762 C CA . GLY A 1 770 ? 51.625 23.899 -9.501 1.00 104.70 852 GLY A CA 1
ATOM 5763 C C . GLY A 1 770 ? 52.422 24.846 -10.373 1.00 104.70 852 GLY A C 1
ATOM 5764 O O . GLY A 1 770 ? 53.181 25.675 -9.866 1.00 104.70 852 GLY A O 1
ATOM 5765 N N . ILE A 1 771 ? 52.236 24.750 -11.688 1.00 105.26 853 ILE A N 1
ATOM 5766 C CA . ILE A 1 771 ? 52.998 25.553 -12.638 1.00 105.26 853 ILE A CA 1
ATOM 5767 C C . ILE A 1 771 ? 52.339 26.914 -12.816 1.00 105.26 853 ILE A C 1
ATOM 5768 O O . ILE A 1 771 ? 52.803 27.919 -12.264 1.00 105.26 853 ILE A O 1
ATOM 5773 N N . ASP A 1 772 ? 51.247 26.955 -13.584 1.00 107.16 854 ASP A N 1
ATOM 5774 C CA . ASP A 1 772 ? 50.592 28.213 -13.921 1.00 107.16 854 ASP A CA 1
ATOM 5775 C C . ASP A 1 772 ? 49.738 28.773 -12.790 1.00 107.16 854 ASP A C 1
ATOM 5776 O O . ASP A 1 772 ? 49.291 29.921 -12.892 1.00 107.16 854 ASP A O 1
ATOM 5781 N N . GLN A 1 773 ? 49.501 27.998 -11.729 1.00 106.69 855 GLN A N 1
ATOM 5782 C CA . GLN A 1 773 ? 48.737 28.452 -10.563 1.00 106.69 855 GLN A CA 1
ATOM 5783 C C . GLN A 1 773 ? 47.310 28.843 -10.945 1.00 106.69 855 GLN A C 1
ATOM 5784 O O . GLN A 1 773 ? 46.744 29.804 -10.419 1.00 106.69 855 GLN A O 1
ATOM 5790 N N . LYS A 1 774 ? 46.720 28.076 -11.859 1.00 105.70 856 LYS A N 1
ATOM 5791 C CA . LYS A 1 774 ? 45.358 28.251 -12.332 1.00 105.70 856 LYS A CA 1
ATOM 5792 C C . LYS A 1 774 ? 44.388 27.425 -11.501 1.00 105.70 856 LYS A C 1
ATOM 5793 O O . LYS A 1 774 ? 44.779 26.450 -10.851 1.00 105.70 856 LYS A O 1
ATOM 5799 N N . PRO A 1 775 ? 43.105 27.793 -11.495 1.00 105.88 857 PRO A N 1
ATOM 5800 C CA . PRO A 1 775 ? 42.102 26.959 -10.819 1.00 105.88 857 PRO A CA 1
ATOM 5801 C C . PRO A 1 775 ? 41.801 25.711 -11.637 1.00 105.88 857 PRO A C 1
ATOM 5802 O O . PRO A 1 775 ? 41.342 25.792 -12.778 1.00 105.88 857 PRO A O 1
ATOM 5806 N N . ARG A 1 776 ? 42.069 24.551 -11.044 1.00 103.15 858 ARG A N 1
ATOM 5807 C CA . ARG A 1 776 ? 41.842 23.268 -11.688 1.00 103.15 858 ARG A CA 1
ATOM 5808 C C . ARG A 1 776 ? 41.227 22.325 -10.668 1.00 103.15 858 ARG A C 1
ATOM 5809 O O . ARG A 1 776 ? 41.298 22.559 -9.460 1.00 103.15 858 ARG A O 1
ATOM 5817 N N . THR A 1 777 ? 40.612 21.257 -11.162 1.00 102.03 859 THR A N 1
ATOM 5818 C CA . THR A 1 777 ? 40.152 20.204 -10.273 1.00 102.03 859 THR A CA 1
ATOM 5819 C C . THR A 1 777 ? 41.331 19.340 -9.843 1.00 102.03 859 THR A C 1
ATOM 5820 O O . THR A 1 777 ? 42.306 19.166 -10.581 1.00 102.03 859 THR A O 1
ATOM 5824 N N . LEU A 1 778 ? 41.243 18.811 -8.631 1.00 101.26 860 LEU A N 1
ATOM 5825 C CA . LEU A 1 778 ? 42.312 18.027 -8.039 1.00 101.26 860 LEU A CA 1
ATOM 5826 C C . LEU A 1 778 ? 41.830 16.615 -7.732 1.00 101.26 860 LEU A C 1
ATOM 5827 O O . LEU A 1 778 ? 40.625 16.378 -7.592 1.00 101.26 860 LEU A O 1
ATOM 5832 N N . PRO A 1 779 ? 42.744 15.645 -7.641 1.00 99.92 861 PRO A N 1
ATOM 5833 C CA . PRO A 1 779 ? 42.325 14.265 -7.350 1.00 99.92 861 PRO A CA 1
ATOM 5834 C C . PRO A 1 779 ? 41.792 14.078 -5.936 1.00 99.92 861 PRO A C 1
ATOM 5835 O O . PRO A 1 779 ? 40.660 13.617 -5.757 1.00 99.92 861 PRO A O 1
ATOM 5839 N N . ARG A 1 780 ? 42.593 14.411 -4.925 1.00 101.73 862 ARG A N 1
ATOM 5840 C CA . ARG A 1 780 ? 42.126 14.353 -3.545 1.00 101.73 862 ARG A CA 1
ATOM 5841 C C . ARG A 1 780 ? 42.293 15.714 -2.882 1.00 101.73 862 ARG A C 1
ATOM 5842 O O . ARG A 1 780 ? 42.351 16.733 -3.578 1.00 101.73 862 ARG A O 1
ATOM 5850 N N . ASN A 1 781 ? 42.371 15.746 -1.548 1.00 103.20 863 ASN A N 1
ATOM 5851 C CA . ASN A 1 781 ? 42.492 16.998 -0.805 1.00 103.20 863 ASN A CA 1
ATOM 5852 C C . ASN A 1 781 ? 43.634 17.851 -1.351 1.00 103.20 863 ASN A C 1
ATOM 5853 O O . ASN A 1 781 ? 44.583 17.323 -1.939 1.00 103.20 863 ASN A O 1
ATOM 5858 N N . ARG A 1 782 ? 43.549 19.172 -1.166 1.00 103.44 864 ARG A N 1
ATOM 5859 C CA . ARG A 1 782 ? 44.474 20.096 -1.818 1.00 103.44 864 ARG A CA 1
ATOM 5860 C C . ARG A 1 782 ? 45.912 19.977 -1.324 1.00 103.44 864 ARG A C 1
ATOM 5861 O O . ARG A 1 782 ? 46.796 20.608 -1.912 1.00 103.44 864 ARG A O 1
ATOM 5869 N N . THR A 1 783 ? 46.175 19.200 -0.275 1.00 101.84 865 THR A N 1
ATOM 5870 C CA . THR A 1 783 ? 47.525 19.041 0.246 1.00 101.84 865 THR A CA 1
ATOM 5871 C C . THR A 1 783 ? 48.126 17.680 -0.075 1.00 101.84 865 THR A C 1
ATOM 5872 O O . THR A 1 783 ? 49.244 17.392 0.366 1.00 101.84 865 THR A O 1
ATOM 5876 N N . PHE A 1 784 ? 47.422 16.844 -0.829 1.00 101.22 866 PHE A N 1
ATOM 5877 C CA . PHE A 1 784 ? 47.907 15.520 -1.193 1.00 101.22 866 PHE A CA 1
ATOM 5878 C C . PHE A 1 784 ? 49.136 15.631 -2.089 1.00 101.22 866 PHE A C 1
ATOM 5879 O O . PHE A 1 784 ? 49.049 16.234 -3.170 1.00 101.22 866 PHE A O 1
ATOM 5887 N N . PRO A 1 785 ? 50.291 15.082 -1.688 1.00 98.89 867 PRO A N 1
ATOM 5888 C CA . PRO A 1 785 ? 51.470 15.124 -2.567 1.00 98.89 867 PRO A CA 1
ATOM 5889 C C . PRO A 1 785 ? 51.298 14.280 -3.822 1.00 98.89 867 PRO A C 1
ATOM 5890 O O . PRO A 1 785 ? 51.426 13.052 -3.774 1.00 98.89 867 PRO A O 1
ATOM 5894 N N . ILE A 1 786 ? 50.998 14.936 -4.948 1.00 96.44 868 ILE A N 1
ATOM 5895 C CA . ILE A 1 786 ? 50.844 14.232 -6.215 1.00 96.44 868 ILE A CA 1
ATOM 5896 C C . ILE A 1 786 ? 52.134 13.493 -6.549 1.00 96.44 868 ILE A C 1
ATOM 5897 O O . ILE A 1 786 ? 53.240 13.974 -6.271 1.00 96.44 868 ILE A O 1
ATOM 5902 N N . ARG A 1 787 ? 51.995 12.305 -7.137 1.00 95.43 869 ARG A N 1
ATOM 5903 C CA . ARG A 1 787 ? 53.127 11.426 -7.387 1.00 95.43 869 ARG A CA 1
ATOM 5904 C C . ARG A 1 787 ? 52.990 10.771 -8.755 1.00 95.43 869 ARG A C 1
ATOM 5905 O O . ARG A 1 787 ? 51.881 10.536 -9.243 1.00 95.43 869 ARG A O 1
ATOM 5913 N N . GLY A 1 788 ? 54.134 10.477 -9.368 1.00 95.67 870 GLY A N 1
ATOM 5914 C CA . GLY A 1 788 ? 54.157 9.859 -10.680 1.00 95.67 870 GLY A CA 1
ATOM 5915 C C . GLY A 1 788 ? 54.415 8.368 -10.636 1.00 95.67 870 GLY A C 1
ATOM 5916 O O . GLY A 1 788 ? 53.621 7.579 -11.153 1.00 95.67 870 GLY A O 1
ATOM 5917 N N . PHE A 1 789 ? 55.530 7.966 -10.036 1.00 94.42 871 PHE A N 1
ATOM 5918 C CA . PHE A 1 789 ? 55.829 6.562 -9.798 1.00 94.42 871 PHE A CA 1
ATOM 5919 C C . PHE A 1 789 ? 56.044 6.355 -8.309 1.00 94.42 871 PHE A C 1
ATOM 5920 O O . PHE A 1 789 ? 56.647 7.197 -7.638 1.00 94.42 871 PHE A O 1
ATOM 5928 N N . GLN A 1 790 ? 55.550 5.235 -7.794 1.00 96.31 872 GLN A N 1
ATOM 5929 C CA . GLN A 1 790 ? 55.714 4.891 -6.391 1.00 96.31 872 GLN A CA 1
ATOM 5930 C C . GLN A 1 790 ? 56.529 3.613 -6.279 1.00 96.31 872 GLN A C 1
ATOM 5931 O O . GLN A 1 790 ? 56.264 2.636 -6.989 1.00 96.31 872 GLN A O 1
ATOM 5937 N N . ILE A 1 791 ? 57.520 3.626 -5.391 1.00 96.68 873 ILE A N 1
ATOM 5938 C CA . ILE A 1 791 ? 58.397 2.484 -5.162 1.00 96.68 873 ILE A CA 1
ATOM 5939 C C . ILE A 1 791 ? 57.933 1.751 -3.911 1.00 96.68 873 ILE A C 1
ATOM 5940 O O . ILE A 1 791 ? 57.750 2.364 -2.851 1.00 96.68 873 ILE A O 1
ATOM 5945 N N . TYR A 1 792 ? 57.747 0.440 -4.035 1.00 99.05 874 TYR A N 1
ATOM 5946 C CA . TYR A 1 792 ? 57.202 -0.380 -2.963 1.00 99.05 874 TYR A CA 1
ATOM 5947 C C . TYR A 1 792 ? 57.569 -1.829 -3.247 1.00 99.05 874 TYR A C 1
ATOM 5948 O O . TYR A 1 792 ? 57.590 -2.255 -4.403 1.00 99.05 874 TYR A O 1
ATOM 5957 N N . ASP A 1 793 ? 57.871 -2.574 -2.180 1.00 99.29 875 ASP A N 1
ATOM 5958 C CA . ASP A 1 793 ? 58.304 -3.965 -2.290 1.00 99.29 875 ASP A CA 1
ATOM 5959 C C . ASP A 1 793 ? 59.507 -4.098 -3.219 1.00 99.29 875 ASP A C 1
ATOM 5960 O O . ASP A 1 793 ? 60.626 -3.721 -2.853 1.00 99.29 875 ASP A O 1
ATOM 5965 N N . GLY A 1 794 ? 59.291 -4.630 -4.421 1.00 100.41 876 GLY A N 1
ATOM 5966 C CA . GLY A 1 794 ? 60.354 -4.778 -5.387 1.00 100.41 876 GLY A CA 1
ATOM 5967 C C . GLY A 1 794 ? 60.697 -6.227 -5.651 1.00 100.41 876 GLY A C 1
ATOM 5968 O O . GLY A 1 794 ? 60.009 -7.142 -5.188 1.00 100.41 876 GLY A O 1
ATOM 5969 N N . PRO A 1 795 ? 61.780 -6.475 -6.402 1.00 100.54 877 PRO A N 1
ATOM 5970 C CA . PRO A 1 795 ? 62.701 -5.553 -7.085 1.00 100.54 877 PRO A CA 1
ATOM 5971 C C . PRO A 1 795 ? 62.090 -4.901 -8.320 1.00 100.54 877 PRO A C 1
ATOM 5972 O O . PRO A 1 795 ? 61.480 -5.606 -9.116 1.00 100.54 877 PRO A O 1
ATOM 5976 N N . ILE A 1 796 ? 62.287 -3.595 -8.494 1.00 98.89 878 ILE A N 1
ATOM 5977 C CA . ILE A 1 796 ? 61.594 -2.816 -9.516 1.00 98.89 878 ILE A CA 1
ATOM 5978 C C . ILE A 1 796 ? 62.613 -2.146 -10.430 1.00 98.89 878 ILE A C 1
ATOM 5979 O O . ILE A 1 796 ? 63.487 -1.413 -9.954 1.00 98.89 878 ILE A O 1
ATOM 5984 N N . HIS A 1 797 ? 62.468 -2.359 -11.745 1.00 99.81 879 HIS A N 1
ATOM 5985 C CA . HIS A 1 797 ? 63.339 -1.783 -12.773 1.00 99.81 879 HIS A CA 1
ATOM 5986 C C . HIS A 1 797 ? 62.573 -0.684 -13.508 1.00 99.81 879 HIS A C 1
ATOM 5987 O O . HIS A 1 797 ? 61.791 -0.964 -14.419 1.00 99.81 879 HIS A O 1
ATOM 5994 N N . LEU A 1 798 ? 62.798 0.567 -13.117 1.00 97.78 880 LEU A N 1
ATOM 5995 C CA . LEU A 1 798 ? 62.186 1.705 -13.792 1.00 97.78 880 LEU A CA 1
ATOM 5996 C C . LEU A 1 798 ? 63.161 2.220 -14.847 1.00 97.78 880 LEU A C 1
ATOM 5997 O O . LEU A 1 798 ? 64.231 2.737 -14.512 1.00 97.78 880 LEU A O 1
ATOM 6002 N N . THR A 1 799 ? 62.793 2.091 -16.120 1.00 98.65 881 THR A N 1
ATOM 6003 C CA . THR A 1 799 ? 63.719 2.384 -17.205 1.00 98.65 881 THR A CA 1
ATOM 6004 C C . THR A 1 799 ? 63.007 3.125 -18.328 1.00 98.65 881 THR A C 1
ATOM 6005 O O . THR A 1 799 ? 61.791 3.025 -18.493 1.00 98.65 881 THR A O 1
ATOM 6009 N N . ARG A 1 800 ? 63.798 3.890 -19.083 1.00 101.48 882 ARG A N 1
ATOM 6010 C CA . ARG A 1 800 ? 63.397 4.474 -20.369 1.00 101.48 882 ARG A CA 1
ATOM 6011 C C . ARG A 1 800 ? 62.030 5.154 -20.307 1.00 101.48 882 ARG A C 1
ATOM 6012 O O . ARG A 1 800 ? 61.185 4.975 -21.185 1.00 101.48 882 ARG A O 1
ATOM 6020 N N . SER A 1 801 ? 61.805 5.946 -19.261 1.00 99.47 883 SER A N 1
ATOM 6021 C CA . SER A 1 801 ? 60.537 6.644 -19.093 1.00 99.47 883 SER A CA 1
ATOM 6022 C C . SER A 1 801 ? 60.784 8.115 -18.788 1.00 99.47 883 SER A C 1
ATOM 6023 O O . SER A 1 801 ? 61.868 8.508 -18.354 1.00 99.47 883 SER A O 1
ATOM 6026 N N . THR A 1 802 ? 59.755 8.929 -19.018 1.00 98.12 884 THR A N 1
ATOM 6027 C CA . THR A 1 802 ? 59.870 10.381 -18.961 1.00 98.12 884 THR A CA 1
ATOM 6028 C C . THR A 1 802 ? 58.780 10.966 -18.071 1.00 98.12 884 THR A C 1
ATOM 6029 O O . THR A 1 802 ? 57.637 10.500 -18.091 1.00 98.12 884 THR A O 1
ATOM 6033 N N . PHE A 1 803 ? 59.136 11.994 -17.298 1.00 97.83 885 PHE A N 1
ATOM 6034 C CA . PHE A 1 803 ? 58.227 12.653 -16.365 1.00 97.83 885 PHE A CA 1
ATOM 6035 C C . PHE A 1 803 ? 58.089 14.125 -16.737 1.00 97.83 885 PHE A C 1
ATOM 6036 O O . PHE A 1 803 ? 59.093 14.800 -16.987 1.00 97.83 885 PHE A O 1
ATOM 6044 N N . LYS A 1 804 ? 56.852 14.623 -16.762 1.00 99.13 886 LYS A N 1
ATOM 6045 C CA . LYS A 1 804 ? 56.570 16.000 -17.141 1.00 99.13 886 LYS A CA 1
ATOM 6046 C C . LYS A 1 804 ? 55.673 16.669 -16.110 1.00 99.13 886 LYS A C 1
ATOM 6047 O O . LYS A 1 804 ? 54.759 16.042 -15.570 1.00 99.13 886 LYS A O 1
ATOM 6053 N N . LYS A 1 805 ? 55.935 17.953 -15.848 1.00 99.44 887 LYS A N 1
ATOM 6054 C CA . LYS A 1 805 ? 55.010 18.847 -15.141 1.00 99.44 887 LYS A CA 1
ATOM 6055 C C . LYS A 1 805 ? 54.695 18.337 -13.729 1.00 99.44 887 LYS A C 1
ATOM 6056 O O . LYS A 1 805 ? 53.559 17.988 -13.403 1.00 99.44 887 LYS A O 1
ATOM 6062 N N . TYR A 1 806 ? 55.726 18.339 -12.878 1.00 99.10 888 TYR A N 1
ATOM 6063 C CA . TYR A 1 806 ? 55.582 17.955 -11.468 1.00 99.10 888 TYR A CA 1
ATOM 6064 C C . TYR A 1 806 ? 56.176 19.061 -10.596 1.00 99.10 888 TYR A C 1
ATOM 6065 O O . TYR A 1 806 ? 57.326 18.986 -10.157 1.00 99.10 888 TYR A O 1
ATOM 6074 N N . VAL A 1 807 ? 55.379 20.095 -10.343 1.00 102.68 889 VAL A N 1
ATOM 6075 C CA . VAL A 1 807 ? 55.799 21.202 -9.487 1.00 102.68 889 VAL A CA 1
ATOM 6076 C C . VAL A 1 807 ? 54.968 21.187 -8.210 1.00 102.68 889 VAL A C 1
ATOM 6077 O O . VAL A 1 807 ? 53.748 20.969 -8.269 1.00 102.68 889 VAL A O 1
ATOM 6081 N N . PRO A 1 808 ? 55.575 21.397 -7.045 1.00 100.73 890 PRO A N 1
ATOM 6082 C CA . PRO A 1 808 ? 54.798 21.518 -5.809 1.00 100.73 890 PRO A CA 1
ATOM 6083 C C . PRO A 1 808 ? 54.338 22.938 -5.517 1.00 100.73 890 PRO A C 1
ATOM 6084 O O . PRO A 1 808 ? 54.965 23.929 -5.898 1.00 100.73 890 PRO A O 1
ATOM 6088 N N . THR A 1 809 ? 53.213 23.016 -4.829 1.00 100.07 891 THR A N 1
ATOM 6089 C CA . THR A 1 809 ? 52.693 24.242 -4.247 1.00 100.07 891 THR A CA 1
ATOM 6090 C C . THR A 1 809 ? 53.054 24.298 -2.772 1.00 100.07 891 THR A C 1
ATOM 6091 O O . THR A 1 809 ? 53.494 23.304 -2.192 1.00 100.07 891 THR A O 1
ATOM 6095 N N . PRO A 1 810 ? 52.904 25.458 -2.127 1.00 101.15 892 PRO A N 1
ATOM 6096 C CA . PRO A 1 810 ? 53.144 25.510 -0.676 1.00 101.15 892 PRO A CA 1
ATOM 6097 C C . PRO A 1 810 ? 52.307 24.522 0.116 1.00 101.15 892 PRO A C 1
ATOM 6098 O O . PRO A 1 810 ? 52.715 24.111 1.209 1.00 101.15 892 PRO A O 1
ATOM 6102 N N . ASP A 1 811 ? 51.149 24.116 -0.411 1.00 101.96 893 ASP A N 1
ATOM 6103 C CA . ASP A 1 811 ? 50.319 23.137 0.287 1.00 101.96 893 ASP A CA 1
ATOM 6104 C C . ASP A 1 811 ? 50.935 21.746 0.231 1.00 101.96 893 ASP A C 1
ATOM 6105 O O . ASP A 1 811 ? 51.252 21.151 1.266 1.00 101.96 893 ASP A O 1
ATOM 6110 N N . ARG A 1 812 ? 51.109 21.211 -0.978 1.00 100.86 894 ARG A N 1
ATOM 6111 C CA . ARG A 1 812 ? 51.465 19.817 -1.196 1.00 100.86 894 ARG A CA 1
ATOM 6112 C C . ARG A 1 812 ? 52.872 19.692 -1.774 1.00 100.86 894 ARG A C 1
ATOM 6113 O O . ARG A 1 812 ? 53.350 20.579 -2.488 1.00 100.86 894 ARG A O 1
ATOM 6121 N N . TYR A 1 813 ? 53.528 18.574 -1.458 1.00 100.82 895 TYR A N 1
ATOM 6122 C CA . TYR A 1 813 ? 54.893 18.300 -1.922 1.00 100.82 895 TYR A CA 1
ATOM 6123 C C . TYR A 1 813 ? 54.862 17.322 -3.097 1.00 100.82 895 TYR A C 1
ATOM 6124 O O . TYR A 1 813 ? 55.200 16.141 -2.982 1.00 100.82 895 TYR A O 1
ATOM 6133 N N . SER A 1 814 ? 54.457 17.843 -4.249 1.00 98.36 896 SER A N 1
ATOM 6134 C CA . SER A 1 814 ? 54.400 17.026 -5.452 1.00 98.36 896 SER A CA 1
ATOM 6135 C C . SER A 1 814 ? 55.803 16.648 -5.914 1.00 98.36 896 SER A C 1
ATOM 6136 O O . SER A 1 814 ? 56.739 17.448 -5.830 1.00 98.36 896 SER A O 1
ATOM 6139 N N . SER A 1 815 ? 55.947 15.417 -6.404 1.00 96.94 897 SER A N 1
ATOM 6140 C CA . SER A 1 815 ? 57.233 14.942 -6.894 1.00 96.94 897 SER A CA 1
ATOM 6141 C C . SER A 1 815 ? 57.007 13.894 -7.973 1.00 96.94 897 SER A C 1
ATOM 6142 O O . SER A 1 815 ? 55.936 13.292 -8.069 1.00 96.94 897 SER A O 1
ATOM 6145 N N . ALA A 1 816 ? 58.045 13.673 -8.781 1.00 96.35 898 ALA A N 1
ATOM 6146 C CA . ALA A 1 816 ? 57.939 12.728 -9.886 1.00 96.35 898 ALA A CA 1
ATOM 6147 C C . ALA A 1 816 ? 57.959 11.294 -9.379 1.00 96.35 898 ALA A C 1
ATOM 6148 O O . ALA A 1 816 ? 57.036 10.514 -9.643 1.00 96.35 898 ALA A O 1
ATOM 6150 N N . ILE A 1 817 ? 59.004 10.926 -8.648 1.00 96.61 899 ILE A N 1
ATOM 6151 C CA . ILE A 1 817 ? 59.177 9.568 -8.147 1.00 96.61 899 ILE A CA 1
ATOM 6152 C C . ILE A 1 817 ? 59.161 9.608 -6.625 1.00 96.61 899 ILE A C 1
ATOM 6153 O O . ILE A 1 817 ? 59.761 10.499 -6.015 1.00 96.61 899 ILE A O 1
ATOM 6158 N N . GLY A 1 818 ? 58.463 8.658 -6.018 1.00 96.13 900 GLY A N 1
ATOM 6159 C CA . GLY A 1 818 ? 58.343 8.639 -4.581 1.00 96.13 900 GLY A CA 1
ATOM 6160 C C . GLY A 1 818 ? 58.034 7.255 -4.059 1.00 96.13 900 GLY A C 1
ATOM 6161 O O . GLY A 1 818 ? 58.066 6.269 -4.798 1.00 96.13 900 GLY A O 1
ATOM 6162 N N . PHE A 1 819 ? 57.730 7.194 -2.764 1.00 97.73 901 PHE A N 1
ATOM 6163 C CA . PHE A 1 819 ? 57.459 5.939 -2.070 1.00 97.73 901 PHE A CA 1
ATOM 6164 C C . PHE A 1 819 ? 56.014 5.885 -1.590 1.00 97.73 901 PHE A C 1
ATOM 6165 O O . PHE A 1 819 ? 55.309 6.895 -1.534 1.00 97.73 901 PHE A O 1
ATOM 6173 N N . LEU A 1 820 ? 55.587 4.678 -1.231 1.00 99.70 902 LEU A N 1
ATOM 6174 C CA . LEU A 1 820 ? 54.259 4.489 -0.665 1.00 99.70 902 LEU A CA 1
ATOM 6175 C C . LEU A 1 820 ? 54.192 5.096 0.732 1.00 99.70 902 LEU A C 1
ATOM 6176 O O . LEU A 1 820 ? 55.126 4.971 1.529 1.00 99.70 902 LEU A O 1
ATOM 6181 N N . MET A 1 821 ? 53.073 5.752 1.022 1.00 103.68 903 MET A N 1
ATOM 6182 C CA . MET A 1 821 ? 52.903 6.469 2.275 1.00 103.68 903 MET A CA 1
ATOM 6183 C C . MET A 1 821 ? 52.504 5.519 3.401 1.00 103.68 903 MET A C 1
ATOM 6184 O O . MET A 1 821 ? 51.786 4.537 3.189 1.00 103.68 903 MET A O 1
ATOM 6189 N N . LYS A 1 822 ? 52.991 5.819 4.609 1.00 107.14 904 LYS A N 1
ATOM 6190 C CA . LYS A 1 822 ? 52.716 5.017 5.806 1.00 107.14 904 LYS A CA 1
ATOM 6191 C C . LYS A 1 822 ? 53.174 3.570 5.630 1.00 107.14 904 LYS A C 1
ATOM 6192 O O . LYS A 1 822 ? 52.475 2.626 6.001 1.00 107.14 904 LYS A O 1
ATOM 6198 N N . ASN A 1 823 ? 54.369 3.395 5.072 1.00 105.72 905 ASN A N 1
ATOM 6199 C CA . ASN A 1 823 ? 54.898 2.063 4.814 1.00 105.72 905 ASN A CA 1
ATOM 6200 C C . ASN A 1 823 ? 55.620 1.525 6.041 1.00 105.72 905 ASN A C 1
ATOM 6201 O O . ASN A 1 823 ? 56.372 2.245 6.703 1.00 105.72 905 ASN A O 1
ATOM 6206 N N . SER A 1 824 ? 55.397 0.242 6.326 1.00 104.79 906 SER A N 1
ATOM 6207 C CA . SER A 1 824 ? 56.098 -0.454 7.393 1.00 104.79 906 SER A CA 1
ATOM 6208 C C . SER A 1 824 ? 56.806 -1.712 6.914 1.00 104.79 906 SER A C 1
ATOM 6209 O O . SER A 1 824 ? 57.517 -2.344 7.704 1.00 104.79 906 SER A O 1
ATOM 6212 N N . TRP A 1 825 ? 56.643 -2.088 5.646 1.00 102.93 907 TRP A N 1
ATOM 6213 C CA . TRP A 1 825 ? 57.155 -3.360 5.149 1.00 102.93 907 TRP A CA 1
ATOM 6214 C C . TRP A 1 825 ? 58.602 -3.264 4.680 1.00 102.93 907 TRP A C 1
ATOM 6215 O O . TRP A 1 825 ? 59.417 -2.541 5.265 1.00 102.93 907 TRP A O 1
ATOM 6226 N N . GLN A 1 826 ? 58.922 -4.002 3.624 1.00 99.27 908 GLN A N 1
ATOM 6227 C CA . GLN A 1 826 ? 60.265 -4.064 3.077 1.00 99.27 908 GLN A CA 1
ATOM 6228 C C . GLN A 1 826 ? 60.425 -3.089 1.919 1.00 99.27 908 GLN A C 1
ATOM 6229 O O . GLN A 1 826 ? 59.453 -2.630 1.315 1.00 99.27 908 GLN A O 1
ATOM 6235 N N . ILE A 1 827 ? 61.681 -2.772 1.629 1.00 100.72 909 ILE A N 1
ATOM 6236 C CA . ILE A 1 827 ? 62.082 -2.066 0.415 1.00 100.72 909 ILE A CA 1
ATOM 6237 C C . ILE A 1 827 ? 63.497 -2.516 0.083 1.00 100.72 909 ILE A C 1
ATOM 6238 O O . ILE A 1 827 ? 64.379 -2.482 0.946 1.00 100.72 909 ILE A O 1
ATOM 6243 N N . THR A 1 828 ? 63.723 -2.944 -1.174 1.00 102.69 910 THR A N 1
ATOM 6244 C CA . THR A 1 828 ? 65.018 -3.530 -1.461 1.00 102.69 910 THR A CA 1
ATOM 6245 C C . THR A 1 828 ? 65.928 -2.550 -2.199 1.00 102.69 910 THR A C 1
ATOM 6246 O O . THR A 1 828 ? 65.464 -1.740 -3.004 1.00 102.69 910 THR A O 1
ATOM 6250 N N . PRO A 1 829 ? 67.234 -2.595 -1.931 1.00 103.38 911 PRO A N 1
ATOM 6251 C CA . PRO A 1 829 ? 68.205 -1.823 -2.714 1.00 103.38 911 PRO A CA 1
ATOM 6252 C C . PRO A 1 829 ? 68.443 -2.351 -4.122 1.00 103.38 911 PRO A C 1
ATOM 6253 O O . PRO A 1 829 ? 69.331 -1.835 -4.805 1.00 103.38 911 PRO A O 1
ATOM 6257 N N . ARG A 1 830 ? 67.691 -3.359 -4.586 1.00 107.36 912 ARG A N 1
ATOM 6258 C CA . ARG A 1 830 ? 67.761 -3.769 -5.984 1.00 107.36 912 ARG A CA 1
ATOM 6259 C C . ARG A 1 830 ? 66.827 -2.966 -6.872 1.00 107.36 912 ARG A C 1
ATOM 6260 O O . ARG A 1 830 ? 66.967 -3.022 -8.098 1.00 107.36 912 ARG A O 1
ATOM 6268 N N . ASN A 1 831 ? 65.878 -2.237 -6.282 1.00 102.20 913 ASN A N 1
ATOM 6269 C CA . ASN A 1 831 ? 65.035 -1.302 -7.015 1.00 102.20 913 ASN A CA 1
ATOM 6270 C C . ASN A 1 831 ? 65.901 -0.279 -7.735 1.00 102.20 913 ASN A C 1
ATOM 6271 O O . ASN A 1 831 ? 66.412 0.650 -7.104 1.00 102.20 913 ASN A O 1
ATOM 6276 N N . ASN A 1 832 ? 66.081 -0.433 -9.043 1.00 103.56 914 ASN A N 1
ATOM 6277 C CA . ASN A 1 832 ? 66.888 0.501 -9.810 1.00 103.56 914 ASN A CA 1
ATOM 6278 C C . ASN A 1 832 ? 66.030 1.303 -10.776 1.00 103.56 914 ASN A C 1
ATOM 6279 O O . ASN A 1 832 ? 65.126 0.764 -11.424 1.00 103.56 914 ASN A O 1
ATOM 6284 N N . ILE A 1 833 ? 66.334 2.596 -10.862 1.00 99.85 915 ILE A N 1
ATOM 6285 C CA . ILE A 1 833 ? 65.767 3.501 -11.852 1.00 99.85 915 ILE A CA 1
ATOM 6286 C C . ILE A 1 833 ? 66.860 3.832 -12.859 1.00 99.85 915 ILE A C 1
ATOM 6287 O O . ILE A 1 833 ? 67.947 4.287 -12.480 1.00 99.85 915 ILE A O 1
ATOM 6292 N N . SER A 1 834 ? 66.578 3.602 -14.138 1.00 100.85 916 SER A N 1
ATOM 6293 C CA . SER A 1 834 ? 67.562 3.792 -15.193 1.00 100.85 916 SER A CA 1
ATOM 6294 C C . SER A 1 834 ? 66.946 4.567 -16.349 1.00 100.85 916 SER A C 1
ATOM 6295 O O . SER A 1 834 ? 65.736 4.514 -16.574 1.00 100.85 916 SER A O 1
ATOM 6298 N N . LEU A 1 835 ? 67.796 5.308 -17.064 1.00 102.45 917 LEU A N 1
ATOM 6299 C CA . LEU A 1 835 ? 67.446 5.931 -18.344 1.00 102.45 917 LEU A CA 1
ATOM 6300 C C . LEU A 1 835 ? 66.129 6.706 -18.275 1.00 102.45 917 LEU A C 1
ATOM 6301 O O . LEU A 1 835 ? 65.276 6.601 -19.155 1.00 102.45 917 LEU A O 1
ATOM 6306 N N . VAL A 1 836 ? 65.954 7.493 -17.219 1.00 102.29 918 VAL A N 1
ATOM 6307 C CA . VAL A 1 836 ? 64.748 8.293 -17.046 1.00 102.29 918 VAL A CA 1
ATOM 6308 C C . VAL A 1 836 ? 65.062 9.755 -17.312 1.00 102.29 918 VAL A C 1
ATOM 6309 O O . VAL A 1 836 ? 66.148 10.243 -16.980 1.00 102.29 918 VAL A O 1
ATOM 6313 N N . LYS A 1 837 ? 64.097 10.452 -17.904 1.00 103.44 919 LYS A N 1
ATOM 6314 C CA . LYS A 1 837 ? 64.236 11.841 -18.305 1.00 103.44 919 LYS A CA 1
ATOM 6315 C C . LYS A 1 837 ? 63.212 12.682 -17.557 1.00 103.44 919 LYS A C 1
ATOM 6316 O O . LYS A 1 837 ? 62.065 12.264 -17.374 1.00 103.44 919 LYS A O 1
ATOM 6322 N N . PHE A 1 838 ? 63.627 13.866 -17.124 1.00 102.95 920 PHE A N 1
ATOM 6323 C CA . PHE A 1 838 ? 62.761 14.774 -16.391 1.00 102.95 920 PHE A CA 1
ATOM 6324 C C . PHE A 1 838 ? 62.556 16.042 -17.206 1.00 102.95 920 PHE A C 1
ATOM 6325 O O . PHE A 1 838 ? 63.494 16.553 -17.825 1.00 102.95 920 PHE A O 1
ATOM 6333 N N . GLY A 1 839 ? 61.321 16.541 -17.211 1.00 105.72 921 GLY A N 1
ATOM 6334 C CA . GLY A 1 839 ? 60.978 17.694 -18.007 1.00 105.72 921 GLY A CA 1
ATOM 6335 C C . GLY A 1 839 ? 61.450 18.990 -17.384 1.00 105.72 921 GLY A C 1
ATOM 6336 O O . GLY A 1 839 ? 62.008 19.032 -16.278 1.00 105.72 921 GLY A O 1
ATOM 6337 N N . PRO A 1 840 ? 61.230 20.090 -18.111 1.00 110.98 922 PRO A N 1
ATOM 6338 C CA . PRO A 1 840 ? 61.657 21.395 -17.588 1.00 110.98 922 PRO A CA 1
ATOM 6339 C C . PRO A 1 840 ? 60.798 21.869 -16.435 1.00 110.98 922 PRO A C 1
ATOM 6340 O O . PRO A 1 840 ? 61.280 22.622 -15.579 1.00 110.98 922 PRO A O 1
ATOM 6344 N N . HIS A 1 841 ? 59.535 21.448 -16.389 1.00 105.97 923 HIS A N 1
ATOM 6345 C CA . HIS A 1 841 ? 58.637 21.782 -15.294 1.00 105.97 923 HIS A CA 1
ATOM 6346 C C . HIS A 1 841 ? 58.576 20.680 -14.247 1.00 105.97 923 HIS A C 1
ATOM 6347 O O . HIS A 1 841 ? 57.516 20.425 -13.673 1.00 105.97 923 HIS A O 1
ATOM 6354 N N . VAL A 1 842 ? 59.698 20.009 -14.009 1.00 104.23 924 VAL A N 1
ATOM 6355 C CA . VAL A 1 842 ? 59.825 19.012 -12.953 1.00 104.23 924 VAL A CA 1
ATOM 6356 C C . VAL A 1 842 ? 60.873 19.547 -11.989 1.00 104.23 924 VAL A C 1
ATOM 6357 O O . VAL A 1 842 ? 62.081 19.459 -12.248 1.00 104.23 924 VAL A O 1
ATOM 6361 N N . SER A 1 843 ? 60.421 20.106 -10.873 1.00 103.18 925 SER A N 1
ATOM 6362 C CA . SER A 1 843 ? 61.325 20.720 -9.913 1.00 103.18 925 SER A CA 1
ATOM 6363 C C . SER A 1 843 ? 61.741 19.774 -8.799 1.00 103.18 925 SER A C 1
ATOM 6364 O O . SER A 1 843 ? 62.751 20.028 -8.134 1.00 103.18 925 SER A O 1
ATOM 6367 N N . LEU A 1 844 ? 60.998 18.692 -8.587 1.00 100.39 926 LEU A N 1
ATOM 6368 C CA . LEU A 1 844 ? 61.232 17.785 -7.465 1.00 100.39 926 LEU A CA 1
ATOM 6369 C C . LEU A 1 844 ? 61.243 16.356 -8.010 1.00 100.39 926 LEU A C 1
ATOM 6370 O O . LEU A 1 844 ? 60.216 15.675 -8.018 1.00 100.39 926 LEU A O 1
ATOM 6375 N N . ASN A 1 845 ? 62.421 15.911 -8.464 1.00 100.88 927 ASN A N 1
ATOM 6376 C CA . ASN A 1 845 ? 62.538 14.595 -9.086 1.00 100.88 927 ASN A CA 1
ATOM 6377 C C . ASN A 1 845 ? 62.087 13.494 -8.135 1.00 100.88 927 ASN A C 1
ATOM 6378 O O . ASN A 1 845 ? 61.306 12.611 -8.512 1.00 100.88 927 ASN A O 1
ATOM 6383 N N . VAL A 1 846 ? 62.590 13.517 -6.898 1.00 98.54 928 VAL A N 1
ATOM 6384 C CA . VAL A 1 846 ? 62.260 12.521 -5.885 1.00 98.54 928 VAL A CA 1
ATOM 6385 C C . VAL A 1 846 ? 61.972 13.242 -4.574 1.00 98.54 928 VAL A C 1
ATOM 6386 O O . VAL A 1 846 ? 62.396 14.379 -4.355 1.00 98.54 928 VAL A O 1
ATOM 6390 N N . PHE A 1 847 ? 61.234 12.566 -3.695 1.00 98.97 929 PHE A N 1
ATOM 6391 C CA . PHE A 1 847 ? 60.915 13.113 -2.385 1.00 98.97 929 PHE A CA 1
ATOM 6392 C C . PHE A 1 847 ? 60.665 11.970 -1.411 1.00 98.97 929 PHE A C 1
ATOM 6393 O O . PHE A 1 847 ? 60.015 10.982 -1.758 1.00 98.97 929 PHE A O 1
ATOM 6401 N N . PHE A 1 848 ? 61.169 12.119 -0.186 1.00 98.73 930 PHE A N 1
ATOM 6402 C CA . PHE A 1 848 ? 61.145 11.044 0.800 1.00 98.73 930 PHE A CA 1
ATOM 6403 C C . PHE A 1 848 ? 60.192 11.308 1.961 1.00 98.73 930 PHE A C 1
ATOM 6404 O O . PHE A 1 848 ? 60.166 10.522 2.914 1.00 98.73 930 PHE A O 1
ATOM 6412 N N . GLY A 1 849 ? 59.419 12.385 1.912 1.00 102.15 931 GLY A N 1
ATOM 6413 C CA . GLY A 1 849 ? 58.404 12.637 2.911 1.00 102.15 931 GLY A CA 1
ATOM 6414 C C . GLY A 1 849 ? 58.926 13.395 4.121 1.00 102.15 931 GLY A C 1
ATOM 6415 O O . GLY A 1 849 ? 60.121 13.440 4.404 1.00 102.15 931 GLY A O 1
ATOM 6416 N N . LYS A 1 850 ? 57.989 13.997 4.845 1.00 108.32 932 LYS A N 1
ATOM 6417 C CA . LYS A 1 850 ? 58.264 14.729 6.073 1.00 108.32 932 LYS A CA 1
ATOM 6418 C C . LYS A 1 850 ? 57.078 14.555 7.006 1.00 108.32 932 LYS A C 1
ATOM 6419 O O . LYS A 1 850 ? 55.989 14.171 6.566 1.00 108.32 932 LYS A O 1
ATOM 6425 N N . PRO A 1 851 ? 57.259 14.808 8.306 1.00 110.76 933 PRO A N 1
ATOM 6426 C CA . PRO A 1 851 ? 56.103 14.851 9.209 1.00 110.76 933 PRO A CA 1
ATOM 6427 C C . PRO A 1 851 ? 55.042 15.831 8.733 1.00 110.76 933 PRO A C 1
ATOM 6428 O O . PRO A 1 851 ? 55.229 17.050 8.801 1.00 110.76 933 PRO A O 1
ATOM 6432 N N . GLY A 1 852 ? 53.927 15.303 8.238 1.00 109.92 934 GLY A N 1
ATOM 6433 C CA . GLY A 1 852 ? 52.852 16.118 7.727 1.00 109.92 934 GLY A CA 1
ATOM 6434 C C . GLY A 1 852 ? 51.520 15.399 7.793 1.00 109.92 934 GLY A C 1
ATOM 6435 O O . GLY A 1 852 ? 51.379 14.368 8.456 1.00 109.92 934 GLY A O 1
ATOM 6436 N N . PRO A 1 853 ? 50.512 15.924 7.091 1.00 107.91 935 PRO A N 1
ATOM 6437 C CA . PRO A 1 853 ? 49.171 15.328 7.197 1.00 107.91 935 PRO A CA 1
ATOM 6438 C C . PRO A 1 853 ? 49.039 13.992 6.487 1.00 107.91 935 PRO A C 1
ATOM 6439 O O . PRO A 1 853 ? 48.189 13.179 6.874 1.00 107.91 935 PRO A O 1
ATOM 6443 N N . TRP A 1 854 ? 49.847 13.735 5.459 1.00 104.71 936 TRP A N 1
ATOM 6444 C CA . TRP A 1 854 ? 49.723 12.510 4.681 1.00 104.71 936 TRP A CA 1
ATOM 6445 C C . TRP A 1 854 ? 50.777 11.470 5.021 1.00 104.71 936 TRP A C 1
ATOM 6446 O O . TRP A 1 854 ? 50.547 10.278 4.791 1.00 104.71 936 TRP A O 1
ATOM 6457 N N . PHE A 1 855 ? 51.917 11.887 5.563 1.00 105.26 937 PHE A N 1
ATOM 6458 C CA . PHE A 1 855 ? 52.966 10.960 5.947 1.00 105.26 937 PHE A CA 1
ATOM 6459 C C . PHE A 1 855 ? 52.955 10.634 7.432 1.00 105.26 937 PHE A C 1
ATOM 6460 O O . PHE A 1 855 ? 53.681 9.727 7.852 1.00 105.26 937 PHE A O 1
ATOM 6468 N N . GLU A 1 856 ? 52.143 11.337 8.224 1.00 111.47 938 GLU A N 1
ATOM 6469 C CA . GLU A 1 856 ? 52.032 11.160 9.681 1.00 111.47 938 GLU A CA 1
ATOM 6470 C C . GLU A 1 856 ? 53.436 11.264 10.279 1.00 111.47 938 GLU A C 1
ATOM 6471 O O . GLU A 1 856 ? 54.158 12.219 9.958 1.00 111.47 938 GLU A O 1
ATOM 6477 N N . ASP A 1 857 ? 53.853 10.330 11.139 1.00 115.87 939 ASP A N 1
ATOM 6478 C CA . ASP A 1 857 ? 55.213 10.349 11.670 1.00 115.87 939 ASP A CA 1
ATOM 6479 C C . ASP A 1 857 ? 56.242 10.377 10.551 1.00 115.87 939 ASP A C 1
ATOM 6480 O O . ASP A 1 857 ? 57.268 11.060 10.656 1.00 115.87 939 ASP A O 1
ATOM 6485 N N . CYS A 1 858 ? 55.970 9.644 9.466 1.00 111.45 940 CYS A N 1
ATOM 6486 C CA . CYS A 1 858 ? 56.978 9.247 8.484 1.00 111.45 940 CYS A CA 1
ATOM 6487 C C . CYS A 1 858 ? 58.077 8.439 9.159 1.00 111.45 940 CYS A C 1
ATOM 6488 O O . CYS A 1 858 ? 59.233 8.437 8.733 1.00 111.45 940 CYS A O 1
ATOM 6491 N N . GLU A 1 859 ? 57.700 7.734 10.222 1.00 113.40 941 GLU A N 1
ATOM 6492 C CA . GLU A 1 859 ? 58.621 7.061 11.128 1.00 113.40 941 GLU A CA 1
ATOM 6493 C C . GLU A 1 859 ? 58.229 5.607 11.326 1.00 113.40 941 GLU A C 1
ATOM 6494 O O . GLU A 1 859 ? 58.381 5.056 12.416 1.00 113.40 941 GLU A O 1
ATOM 6500 N N . MET A 1 860 ? 57.708 4.958 10.290 1.00 111.44 942 MET A N 1
ATOM 6501 C CA . MET A 1 860 ? 57.463 3.526 10.375 1.00 111.44 942 MET A CA 1
ATOM 6502 C C . MET A 1 860 ? 58.620 2.776 9.720 1.00 111.44 942 MET A C 1
ATOM 6503 O O . MET A 1 860 ? 59.505 3.370 9.097 1.00 111.44 942 MET A O 1
ATOM 6508 N N . ASP A 1 861 ? 58.618 1.453 9.899 1.00 109.09 943 ASP A N 1
ATOM 6509 C CA . ASP A 1 861 ? 59.776 0.647 9.522 1.00 109.09 943 ASP A CA 1
ATOM 6510 C C . ASP A 1 861 ? 60.105 0.779 8.039 1.00 109.09 943 ASP A C 1
ATOM 6511 O O . ASP A 1 861 ? 61.277 0.696 7.657 1.00 109.09 943 ASP A O 1
ATOM 6516 N N . GLY A 1 862 ? 59.098 0.990 7.194 1.00 104.64 944 GLY A N 1
ATOM 6517 C CA . GLY A 1 862 ? 59.328 1.130 5.770 1.00 104.64 944 GLY A CA 1
ATOM 6518 C C . GLY A 1 862 ? 59.782 2.521 5.382 1.00 104.64 944 GLY A C 1
ATOM 6519 O O . GLY A 1 862 ? 60.640 2.678 4.509 1.00 104.64 944 GLY A O 1
ATOM 6520 N N . ASP A 1 863 ? 59.205 3.539 6.027 1.00 106.52 945 ASP A N 1
ATOM 6521 C CA . ASP A 1 863 ? 59.594 4.918 5.742 1.00 106.52 945 ASP A CA 1
ATOM 6522 C C . ASP A 1 863 ? 61.082 5.135 5.984 1.00 106.52 945 ASP A C 1
ATOM 6523 O O . ASP A 1 863 ? 61.753 5.822 5.204 1.00 106.52 945 ASP A O 1
ATOM 6528 N N . LYS A 1 864 ? 61.619 4.546 7.056 1.00 103.81 946 LYS A N 1
ATOM 6529 C CA . LYS A 1 864 ? 63.019 4.766 7.398 1.00 103.81 946 LYS A CA 1
ATOM 6530 C C . LYS A 1 864 ? 63.957 4.118 6.391 1.00 103.81 946 LYS A C 1
ATOM 6531 O O . LYS A 1 864 ? 65.045 4.644 6.133 1.00 103.81 946 LYS A O 1
ATOM 6537 N N . ASN A 1 865 ? 63.558 2.990 5.808 1.00 100.99 947 ASN A N 1
ATOM 6538 C CA . ASN A 1 865 ? 64.426 2.225 4.916 1.00 100.99 947 ASN A CA 1
ATOM 6539 C C . ASN A 1 865 ? 64.063 2.416 3.451 1.00 100.99 947 ASN A C 1
ATOM 6540 O O . ASN A 1 865 ? 64.125 1.473 2.662 1.00 100.99 947 ASN A O 1
ATOM 6545 N N . SER A 1 866 ? 63.688 3.624 3.052 1.00 99.96 948 SER A N 1
ATOM 6546 C CA . SER A 1 866 ? 63.432 3.899 1.647 1.00 99.96 948 SER A CA 1
ATOM 6547 C C . SER A 1 866 ? 64.752 4.038 0.900 1.00 99.96 948 SER A C 1
ATOM 6548 O O . SER A 1 866 ? 65.667 4.728 1.360 1.00 99.96 948 SER A O 1
ATOM 6551 N N . ILE A 1 867 ? 64.843 3.391 -0.266 1.00 99.20 949 ILE A N 1
ATOM 6552 C CA . ILE A 1 867 ? 66.091 3.351 -1.021 1.00 99.20 949 ILE A CA 1
ATOM 6553 C C . ILE A 1 867 ? 65.850 2.931 -2.467 1.00 99.20 949 ILE A C 1
ATOM 6554 O O . ILE A 1 867 ? 64.908 2.187 -2.760 1.00 99.20 949 ILE A O 1
ATOM 6559 N N . PHE A 1 868 ? 66.691 3.414 -3.387 1.00 99.83 950 PHE A N 1
ATOM 6560 C CA . PHE A 1 868 ? 66.675 2.945 -4.766 1.00 99.83 950 PHE A CA 1
ATOM 6561 C C . PHE A 1 868 ? 68.083 3.074 -5.338 1.00 99.83 950 PHE A C 1
ATOM 6562 O O . PHE A 1 868 ? 69.007 3.562 -4.678 1.00 99.83 950 PHE A O 1
ATOM 6570 N N . HIS A 1 869 ? 68.249 2.627 -6.580 1.00 103.72 951 HIS A N 1
ATOM 6571 C CA . HIS A 1 869 ? 69.559 2.551 -7.217 1.00 103.72 951 HIS A CA 1
ATOM 6572 C C . HIS A 1 869 ? 69.540 3.362 -8.504 1.00 103.72 951 HIS A C 1
ATOM 6573 O O . HIS A 1 869 ? 68.777 3.052 -9.425 1.00 103.72 951 HIS A O 1
ATOM 6580 N N . ASP A 1 870 ? 70.371 4.401 -8.565 1.00 105.79 952 ASP A N 1
ATOM 6581 C CA . ASP A 1 870 ? 70.558 5.181 -9.788 1.00 105.79 952 ASP A CA 1
ATOM 6582 C C . ASP A 1 870 ? 71.709 4.546 -10.560 1.00 105.79 952 ASP A C 1
ATOM 6583 O O . ASP A 1 870 ? 72.882 4.814 -10.284 1.00 105.79 952 ASP A O 1
ATOM 6588 N N . ILE A 1 871 ? 71.368 3.708 -11.542 1.00 105.53 953 ILE A N 1
ATOM 6589 C CA . ILE A 1 871 ? 72.379 2.932 -12.259 1.00 105.53 953 ILE A CA 1
ATOM 6590 C C . ILE A 1 871 ? 73.295 3.850 -13.063 1.00 105.53 953 ILE A C 1
ATOM 6591 O O . ILE A 1 871 ? 74.521 3.834 -12.903 1.00 105.53 953 ILE A O 1
ATOM 6596 N N . ASP A 1 872 ? 72.710 4.665 -13.940 1.00 105.10 954 ASP A N 1
ATOM 6597 C CA . ASP A 1 872 ? 73.470 5.396 -14.944 1.00 105.10 954 ASP A CA 1
ATOM 6598 C C . ASP A 1 872 ? 73.681 6.863 -14.600 1.00 105.10 954 ASP A C 1
ATOM 6599 O O . ASP A 1 872 ? 74.429 7.547 -15.308 1.00 105.10 954 ASP A O 1
ATOM 6604 N N . GLY A 1 873 ? 73.059 7.359 -13.536 1.00 105.93 955 GLY A N 1
ATOM 6605 C CA . GLY A 1 873 ? 73.166 8.762 -13.200 1.00 105.93 955 GLY A CA 1
ATOM 6606 C C . GLY A 1 873 ? 72.136 9.639 -13.868 1.00 105.93 955 GLY A C 1
ATOM 6607 O O . GLY A 1 873 ? 72.431 10.800 -14.179 1.00 105.93 955 GLY A O 1
ATOM 6608 N N . SER A 1 874 ? 70.935 9.113 -14.115 1.00 104.03 956 SER A N 1
ATOM 6609 C CA . SER A 1 874 ? 69.856 9.857 -14.744 1.00 104.03 956 SER A CA 1
ATOM 6610 C C . SER A 1 874 ? 68.902 10.481 -13.738 1.00 104.03 956 SER A C 1
ATOM 6611 O O . SER A 1 874 ? 68.054 11.286 -14.131 1.00 104.03 956 SER A O 1
ATOM 6614 N N . VAL A 1 875 ? 69.019 10.137 -12.461 1.00 103.78 957 VAL A N 1
ATOM 6615 C CA . VAL A 1 875 ? 68.148 10.674 -11.428 1.00 103.78 957 VAL A CA 1
ATOM 6616 C C . VAL A 1 875 ? 68.858 11.729 -10.593 1.00 103.78 957 VAL A C 1
ATOM 6617 O O . VAL A 1 875 ? 68.279 12.767 -10.274 1.00 103.78 957 VAL A O 1
ATOM 6621 N N . THR A 1 876 ? 70.119 11.476 -10.242 1.00 107.74 958 THR A N 1
ATOM 6622 C CA . THR A 1 876 ? 70.860 12.325 -9.324 1.00 107.74 958 THR A CA 1
ATOM 6623 C C . THR A 1 876 ? 72.111 12.943 -9.922 1.00 107.74 958 THR A C 1
ATOM 6624 O O . THR A 1 876 ? 72.614 13.924 -9.364 1.00 107.74 958 THR A O 1
ATOM 6628 N N . GLY A 1 877 ? 72.631 12.406 -11.020 1.00 111.23 959 GLY A N 1
ATOM 6629 C CA . GLY A 1 877 ? 73.896 12.882 -11.540 1.00 111.23 959 GLY A CA 1
ATOM 6630 C C . GLY A 1 877 ? 75.069 12.193 -10.879 1.00 111.23 959 GLY A C 1
ATOM 6631 O O . GLY A 1 877 ? 76.040 12.836 -10.470 1.00 111.23 959 GLY A O 1
ATOM 6632 N N . TYR A 1 878 ? 74.981 10.870 -10.757 1.00 110.78 960 TYR A N 1
ATOM 6633 C CA . TYR A 1 878 ? 76.056 10.081 -10.164 1.00 110.78 960 TYR A CA 1
ATOM 6634 C C . TYR A 1 878 ? 75.953 8.673 -10.733 1.00 110.78 960 TYR A C 1
ATOM 6635 O O . TYR A 1 878 ? 75.016 7.942 -10.397 1.00 110.78 960 TYR A O 1
ATOM 6644 N N . LYS A 1 879 ? 76.905 8.294 -11.585 1.00 107.93 961 LYS A N 1
ATOM 6645 C CA . LYS A 1 879 ? 76.870 6.970 -12.193 1.00 107.93 961 LYS A CA 1
ATOM 6646 C C . LYS A 1 879 ? 77.056 5.902 -11.120 1.00 107.93 961 LYS A C 1
ATOM 6647 O O . LYS A 1 879 ? 78.067 5.894 -10.410 1.00 107.93 961 LYS A O 1
ATOM 6653 N N . ASP A 1 880 ? 76.072 5.005 -11.003 1.00 107.62 962 ASP A N 1
ATOM 6654 C CA . ASP A 1 880 ? 76.071 3.910 -10.028 1.00 107.62 962 ASP A CA 1
ATOM 6655 C C . ASP A 1 880 ? 76.150 4.463 -8.600 1.00 107.62 962 ASP A C 1
ATOM 6656 O O . ASP A 1 880 ? 77.170 4.383 -7.913 1.00 107.62 962 ASP A O 1
ATOM 6661 N N . ALA A 1 881 ? 75.025 5.029 -8.174 1.00 105.10 963 ALA A N 1
ATOM 6662 C CA . ALA A 1 881 ? 74.909 5.608 -6.845 1.00 105.10 963 ALA A CA 1
ATOM 6663 C C . ALA A 1 881 ? 73.565 5.225 -6.248 1.00 105.10 963 ALA A C 1
ATOM 6664 O O . ALA A 1 881 ? 72.576 5.050 -6.966 1.00 105.10 963 ALA A O 1
ATOM 6666 N N . TYR A 1 882 ? 73.545 5.086 -4.927 1.00 102.97 964 TYR A N 1
ATOM 6667 C CA . TYR A 1 882 ? 72.349 4.727 -4.183 1.00 102.97 964 TYR A CA 1
ATOM 6668 C C . TYR A 1 882 ? 71.823 5.941 -3.431 1.00 102.97 964 TYR A C 1
ATOM 6669 O O . TYR A 1 882 ? 72.589 6.815 -3.017 1.00 102.97 964 TYR A O 1
ATOM 6678 N N . VAL A 1 883 ? 70.503 5.992 -3.255 1.00 98.87 965 VAL A N 1
ATOM 6679 C CA . VAL A 1 883 ? 69.835 7.132 -2.638 1.00 98.87 965 VAL A CA 1
ATOM 6680 C C . VAL A 1 883 ? 68.850 6.628 -1.592 1.00 98.87 965 VAL A C 1
ATOM 6681 O O . VAL A 1 883 ? 68.123 5.658 -1.829 1.00 98.87 965 VAL A O 1
ATOM 6685 N N . GLY A 1 884 ? 68.816 7.295 -0.440 1.00 98.75 966 GLY A N 1
ATOM 6686 C CA . GLY A 1 884 ? 67.918 6.920 0.636 1.00 98.75 966 GLY A CA 1
ATOM 6687 C C . GLY A 1 884 ? 67.461 8.124 1.429 1.00 98.75 966 GLY A C 1
ATOM 6688 O O . GLY A 1 884 ? 67.733 9.256 1.023 1.00 98.75 966 GLY A O 1
ATOM 6689 N N . ARG A 1 885 ? 66.769 7.914 2.548 1.00 102.57 967 ARG A N 1
ATOM 6690 C CA . ARG A 1 885 ? 66.305 9.039 3.348 1.00 102.57 967 ARG A CA 1
ATOM 6691 C C . ARG A 1 885 ? 67.475 9.674 4.092 1.00 102.57 967 ARG A C 1
ATOM 6692 O O . ARG A 1 885 ? 68.462 9.012 4.423 1.00 102.57 967 ARG A O 1
ATOM 6700 N N . MET A 1 886 ? 67.349 10.977 4.361 1.00 104.27 968 MET A N 1
ATOM 6701 C CA . MET A 1 886 ? 68.503 11.758 4.796 1.00 104.27 968 MET A CA 1
ATOM 6702 C C . MET A 1 886 ? 69.023 11.300 6.155 1.00 104.27 968 MET A C 1
ATOM 6703 O O . MET A 1 886 ? 70.237 11.149 6.342 1.00 104.27 968 MET A O 1
ATOM 6708 N N . ASP A 1 887 ? 68.130 11.077 7.115 1.00 104.42 969 ASP A N 1
ATOM 6709 C CA . ASP A 1 887 ? 68.549 10.743 8.470 1.00 104.42 969 ASP A CA 1
ATOM 6710 C C . ASP A 1 887 ? 68.856 9.258 8.657 1.00 104.42 969 ASP A C 1
ATOM 6711 O O . ASP A 1 887 ? 69.093 8.829 9.791 1.00 104.42 969 ASP A O 1
ATOM 6716 N N . ASN A 1 888 ? 68.859 8.470 7.586 1.00 104.92 970 ASN A N 1
ATOM 6717 C CA . ASN A 1 888 ? 69.225 7.059 7.668 1.00 104.92 970 ASN A CA 1
ATOM 6718 C C . ASN A 1 888 ? 70.746 6.970 7.670 1.00 104.92 970 ASN A C 1
ATOM 6719 O O . ASN A 1 888 ? 71.386 7.055 6.620 1.00 104.92 970 ASN A O 1
ATOM 6724 N N . TYR A 1 889 ? 71.333 6.798 8.853 1.00 105.96 971 TYR A N 1
ATOM 6725 C CA . TYR A 1 889 ? 72.781 6.804 9.006 1.00 105.96 971 TYR A CA 1
ATOM 6726 C C . TYR A 1 889 ? 73.411 5.421 8.896 1.00 105.96 971 TYR A C 1
ATOM 6727 O O . TYR A 1 889 ? 74.627 5.297 9.070 1.00 105.96 971 TYR A O 1
ATOM 6736 N N . LEU A 1 890 ? 72.624 4.387 8.610 1.00 103.56 972 LEU A N 1
ATOM 6737 C CA . LEU A 1 890 ? 73.156 3.043 8.415 1.00 103.56 972 LEU A CA 1
ATOM 6738 C C . LEU A 1 890 ? 73.734 2.842 7.025 1.00 103.56 972 LEU A C 1
ATOM 6739 O O . LEU A 1 890 ? 74.216 1.745 6.721 1.00 103.56 972 LEU A O 1
ATOM 6744 N N . ILE A 1 891 ? 73.704 3.870 6.182 1.00 104.91 973 ILE A N 1
ATOM 6745 C CA . ILE A 1 891 ? 74.096 3.743 4.785 1.00 104.91 973 ILE A CA 1
ATOM 6746 C C . ILE A 1 891 ? 75.031 4.878 4.396 1.00 104.91 973 ILE A C 1
ATOM 6747 O O . ILE A 1 891 ? 75.374 5.033 3.219 1.00 104.91 973 ILE A O 1
ATOM 6752 N N . ARG A 1 892 ? 75.452 5.673 5.375 1.00 107.46 974 ARG A N 1
ATOM 6753 C CA . ARG A 1 892 ? 76.196 6.898 5.124 1.00 107.46 974 ARG A CA 1
ATOM 6754 C C . ARG A 1 892 ? 77.687 6.696 5.359 1.00 107.46 974 ARG A C 1
ATOM 6755 O O . ARG A 1 892 ? 78.095 6.223 6.425 1.00 107.46 974 ARG A O 1
ATOM 6763 N N . HIS A 1 893 ? 78.492 7.065 4.367 1.00 109.58 975 HIS A N 1
ATOM 6764 C CA . HIS A 1 893 ? 79.922 7.251 4.540 1.00 109.58 975 HIS A CA 1
ATOM 6765 C C . HIS A 1 893 ? 80.266 8.725 4.328 1.00 109.58 975 HIS A C 1
ATOM 6766 O O . HIS A 1 893 ? 79.533 9.439 3.636 1.00 109.58 975 HIS A O 1
ATOM 6773 N N . PRO A 1 894 ? 81.363 9.221 4.916 1.00 108.75 976 PRO A N 1
ATOM 6774 C CA . PRO A 1 894 ? 81.581 10.678 4.960 1.00 108.75 976 PRO A CA 1
ATOM 6775 C C . PRO A 1 894 ? 81.674 11.370 3.603 1.00 108.75 976 PRO A C 1
ATOM 6776 O O . PRO A 1 894 ? 81.837 12.592 3.554 1.00 108.75 976 PRO A O 1
ATOM 6780 N N . SER A 1 895 ? 81.555 10.626 2.505 1.00 110.93 977 SER A N 1
ATOM 6781 C CA . SER A 1 895 ? 81.604 11.202 1.168 1.00 110.93 977 SER A CA 1
ATOM 6782 C C . SER A 1 895 ? 80.221 11.514 0.602 1.00 110.93 977 SER A C 1
ATOM 6783 O O . SER A 1 895 ? 80.118 11.922 -0.559 1.00 110.93 977 SER A O 1
ATOM 6786 N N . CYS A 1 896 ? 79.166 11.340 1.393 1.00 108.75 978 CYS A N 1
ATOM 6787 C CA . CYS A 1 896 ? 77.807 11.498 0.904 1.00 108.75 978 CYS A CA 1
ATOM 6788 C C . CYS A 1 896 ? 77.473 12.971 0.677 1.00 108.75 978 CYS A C 1
ATOM 6789 O O . CYS A 1 896 ? 78.164 13.883 1.142 1.00 108.75 978 CYS A O 1
ATOM 6792 N N . VAL A 1 897 ? 76.371 13.190 -0.036 1.00 105.34 979 VAL A N 1
ATOM 6793 C CA . VAL A 1 897 ? 75.905 14.515 -0.422 1.00 105.34 979 VAL A CA 1
ATOM 6794 C C . VAL A 1 897 ? 74.557 14.739 0.248 1.00 105.34 979 VAL A C 1
ATOM 6795 O O . VAL A 1 897 ? 73.561 14.101 -0.117 1.00 105.34 979 VAL A O 1
ATOM 6799 N N . ASN A 1 898 ? 74.520 15.638 1.230 1.00 107.10 980 ASN A N 1
ATOM 6800 C CA . ASN A 1 898 ? 73.253 16.041 1.828 1.00 107.10 980 ASN A CA 1
ATOM 6801 C C . ASN A 1 898 ? 72.374 16.725 0.787 1.00 107.10 980 ASN A C 1
ATOM 6802 O O . ASN A 1 898 ? 72.811 17.654 0.103 1.00 107.10 980 ASN A O 1
ATOM 6807 N N . VAL A 1 899 ? 71.134 16.258 0.664 1.00 102.74 981 VAL A N 1
ATOM 6808 C CA . VAL A 1 899 ? 70.134 16.883 -0.193 1.00 102.74 981 VAL A CA 1
ATOM 6809 C C . VAL A 1 899 ? 68.918 17.170 0.675 1.00 102.74 981 VAL A C 1
ATOM 6810 O O . VAL A 1 899 ? 68.264 16.244 1.174 1.00 102.74 981 VAL A O 1
ATOM 6814 N N . SER A 1 900 ? 68.611 18.453 0.856 1.00 103.02 982 SER A N 1
ATOM 6815 C CA . SER A 1 900 ? 67.524 18.866 1.738 1.00 103.02 982 SER A CA 1
ATOM 6816 C C . SER A 1 900 ? 66.188 18.948 1.011 1.00 103.02 982 SER A C 1
ATOM 6817 O O . SER A 1 900 ? 65.145 18.637 1.597 1.00 103.02 982 SER A O 1
ATOM 6820 N N . LYS A 1 901 ? 66.202 19.361 -0.260 1.00 102.57 983 LYS A N 1
ATOM 6821 C CA . LYS A 1 901 ? 64.956 19.522 -1.005 1.00 102.57 983 LYS A CA 1
ATOM 6822 C C . LYS A 1 901 ? 64.249 18.184 -1.187 1.00 102.57 983 LYS A C 1
ATOM 6823 O O . LYS A 1 901 ? 63.031 18.082 -0.990 1.00 102.57 983 LYS A O 1
ATOM 6829 N N . TRP A 1 902 ? 64.998 17.143 -1.550 1.00 100.23 984 TRP A N 1
ATOM 6830 C CA . TRP A 1 902 ? 64.441 15.800 -1.635 1.00 100.23 984 TRP A CA 1
ATOM 6831 C C . TRP A 1 902 ? 64.289 15.138 -0.272 1.00 100.23 984 TRP A C 1
ATOM 6832 O O . TRP A 1 902 ? 63.645 14.086 -0.184 1.00 100.23 984 TRP A O 1
ATOM 6843 N N . ASN A 1 903 ? 64.852 15.732 0.780 1.00 101.59 985 ASN A N 1
ATOM 6844 C CA . ASN A 1 903 ? 64.962 15.107 2.097 1.00 101.59 985 ASN A CA 1
ATOM 6845 C C . ASN A 1 903 ? 65.587 13.714 1.975 1.00 101.59 985 ASN A C 1
ATOM 6846 O O . ASN A 1 903 ? 64.997 12.698 2.347 1.00 101.59 985 ASN A O 1
ATOM 6851 N N . ALA A 1 904 ? 66.807 13.686 1.441 1.00 101.60 986 ALA A N 1
ATOM 6852 C CA . ALA A 1 904 ? 67.440 12.432 1.056 1.00 101.60 986 ALA A CA 1
ATOM 6853 C C . ALA A 1 904 ? 68.950 12.551 1.221 1.00 101.60 986 ALA A C 1
ATOM 6854 O O . ALA A 1 904 ? 69.456 13.473 1.870 1.00 101.60 986 ALA A O 1
ATOM 6856 N N . VAL A 1 905 ? 69.667 11.604 0.621 1.00 101.74 987 VAL A N 1
ATOM 6857 C CA . VAL A 1 905 ? 71.126 11.582 0.646 1.00 101.74 987 VAL A CA 1
ATOM 6858 C C . VAL A 1 905 ? 71.580 10.639 -0.463 1.00 101.74 987 VAL A C 1
ATOM 6859 O O . VAL A 1 905 ? 70.960 9.598 -0.711 1.00 101.74 987 VAL A O 1
ATOM 6863 N N . ILE A 1 906 ? 72.653 11.018 -1.146 1.00 103.65 988 ILE A N 1
ATOM 6864 C CA . ILE A 1 906 ? 73.153 10.294 -2.307 1.00 103.65 988 ILE A CA 1
ATOM 6865 C C . ILE A 1 906 ? 74.529 9.738 -1.973 1.00 103.65 988 ILE A C 1
ATOM 6866 O O . ILE A 1 906 ? 75.429 10.492 -1.588 1.00 103.65 988 ILE A O 1
ATOM 6871 N N . CYS A 1 907 ? 74.689 8.421 -2.121 1.00 108.21 989 CYS A N 1
ATOM 6872 C CA . CYS A 1 907 ? 75.944 7.745 -1.809 1.00 108.21 989 CYS A CA 1
ATOM 6873 C C . CYS A 1 907 ? 76.131 6.567 -2.762 1.00 108.21 989 CYS A C 1
ATOM 6874 O O . CYS A 1 907 ? 75.273 6.276 -3.600 1.00 108.21 989 CYS A O 1
ATOM 6877 N N . SER A 1 908 ? 77.262 5.872 -2.614 1.00 112.18 990 SER A N 1
ATOM 6878 C CA . SER A 1 908 ? 77.575 4.712 -3.440 1.00 112.18 990 SER A CA 1
ATOM 6879 C C . SER A 1 908 ? 78.232 3.632 -2.593 1.00 112.18 990 SER A C 1
ATOM 6880 O O . SER A 1 908 ? 78.988 3.928 -1.663 1.00 112.18 990 SER A O 1
ATOM 6883 N N . GLY A 1 909 ? 77.941 2.383 -2.935 1.00 109.83 991 GLY A N 1
ATOM 6884 C CA . GLY A 1 909 ? 78.430 1.248 -2.182 1.00 109.83 991 GLY A CA 1
ATOM 6885 C C . GLY A 1 909 ? 77.654 0.009 -2.579 1.00 109.83 991 GLY A C 1
ATOM 6886 O O . GLY A 1 909 ? 76.967 -0.009 -3.601 1.00 109.83 991 GLY A O 1
ATOM 6887 N N . THR A 1 910 ? 77.772 -1.025 -1.756 1.00 107.05 992 THR A N 1
ATOM 6888 C CA . THR A 1 910 ? 76.990 -2.238 -1.939 1.00 107.05 992 THR A CA 1
ATOM 6889 C C . THR A 1 910 ? 76.045 -2.404 -0.758 1.00 107.05 992 THR A C 1
ATOM 6890 O O . THR A 1 910 ? 76.407 -2.107 0.384 1.00 107.05 992 THR A O 1
ATOM 6894 N N . TYR A 1 911 ? 74.827 -2.869 -1.038 1.00 105.31 993 TYR A N 1
ATOM 6895 C CA . TYR A 1 911 ? 73.771 -2.858 -0.035 1.00 105.31 993 TYR A CA 1
ATOM 6896 C C . TYR A 1 911 ? 72.903 -4.103 -0.149 1.00 105.31 993 TYR A C 1
ATOM 6897 O O . TYR A 1 911 ? 72.659 -4.606 -1.250 1.00 105.31 993 TYR A O 1
ATOM 6906 N N . ALA A 1 912 ? 72.442 -4.586 1.002 1.00 102.66 994 ALA A N 1
ATOM 6907 C CA . ALA A 1 912 ? 71.475 -5.672 1.094 1.00 102.66 994 ALA A CA 1
ATOM 6908 C C . ALA A 1 912 ? 70.625 -5.434 2.338 1.00 102.66 994 ALA A C 1
ATOM 6909 O O . ALA A 1 912 ? 70.670 -4.358 2.940 1.00 102.66 994 ALA A O 1
ATOM 6911 N N . GLN A 1 913 ? 69.844 -6.441 2.728 1.00 99.52 995 GLN A N 1
ATOM 6912 C CA . GLN A 1 913 ? 68.933 -6.314 3.858 1.00 99.52 995 GLN A CA 1
ATOM 6913 C C . GLN A 1 913 ? 69.060 -7.537 4.752 1.00 99.52 995 GLN A C 1
ATOM 6914 O O . GLN A 1 913 ? 69.454 -8.619 4.310 1.00 99.52 995 GLN A O 1
ATOM 6920 N N . VAL A 1 914 ? 68.716 -7.355 6.026 1.00 99.24 996 VAL A N 1
ATOM 6921 C CA . VAL A 1 914 ? 68.758 -8.424 7.017 1.00 99.24 996 VAL A CA 1
ATOM 6922 C C . VAL A 1 914 ? 67.414 -8.480 7.728 1.00 99.24 996 VAL A C 1
ATOM 6923 O O . VAL A 1 914 ? 66.894 -7.446 8.161 1.00 99.24 996 VAL A O 1
ATOM 6927 N N . TYR A 1 915 ? 66.859 -9.681 7.857 1.00 101.76 997 TYR A N 1
ATOM 6928 C CA . TYR A 1 915 ? 65.547 -9.884 8.461 1.00 101.76 997 TYR A CA 1
ATOM 6929 C C . TYR A 1 915 ? 65.744 -10.525 9.830 1.00 101.76 997 TYR A C 1
ATOM 6930 O O . TYR A 1 915 ? 66.340 -11.603 9.934 1.00 101.76 997 TYR A O 1
ATOM 6939 N N . VAL A 1 916 ? 65.253 -9.862 10.874 1.00 103.52 998 VAL A N 1
ATOM 6940 C CA . VAL A 1 916 ? 65.534 -10.230 12.259 1.00 103.52 998 VAL A CA 1
ATOM 6941 C C . VAL A 1 916 ? 64.225 -10.625 12.929 1.00 103.52 998 VAL A C 1
ATOM 6942 O O . VAL A 1 916 ? 63.424 -9.755 13.290 1.00 103.52 998 VAL A O 1
ATOM 6946 N N . GLN A 1 917 ? 64.018 -11.930 13.120 1.00 106.49 999 GLN A N 1
ATOM 6947 C CA . GLN A 1 917 ? 62.814 -12.465 13.749 1.00 106.49 999 GLN A CA 1
ATOM 6948 C C . GLN A 1 917 ? 63.057 -12.729 15.230 1.00 106.49 999 GLN A C 1
ATOM 6949 O O . GLN A 1 917 ? 64.059 -13.351 15.597 1.00 106.49 999 GLN A O 1
ATOM 6955 N N . THR A 1 918 ? 62.127 -12.277 16.072 1.00 116.99 1000 THR A N 1
ATOM 6956 C CA . THR A 1 918 ? 62.200 -12.453 17.518 1.00 116.99 1000 THR A CA 1
ATOM 6957 C C . THR A 1 918 ? 60.947 -13.163 18.009 1.00 116.99 1000 THR A C 1
ATOM 6958 O O . THR A 1 918 ? 59.832 -12.820 17.601 1.00 116.99 1000 THR A O 1
ATOM 6962 N N . TRP A 1 919 ? 61.129 -14.146 18.880 1.00 125.53 1001 TRP A N 1
ATOM 6963 C CA . TRP A 1 919 ? 60.028 -14.813 19.556 1.00 125.53 1001 TRP A CA 1
ATOM 6964 C C . TRP A 1 919 ? 60.054 -14.451 21.037 1.00 125.53 1001 TRP A C 1
ATOM 6965 O O . TRP A 1 919 ? 60.963 -13.765 21.513 1.00 125.53 1001 TRP A O 1
ATOM 6976 N N . SER A 1 920 ? 59.028 -14.904 21.760 1.00 128.91 1002 SER A N 1
ATOM 6977 C CA . SER A 1 920 ? 58.924 -14.765 23.213 1.00 128.91 1002 SER A CA 1
ATOM 6978 C C . SER A 1 920 ? 58.662 -13.326 23.660 1.00 128.91 1002 SER A C 1
ATOM 6979 O O . SER A 1 920 ? 58.267 -13.099 24.810 1.00 128.91 1002 SER A O 1
ATOM 6982 N N . THR A 1 921 ? 58.856 -12.351 22.772 1.00 126.47 1003 THR A N 1
ATOM 6983 C CA . THR A 1 921 ? 58.674 -10.947 23.110 1.00 126.47 1003 THR A CA 1
ATOM 6984 C C . THR A 1 921 ? 57.860 -10.265 22.024 1.00 126.47 1003 THR A C 1
ATOM 6985 O O . THR A 1 921 ? 58.233 -10.293 20.846 1.00 126.47 1003 THR A O 1
ATOM 6989 N N . GLN A 1 922 ? 56.750 -9.661 22.428 1.00 124.29 1004 GLN A N 1
ATOM 6990 C CA . GLN A 1 922 ? 55.861 -8.933 21.539 1.00 124.29 1004 GLN A CA 1
ATOM 6991 C C . GLN A 1 922 ? 55.920 -7.446 21.856 1.00 124.29 1004 GLN A C 1
ATOM 6992 O O . GLN A 1 922 ? 56.446 -7.024 22.891 1.00 124.29 1004 GLN A O 1
ATOM 6998 N N . ASN A 1 923 ? 55.371 -6.655 20.933 1.00 123.36 1005 ASN A N 1
ATOM 6999 C CA . ASN A 1 923 ? 55.386 -5.193 21.012 1.00 123.36 1005 ASN A CA 1
ATOM 7000 C C . ASN A 1 923 ? 56.802 -4.663 21.229 1.00 123.36 1005 ASN A C 1
ATOM 7001 O O . ASN A 1 923 ? 56.997 -3.556 21.743 1.00 123.36 1005 ASN A O 1
ATOM 7006 N N . LEU A 1 924 ? 57.798 -5.458 20.848 1.00 114.60 1006 LEU A N 1
ATOM 7007 C CA . LEU A 1 924 ? 59.187 -5.115 21.100 1.00 114.60 1006 LEU A CA 1
ATOM 7008 C C . LEU A 1 924 ? 59.718 -4.222 19.988 1.00 114.60 1006 LEU A C 1
ATOM 7009 O O . LEU A 1 924 ? 59.394 -4.409 18.811 1.00 114.60 1006 LEU A O 1
ATOM 7014 N N . SER A 1 925 ? 60.533 -3.243 20.371 1.00 110.03 1007 SER A N 1
ATOM 7015 C CA . SER A 1 925 ? 61.078 -2.259 19.446 1.00 110.03 1007 SER A CA 1
ATOM 7016 C C . SER A 1 925 ? 62.592 -2.417 19.398 1.00 110.03 1007 SER A C 1
ATOM 7017 O O . SER A 1 925 ? 63.265 -2.284 20.427 1.00 110.03 1007 SER A O 1
ATOM 7020 N N . MET A 1 926 ? 63.121 -2.698 18.208 1.00 106.17 1008 MET A N 1
ATOM 7021 C CA . MET A 1 926 ? 64.542 -2.977 18.027 1.00 106.17 1008 MET A CA 1
ATOM 7022 C C . MET A 1 926 ? 65.327 -1.701 17.754 1.00 106.17 1008 MET A C 1
ATOM 7023 O O . MET A 1 926 ? 64.863 -0.809 17.038 1.00 106.17 1008 MET A O 1
ATOM 7028 N N . THR A 1 927 ? 66.533 -1.633 18.311 1.00 105.23 1009 THR A N 1
ATOM 7029 C CA . THR A 1 927 ? 67.431 -0.497 18.131 1.00 105.23 1009 THR A CA 1
ATOM 7030 C C . THR A 1 927 ? 68.746 -1.030 17.577 1.00 105.23 1009 THR A C 1
ATOM 7031 O O . THR A 1 927 ? 69.491 -1.713 18.287 1.00 105.23 1009 THR A O 1
ATOM 7035 N N . ILE A 1 928 ? 69.027 -0.738 16.311 1.00 104.33 1010 ILE A N 1
ATOM 7036 C CA . ILE A 1 928 ? 70.255 -1.178 15.663 1.00 104.33 1010 ILE A CA 1
ATOM 7037 C C . ILE A 1 928 ? 71.088 0.042 15.295 1.00 104.33 1010 ILE A C 1
ATOM 7038 O O . ILE A 1 928 ? 70.560 1.036 14.786 1.00 104.33 1010 ILE A O 1
ATOM 7043 N N . THR A 1 929 ? 72.394 -0.042 15.554 1.00 105.71 1011 THR A N 1
ATOM 7044 C CA . THR A 1 929 ? 73.329 1.050 15.323 1.00 105.71 1011 THR A CA 1
ATOM 7045 C C . THR A 1 929 ? 74.560 0.529 14.596 1.00 105.71 1011 THR A C 1
ATOM 7046 O O . THR A 1 929 ? 74.991 -0.605 14.821 1.00 105.71 1011 THR A O 1
ATOM 7050 N N . ARG A 1 930 ? 75.134 1.364 13.734 1.00 105.88 1012 ARG A N 1
ATOM 7051 C CA . ARG A 1 930 ? 76.417 1.041 13.124 1.00 105.88 1012 ARG A CA 1
ATOM 7052 C C . ARG A 1 930 ? 77.541 1.603 13.982 1.00 105.88 1012 ARG A C 1
ATOM 7053 O O . ARG A 1 930 ? 77.423 2.698 14.541 1.00 105.88 1012 ARG A O 1
ATOM 7061 N N . ASP A 1 931 ? 78.629 0.835 14.090 1.00 108.18 1013 ASP A N 1
ATOM 7062 C CA . ASP A 1 931 ? 79.753 1.242 14.924 1.00 108.18 1013 ASP A CA 1
ATOM 7063 C C . ASP A 1 931 ? 80.291 2.602 14.506 1.00 108.18 1013 ASP A C 1
ATOM 7064 O O . ASP A 1 931 ? 80.671 3.418 15.354 1.00 108.18 1013 ASP A O 1
ATOM 7069 N N . GLU A 1 932 ? 80.320 2.871 13.201 1.00 108.92 1014 GLU A N 1
ATOM 7070 C CA . GLU A 1 932 ? 81.009 4.064 12.726 1.00 108.92 1014 GLU A CA 1
ATOM 7071 C C . GLU A 1 932 ? 80.224 5.331 13.036 1.00 108.92 1014 GLU A C 1
ATOM 7072 O O . GLU A 1 932 ? 80.811 6.415 13.114 1.00 108.92 1014 GLU A O 1
ATOM 7078 N N . TYR A 1 933 ? 78.913 5.220 13.228 1.00 105.68 1015 TYR A N 1
ATOM 7079 C CA . TYR A 1 933 ? 78.070 6.350 13.615 1.00 105.68 1015 TYR A CA 1
ATOM 7080 C C . TYR A 1 933 ? 77.201 5.916 14.785 1.00 105.68 1015 TYR A C 1
ATOM 7081 O O . TYR A 1 933 ? 76.002 5.657 14.629 1.00 105.68 1015 TYR A O 1
ATOM 7090 N N . PRO A 1 934 ? 77.788 5.796 15.977 1.00 105.57 1016 PRO A N 1
ATOM 7091 C CA . PRO A 1 934 ? 77.000 5.325 17.123 1.00 105.57 1016 PRO A CA 1
ATOM 7092 C C . PRO A 1 934 ? 75.994 6.353 17.620 1.00 105.57 1016 PRO A C 1
ATOM 7093 O O . PRO A 1 934 ? 74.957 5.961 18.171 1.00 105.57 1016 PRO A O 1
ATOM 7097 N N . SER A 1 935 ? 76.261 7.646 17.428 1.00 104.32 1017 SER A N 1
ATOM 7098 C CA . SER A 1 935 ? 75.338 8.699 17.840 1.00 104.32 1017 SER A CA 1
ATOM 7099 C C . SER A 1 935 ? 74.046 8.708 17.033 1.00 104.32 1017 SER A C 1
ATOM 7100 O O . SER A 1 935 ? 73.213 9.592 17.262 1.00 104.32 1017 SER A O 1
ATOM 7103 N N . ASN A 1 936 ? 73.848 7.761 16.118 1.00 104.49 1018 ASN A N 1
ATOM 7104 C CA . ASN A 1 936 ? 72.698 7.758 15.214 1.00 104.49 1018 ASN A CA 1
ATOM 7105 C C . ASN A 1 936 ? 72.165 6.341 15.061 1.00 104.49 1018 ASN A C 1
ATOM 7106 O O . ASN A 1 936 ? 72.417 5.666 14.054 1.00 104.49 1018 ASN A O 1
ATOM 7111 N N . PRO A 1 937 ? 71.421 5.854 16.046 1.00 104.64 1019 PRO A N 1
ATOM 7112 C CA . PRO A 1 937 ? 70.824 4.520 15.953 1.00 104.64 1019 PRO A CA 1
ATOM 7113 C C . PRO A 1 937 ? 69.508 4.574 15.183 1.00 104.64 1019 PRO A C 1
ATOM 7114 O O . PRO A 1 937 ? 69.042 5.635 14.775 1.00 104.64 1019 PRO A O 1
ATOM 7118 N N . MET A 1 938 ? 68.910 3.401 14.982 1.00 104.70 1020 MET A N 1
ATOM 7119 C CA . MET A 1 938 ? 67.610 3.289 14.324 1.00 104.70 1020 MET A CA 1
ATOM 7120 C C . MET A 1 938 ? 66.684 2.442 15.184 1.00 104.70 1020 MET A C 1
ATOM 7121 O O . MET A 1 938 ? 66.904 1.238 15.350 1.00 104.70 1020 MET A O 1
ATOM 7126 N N . VAL A 1 939 ? 65.643 3.068 15.718 1.00 107.11 1021 VAL A N 1
ATOM 7127 C CA . VAL A 1 939 ? 64.630 2.372 16.501 1.00 107.11 1021 VAL A CA 1
ATOM 7128 C C . VAL A 1 939 ? 63.554 1.863 15.553 1.00 107.11 1021 VAL A C 1
ATOM 7129 O O . VAL A 1 939 ? 62.877 2.655 14.888 1.00 107.11 1021 VAL A O 1
ATOM 7133 N N . LEU A 1 940 ? 63.404 0.544 15.478 1.00 107.50 1022 LEU A N 1
ATOM 7134 C CA . LEU A 1 940 ? 62.381 -0.093 14.664 1.00 107.50 1022 LEU A CA 1
ATOM 7135 C C . LEU A 1 940 ? 61.286 -0.661 15.558 1.00 107.50 1022 LEU A C 1
ATOM 7136 O O . LEU A 1 940 ? 61.493 -0.898 16.748 1.00 107.50 1022 LEU A O 1
ATOM 7141 N N . ARG A 1 941 ? 60.101 -0.864 14.975 1.00 116.32 1023 ARG A N 1
ATOM 7142 C CA . ARG A 1 941 ? 58.924 -1.261 15.745 1.00 116.32 1023 ARG A CA 1
ATOM 7143 C C . ARG A 1 941 ? 58.367 -2.620 15.342 1.00 116.32 1023 ARG A C 1
ATOM 7144 O O . ARG A 1 941 ? 57.301 -3.008 15.834 1.00 116.32 1023 ARG A O 1
ATOM 7152 N N . GLY A 1 942 ? 59.046 -3.350 14.463 1.00 112.00 1024 GLY A N 1
ATOM 7153 C CA . GLY A 1 942 ? 58.612 -4.676 14.080 1.00 112.00 1024 GLY A CA 1
ATOM 7154 C C . GLY A 1 942 ? 57.605 -4.658 12.947 1.00 112.00 1024 GLY A C 1
ATOM 7155 O O . GLY A 1 942 ? 57.056 -3.625 12.560 1.00 112.00 1024 GLY A O 1
ATOM 7156 N N . ILE A 1 943 ? 57.360 -5.848 12.404 1.00 112.22 1025 ILE A N 1
ATOM 7157 C CA . ILE A 1 943 ? 56.445 -6.005 11.291 1.00 112.22 1025 ILE A CA 1
ATOM 7158 C C . ILE A 1 943 ? 55.130 -6.656 11.706 1.00 112.22 1025 ILE A C 1
ATOM 7159 O O . ILE A 1 943 ? 54.093 -6.358 11.107 1.00 112.22 1025 ILE A O 1
ATOM 7164 N N . ASN A 1 944 ? 55.133 -7.510 12.723 1.00 119.86 1026 ASN A N 1
ATOM 7165 C CA . ASN A 1 944 ? 53.930 -8.195 13.172 1.00 119.86 1026 ASN A CA 1
ATOM 7166 C C . ASN A 1 944 ? 53.533 -7.679 14.550 1.00 119.86 1026 ASN A C 1
ATOM 7167 O O . ASN A 1 944 ? 53.689 -8.360 15.572 1.00 119.86 1026 ASN A O 1
ATOM 7172 N N . GLN A 1 945 ? 53.010 -6.453 14.572 1.00 124.22 1027 GLN A N 1
ATOM 7173 C CA . GLN A 1 945 ? 52.327 -5.943 15.765 1.00 124.22 1027 GLN A CA 1
ATOM 7174 C C . GLN A 1 945 ? 50.874 -6.367 15.801 1.00 124.22 1027 GLN A C 1
ATOM 7175 O O . GLN A 1 945 ? 50.006 -5.619 16.249 1.00 124.22 1027 GLN A O 1
ATOM 7181 N N . LYS A 1 946 ? 50.595 -7.586 15.334 1.00 126.71 1028 LYS A N 1
ATOM 7182 C CA . LYS A 1 946 ? 49.258 -8.174 15.363 1.00 126.71 1028 LYS A CA 1
ATOM 7183 C C . LYS A 1 946 ? 49.385 -9.691 15.348 1.00 126.71 1028 LYS A C 1
ATOM 7184 O O . LYS A 1 946 ? 48.410 -10.413 15.571 1.00 126.71 1028 LYS A O 1
ATOM 7190 N N . ALA A 1 947 ? 50.598 -10.183 15.091 1.00 127.42 1029 ALA A N 1
ATOM 7191 C CA . ALA A 1 947 ? 50.914 -11.600 15.138 1.00 127.42 1029 ALA A CA 1
ATOM 7192 C C . ALA A 1 947 ? 51.847 -11.873 16.317 1.00 127.42 1029 ALA A C 1
ATOM 7193 O O . ALA A 1 947 ? 52.033 -11.026 17.198 1.00 127.42 1029 ALA A O 1
ATOM 7195 N N . ALA A 1 948 ? 52.452 -13.067 16.321 1.00 128.09 1030 ALA A N 1
ATOM 7196 C CA . ALA A 1 948 ? 53.276 -13.518 17.435 1.00 128.09 1030 ALA A CA 1
ATOM 7197 C C . ALA A 1 948 ? 54.772 -13.513 17.149 1.00 128.09 1030 ALA A C 1
ATOM 7198 O O . ALA A 1 948 ? 55.561 -13.526 18.101 1.00 128.09 1030 ALA A O 1
ATOM 7200 N N . PHE A 1 949 ? 55.182 -13.474 15.877 1.00 125.75 1031 PHE A N 1
ATOM 7201 C CA . PHE A 1 949 ? 56.587 -13.546 15.472 1.00 125.75 1031 PHE A CA 1
ATOM 7202 C C . PHE A 1 949 ? 56.973 -12.274 14.721 1.00 125.75 1031 PHE A C 1
ATOM 7203 O O . PHE A 1 949 ? 57.109 -12.284 13.487 1.00 125.75 1031 PHE A O 1
ATOM 7211 N N . PRO A 1 950 ? 57.188 -11.164 15.434 1.00 117.92 1032 PRO A N 1
ATOM 7212 C CA . PRO A 1 950 ? 57.512 -9.894 14.768 1.00 117.92 1032 PRO A CA 1
ATOM 7213 C C . PRO A 1 950 ? 58.957 -9.891 14.292 1.00 117.92 1032 PRO A C 1
ATOM 7214 O O . PRO A 1 950 ? 59.878 -10.102 15.083 1.00 117.92 1032 PRO A O 1
ATOM 7218 N N . GLN A 1 951 ? 59.159 -9.653 13.002 1.00 108.34 1033 GLN A N 1
ATOM 7219 C CA . GLN A 1 951 ? 60.508 -9.483 12.489 1.00 108.34 1033 GLN A CA 1
ATOM 7220 C C . GLN A 1 951 ? 60.762 -8.033 12.108 1.00 108.34 1033 GLN A C 1
ATOM 7221 O O . GLN A 1 951 ? 59.840 -7.243 11.888 1.00 108.34 1033 GLN A O 1
ATOM 7227 N N . TYR A 1 952 ? 62.044 -7.695 12.052 1.00 105.10 1034 TYR A N 1
ATOM 7228 C CA . TYR A 1 952 ? 62.510 -6.354 11.747 1.00 105.10 1034 TYR A CA 1
ATOM 7229 C C . TYR A 1 952 ? 63.424 -6.462 10.538 1.00 105.10 1034 TYR A C 1
ATOM 7230 O O . TYR A 1 952 ? 64.217 -7.400 10.441 1.00 105.10 1034 TYR A O 1
ATOM 7239 N N . GLN A 1 953 ? 63.285 -5.537 9.594 1.00 101.48 1035 GLN A N 1
ATOM 7240 C CA . GLN A 1 953 ? 63.942 -5.654 8.291 1.00 101.48 1035 GLN A CA 1
ATOM 7241 C C . GLN A 1 953 ? 64.616 -4.346 7.908 1.00 101.48 1035 GLN A C 1
ATOM 7242 O O . GLN A 1 953 ? 64.138 -3.617 7.030 1.00 101.48 1035 GLN A O 1
ATOM 7248 N N . PRO A 1 954 ? 65.749 -4.025 8.526 1.00 99.67 1036 PRO A N 1
ATOM 7249 C CA . PRO A 1 954 ? 66.508 -2.845 8.103 1.00 99.67 1036 PRO A CA 1
ATOM 7250 C C . PRO A 1 954 ? 67.383 -3.139 6.892 1.00 99.67 1036 PRO A C 1
ATOM 7251 O O . PRO A 1 954 ? 67.711 -4.286 6.584 1.00 99.67 1036 PRO A O 1
ATOM 7255 N N . VAL A 1 955 ? 67.751 -2.067 6.196 1.00 101.24 1037 VAL A N 1
ATOM 7256 C CA . VAL A 1 955 ? 68.660 -2.128 5.057 1.00 101.24 1037 VAL A CA 1
ATOM 7257 C C . VAL A 1 955 ? 70.039 -1.697 5.530 1.00 101.24 1037 VAL A C 1
ATOM 7258 O O . VAL A 1 95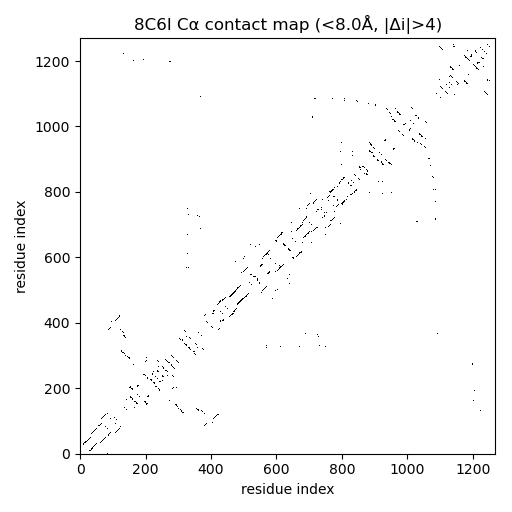5 ? 70.160 -0.776 6.347 1.00 101.24 1037 VAL A O 1
ATOM 7262 N N . VAL A 1 956 ? 71.087 -2.359 5.027 1.00 102.68 1038 VAL A N 1
ATOM 7263 C CA . VAL A 1 956 ? 72.436 -2.161 5.543 1.00 102.68 1038 VAL A CA 1
ATOM 7264 C C . VAL A 1 956 ? 73.443 -1.990 4.412 1.00 102.68 1038 VAL A C 1
ATOM 7265 O O . VAL A 1 956 ? 73.175 -2.302 3.250 1.00 102.68 1038 VAL A O 1
ATOM 7269 N N . MET A 1 957 ? 74.617 -1.479 4.776 1.00 106.92 1039 MET A N 1
ATOM 7270 C CA . MET A 1 957 ? 75.750 -1.359 3.869 1.00 106.92 1039 MET A CA 1
ATOM 7271 C C . MET A 1 957 ? 76.692 -2.535 4.089 1.00 106.92 1039 MET A C 1
ATOM 7272 O O . MET A 1 957 ? 77.020 -2.868 5.233 1.00 106.92 1039 MET A O 1
ATOM 7277 N N . LEU A 1 958 ? 77.125 -3.159 2.998 1.00 108.53 1040 LEU A N 1
ATOM 7278 C CA . LEU A 1 958 ? 77.925 -4.367 3.112 1.00 108.53 1040 LEU A CA 1
ATOM 7279 C C . LEU A 1 958 ? 79.311 -4.056 3.662 1.00 108.53 1040 LEU A C 1
ATOM 7280 O O . LEU A 1 958 ? 79.842 -2.953 3.497 1.00 108.53 1040 LEU A O 1
ATOM 7285 N N . GLU A 1 959 ? 79.889 -5.053 4.337 1.00 111.61 1041 GLU A N 1
ATOM 7286 C CA . GLU A 1 959 ? 81.265 -4.997 4.828 1.00 111.61 1041 GLU A CA 1
ATOM 7287 C C . GLU A 1 959 ? 81.429 -3.887 5.872 1.00 111.61 1041 GLU A C 1
ATOM 7288 O O . GLU A 1 959 ? 82.300 -3.023 5.764 1.00 111.61 1041 GLU A O 1
ATOM 7294 N N . LYS A 1 960 ? 80.576 -3.936 6.897 1.00 108.64 1042 LYS A N 1
ATOM 7295 C CA . LYS A 1 960 ? 80.574 -2.977 7.993 1.00 108.64 1042 LYS A CA 1
ATOM 7296 C C . LYS A 1 960 ? 80.159 -3.690 9.275 1.00 108.64 1042 LYS A C 1
ATOM 7297 O O . LYS A 1 960 ? 79.701 -4.836 9.251 1.00 108.64 1042 LYS A O 1
ATOM 7303 N N . GLY A 1 961 ? 80.314 -2.996 10.403 1.00 106.54 1043 GLY A N 1
ATOM 7304 C CA . GLY A 1 961 ? 79.953 -3.561 11.694 1.00 106.54 1043 GLY A CA 1
ATOM 7305 C C . GLY A 1 961 ? 78.838 -2.827 12.416 1.00 106.54 1043 GLY A C 1
ATOM 7306 O O . GLY A 1 961 ? 78.863 -1.596 12.513 1.00 106.54 1043 GLY A O 1
ATOM 7307 N N . TYR A 1 962 ? 77.865 -3.571 12.942 1.00 104.65 1044 TYR A N 1
ATOM 7308 C CA . TYR A 1 962 ? 76.688 -3.002 13.585 1.00 104.65 1044 TYR A CA 1
ATOM 7309 C C . TYR A 1 962 ? 76.476 -3.633 14.957 1.00 104.65 1044 TYR A C 1
ATOM 7310 O O . TYR A 1 962 ? 77.105 -4.632 15.315 1.00 104.65 1044 TYR A O 1
ATOM 7319 N N . THR A 1 963 ? 75.571 -3.027 15.730 1.00 105.86 1045 THR A N 1
ATOM 7320 C CA . THR A 1 963 ? 75.133 -3.560 17.015 1.00 105.86 1045 THR A CA 1
ATOM 7321 C C . THR A 1 963 ? 73.621 -3.413 17.126 1.00 105.86 1045 THR A C 1
ATOM 7322 O O . THR A 1 963 ? 73.025 -2.518 16.522 1.00 105.86 1045 THR A O 1
ATOM 7326 N N . ILE A 1 964 ? 73.004 -4.299 17.906 1.00 105.74 1046 ILE A N 1
ATOM 7327 C CA . ILE A 1 964 ? 71.554 -4.337 18.060 1.00 105.74 1046 ILE A CA 1
ATOM 7328 C C . ILE A 1 964 ? 71.201 -4.316 19.541 1.00 105.74 1046 ILE A C 1
ATOM 7329 O O . ILE A 1 964 ? 71.834 -5.003 20.348 1.00 105.74 1046 ILE A O 1
ATOM 7334 N N . HIS A 1 965 ? 70.189 -3.520 19.896 1.00 108.76 1047 HIS A N 1
ATOM 7335 C CA . HIS A 1 965 ? 69.718 -3.395 21.270 1.00 108.76 1047 HIS A CA 1
ATOM 7336 C C . HIS A 1 965 ? 68.199 -3.261 21.257 1.00 108.76 1047 HIS A C 1
ATOM 7337 O O . HIS A 1 965 ? 67.603 -2.881 20.246 1.00 108.76 1047 HIS A O 1
ATOM 7344 N N . TRP A 1 966 ? 67.569 -3.582 22.386 1.00 109.97 1048 TRP A N 1
ATOM 7345 C CA . TRP A 1 966 ? 66.117 -3.652 22.471 1.00 109.97 1048 TRP A CA 1
ATOM 7346 C C . TRP A 1 966 ? 65.567 -2.623 23.450 1.00 109.97 1048 TRP A C 1
ATOM 7347 O O . TRP A 1 966 ? 66.293 -2.056 24.270 1.00 109.97 1048 TRP A O 1
ATOM 7358 N N . ASN A 1 967 ? 64.261 -2.378 23.340 1.00 113.39 1049 ASN A N 1
ATOM 7359 C CA . ASN A 1 967 ? 63.518 -1.647 24.355 1.00 113.39 1049 ASN A CA 1
ATOM 7360 C C . ASN A 1 967 ? 62.930 -2.580 25.404 1.00 113.39 1049 ASN A C 1
ATOM 7361 O O . ASN A 1 967 ? 61.984 -2.202 26.105 1.00 113.39 1049 ASN A O 1
ATOM 7366 N N . GLY A 1 968 ? 63.468 -3.793 25.517 1.00 116.00 1050 GLY A N 1
ATOM 7367 C CA . GLY A 1 968 ? 62.999 -4.767 26.471 1.00 116.00 1050 GLY A CA 1
ATOM 7368 C C . GLY A 1 968 ? 64.003 -5.883 26.688 1.00 116.00 1050 GLY A C 1
ATOM 7369 O O . GLY A 1 968 ? 65.153 -5.815 26.239 1.00 116.00 1050 GLY A O 1
ATOM 7370 N N . PRO A 1 969 ? 63.580 -6.935 27.390 1.00 116.30 1051 PRO A N 1
ATOM 7371 C CA . PRO A 1 969 ? 64.488 -8.052 27.673 1.00 116.30 1051 PRO A CA 1
ATOM 7372 C C . PRO A 1 969 ? 64.934 -8.753 26.398 1.00 116.30 1051 PRO A C 1
ATOM 7373 O O . PRO A 1 969 ? 64.241 -8.742 25.378 1.00 116.30 1051 PRO A O 1
ATOM 7377 N N . ALA A 1 970 ? 66.107 -9.370 26.473 1.00 117.06 1052 ALA A N 1
ATOM 7378 C CA . ALA A 1 970 ? 66.701 -10.003 25.303 1.00 117.06 1052 ALA A CA 1
ATOM 7379 C C . ALA A 1 970 ? 65.859 -11.192 24.845 1.00 117.06 1052 ALA A C 1
ATOM 7380 O O . ALA A 1 970 ? 65.483 -12.037 25.667 1.00 117.06 1052 ALA A O 1
ATOM 7382 N N . PRO A 1 971 ? 65.544 -11.294 23.553 1.00 115.57 1053 PRO A N 1
ATOM 7383 C CA . PRO A 1 971 ? 64.773 -12.444 23.069 1.00 115.57 1053 PRO A CA 1
ATOM 7384 C C . PRO A 1 971 ? 65.593 -13.725 23.144 1.00 115.57 1053 PRO A C 1
ATOM 7385 O O . PRO A 1 971 ? 66.762 -13.757 22.753 1.00 115.57 1053 PRO A O 1
ATOM 7389 N N . ARG A 1 972 ? 64.960 -14.792 23.636 1.00 119.05 1054 ARG A N 1
ATOM 7390 C CA . ARG A 1 972 ? 65.662 -16.053 23.849 1.00 119.05 1054 ARG A CA 1
ATOM 7391 C C . ARG A 1 972 ? 65.937 -16.807 22.557 1.00 119.05 1054 ARG A C 1
ATOM 7392 O O . ARG A 1 972 ? 66.633 -17.825 22.599 1.00 119.05 1054 ARG A O 1
ATOM 7400 N N . THR A 1 973 ? 65.424 -16.336 21.423 1.00 111.88 1055 THR A N 1
ATOM 7401 C CA . THR A 1 973 ? 65.651 -17.003 20.151 1.00 111.88 1055 THR A CA 1
ATOM 7402 C C . THR A 1 973 ? 65.476 -15.987 19.033 1.00 111.88 1055 THR A C 1
ATOM 7403 O O . THR A 1 973 ? 64.515 -15.215 19.040 1.00 111.88 1055 THR A O 1
ATOM 7407 N N . THR A 1 974 ? 66.413 -15.990 18.083 1.00 106.20 1056 THR A N 1
ATOM 7408 C CA . THR A 1 974 ? 66.439 -14.992 17.024 1.00 106.20 1056 THR A CA 1
ATOM 7409 C C . THR A 1 974 ? 67.006 -15.600 15.746 1.00 106.20 1056 THR A C 1
ATOM 7410 O O . THR A 1 974 ? 67.937 -16.408 15.797 1.00 106.20 1056 THR A O 1
ATOM 7414 N N . PHE A 1 975 ? 66.445 -15.203 14.605 1.00 104.15 1057 PHE A N 1
ATOM 7415 C CA . PHE A 1 975 ? 66.891 -15.666 13.298 1.00 104.15 1057 PHE A CA 1
ATOM 7416 C C . PHE A 1 975 ? 67.416 -14.492 12.480 1.00 104.15 1057 PHE A C 1
ATOM 7417 O O . PHE A 1 975 ? 66.838 -13.401 12.503 1.00 104.15 1057 PHE A O 1
ATOM 7425 N N . LEU A 1 976 ? 68.506 -14.723 11.746 1.00 101.61 1058 LEU A N 1
ATOM 7426 C CA . LEU A 1 976 ? 69.156 -13.692 10.937 1.00 101.61 1058 LEU A CA 1
ATOM 7427 C C . LEU A 1 976 ? 69.198 -14.164 9.490 1.00 101.61 1058 LEU A C 1
ATOM 7428 O O . LEU A 1 976 ? 69.954 -15.080 9.156 1.00 101.61 1058 LEU A O 1
ATOM 7433 N N . TYR A 1 977 ? 68.405 -13.532 8.633 1.00 101.42 1059 TYR A N 1
ATOM 7434 C CA . TYR A 1 977 ? 68.339 -13.894 7.226 1.00 101.42 1059 TYR A CA 1
ATOM 7435 C C . TYR A 1 977 ? 69.199 -12.947 6.397 1.00 101.42 1059 TYR A C 1
ATOM 7436 O O . TYR A 1 977 ? 69.192 -11.733 6.617 1.00 101.42 1059 TYR A O 1
ATOM 7445 N N . LEU A 1 978 ? 69.942 -13.514 5.447 1.00 104.25 1060 LEU A N 1
ATOM 7446 C CA . LEU A 1 978 ? 70.790 -12.751 4.530 1.00 104.25 1060 LEU A CA 1
ATOM 7447 C C . LEU A 1 978 ? 70.043 -12.602 3.209 1.00 104.25 1060 LEU A C 1
ATOM 7448 O O . LEU A 1 978 ? 69.999 -13.532 2.399 1.00 104.25 1060 LEU A O 1
ATOM 7453 N N . VAL A 1 979 ? 69.475 -11.422 2.982 1.00 102.58 1061 VAL A N 1
ATOM 7454 C CA . VAL A 1 979 ? 68.619 -11.161 1.832 1.00 102.58 1061 VAL A CA 1
ATOM 7455 C C . VAL A 1 979 ? 69.313 -10.160 0.921 1.00 102.58 1061 VAL A C 1
ATOM 7456 O O . VAL A 1 979 ? 69.759 -9.100 1.380 1.00 102.58 1061 VAL A O 1
ATOM 7460 N N . ASN A 1 980 ? 69.407 -10.509 -0.369 1.00 103.90 1062 ASN A N 1
ATOM 7461 C CA . ASN A 1 980 ? 70.069 -9.712 -1.405 1.00 103.90 1062 ASN A CA 1
ATOM 7462 C C . ASN A 1 980 ? 71.588 -9.683 -1.235 1.00 103.90 1062 ASN A C 1
ATOM 7463 O O . ASN A 1 980 ? 72.249 -8.731 -1.654 1.00 103.90 1062 ASN A O 1
ATOM 7468 N N . PHE A 1 981 ? 72.146 -10.738 -0.645 1.00 105.52 1063 PHE A N 1
ATOM 7469 C CA . PHE A 1 981 ? 73.586 -10.884 -0.480 1.00 105.52 1063 PHE A CA 1
ATOM 7470 C C . PHE A 1 981 ? 74.183 -11.612 -1.677 1.00 105.52 1063 PHE A C 1
ATOM 7471 O O . PHE A 1 981 ? 73.751 -12.718 -2.016 1.00 105.52 1063 PHE A O 1
ATOM 7479 N N . ASN A 1 982 ? 75.188 -11.007 -2.302 1.00 109.23 1064 ASN A N 1
ATOM 7480 C CA . ASN A 1 982 ? 76.002 -11.776 -3.227 1.00 109.23 1064 ASN A CA 1
ATOM 7481 C C . ASN A 1 982 ? 76.988 -12.634 -2.439 1.00 109.23 1064 ASN A C 1
ATOM 7482 O O . ASN A 1 982 ? 77.222 -12.417 -1.248 1.00 109.23 1064 ASN A O 1
ATOM 7487 N N . LYS A 1 983 ? 77.557 -13.631 -3.115 1.00 109.34 1065 LYS A N 1
ATOM 7488 C CA . LYS A 1 983 ? 78.547 -14.484 -2.472 1.00 109.34 1065 LYS A CA 1
ATOM 7489 C C . LYS A 1 983 ? 79.710 -13.639 -1.967 1.00 109.34 1065 LYS A C 1
ATOM 7490 O O . LYS A 1 983 ? 80.163 -12.711 -2.643 1.00 109.34 1065 LYS A O 1
ATOM 7496 N N . ASN A 1 984 ? 80.154 -13.940 -0.746 1.00 109.40 1066 ASN A N 1
ATOM 7497 C CA . ASN A 1 984 ? 81.301 -13.313 -0.092 1.00 109.40 1066 ASN A CA 1
ATOM 7498 C C . ASN A 1 984 ? 80.983 -11.911 0.422 1.00 109.40 1066 ASN A C 1
ATOM 7499 O O . ASN A 1 984 ? 81.813 -11.305 1.108 1.00 109.40 1066 ASN A O 1
ATOM 7504 N N . ASP A 1 985 ? 79.802 -11.384 0.109 1.00 109.12 1067 ASP A N 1
ATOM 7505 C CA . ASP A 1 985 ? 79.345 -10.170 0.774 1.00 109.12 1067 ASP A CA 1
ATOM 7506 C C . ASP A 1 985 ? 79.068 -10.473 2.244 1.00 109.12 1067 ASP A C 1
ATOM 7507 O O . ASP A 1 985 ? 78.602 -11.560 2.596 1.00 109.12 1067 ASP A O 1
ATOM 7512 N N . TRP A 1 986 ? 79.368 -9.507 3.111 1.00 109.04 1068 TRP A N 1
ATOM 7513 C CA . TRP A 1 986 ? 79.426 -9.800 4.537 1.00 109.04 1068 TRP A CA 1
ATOM 7514 C C . TRP A 1 986 ? 79.207 -8.533 5.351 1.00 109.04 1068 TRP A C 1
ATOM 7515 O O . TRP A 1 986 ? 79.401 -7.419 4.863 1.00 109.04 1068 TRP A O 1
ATOM 7526 N N . ILE A 1 987 ? 78.778 -8.728 6.603 1.00 107.37 1069 ILE A N 1
ATOM 7527 C CA . ILE A 1 987 ? 78.785 -7.682 7.620 1.00 107.37 1069 ILE A CA 1
ATOM 7528 C C . ILE A 1 987 ? 79.132 -8.327 8.958 1.00 107.37 1069 ILE A C 1
ATOM 7529 O O . ILE A 1 987 ? 78.970 -9.535 9.154 1.00 107.37 1069 ILE A O 1
ATOM 7534 N N . ARG A 1 988 ? 79.608 -7.507 9.891 1.00 109.54 1070 ARG A N 1
ATOM 7535 C CA . ARG A 1 988 ? 79.825 -7.929 11.268 1.00 109.54 1070 ARG A CA 1
ATOM 7536 C C . ARG A 1 988 ? 78.650 -7.463 12.116 1.00 109.54 1070 ARG A C 1
ATOM 7537 O O . ARG A 1 988 ? 78.136 -6.359 11.920 1.00 109.54 1070 ARG A O 1
ATOM 7545 N N . VAL A 1 989 ? 78.211 -8.308 13.048 1.00 107.32 1071 VAL A N 1
ATOM 7546 C CA . VAL A 1 989 ? 77.058 -7.986 13.881 1.00 107.32 1071 VAL A CA 1
ATOM 7547 C C . VAL A 1 989 ? 77.399 -8.215 15.345 1.00 107.32 1071 VAL A C 1
ATOM 7548 O O . VAL A 1 989 ? 78.197 -9.092 15.689 1.00 107.32 1071 VAL A O 1
ATOM 7552 N N . GLY A 1 990 ? 76.776 -7.420 16.211 1.00 105.36 1072 GLY A N 1
ATOM 7553 C CA . GLY A 1 990 ? 77.014 -7.519 17.638 1.00 105.36 1072 GLY A CA 1
ATOM 7554 C C . GLY A 1 990 ? 75.746 -7.414 18.461 1.00 105.36 1072 GLY A C 1
ATOM 7555 O O . GLY A 1 990 ? 75.302 -6.311 18.786 1.00 105.36 1072 GLY A O 1
ATOM 7556 N N . LEU A 1 991 ? 75.163 -8.556 18.817 1.00 108.60 1073 LEU A N 1
ATOM 7557 C CA . LEU A 1 991 ? 73.884 -8.575 19.519 1.00 108.60 1073 LEU A CA 1
ATOM 7558 C C . LEU A 1 991 ? 74.070 -8.364 21.018 1.00 108.60 1073 LEU A C 1
ATOM 7559 O O . LEU A 1 991 ? 74.937 -8.981 21.643 1.00 108.60 1073 LEU A O 1
ATOM 7564 N N . CYS A 1 992 ? 73.226 -7.510 21.598 1.00 110.86 1074 CYS A N 1
ATOM 7565 C CA . CYS A 1 992 ? 73.283 -7.194 23.020 1.00 110.86 1074 CYS A CA 1
ATOM 7566 C C . CYS A 1 992 ? 72.515 -8.247 23.808 1.00 110.86 1074 CYS A C 1
ATOM 7567 O O . CYS A 1 992 ? 71.320 -8.455 23.578 1.00 110.86 1074 CYS A O 1
ATOM 7570 N N . TYR A 1 993 ? 73.196 -8.894 24.743 1.00 112.86 1075 TYR A N 1
ATOM 7571 C CA . TYR A 1 993 ? 72.616 -9.911 25.604 1.00 112.86 1075 TYR A CA 1
ATOM 7572 C C . TYR A 1 993 ? 73.046 -9.629 27.034 1.00 112.86 1075 TYR A C 1
ATOM 7573 O O . TYR A 1 993 ? 73.995 -8.870 27.262 1.00 112.86 1075 TYR A O 1
ATOM 7582 N N . PRO A 1 994 ? 72.364 -10.213 28.021 1.00 116.27 1076 PRO A N 1
ATOM 7583 C CA . PRO A 1 994 ? 72.824 -10.056 29.404 1.00 116.27 1076 PRO A CA 1
ATOM 7584 C C . PRO A 1 994 ? 74.254 -10.547 29.557 1.00 116.27 1076 PRO A C 1
ATOM 7585 O O . PRO A 1 994 ? 74.705 -11.446 28.843 1.00 116.27 1076 PRO A O 1
ATOM 7589 N N . SER A 1 995 ? 74.969 -9.944 30.509 1.00 119.25 1077 SER A N 1
ATOM 7590 C CA . SER A 1 995 ? 76.314 -10.402 30.834 1.00 119.25 1077 SER A CA 1
ATOM 7591 C C . SER A 1 995 ? 76.351 -11.870 31.234 1.00 119.25 1077 SER A C 1
ATOM 7592 O O . SER A 1 995 ? 77.439 -12.452 31.306 1.00 119.25 1077 SER A O 1
ATOM 7595 N N . ASN A 1 996 ? 75.200 -12.481 31.484 1.00 122.30 1078 ASN A N 1
ATOM 7596 C CA . ASN A 1 996 ? 75.099 -13.811 32.073 1.00 122.30 1078 ASN A CA 1
ATOM 7597 C C . ASN A 1 996 ? 74.280 -14.706 31.146 1.00 122.30 1078 ASN A C 1
ATOM 7598 O O . ASN A 1 996 ? 73.102 -14.966 31.408 1.00 122.30 1078 ASN A O 1
ATOM 7603 N N . THR A 1 997 ? 74.888 -15.175 30.057 1.00 119.81 1079 THR A N 1
ATOM 7604 C CA . THR A 1 997 ? 74.134 -15.976 29.101 1.00 119.81 1079 THR A CA 1
ATOM 7605 C C . THR A 1 997 ? 75.034 -17.003 28.432 1.00 119.81 1079 THR A C 1
ATOM 7606 O O . THR A 1 997 ? 76.191 -16.717 28.118 1.00 119.81 1079 THR A O 1
ATOM 7610 N N . SER A 1 998 ? 74.487 -18.198 28.225 1.00 120.07 1080 SER A N 1
ATOM 7611 C CA . SER A 1 998 ? 75.073 -19.211 27.361 1.00 120.07 1080 SER A CA 1
ATOM 7612 C C . SER A 1 998 ? 74.362 -19.183 26.015 1.00 120.07 1080 SER A C 1
ATOM 7613 O O . SER A 1 998 ? 73.183 -18.829 25.927 1.00 120.07 1080 SER A O 1
ATOM 7616 N N . PHE A 1 999 ? 75.085 -19.562 24.963 1.00 115.49 1081 PHE A N 1
ATOM 7617 C CA . PHE A 1 999 ? 74.569 -19.428 23.608 1.00 115.49 1081 PHE A CA 1
ATOM 7618 C C . PHE A 1 999 ? 74.695 -20.734 22.837 1.00 115.49 1081 PHE A C 1
ATOM 7619 O O . PHE A 1 999 ? 75.516 -21.599 23.152 1.00 115.49 1081 PHE A O 1
ATOM 7627 N N . GLN A 1 1000 ? 73.853 -20.853 21.813 1.00 112.58 1082 GLN A N 1
ATOM 7628 C CA . GLN A 1 1000 ? 73.852 -22.001 20.911 1.00 112.58 1082 GLN A CA 1
ATOM 7629 C C . GLN A 1 1000 ? 73.395 -21.492 19.551 1.00 112.58 1082 GLN A C 1
ATOM 7630 O O . GLN A 1 1000 ? 72.219 -21.158 19.378 1.00 112.58 1082 GLN A O 1
ATOM 7636 N N . VAL A 1 1001 ? 74.319 -21.430 18.594 1.00 111.69 1083 VAL A N 1
ATOM 7637 C CA . VAL A 1 1001 ? 74.105 -20.747 17.323 1.00 111.69 1083 VAL A CA 1
ATOM 7638 C C . VAL A 1 1001 ? 74.254 -21.753 16.188 1.00 111.69 1083 VAL A C 1
ATOM 7639 O O . VAL A 1 1001 ? 75.224 -22.520 16.156 1.00 111.69 1083 VAL A O 1
ATOM 7643 N N . THR A 1 1002 ? 73.291 -21.753 15.261 1.00 109.71 1084 THR A N 1
ATOM 7644 C CA . THR A 1 1002 ? 73.290 -22.668 14.124 1.00 109.71 1084 THR A CA 1
ATOM 7645 C C . THR A 1 1002 ? 73.005 -21.911 12.831 1.00 109.71 1084 THR A C 1
ATOM 7646 O O . THR A 1 1002 ? 72.263 -20.925 12.818 1.00 109.71 1084 THR A O 1
ATOM 7650 N N . PHE A 1 1003 ? 73.597 -22.395 11.742 1.00 110.68 1085 PHE A N 1
ATOM 7651 C CA . PHE A 1 1003 ? 73.380 -21.895 10.393 1.00 110.68 1085 PHE A CA 1
ATOM 7652 C C . PHE A 1 1003 ? 72.684 -22.965 9.561 1.00 110.68 1085 PHE A C 1
ATOM 7653 O O . PHE A 1 1003 ? 72.784 -24.161 9.845 1.00 110.68 1085 PHE A O 1
ATOM 7661 N N . GLY A 1 1004 ? 71.979 -22.532 8.520 1.00 109.05 1086 GLY A N 1
ATOM 7662 C CA . GLY A 1 1004 ? 71.370 -23.494 7.617 1.00 109.05 1086 GLY A CA 1
ATOM 7663 C C . GLY A 1 1004 ? 70.807 -22.820 6.388 1.00 109.05 1086 GLY A C 1
ATOM 7664 O O . GLY A 1 1004 ? 70.621 -21.601 6.346 1.00 109.05 1086 GLY A O 1
ATOM 7665 N N . TYR A 1 1005 ? 70.544 -23.642 5.375 1.00 110.19 1087 TYR A N 1
ATOM 7666 C CA . TYR A 1 1005 ? 69.852 -23.199 4.175 1.00 110.19 1087 TYR A CA 1
ATOM 7667 C C . TYR A 1 1005 ? 68.364 -23.477 4.341 1.00 110.19 1087 TYR A C 1
ATOM 7668 O O . TYR A 1 1005 ? 67.959 -24.633 4.508 1.00 110.19 1087 TYR A O 1
ATOM 7677 N N . LEU A 1 1006 ? 67.554 -22.422 4.314 1.00 110.89 1088 LEU A N 1
ATOM 7678 C CA . LEU A 1 1006 ? 66.111 -22.555 4.480 1.00 110.89 1088 LEU A CA 1
ATOM 7679 C C . LEU A 1 1006 ? 65.469 -22.655 3.102 1.00 110.89 1088 LEU A C 1
ATOM 7680 O O . LEU A 1 1006 ? 65.419 -21.670 2.358 1.00 110.89 1088 LEU A O 1
ATOM 7685 N N . GLN A 1 1007 ? 64.983 -23.844 2.759 1.00 114.20 1089 GLN A N 1
ATOM 7686 C CA . GLN A 1 1007 ? 64.333 -24.052 1.473 1.00 114.20 1089 GLN A CA 1
ATOM 7687 C C . GLN A 1 1007 ? 62.929 -23.465 1.522 1.00 114.20 1089 GLN A C 1
ATOM 7688 O O . GLN A 1 1007 ? 62.095 -23.903 2.322 1.00 114.20 1089 GLN A O 1
ATOM 7694 N N . ARG A 1 1008 ? 62.674 -22.470 0.669 1.00 116.12 1090 ARG A N 1
ATOM 7695 C CA . ARG A 1 1008 ? 61.389 -21.776 0.681 1.00 116.12 1090 ARG A CA 1
ATOM 7696 C C . ARG A 1 1008 ? 60.225 -22.716 0.397 1.00 116.12 1090 ARG A C 1
ATOM 7697 O O . ARG A 1 1008 ? 59.122 -22.517 0.920 1.00 116.12 1090 ARG A O 1
ATOM 7705 N N . GLN A 1 1009 ? 60.452 -23.749 -0.415 1.00 118.56 1091 GLN A N 1
ATOM 7706 C CA . GLN A 1 1009 ? 59.348 -24.551 -0.930 1.00 118.56 1091 GLN A CA 1
ATOM 7707 C C . GLN A 1 1009 ? 58.708 -25.399 0.162 1.00 118.56 1091 GLN A C 1
ATOM 7708 O O . GLN A 1 1009 ? 57.480 -25.425 0.301 1.00 118.56 1091 GLN A O 1
ATOM 7714 N N . ASN A 1 1010 ? 59.523 -26.094 0.956 1.00 115.69 1092 ASN A N 1
ATOM 7715 C CA . ASN A 1 1010 ? 59.030 -27.124 1.862 1.00 115.69 1092 ASN A CA 1
ATOM 7716 C C . ASN A 1 1010 ? 59.413 -26.886 3.319 1.00 115.69 1092 ASN A C 1
ATOM 7717 O O . ASN A 1 1010 ? 59.278 -27.802 4.139 1.00 115.69 1092 ASN A O 1
ATOM 7722 N N . GLY A 1 1011 ? 59.881 -25.690 3.667 1.00 113.72 1093 GLY A N 1
ATOM 7723 C CA . GLY A 1 1011 ? 60.129 -25.367 5.059 1.00 113.72 1093 GLY A CA 1
ATOM 7724 C C . GLY A 1 1011 ? 61.225 -26.169 5.717 1.00 113.72 1093 GLY A C 1
ATOM 7725 O O . GLY A 1 1011 ? 61.307 -26.201 6.947 1.00 113.72 1093 GLY A O 1
ATOM 7726 N N . SER A 1 1012 ? 62.073 -26.820 4.937 1.00 113.13 1094 SER A N 1
ATOM 7727 C CA . SER A 1 1012 ? 63.141 -27.623 5.502 1.00 113.13 1094 SER A CA 1
ATOM 7728 C C . SER A 1 1012 ? 64.428 -26.812 5.584 1.00 113.13 1094 SER A C 1
ATOM 7729 O O . SER A 1 1012 ? 64.655 -25.886 4.800 1.00 113.13 1094 SER A O 1
ATOM 7732 N N . LEU A 1 1013 ? 65.259 -27.155 6.563 1.00 110.95 1095 LEU A N 1
ATOM 7733 C CA . LEU A 1 1013 ? 66.560 -26.533 6.769 1.00 110.95 1095 LEU A CA 1
ATOM 7734 C C . LEU A 1 1013 ? 67.632 -27.529 6.344 1.00 110.95 1095 LEU A C 1
ATOM 7735 O O . LEU A 1 1013 ? 67.755 -28.605 6.939 1.00 110.95 1095 LEU A O 1
ATOM 7740 N N . SER A 1 1014 ? 68.401 -27.176 5.315 1.00 110.36 1096 SER A N 1
ATOM 7741 C CA . SER A 1 1014 ? 69.354 -28.091 4.704 1.00 110.36 1096 SER A CA 1
ATOM 7742 C C . SER A 1 1014 ? 70.781 -27.598 4.906 1.00 110.36 1096 SER A C 1
ATOM 7743 O O . SER A 1 1014 ? 71.039 -26.391 4.939 1.00 110.36 1096 SER A O 1
ATOM 7746 N N . LYS A 1 1015 ? 71.706 -28.551 5.032 1.00 110.12 1097 LYS A N 1
ATOM 7747 C CA . LYS A 1 1015 ? 73.135 -28.273 5.164 1.00 110.12 1097 LYS A CA 1
ATOM 7748 C C . LYS A 1 1015 ? 73.415 -27.398 6.390 1.00 110.12 1097 LYS A C 1
ATOM 7749 O O . LYS A 1 1015 ? 73.898 -26.267 6.294 1.00 110.12 1097 LYS A O 1
ATOM 7755 N N . ILE A 1 1016 ? 73.115 -27.964 7.559 1.00 110.74 1098 ILE A N 1
ATOM 7756 C CA . ILE A 1 1016 ? 73.145 -27.251 8.831 1.00 110.74 1098 ILE A CA 1
ATOM 7757 C C . ILE A 1 1016 ? 74.531 -27.348 9.447 1.00 110.74 1098 ILE A C 1
ATOM 7758 O O . ILE A 1 1016 ? 75.159 -28.416 9.453 1.00 110.74 1098 ILE A O 1
ATOM 7763 N N . GLU A 1 1017 ? 75.011 -26.218 9.970 1.00 111.44 1099 GLU A N 1
ATOM 7764 C CA . GLU A 1 1017 ? 76.325 -26.108 10.586 1.00 111.44 1099 GLU A CA 1
ATOM 7765 C C . GLU A 1 1017 ? 76.204 -25.362 11.907 1.00 111.44 1099 GLU A C 1
ATOM 7766 O O . GLU A 1 1017 ? 75.339 -24.496 12.070 1.00 111.44 1099 GLU A O 1
ATOM 7772 N N . GLU A 1 1018 ? 77.080 -25.699 12.846 1.00 115.74 1100 GLU A N 1
ATOM 7773 C CA . GLU A 1 1018 ? 77.107 -25.064 14.154 1.00 115.74 1100 GLU A CA 1
ATOM 7774 C C . GLU A 1 1018 ? 78.273 -24.084 14.258 1.00 115.74 1100 GLU A C 1
ATOM 7775 O O . GLU A 1 1018 ? 79.295 -24.218 13.580 1.00 115.74 1100 GLU A O 1
ATOM 7781 N N . TYR A 1 1019 ? 78.101 -23.091 15.131 1.00 115.64 1101 TYR A N 1
ATOM 7782 C CA . TYR A 1 1019 ? 79.098 -22.065 15.409 1.00 115.64 1101 TYR A CA 1
ATOM 7783 C C . TYR A 1 1019 ? 79.876 -22.410 16.674 1.00 115.64 1101 TYR A C 1
ATOM 7784 O O . TYR A 1 1019 ? 79.353 -23.050 17.588 1.00 115.64 1101 TYR A O 1
ATOM 7793 N N . GLU A 1 1020 ? 81.135 -21.966 16.720 1.00 117.83 1102 GLU A N 1
ATOM 7794 C CA . GLU A 1 1020 ? 82.038 -22.230 17.838 1.00 117.83 1102 GLU A CA 1
ATOM 7795 C C . GLU A 1 1020 ? 82.593 -20.917 18.379 1.00 117.83 1102 GLU A C 1
ATOM 7796 O O . GLU A 1 1020 ? 83.037 -20.061 17.593 1.00 117.83 1102 GLU A O 1
ATOM 7802 N N . PRO A 1 1021 ? 82.618 -20.733 19.697 1.00 115.88 1103 PRO A N 1
ATOM 7803 C CA . PRO A 1 1021 ? 83.074 -19.458 20.260 1.00 115.88 1103 PRO A CA 1
ATOM 7804 C C . PRO A 1 1021 ? 84.569 -19.248 20.080 1.00 115.88 1103 PRO A C 1
ATOM 7805 O O . PRO A 1 1021 ? 85.338 -20.178 19.831 1.00 115.88 1103 PRO A O 1
ATOM 7809 N N . VAL A 1 1022 ? 84.973 -17.984 20.210 1.00 116.90 1104 VAL A N 1
ATOM 7810 C CA . VAL A 1 1022 ? 86.370 -17.583 20.156 1.00 116.90 1104 VAL A CA 1
ATOM 7811 C C . VAL A 1 1022 ? 86.659 -16.690 21.356 1.00 116.90 1104 VAL A C 1
ATOM 7812 O O . VAL A 1 1022 ? 85.758 -16.289 22.093 1.00 116.90 1104 VAL A O 1
ATOM 7816 N N . HIS A 1 1023 ? 87.941 -16.371 21.537 1.00 118.89 1105 HIS A N 1
ATOM 7817 C CA . HIS A 1 1023 ? 88.382 -15.630 22.713 1.00 118.89 1105 HIS A CA 1
ATOM 7818 C C . HIS A 1 1023 ? 88.291 -14.118 22.557 1.00 118.89 1105 HIS A C 1
ATOM 7819 O O . HIS A 1 1023 ? 88.244 -13.411 23.570 1.00 118.89 1105 HIS A O 1
ATOM 7826 N N . SER A 1 1024 ? 88.272 -13.604 21.328 1.00 117.69 1106 SER A N 1
ATOM 7827 C CA . SER A 1 1024 ? 88.371 -12.171 21.118 1.00 117.69 1106 SER A CA 1
ATOM 7828 C C . SER A 1 1024 ? 87.653 -11.784 19.835 1.00 117.69 1106 SER A C 1
ATOM 7829 O O . SER A 1 1024 ? 87.434 -12.608 18.944 1.00 117.69 1106 SER A O 1
ATOM 7832 N N . LEU A 1 1025 ? 87.273 -10.506 19.761 1.00 117.56 1107 LEU A N 1
ATOM 7833 C CA . LEU A 1 1025 ? 86.808 -9.954 18.494 1.00 117.56 1107 LEU A CA 1
ATOM 7834 C C . LEU A 1 1025 ? 87.894 -10.040 17.431 1.00 117.56 1107 LEU A C 1
ATOM 7835 O O . LEU A 1 1025 ? 87.591 -10.117 16.235 1.00 117.56 1107 LEU A O 1
ATOM 7840 N N . GLU A 1 1026 ? 89.164 -10.042 17.848 1.00 120.59 1108 GLU A N 1
ATOM 7841 C CA . GLU A 1 1026 ? 90.272 -10.121 16.899 1.00 120.59 1108 GLU A CA 1
ATOM 7842 C C . GLU A 1 1026 ? 90.470 -11.533 16.355 1.00 120.59 1108 GLU A C 1
ATOM 7843 O O . GLU A 1 1026 ? 90.879 -11.694 15.199 1.00 120.59 1108 GLU A O 1
ATOM 7849 N N . GLU A 1 1027 ? 90.196 -12.561 17.162 1.00 118.47 1109 GLU A N 1
ATOM 7850 C CA . GLU A 1 1027 ? 90.321 -13.930 16.673 1.00 118.47 1109 GLU A CA 1
ATOM 7851 C C . GLU A 1 1027 ? 89.202 -14.268 15.695 1.00 118.47 1109 GLU A C 1
ATOM 7852 O O . GLU A 1 1027 ? 89.426 -14.972 14.703 1.00 118.47 1109 GLU A O 1
ATOM 7858 N N . LEU A 1 1028 ? 87.989 -13.777 15.963 1.00 117.08 1110 LEU A N 1
ATOM 7859 C CA . LEU A 1 1028 ? 86.879 -13.964 15.035 1.00 117.08 1110 LEU A CA 1
ATOM 7860 C C . LEU A 1 1028 ? 87.103 -13.203 13.738 1.00 117.08 1110 LEU A C 1
ATOM 7861 O O . LEU A 1 1028 ? 86.625 -13.622 12.678 1.00 117.08 1110 LEU A O 1
ATOM 7866 N N . GLN A 1 1029 ? 87.817 -12.082 13.803 1.00 118.47 1111 GLN A N 1
ATOM 7867 C CA . GLN A 1 1029 ? 88.135 -11.345 12.588 1.00 118.47 1111 GLN A CA 1
ATOM 7868 C C . GLN A 1 1029 ? 89.088 -12.141 11.705 1.00 118.47 1111 GLN A C 1
ATOM 7869 O O . GLN A 1 1029 ? 88.957 -12.135 10.475 1.00 118.47 1111 GLN A O 1
ATOM 7875 N N . ARG A 1 1030 ? 90.051 -12.840 12.316 1.00 121.21 1112 ARG A N 1
ATOM 7876 C CA . ARG A 1 1030 ? 90.901 -13.748 11.551 1.00 121.21 1112 ARG A CA 1
ATOM 7877 C C . ARG A 1 1030 ? 90.082 -14.881 10.951 1.00 121.21 1112 ARG A C 1
ATOM 7878 O O . ARG A 1 1030 ? 90.339 -15.321 9.823 1.00 121.21 1112 ARG A O 1
ATOM 7886 N N . LYS A 1 1031 ? 89.092 -15.364 11.690 1.00 120.78 1113 LYS A N 1
ATOM 7887 C CA . LYS A 1 1031 ? 88.222 -16.436 11.218 1.00 120.78 1113 LYS A CA 1
ATOM 7888 C C . LYS A 1 1031 ? 86.890 -15.860 10.737 1.00 120.78 1113 LYS A C 1
ATOM 7889 O O . LYS A 1 1031 ? 85.816 -16.181 11.249 1.00 120.78 1113 LYS A O 1
ATOM 7895 N N . GLN A 1 1032 ? 86.981 -14.984 9.733 1.00 117.66 1114 GLN A N 1
ATOM 7896 C CA . GLN A 1 1032 ? 85.803 -14.273 9.245 1.00 117.66 1114 GLN A CA 1
ATOM 7897 C C . GLN A 1 1032 ? 84.879 -15.179 8.439 1.00 117.66 1114 GLN A C 1
ATOM 7898 O O . GLN A 1 1032 ? 83.652 -15.082 8.563 1.00 117.66 1114 GLN A O 1
ATOM 7904 N N . SER A 1 1033 ? 85.441 -16.055 7.606 1.00 120.28 1115 SER A N 1
ATOM 7905 C CA . SER A 1 1033 ? 84.659 -17.022 6.844 1.00 120.28 1115 SER A CA 1
ATOM 7906 C C . SER A 1 1033 ? 84.443 -18.330 7.598 1.00 120.28 1115 SER A C 1
ATOM 7907 O O . SER A 1 1033 ? 83.826 -19.251 7.050 1.00 120.28 1115 SER A O 1
ATOM 7910 N N . GLU A 1 1034 ? 84.929 -18.432 8.833 1.00 122.54 1116 GLU A N 1
ATOM 7911 C CA . GLU A 1 1034 ? 84.635 -19.564 9.699 1.00 122.54 1116 GLU A CA 1
ATOM 7912 C C . GLU A 1 1034 ? 83.399 -19.278 10.545 1.00 122.54 1116 GLU A C 1
ATOM 7913 O O . GLU A 1 1034 ? 83.106 -18.128 10.884 1.00 122.54 1116 GLU A O 1
ATOM 7919 N N . ARG A 1 1035 ? 82.667 -20.341 10.874 1.00 118.56 1117 ARG A N 1
ATOM 7920 C CA . ARG A 1 1035 ? 81.483 -20.234 11.724 1.00 118.56 1117 ARG A CA 1
ATOM 7921 C C . ARG A 1 1035 ? 81.957 -20.051 13.161 1.00 118.56 1117 ARG A C 1
ATOM 7922 O O . ARG A 1 1035 ? 82.127 -21.011 13.915 1.00 118.56 1117 ARG A O 1
ATOM 7930 N N . LYS A 1 1036 ? 82.188 -18.795 13.538 1.00 118.60 1118 LYS A N 1
ATOM 7931 C CA . LYS A 1 1036 ? 82.684 -18.461 14.863 1.00 118.60 1118 LYS A CA 1
ATOM 7932 C C . LYS A 1 1036 ? 81.903 -17.277 15.411 1.00 118.60 1118 LYS A C 1
ATOM 7933 O O . LYS A 1 1036 ? 81.384 -16.450 14.655 1.00 118.60 1118 LYS A O 1
ATOM 7939 N N . PHE A 1 1037 ? 81.817 -17.209 16.738 1.00 114.20 1119 PHE A N 1
ATOM 7940 C CA . PHE A 1 1037 ? 81.218 -16.070 17.417 1.00 114.20 1119 PHE A CA 1
ATOM 7941 C C . PHE A 1 1037 ? 82.063 -15.705 18.629 1.00 114.20 1119 PHE A C 1
ATOM 7942 O O . PHE A 1 1037 ? 82.748 -16.551 19.206 1.00 114.20 1119 PHE A O 1
ATOM 7950 N N . TYR A 1 1038 ? 82.011 -14.429 19.003 1.00 113.52 1120 TYR A N 1
ATOM 7951 C CA . TYR A 1 1038 ? 82.678 -13.917 20.193 1.00 113.52 1120 TYR A CA 1
ATOM 7952 C C . TYR A 1 1038 ? 81.644 -13.223 21.063 1.00 113.52 1120 TYR A C 1
ATOM 7953 O O . TYR A 1 1038 ? 80.864 -12.402 20.568 1.00 113.52 1120 TYR A O 1
ATOM 7962 N N . PHE A 1 1039 ? 81.626 -13.565 22.348 1.00 112.83 1121 PHE A N 1
ATOM 7963 C CA . PHE A 1 1039 ? 80.726 -12.948 23.314 1.00 112.83 1121 PHE A CA 1
ATOM 7964 C C . PHE A 1 1039 ? 81.551 -12.137 24.302 1.00 112.83 1121 PHE A C 1
ATOM 7965 O O . PHE A 1 1039 ? 82.445 -12.678 24.961 1.00 112.83 1121 PHE A O 1
ATOM 7973 N N . ASP A 1 1040 ? 81.249 -10.846 24.405 1.00 113.51 1122 ASP A N 1
ATOM 7974 C CA . ASP A 1 1040 ? 81.951 -9.931 25.302 1.00 113.51 1122 ASP A CA 1
ATOM 7975 C C . ASP A 1 1040 ? 81.111 -9.783 26.564 1.00 113.51 1122 ASP A C 1
ATOM 7976 O O . ASP A 1 1040 ? 80.171 -8.986 26.605 1.00 113.51 1122 ASP A O 1
ATOM 7981 N N . SER A 1 1041 ? 81.455 -10.548 27.602 1.00 113.94 1123 SER A N 1
ATOM 7982 C CA . SER A 1 1041 ? 80.632 -10.574 28.806 1.00 113.94 1123 SER A CA 1
ATOM 7983 C C . SER A 1 1041 ? 80.594 -9.229 29.522 1.00 113.94 1123 SER A C 1
ATOM 7984 O O . SER A 1 1041 ? 79.674 -8.985 30.313 1.00 113.94 1123 SER A O 1
ATOM 7987 N N . SER A 1 1042 ? 81.571 -8.356 29.268 1.00 114.85 1124 SER A N 1
ATOM 7988 C CA . SER A 1 1042 ? 81.570 -7.030 29.878 1.00 114.85 1124 SER A CA 1
ATOM 7989 C C . SER A 1 1042 ? 80.469 -6.157 29.286 1.00 114.85 1124 SER A C 1
ATOM 7990 O O . SER A 1 1042 ? 79.610 -5.641 30.009 1.00 114.85 1124 SER A O 1
ATOM 7993 N N . THR A 1 1043 ? 80.484 -5.975 27.963 1.00 113.61 1125 THR A N 1
ATOM 7994 C CA . THR A 1 1043 ? 79.431 -5.206 27.311 1.00 113.61 1125 THR A CA 1
ATOM 7995 C C . THR A 1 1043 ? 78.155 -6.027 27.173 1.00 113.61 1125 THR A C 1
ATOM 7996 O O . THR A 1 1043 ? 77.050 -5.492 27.314 1.00 113.61 1125 THR A O 1
ATOM 8000 N N . GLY A 1 1044 ? 78.295 -7.325 26.923 1.00 111.65 1126 GLY A N 1
ATOM 8001 C CA . GLY A 1 1044 ? 77.174 -8.189 26.638 1.00 111.65 1126 GLY A CA 1
ATOM 8002 C C . GLY A 1 1044 ? 76.927 -8.422 25.169 1.00 111.65 1126 GLY A C 1
ATOM 8003 O O . GLY A 1 1044 ? 75.858 -8.927 24.812 1.00 111.65 1126 GLY A O 1
ATOM 8004 N N . LEU A 1 1045 ? 77.879 -8.072 24.307 1.00 110.60 1127 LEU A N 1
ATOM 8005 C CA . LEU A 1 1045 ? 77.684 -8.124 22.865 1.00 110.60 1127 LEU A CA 1
ATOM 8006 C C . LEU A 1 1045 ? 78.064 -9.501 22.331 1.00 110.60 1127 LEU A C 1
ATOM 8007 O O . LEU A 1 1045 ? 79.188 -9.967 22.544 1.00 110.60 1127 LEU A O 1
ATOM 8012 N N . LEU A 1 1046 ? 77.124 -10.149 21.639 1.00 110.04 1128 LEU A N 1
ATOM 8013 C CA . LEU A 1 1046 ? 77.379 -11.416 20.953 1.00 110.04 1128 LEU A CA 1
ATOM 8014 C C . LEU A 1 1046 ? 77.767 -11.100 19.514 1.00 110.04 1128 LEU A C 1
ATOM 8015 O O . LEU A 1 1046 ? 76.913 -10.922 18.644 1.00 110.04 1128 LEU A O 1
ATOM 8020 N N . PHE A 1 1047 ? 79.069 -11.040 19.262 1.00 110.28 1129 PHE A N 1
ATOM 8021 C CA . PHE A 1 1047 ? 79.563 -10.793 17.920 1.00 110.28 1129 PHE A CA 1
ATOM 8022 C C . PHE A 1 1047 ? 79.585 -12.079 17.105 1.00 110.28 1129 PHE A C 1
ATOM 8023 O O . PHE A 1 1047 ? 79.775 -13.176 17.638 1.00 110.28 1129 PHE A O 1
ATOM 8031 N N . LEU A 1 1048 ? 79.376 -11.929 15.800 1.00 108.86 1130 LEU A N 1
ATOM 8032 C CA . LEU A 1 1048 ? 79.556 -13.000 14.827 1.00 108.86 1130 LEU A CA 1
ATOM 8033 C C . LEU A 1 1048 ? 79.529 -12.360 13.448 1.00 108.86 1130 LEU A C 1
ATOM 8034 O O . LEU A 1 1048 ? 79.177 -11.188 13.295 1.00 108.86 1130 LEU A O 1
ATOM 8039 N N . TYR A 1 1049 ? 79.912 -13.139 12.443 1.00 110.15 1131 TYR A N 1
ATOM 8040 C CA . TYR A 1 1049 ? 79.979 -12.659 11.071 1.00 110.15 1131 TYR A CA 1
ATOM 8041 C C . TYR A 1 1049 ? 78.855 -13.271 10.253 1.00 110.15 1131 TYR A C 1
ATOM 8042 O O . TYR A 1 1049 ? 78.608 -14.478 10.332 1.00 110.15 1131 TYR A O 1
ATOM 8051 N N . LEU A 1 1050 ? 78.178 -12.435 9.473 1.00 106.73 1132 LEU A N 1
ATOM 8052 C CA . LEU A 1 1050 ? 77.166 -12.891 8.529 1.00 106.73 1132 LEU A CA 1
ATOM 8053 C C . LEU A 1 1050 ? 77.775 -12.822 7.135 1.00 106.73 1132 LEU A C 1
ATOM 8054 O O . LEU A 1 1050 ? 78.024 -11.733 6.611 1.00 106.73 1132 LEU A O 1
ATOM 8059 N N . LYS A 1 1051 ? 78.029 -13.988 6.547 1.00 110.70 1133 LYS A N 1
ATOM 8060 C CA . LYS A 1 1051 ? 78.660 -14.090 5.239 1.00 110.70 1133 LYS A CA 1
ATOM 8061 C C . LYS A 1 1051 ? 77.920 -15.136 4.421 1.00 110.70 1133 LYS A C 1
ATOM 8062 O O . LYS A 1 1051 ? 77.508 -16.171 4.955 1.00 110.70 1133 LYS A O 1
ATOM 8068 N N . ALA A 1 1052 ? 77.753 -14.867 3.129 1.00 109.73 1134 ALA A N 1
ATOM 8069 C CA . ALA A 1 1052 ? 77.006 -15.751 2.244 1.00 109.73 1134 ALA A CA 1
ATOM 8070 C C . ALA A 1 1052 ? 77.942 -16.715 1.526 1.00 109.73 1134 ALA A C 1
ATOM 8071 O O . ALA A 1 1052 ? 78.991 -16.313 1.013 1.00 109.73 1134 ALA A O 1
ATOM 8073 N N . LYS A 1 1053 ? 77.546 -17.989 1.483 1.00 111.46 1135 LYS A N 1
ATOM 8074 C CA . LYS A 1 1053 ? 78.330 -19.042 0.846 1.00 111.46 1135 LYS A CA 1
ATOM 8075 C C . LYS A 1 1053 ? 77.929 -19.305 -0.602 1.00 111.46 1135 LYS A C 1
ATOM 8076 O O . LYS A 1 1053 ? 78.801 -19.443 -1.465 1.00 111.46 1135 LYS A O 1
ATOM 8082 N N . SER A 1 1054 ? 76.631 -19.381 -0.890 1.00 112.15 1136 SER A N 1
ATOM 8083 C CA . SER A 1 1054 ? 76.158 -19.679 -2.232 1.00 112.15 1136 SER A CA 1
ATOM 8084 C C . SER A 1 1054 ? 75.961 -18.390 -3.027 1.00 112.15 1136 SER A C 1
ATOM 8085 O O . SER A 1 1054 ? 76.135 -17.279 -2.521 1.00 112.15 1136 SER A O 1
ATOM 8088 N N . HIS A 1 1055 ? 75.593 -18.541 -4.293 1.00 113.89 1137 HIS A N 1
ATOM 8089 C CA . HIS A 1 1055 ? 75.389 -17.413 -5.188 1.00 113.89 1137 HIS A CA 1
ATOM 8090 C C . HIS A 1 1055 ? 73.913 -17.056 -5.309 1.00 113.89 1137 HIS A C 1
ATOM 8091 O O . HIS A 1 1055 ? 73.025 -17.844 -4.980 1.00 113.89 1137 HIS A O 1
ATOM 8098 N N . ARG A 1 1056 ? 73.666 -15.850 -5.807 1.00 110.67 1138 ARG A N 1
ATOM 8099 C CA . ARG A 1 1056 ? 72.339 -15.403 -6.198 1.00 110.67 1138 ARG A CA 1
ATOM 8100 C C . ARG A 1 1056 ? 72.139 -15.594 -7.697 1.00 110.67 1138 ARG A C 1
ATOM 8101 O O . ARG A 1 1056 ? 73.090 -15.796 -8.456 1.00 110.67 1138 ARG A O 1
ATOM 8109 N N . HIS A 1 1057 ? 70.880 -15.520 -8.120 1.00 114.74 1139 HIS A N 1
ATOM 8110 C CA . HIS A 1 1057 ? 70.531 -15.608 -9.534 1.00 114.74 1139 HIS A CA 1
ATOM 8111 C C . HIS A 1 1057 ? 69.470 -14.564 -9.841 1.00 114.74 1139 HIS A C 1
ATOM 8112 O O . HIS A 1 1057 ? 68.360 -14.626 -9.302 1.00 114.74 1139 HIS A O 1
ATOM 8119 N N . GLY A 1 1058 ? 69.818 -13.610 -10.699 1.00 111.36 1140 GLY A N 1
ATOM 8120 C CA . GLY A 1 1058 ? 68.900 -12.570 -11.115 1.00 111.36 1140 GLY A CA 1
ATOM 8121 C C . GLY A 1 1058 ? 68.464 -11.647 -9.997 1.00 111.36 1140 GLY A C 1
ATOM 8122 O O . GLY A 1 1058 ? 69.266 -10.877 -9.458 1.00 111.36 1140 GLY A O 1
ATOM 8123 N N . HIS A 1 1059 ? 67.183 -11.721 -9.640 1.00 107.29 1141 HIS A N 1
ATOM 8124 C CA . HIS A 1 1059 ? 66.612 -10.845 -8.633 1.00 107.29 1141 HIS A CA 1
ATOM 8125 C C . HIS A 1 1059 ? 66.096 -11.586 -7.411 1.00 107.29 1141 HIS A C 1
ATOM 8126 O O . HIS A 1 1059 ? 65.645 -10.933 -6.462 1.00 107.29 1141 HIS A O 1
ATOM 8133 N N . SER A 1 1060 ? 66.143 -12.918 -7.407 1.00 107.20 1142 SER A N 1
ATOM 8134 C CA . SER A 1 1060 ? 65.720 -13.694 -6.250 1.00 107.20 1142 SER A CA 1
ATOM 8135 C C . SER A 1 1060 ? 66.466 -13.239 -5.005 1.00 107.20 1142 SER A C 1
ATOM 8136 O O . SER A 1 1060 ? 67.682 -13.043 -5.028 1.00 107.20 1142 SER A O 1
ATOM 8139 N N . TYR A 1 1061 ? 65.725 -13.069 -3.909 1.00 103.79 1143 TYR A N 1
ATOM 8140 C CA . TYR A 1 1061 ? 66.337 -12.591 -2.675 1.00 103.79 1143 TYR A CA 1
ATOM 8141 C C . TYR A 1 1061 ? 67.275 -13.611 -2.043 1.00 103.79 1143 TYR A C 1
ATOM 8142 O O . TYR A 1 1061 ? 68.129 -13.224 -1.238 1.00 103.79 1143 TYR A O 1
ATOM 8151 N N . CYS A 1 1062 ? 67.137 -14.896 -2.371 1.00 109.85 1144 CYS A N 1
ATOM 8152 C CA . CYS A 1 1062 ? 67.855 -15.952 -1.675 1.00 109.85 1144 CYS A CA 1
ATOM 8153 C C . CYS A 1 1062 ? 68.775 -16.720 -2.615 1.00 109.85 1144 CYS A C 1
ATOM 8154 O O . CYS A 1 1062 ? 68.592 -16.741 -3.835 1.00 109.85 1144 CYS A O 1
ATOM 8157 N N . SER A 1 1063 ? 69.750 -17.390 -2.007 1.00 112.06 1145 SER A N 1
ATOM 8158 C CA . SER A 1 1063 ? 70.855 -17.980 -2.739 1.00 112.06 1145 SER A CA 1
ATOM 8159 C C . SER A 1 1063 ? 70.382 -19.163 -3.582 1.00 112.06 1145 SER A C 1
ATOM 8160 O O . SER A 1 1063 ? 69.196 -19.505 -3.635 1.00 112.06 1145 SER A O 1
ATOM 8163 N N . SER A 1 1064 ? 71.346 -19.801 -4.248 1.00 112.10 1146 SER A N 1
ATOM 8164 C CA . SER A 1 1064 ? 71.025 -20.922 -5.122 1.00 112.10 1146 SER A CA 1
ATOM 8165 C C . SER A 1 1064 ? 70.416 -22.074 -4.341 1.00 112.10 1146 SER A C 1
ATOM 8166 O O . SER A 1 1064 ? 69.433 -22.681 -4.781 1.00 112.10 1146 SER A O 1
ATOM 8169 N N . GLN A 1 1065 ? 70.983 -22.391 -3.180 1.00 113.37 1147 GLN A N 1
ATOM 8170 C CA . GLN A 1 1065 ? 70.563 -23.555 -2.418 1.00 113.37 1147 GLN A CA 1
ATOM 8171 C C . GLN A 1 1065 ? 69.723 -23.192 -1.196 1.00 113.37 1147 GLN A C 1
ATOM 8172 O O . GLN A 1 1065 ? 69.615 -23.997 -0.264 1.00 113.37 1147 GLN A O 1
ATOM 8178 N N . GLY A 1 1066 ? 69.115 -22.014 -1.186 1.00 110.31 1148 GLY A N 1
ATOM 8179 C CA . GLY A 1 1066 ? 68.151 -21.689 -0.161 1.00 110.31 1148 GLY A CA 1
ATOM 8180 C C . GLY A 1 1066 ? 68.360 -20.292 0.373 1.00 110.31 1148 GLY A C 1
ATOM 8181 O O . GLY A 1 1066 ? 69.152 -19.511 -0.157 1.00 110.31 1148 GLY A O 1
ATOM 8182 N N . CYS A 1 1067 ? 67.617 -19.977 1.431 1.00 109.43 1149 CYS A N 1
ATOM 8183 C CA . CYS A 1 1067 ? 67.743 -18.719 2.159 1.00 109.43 1149 CYS A CA 1
ATOM 8184 C C . CYS A 1 1067 ? 68.663 -18.954 3.346 1.00 109.43 1149 CYS A C 1
ATOM 8185 O O . CYS A 1 1067 ? 68.248 -19.513 4.364 1.00 109.43 1149 CYS A O 1
ATOM 8188 N N . GLU A 1 1068 ? 69.907 -18.501 3.224 1.00 108.00 1150 GLU A N 1
ATOM 8189 C CA . GLU A 1 1068 ? 70.849 -18.611 4.326 1.00 108.00 1150 GLU A CA 1
ATOM 8190 C C . GLU A 1 1068 ? 70.318 -17.882 5.554 1.00 108.00 1150 GLU A C 1
ATOM 8191 O O . GLU A 1 1068 ? 69.791 -16.771 5.457 1.00 108.00 1150 GLU A O 1
ATOM 8197 N N . ARG A 1 1069 ? 70.440 -18.526 6.712 1.00 106.44 1151 ARG A N 1
ATOM 8198 C CA . ARG A 1 1069 ? 69.941 -17.954 7.954 1.00 106.44 1151 ARG A CA 1
ATOM 8199 C C . ARG A 1 1069 ? 70.791 -18.444 9.116 1.00 106.44 1151 ARG A C 1
ATOM 8200 O O . ARG A 1 1069 ? 71.462 -19.476 9.035 1.00 106.44 1151 ARG A O 1
ATOM 8208 N N . VAL A 1 1070 ? 70.744 -17.689 10.208 1.00 104.95 1152 VAL A N 1
ATOM 8209 C CA . VAL A 1 1070 ? 71.452 -18.022 11.435 1.00 104.95 1152 VAL A CA 1
ATOM 8210 C C . VAL A 1 1070 ? 70.445 -18.032 12.576 1.00 104.95 1152 VAL A C 1
ATOM 8211 O O . VAL A 1 1070 ? 69.551 -17.183 12.631 1.00 104.95 1152 VAL A O 1
ATOM 8215 N N . LYS A 1 1071 ? 70.588 -18.995 13.486 1.00 105.89 1153 LYS A N 1
ATOM 8216 C CA . LYS A 1 1071 ? 69.643 -19.180 14.581 1.00 105.89 1153 LYS A CA 1
ATOM 8217 C C . LYS A 1 1071 ? 70.393 -19.154 15.905 1.00 105.89 1153 LYS A C 1
ATOM 8218 O O . LYS A 1 1071 ? 71.351 -19.909 16.090 1.00 105.89 1153 LYS A O 1
ATOM 8224 N N . ILE A 1 1072 ? 69.950 -18.301 16.824 1.00 109.14 1154 ILE A N 1
ATOM 8225 C CA . ILE A 1 1072 ? 70.648 -18.057 18.084 1.00 109.14 1154 ILE A CA 1
ATOM 8226 C C . ILE A 1 1072 ? 69.703 -18.393 19.231 1.00 109.14 1154 ILE A C 1
ATOM 8227 O O . ILE A 1 1072 ? 68.721 -17.677 19.463 1.00 109.14 1154 ILE A O 1
ATOM 8232 N N . GLN A 1 1073 ? 70.004 -19.468 19.963 1.00 112.42 1155 GLN A N 1
ATOM 8233 C CA . GLN A 1 1073 ? 69.193 -19.900 21.098 1.00 112.42 1155 GLN A CA 1
ATOM 8234 C C . GLN A 1 1073 ? 69.850 -19.424 22.389 1.00 112.42 1155 GLN A C 1
ATOM 8235 O O . GLN A 1 1073 ? 70.885 -19.957 22.801 1.00 112.42 1155 GLN A O 1
ATOM 8241 N N . ALA A 1 1074 ? 69.243 -18.429 23.030 1.00 116.25 1156 ALA A N 1
ATOM 8242 C CA . ALA A 1 1074 ? 69.768 -17.887 24.272 1.00 116.25 1156 ALA A CA 1
ATOM 8243 C C . ALA A 1 1074 ? 69.090 -18.538 25.469 1.00 116.25 1156 ALA A C 1
ATOM 8244 O O . ALA A 1 1074 ? 67.957 -19.018 25.384 1.00 116.25 1156 ALA A O 1
ATOM 8246 N N . ALA A 1 1075 ? 69.797 -18.547 26.593 1.00 120.25 1157 ALA A N 1
ATOM 8247 C CA . ALA A 1 1075 ? 69.294 -19.127 27.834 1.00 120.25 1157 ALA A CA 1
ATOM 8248 C C . ALA A 1 1075 ? 69.602 -18.150 28.962 1.00 120.25 1157 ALA A C 1
ATOM 8249 O O . ALA A 1 1075 ? 70.744 -18.071 29.423 1.00 120.25 1157 ALA A O 1
ATOM 8251 N N . THR A 1 1076 ? 68.589 -17.404 29.406 1.00 124.20 1158 THR A N 1
ATOM 8252 C CA . THR A 1 1076 ? 68.816 -16.395 30.432 1.00 124.20 1158 THR A CA 1
ATOM 8253 C C . THR A 1 1076 ? 67.515 -16.084 31.159 1.00 124.20 1158 THR A C 1
ATOM 8254 O O . THR A 1 1076 ? 66.423 -16.272 30.617 1.00 124.20 1158 THR A O 1
ATOM 8258 N N . ASP A 1 1077 ? 67.649 -15.613 32.401 1.00 125.48 1159 ASP A N 1
ATOM 8259 C CA . ASP A 1 1077 ? 66.511 -15.193 33.212 1.00 125.48 1159 ASP A CA 1
ATOM 8260 C C . ASP A 1 1077 ? 66.559 -13.709 33.555 1.00 125.48 1159 ASP A C 1
ATOM 8261 O O . ASP A 1 1077 ? 65.789 -13.256 34.412 1.00 125.48 1159 ASP A O 1
ATOM 8266 N N . SER A 1 1078 ? 67.437 -12.941 32.916 1.00 126.34 1160 SER A N 1
ATOM 8267 C CA . SER A 1 1078 ? 67.504 -11.505 33.152 1.00 126.34 1160 SER A CA 1
ATOM 8268 C C . SER A 1 1078 ? 66.388 -10.815 32.379 1.00 126.34 1160 SER A C 1
ATOM 8269 O O . SER A 1 1078 ? 66.354 -10.867 31.144 1.00 126.34 1160 SER A O 1
ATOM 8272 N N . LYS A 1 1079 ? 65.476 -10.176 33.107 1.00 126.99 1161 LYS A N 1
ATOM 8273 C CA . LYS A 1 1079 ? 64.391 -9.406 32.521 1.00 126.99 1161 LYS A CA 1
ATOM 8274 C C . LYS A 1 1079 ? 64.785 -7.958 32.262 1.00 126.99 1161 LYS A C 1
ATOM 8275 O O . LYS A 1 1079 ? 63.908 -7.103 32.093 1.00 126.99 1161 LYS A O 1
ATOM 8281 N N . ASP A 1 1080 ? 66.083 -7.670 32.236 1.00 124.45 1162 ASP A N 1
ATOM 8282 C CA . ASP A 1 1080 ? 66.565 -6.303 32.118 1.00 124.45 1162 ASP A CA 1
ATOM 8283 C C . ASP A 1 1080 ? 66.519 -5.828 30.672 1.00 124.45 1162 ASP A C 1
ATOM 8284 O O . ASP A 1 1080 ? 66.666 -6.613 29.729 1.00 124.45 1162 ASP A O 1
ATOM 8289 N N . ILE A 1 1081 ? 66.303 -4.522 30.507 1.00 119.13 1163 ILE A N 1
ATOM 8290 C CA . ILE A 1 1081 ? 66.323 -3.892 29.193 1.00 119.13 1163 ILE A CA 1
ATOM 8291 C C . ILE A 1 1081 ? 67.680 -4.154 28.556 1.00 119.13 1163 ILE A C 1
ATOM 8292 O O . ILE A 1 1081 ? 68.704 -3.623 29.000 1.00 119.13 1163 ILE A O 1
ATOM 8297 N N . SER A 1 1082 ? 67.696 -4.994 27.524 1.00 115.30 1164 SER A N 1
ATOM 8298 C CA . SER A 1 1082 ? 68.937 -5.397 26.869 1.00 115.30 1164 SER A CA 1
ATOM 8299 C C . SER A 1 1082 ? 69.382 -4.272 25.938 1.00 115.30 1164 SER A C 1
ATOM 8300 O O . SER A 1 1082 ? 69.131 -4.276 24.730 1.00 115.30 1164 SER A O 1
ATOM 8303 N N . ASN A 1 1083 ? 70.053 -3.280 26.524 1.00 113.33 1165 ASN A N 1
ATOM 8304 C CA . ASN A 1 1083 ? 70.561 -2.130 25.773 1.00 113.33 1165 ASN A CA 1
ATOM 8305 C C . ASN A 1 1083 ? 72.001 -1.882 26.209 1.00 113.33 1165 ASN A C 1
ATOM 8306 O O . ASN A 1 1083 ? 72.248 -1.269 27.252 1.00 113.33 1165 ASN A O 1
ATOM 8311 N N . CYS A 1 1084 ? 72.946 -2.347 25.396 1.00 114.03 1166 CYS A N 1
ATOM 8312 C CA . CYS A 1 1084 ? 74.361 -2.319 25.739 1.00 114.03 1166 CYS A CA 1
ATOM 8313 C C . CYS A 1 1084 ? 75.070 -1.049 25.298 1.00 114.03 1166 CYS A C 1
ATOM 8314 O O . CYS A 1 1084 ? 76.249 -0.882 25.629 1.00 114.03 1166 CYS A O 1
ATOM 8317 N N . MET A 1 1085 ? 74.395 -0.169 24.547 1.00 112.39 1167 MET A N 1
ATOM 8318 C CA . MET A 1 1085 ? 75.061 1.005 23.987 1.00 112.39 1167 MET A CA 1
ATOM 8319 C C . MET A 1 1085 ? 75.752 1.830 25.059 1.00 112.39 1167 MET A C 1
ATOM 8320 O O . MET A 1 1085 ? 76.723 2.538 24.768 1.00 112.39 1167 MET A O 1
ATOM 8325 N N . ALA A 1 1086 ? 75.268 1.756 26.300 1.00 114.05 1168 ALA A N 1
ATOM 8326 C CA . ALA A 1 1086 ? 75.985 2.383 27.402 1.00 114.05 1168 ALA A CA 1
ATOM 8327 C C . ALA A 1 1086 ? 77.376 1.786 27.563 1.00 114.05 1168 ALA A C 1
ATOM 8328 O O . ALA A 1 1086 ? 78.304 2.479 27.993 1.00 114.05 1168 ALA A O 1
ATOM 8330 N N . LYS A 1 1087 ? 77.544 0.514 27.202 1.00 113.42 1169 LYS A N 1
ATOM 8331 C CA . LYS A 1 1087 ? 78.791 -0.206 27.411 1.00 113.42 1169 LYS A CA 1
ATOM 8332 C C . LYS A 1 1087 ? 79.530 -0.531 26.127 1.00 113.42 1169 LYS A C 1
ATOM 8333 O O . LYS A 1 1087 ? 80.754 -0.660 26.152 1.00 113.42 1169 LYS A O 1
ATOM 8339 N N . ALA A 1 1088 ? 78.817 -0.651 25.007 1.00 113.95 1170 ALA A N 1
ATOM 8340 C CA . ALA A 1 1088 ? 79.451 -1.092 23.770 1.00 113.95 1170 ALA A CA 1
ATOM 8341 C C . ALA A 1 1088 ? 80.373 -0.027 23.192 1.00 113.95 1170 ALA A C 1
ATOM 8342 O O . ALA A 1 1088 ? 81.411 -0.359 22.608 1.00 113.95 1170 ALA A O 1
ATOM 8344 N N . TYR A 1 1089 ? 80.023 1.248 23.353 1.00 112.58 1171 TYR A N 1
ATOM 8345 C CA . TYR A 1 1089 ? 80.753 2.344 22.744 1.00 112.58 1171 TYR A CA 1
ATOM 8346 C C . TYR A 1 1089 ? 81.338 3.263 23.810 1.00 112.58 1171 TYR A C 1
ATOM 8347 O O . TYR A 1 1089 ? 80.781 3.383 24.906 1.00 112.58 1171 TYR A O 1
ATOM 8356 N N . PRO A 1 1090 ? 82.464 3.933 23.521 1.00 114.21 1172 PRO A N 1
ATOM 8357 C CA . PRO A 1 1090 ? 83.206 3.926 22.257 1.00 114.21 1172 PRO A CA 1
ATOM 8358 C C . PRO A 1 1090 ? 84.261 2.831 22.187 1.00 114.21 1172 PRO A C 1
ATOM 8359 O O . PRO A 1 1090 ? 85.290 3.021 21.541 1.00 114.21 1172 PRO A O 1
ATOM 8363 N N . GLN A 1 1091 ? 84.003 1.701 22.849 1.00 115.99 1173 GLN A N 1
ATOM 8364 C CA . GLN A 1 1091 ? 84.977 0.615 22.857 1.00 115.99 1173 GLN A CA 1
ATOM 8365 C C . GLN A 1 1091 ? 85.141 0.003 21.470 1.00 115.99 1173 GLN A C 1
ATOM 8366 O O . GLN A 1 1091 ? 86.268 -0.262 21.033 1.00 115.99 1173 GLN A O 1
ATOM 8372 N N . TYR A 1 1092 ? 84.034 -0.224 20.761 1.00 114.98 1174 TYR A N 1
ATOM 8373 C CA . TYR A 1 1092 ? 84.067 -0.797 19.421 1.00 114.98 1174 TYR A CA 1
ATOM 8374 C C . TYR A 1 1092 ? 83.861 0.248 18.332 1.00 114.98 1174 TYR A C 1
ATOM 8375 O O . TYR A 1 1092 ? 83.549 -0.108 17.190 1.00 114.98 1174 TYR A O 1
ATOM 8384 N N . TYR A 1 1093 ? 84.030 1.526 18.660 1.00 113.15 1175 TYR A N 1
ATOM 8385 C CA . TYR A 1 1093 ? 84.009 2.568 17.644 1.00 113.15 1175 TYR A CA 1
ATOM 8386 C C . TYR A 1 1093 ? 85.189 2.407 16.693 1.00 113.15 1175 TYR A C 1
ATOM 8387 O O . TYR A 1 1093 ? 86.326 2.178 17.116 1.00 113.15 1175 TYR A O 1
ATOM 8396 N N . ARG A 1 1094 ? 84.910 2.523 15.398 1.00 115.37 1176 ARG A N 1
ATOM 8397 C CA . ARG A 1 1094 ? 85.934 2.646 14.374 1.00 115.37 1176 ARG A CA 1
ATOM 8398 C C . ARG A 1 1094 ? 85.746 3.984 13.675 1.00 115.37 1176 ARG A C 1
ATOM 8399 O O . ARG A 1 1094 ? 84.625 4.488 13.567 1.00 115.37 1176 ARG A O 1
ATOM 8407 N N . LYS A 1 1095 ? 86.846 4.568 13.218 1.00 115.74 1177 LYS A N 1
ATOM 8408 C CA . LYS A 1 1095 ? 86.751 5.824 12.488 1.00 115.74 1177 LYS A CA 1
ATOM 8409 C C . LYS A 1 1095 ? 86.015 5.594 11.171 1.00 115.74 1177 LYS A C 1
ATOM 8410 O O . LYS A 1 1095 ? 86.314 4.626 10.460 1.00 115.74 1177 LYS A O 1
ATOM 8416 N N . PRO A 1 1096 ? 85.043 6.436 10.822 1.00 113.73 1178 PRO A N 1
ATOM 8417 C CA . PRO A 1 1096 ? 84.259 6.195 9.602 1.00 113.73 1178 PRO A CA 1
ATOM 8418 C C . PRO A 1 1096 ? 85.136 6.174 8.356 1.00 113.73 1178 PRO A C 1
ATOM 8419 O O . PRO A 1 1096 ? 85.966 7.060 8.140 1.00 113.73 1178 PRO A O 1
ATOM 8423 N N . SER A 1 1097 ? 84.935 5.151 7.533 1.00 116.20 1179 SER A N 1
ATOM 8424 C CA . SER A 1 1097 ? 85.694 4.929 6.310 1.00 116.20 1179 SER A CA 1
ATOM 8425 C C . SER A 1 1097 ? 84.747 4.886 5.115 1.00 116.20 1179 SER A C 1
ATOM 8426 O O . SER A 1 1097 ? 83.529 5.028 5.249 1.00 116.20 1179 SER A O 1
ATOM 8429 N N . VAL A 1 1098 ? 85.322 4.691 3.930 1.00 116.23 1180 VAL A N 1
ATOM 8430 C CA . VAL A 1 1098 ? 84.578 4.673 2.674 1.00 116.23 1180 VAL A CA 1
ATOM 8431 C C . VAL A 1 1098 ? 85.042 3.455 1.884 1.00 116.23 1180 VAL A C 1
ATOM 8432 O O . VAL A 1 1098 ? 86.208 3.383 1.475 1.00 116.23 1180 VAL A O 1
ATOM 8436 N N . VAL A 1 1099 ? 84.140 2.496 1.674 1.00 118.89 1181 VAL A N 1
ATOM 8437 C CA . VAL A 1 1099 ? 84.477 1.314 0.884 1.00 118.89 1181 VAL A CA 1
ATOM 8438 C C . VAL A 1 1099 ? 84.446 1.639 -0.605 1.00 118.89 1181 VAL A C 1
ATOM 8439 O O . VAL A 1 1099 ? 85.400 1.354 -1.338 1.00 118.89 1181 VAL A O 1
ATOM 8443 N N . LYS A 1 1100 ? 83.357 2.244 -1.072 1.00 116.30 1182 LYS A N 1
ATOM 8444 C CA . LYS A 1 1100 ? 83.208 2.665 -2.460 1.00 116.30 1182 LYS A CA 1
ATOM 8445 C C . LYS A 1 1100 ? 83.190 4.186 -2.503 1.00 116.30 1182 LYS A C 1
ATOM 8446 O O . LYS A 1 1100 ? 82.270 4.813 -1.967 1.00 116.30 1182 LYS A O 1
ATOM 8452 N N . ARG A 1 1101 ? 84.198 4.774 -3.143 1.00 120.90 1183 ARG A N 1
ATOM 8453 C CA . ARG A 1 1101 ? 84.338 6.225 -3.176 1.00 120.90 1183 ARG A CA 1
ATOM 8454 C C . ARG A 1 1101 ? 83.316 6.829 -4.139 1.00 120.90 1183 ARG A C 1
ATOM 8455 O O . ARG A 1 1101 ? 82.453 6.139 -4.690 1.00 120.90 1183 ARG A O 1
ATOM 8463 N N . MET A 1 1102 ? 83.410 8.137 -4.346 1.00 117.54 1184 MET A N 1
ATOM 8464 C CA . MET A 1 1102 ? 82.422 8.930 -5.058 1.00 117.54 1184 MET A CA 1
ATOM 8465 C C . MET A 1 1102 ? 82.856 9.208 -6.488 1.00 117.54 1184 MET A C 1
ATOM 8466 O O . MET A 1 1102 ? 84.046 9.147 -6.816 1.00 117.54 1184 MET A O 1
ATOM 8471 N N . PRO A 1 1103 ? 81.892 9.497 -7.381 1.00 117.56 1185 PRO A N 1
ATOM 8472 C CA . PRO A 1 1103 ? 82.229 10.117 -8.667 1.00 117.56 1185 PRO A CA 1
ATOM 8473 C C . PRO A 1 1103 ? 82.024 11.624 -8.610 1.00 117.56 1185 PRO A C 1
ATOM 8474 O O . PRO A 1 1103 ? 82.150 12.238 -7.544 1.00 117.56 1185 PRO A O 1
ATOM 8478 N N . ALA A 1 1104 ? 81.699 12.229 -9.748 1.00 117.46 1186 ALA A N 1
ATOM 8479 C CA . ALA A 1 1104 ? 81.364 13.641 -9.809 1.00 117.46 1186 ALA A CA 1
ATOM 8480 C C . ALA A 1 1104 ? 80.035 13.807 -10.536 1.00 117.46 1186 ALA A C 1
ATOM 8481 O O . ALA A 1 1104 ? 79.594 12.915 -11.265 1.00 117.46 1186 ALA A O 1
ATOM 8483 N N . MET A 1 1105 ? 79.406 14.965 -10.333 1.00 116.59 1187 MET A N 1
ATOM 8484 C CA . MET A 1 1105 ? 78.116 15.246 -10.927 1.00 116.59 1187 MET A CA 1
ATOM 8485 C C . MET A 1 1105 ? 78.185 15.212 -12.446 1.00 116.59 1187 MET A C 1
ATOM 8486 O O . MET A 1 1105 ? 79.261 15.136 -13.044 1.00 116.59 1187 MET A O 1
ATOM 8491 N N . LEU A 1 1106 ? 77.019 15.290 -13.077 1.00 118.12 1188 LEU A N 1
ATOM 8492 C CA . LEU A 1 1106 ? 76.946 15.415 -14.525 1.00 118.12 1188 LEU A CA 1
ATOM 8493 C C . LEU A 1 1106 ? 75.625 16.045 -14.970 1.00 118.12 1188 LEU A C 1
ATOM 8494 O O . LEU A 1 1106 ? 74.844 15.425 -15.691 1.00 118.12 1188 LEU A O 1
ATOM 8499 N N . THR A 1 1107 ? 75.375 17.289 -14.552 1.00 120.95 1189 THR A N 1
ATOM 8500 C CA . THR A 1 1107 ? 74.179 18.019 -14.987 1.00 120.95 1189 THR A CA 1
ATOM 8501 C C . THR A 1 1107 ? 74.220 18.298 -16.486 1.00 120.95 1189 THR A C 1
ATOM 8502 O O . THR A 1 1107 ? 74.743 19.327 -16.920 1.00 120.95 1189 THR A O 1
ATOM 8506 N N . GLY A 1 1108 ? 73.639 17.396 -17.271 1.00 122.24 1190 GLY A N 1
ATOM 8507 C CA . GLY A 1 1108 ? 73.625 17.494 -18.718 1.00 122.24 1190 GLY A CA 1
ATOM 8508 C C . GLY A 1 1108 ? 73.248 16.150 -19.305 1.00 122.24 1190 GLY A C 1
ATOM 8509 O O . GLY A 1 1108 ? 74.076 15.234 -19.338 1.00 122.24 1190 GLY A O 1
ATOM 8510 N N . LEU A 1 1109 ? 72.007 16.026 -19.776 1.00 125.35 1191 LEU A N 1
ATOM 8511 C CA . LEU A 1 1109 ? 71.373 14.721 -19.883 1.00 125.35 1191 LEU A CA 1
ATOM 8512 C C . LEU A 1 1109 ? 72.124 13.791 -20.829 1.00 125.35 1191 LEU A C 1
ATOM 8513 O O . LEU A 1 1109 ? 72.779 14.216 -21.786 1.00 125.35 1191 LEU A O 1
ATOM 8518 N N . CYS A 1 1110 ? 72.035 12.501 -20.522 1.00 122.29 1192 CYS A N 1
ATOM 8519 C CA . CYS A 1 1110 ? 72.573 11.467 -21.384 1.00 122.29 1192 CYS A CA 1
ATOM 8520 C C . CYS A 1 1110 ? 71.846 11.462 -22.722 1.00 122.29 1192 CYS A C 1
ATOM 8521 O O . CYS A 1 1110 ? 70.701 11.911 -22.840 1.00 122.29 1192 CYS A O 1
ATOM 8524 N N . GLN A 1 1111 ? 72.519 10.926 -23.736 1.00 121.42 1193 GLN A N 1
ATOM 8525 C CA . GLN A 1 1111 ? 71.902 10.705 -25.039 1.00 121.42 1193 GLN A CA 1
ATOM 8526 C C . GLN A 1 1111 ? 71.260 9.325 -25.026 1.00 121.42 1193 GLN A C 1
ATOM 8527 O O . GLN A 1 1111 ? 71.953 8.302 -25.076 1.00 121.42 1193 GLN A O 1
ATOM 8533 N N . GLY A 1 1112 ? 69.936 9.306 -24.948 1.00 115.03 1194 GLY A N 1
ATOM 8534 C CA . GLY A 1 1112 ? 69.194 8.069 -24.836 1.00 115.03 1194 GLY A CA 1
ATOM 8535 C C . GLY A 1 1112 ? 68.229 8.093 -23.667 1.00 115.03 1194 GLY A C 1
ATOM 8536 O O . GLY A 1 1112 ? 67.393 7.196 -23.535 1.00 115.03 1194 GLY A O 1
ATOM 8537 N N . CYS A 1 1113 ? 68.336 9.109 -22.824 1.00 112.12 1195 CYS A N 1
ATOM 8538 C CA . CYS A 1 1113 ? 67.524 9.185 -21.620 1.00 112.12 1195 CYS A CA 1
ATOM 8539 C C . CYS A 1 1113 ? 66.070 9.514 -21.959 1.00 112.12 1195 CYS A C 1
ATOM 8540 O O . CYS A 1 1113 ? 65.798 10.500 -22.647 1.00 112.12 1195 CYS A O 1
ATOM 8543 N N . GLY A 1 1114 ? 65.134 8.690 -21.483 1.00 104.05 1196 GLY A N 1
ATOM 8544 C CA . GLY A 1 1114 ? 63.725 8.946 -21.741 1.00 104.05 1196 GLY A CA 1
ATOM 8545 C C . GLY A 1 1114 ? 62.989 7.870 -22.519 1.00 104.05 1196 GLY A C 1
ATOM 8546 O O . GLY A 1 1114 ? 63.500 6.763 -22.680 1.00 104.05 1196 GLY A O 1
ATOM 8547 N N . THR A 1 1115 ? 61.784 8.170 -23.002 1.00 101.54 1197 THR A N 1
ATOM 8548 C CA . THR A 1 1115 ? 61.038 7.229 -23.828 1.00 101.54 1197 THR A CA 1
ATOM 8549 C C . THR A 1 1115 ? 61.188 7.605 -25.296 1.00 101.54 1197 THR A C 1
ATOM 8550 O O . THR A 1 1115 ? 61.244 8.789 -25.641 1.00 101.54 1197 THR A O 1
ATOM 8554 N N . ARG A 1 1116 ? 61.234 6.594 -26.165 1.00 107.02 1198 ARG A N 1
ATOM 8555 C CA . ARG A 1 1116 ? 61.397 6.867 -27.590 1.00 107.02 1198 ARG A CA 1
ATOM 8556 C C . ARG A 1 1116 ? 60.169 7.565 -28.162 1.00 107.02 1198 ARG A C 1
ATOM 8557 O O . ARG A 1 1116 ? 60.289 8.506 -28.957 1.00 107.02 1198 ARG A O 1
ATOM 8565 N N . GLN A 1 1117 ? 58.982 7.123 -27.759 1.00 106.68 1199 GLN A N 1
ATOM 8566 C CA . GLN A 1 1117 ? 57.741 7.628 -28.326 1.00 106.68 1199 GLN A CA 1
ATOM 8567 C C . GLN A 1 1117 ? 57.423 9.012 -27.778 1.00 106.68 1199 GLN A C 1
ATOM 8568 O O . GLN A 1 1117 ? 57.514 9.253 -26.569 1.00 106.68 1199 GLN A O 1
ATOM 8574 N N . VAL A 1 1118 ? 57.037 9.916 -28.678 1.00 106.87 1200 VAL A N 1
ATOM 8575 C CA . VAL A 1 1118 ? 56.713 11.285 -28.300 1.00 106.87 1200 VAL A CA 1
ATOM 8576 C C . VAL A 1 1118 ? 55.244 11.479 -27.934 1.00 106.87 1200 VAL A C 1
ATOM 8577 O O . VAL A 1 1118 ? 54.920 12.429 -27.207 1.00 106.87 1200 VAL A O 1
ATOM 8581 N N . VAL A 1 1119 ? 54.348 10.619 -28.412 1.00 102.22 1201 VAL A N 1
ATOM 8582 C CA . VAL A 1 1119 ? 52.916 10.804 -28.195 1.00 102.22 1201 VAL A CA 1
ATOM 8583 C C . VAL A 1 1119 ? 52.267 9.438 -28.020 1.00 102.22 1201 VAL A C 1
ATOM 8584 O O . VAL A 1 1119 ? 52.592 8.483 -28.732 1.00 102.22 1201 VAL A O 1
ATOM 8588 N N . PHE A 1 1120 ? 51.347 9.346 -27.061 1.00 99.32 1202 PHE A N 1
ATOM 8589 C CA . PHE A 1 1120 ? 50.692 8.090 -26.712 1.00 99.32 1202 PHE A CA 1
ATOM 8590 C C . PHE A 1 1120 ? 49.201 8.218 -26.990 1.00 99.32 1202 PHE A C 1
ATOM 8591 O O . PHE A 1 1120 ? 48.482 8.899 -26.252 1.00 99.32 1202 PHE A O 1
ATOM 8599 N N . THR A 1 1121 ? 48.736 7.559 -28.047 1.00 98.65 1203 THR A N 1
ATOM 8600 C CA . THR A 1 1121 ? 47.336 7.596 -28.434 1.00 98.65 1203 THR A CA 1
ATOM 8601 C C . THR A 1 1121 ? 46.756 6.189 -28.443 1.00 98.65 1203 THR A C 1
ATOM 8602 O O . THR A 1 1121 ? 47.482 5.193 -28.524 1.00 98.65 1203 THR A O 1
ATOM 8606 N N . SER A 1 1122 ? 45.429 6.118 -28.368 1.00 97.47 1204 SER A N 1
ATOM 8607 C CA . SER A 1 1122 ? 44.737 4.838 -28.394 1.00 97.47 1204 SER A CA 1
ATOM 8608 C C . SER A 1 1122 ? 44.475 4.337 -29.804 1.00 97.47 1204 SER A C 1
ATOM 8609 O O . SER A 1 1122 ? 43.848 3.284 -29.960 1.00 97.47 1204 SER A O 1
ATOM 8612 N N . ASP A 1 1123 ? 44.926 5.065 -30.825 1.00 101.99 1205 ASP A N 1
ATOM 8613 C CA . ASP A 1 1123 ? 44.948 4.595 -32.207 1.00 101.99 1205 ASP A CA 1
ATOM 8614 C C . ASP A 1 1123 ? 46.408 4.582 -32.646 1.00 101.99 1205 ASP A C 1
ATOM 8615 O O . ASP A 1 1123 ? 46.842 5.416 -33.452 1.00 101.99 1205 ASP A O 1
ATOM 8620 N N . PRO A 1 1124 ? 47.201 3.647 -32.121 1.00 102.11 1206 PRO A N 1
ATOM 8621 C CA . PRO A 1 1124 ? 48.646 3.685 -32.385 1.00 102.11 1206 PRO A CA 1
ATOM 8622 C C . PRO A 1 1124 ? 48.998 3.537 -33.852 1.00 102.11 1206 PRO A C 1
ATOM 8623 O O . PRO A 1 1124 ? 50.135 3.838 -34.234 1.00 102.11 1206 PRO A O 1
ATOM 8627 N N . HIS A 1 1125 ? 48.062 3.091 -34.691 1.00 107.09 1207 HIS A N 1
ATOM 8628 C CA . HIS A 1 1125 ? 48.369 2.919 -36.107 1.00 107.09 1207 HIS A CA 1
ATOM 8629 C C . HIS A 1 1125 ? 48.511 4.263 -36.812 1.00 107.09 1207 HIS A C 1
ATOM 8630 O O . HIS A 1 1125 ? 49.401 4.436 -37.653 1.00 107.09 1207 HIS A O 1
ATOM 8637 N N . LYS A 1 1126 ? 47.636 5.218 -36.499 1.00 106.15 1208 LYS A N 1
ATOM 8638 C CA . LYS A 1 1126 ? 47.774 6.567 -37.030 1.00 106.15 1208 LYS A CA 1
ATOM 8639 C C . LYS A 1 1126 ? 48.945 7.266 -36.357 1.00 106.15 1208 LYS A C 1
ATOM 8640 O O . LYS A 1 1126 ? 49.046 7.293 -35.126 1.00 106.15 1208 LYS A O 1
ATOM 8646 N N . SER A 1 1127 ? 49.839 7.826 -37.165 1.00 106.95 1209 SER A N 1
ATOM 8647 C CA . SER A 1 1127 ? 50.990 8.552 -36.650 1.00 106.95 1209 SER A CA 1
ATOM 8648 C C . SER A 1 1127 ? 50.588 9.992 -36.362 1.00 106.95 1209 SER A C 1
ATOM 8649 O O . SER A 1 1127 ? 49.952 10.643 -37.196 1.00 106.95 1209 SER A O 1
ATOM 8652 N N . TYR A 1 1128 ? 50.947 10.484 -35.183 1.00 103.88 1210 TYR A N 1
ATOM 8653 C CA . TYR A 1 1128 ? 50.604 11.839 -34.776 1.00 103.88 1210 TYR A CA 1
ATOM 8654 C C . TYR A 1 1128 ? 51.868 12.676 -34.676 1.00 103.88 1210 TYR A C 1
ATOM 8655 O O . TYR A 1 1128 ? 52.857 12.246 -34.071 1.00 103.88 1210 TYR A O 1
ATOM 8664 N N . LEU A 1 1129 ? 51.832 13.865 -35.284 1.00 105.76 1211 LEU A N 1
ATOM 8665 C CA . LEU A 1 1129 ? 52.987 14.744 -35.378 1.00 105.76 1211 LEU A CA 1
ATOM 8666 C C . LEU A 1 1129 ? 52.943 15.762 -34.250 1.00 105.76 1211 LEU A C 1
ATOM 8667 O O . LEU A 1 1129 ? 52.130 16.696 -34.297 1.00 105.76 1211 LEU A O 1
ATOM 8672 N N . PRO A 1 1130 ? 53.779 15.636 -33.220 1.00 105.51 1212 PRO A N 1
ATOM 8673 C CA . PRO A 1 1130 ? 53.805 16.658 -32.164 1.00 105.51 1212 PRO A CA 1
ATOM 8674 C C . PRO A 1 1130 ? 54.398 17.957 -32.690 1.00 105.51 1212 PRO A C 1
ATOM 8675 O O . PRO A 1 1130 ? 55.505 17.976 -33.232 1.00 105.51 1212 PRO A O 1
ATOM 8679 N N . VAL A 1 1131 ? 53.643 19.042 -32.548 1.00 105.52 1213 VAL A N 1
ATOM 8680 C CA . VAL A 1 1131 ? 54.096 20.377 -32.914 1.00 105.52 1213 VAL A CA 1
ATOM 8681 C C . VAL A 1 1131 ? 53.955 21.272 -31.692 1.00 105.52 1213 VAL A C 1
ATOM 8682 O O . VAL A 1 1131 ? 52.960 21.187 -30.965 1.00 105.52 1213 VAL A O 1
ATOM 8686 N N . GLN A 1 1132 ? 54.953 22.122 -31.462 1.00 109.45 1214 GLN A N 1
ATOM 8687 C CA . GLN A 1 1132 ? 54.977 22.955 -30.267 1.00 109.45 1214 GLN A CA 1
ATOM 8688 C C . GLN A 1 1132 ? 55.597 24.303 -30.599 1.00 109.45 1214 GLN A C 1
ATOM 8689 O O . GLN A 1 1132 ? 56.651 24.363 -31.240 1.00 109.45 1214 GLN A O 1
ATOM 8695 N N . PHE A 1 1133 ? 54.946 25.374 -30.156 1.00 110.18 1215 PHE A N 1
ATOM 8696 C CA . PHE A 1 1133 ? 55.381 26.734 -30.427 1.00 110.18 1215 PHE A CA 1
ATOM 8697 C C . PHE A 1 1133 ? 55.867 27.407 -29.149 1.00 110.18 1215 PHE A C 1
ATOM 8698 O O . PHE A 1 1133 ? 55.478 27.038 -28.038 1.00 110.18 1215 PHE A O 1
ATOM 8706 N N . GLN A 1 1134 ? 56.719 28.414 -29.323 1.00 116.16 1216 GLN A N 1
ATOM 8707 C CA . GLN A 1 1134 ? 57.153 29.269 -28.221 1.00 116.16 1216 GLN A CA 1
ATOM 8708 C C . GLN A 1 1134 ? 57.272 30.693 -28.752 1.00 116.16 1216 GLN A C 1
ATOM 8709 O O . GLN A 1 1134 ? 58.211 31.001 -29.493 1.00 116.16 1216 GLN A O 1
ATOM 8715 N N . SER A 1 1135 ? 56.321 31.549 -28.389 1.00 119.12 1217 SER A N 1
ATOM 8716 C CA . SER A 1 1135 ? 56.315 32.952 -28.802 1.00 119.12 1217 SER A CA 1
ATOM 8717 C C . SER A 1 1135 ? 56.428 33.831 -27.566 1.00 119.12 1217 SER A C 1
ATOM 8718 O O . SER A 1 1135 ? 55.421 34.070 -26.875 1.00 119.12 1217 SER A O 1
ATOM 8721 N N . PRO A 1 1136 ? 57.623 34.347 -27.256 1.00 122.97 1218 PRO A N 1
ATOM 8722 C CA . PRO A 1 1136 ? 57.819 35.075 -25.995 1.00 122.97 1218 PRO A CA 1
ATOM 8723 C C . PRO A 1 1136 ? 57.069 36.397 -25.941 1.00 122.97 1218 PRO A C 1
ATOM 8724 O O . PRO A 1 1136 ? 56.364 36.760 -26.889 1.00 122.97 1218 PRO A O 1
ATOM 8728 N N . ASP A 1 1137 ? 57.210 37.125 -24.833 1.00 126.08 1219 ASP A N 1
ATOM 8729 C CA . ASP A 1 1137 ? 56.577 38.421 -24.679 1.00 126.08 1219 ASP A CA 1
ATOM 8730 C C . ASP A 1 1137 ? 57.641 39.524 -24.743 1.00 126.08 1219 ASP A C 1
ATOM 8731 O O . ASP A 1 1137 ? 58.756 39.301 -25.240 1.00 126.08 1219 ASP A O 1
ATOM 8736 N N . LYS A 1 1138 ? 57.299 40.712 -24.238 1.00 128.37 1220 LYS A N 1
ATOM 8737 C CA . LYS A 1 1138 ? 58.218 41.842 -24.334 1.00 128.37 1220 LYS A CA 1
ATOM 8738 C C . LYS A 1 1138 ? 59.407 41.674 -23.394 1.00 128.37 1220 LYS A C 1
ATOM 8739 O O . LYS A 1 1138 ? 60.562 41.841 -23.806 1.00 128.37 1220 LYS A O 1
ATOM 8745 N N . ALA A 1 1139 ? 59.144 41.348 -22.123 1.00 128.25 1221 ALA A N 1
ATOM 8746 C CA . ALA A 1 1139 ? 60.223 41.111 -21.173 1.00 128.25 1221 ALA A CA 1
ATOM 8747 C C . ALA A 1 1139 ? 61.122 39.955 -21.591 1.00 128.25 1221 ALA A C 1
ATOM 8748 O O . ALA A 1 1139 ? 62.293 39.928 -21.200 1.00 128.25 1221 ALA A O 1
ATOM 8750 N N . GLU A 1 1140 ? 60.608 39.001 -22.373 1.00 127.43 1222 GLU A N 1
ATOM 8751 C CA . GLU A 1 1140 ? 61.419 37.882 -22.838 1.00 127.43 1222 GLU A CA 1
ATOM 8752 C C . GLU A 1 1140 ? 62.124 38.170 -24.155 1.00 127.43 1222 GLU A C 1
ATOM 8753 O O . GLU A 1 1140 ? 63.213 37.632 -24.389 1.00 127.43 1222 GLU A O 1
ATOM 8759 N N . THR A 1 1141 ? 61.534 38.992 -25.026 1.00 126.73 1223 THR A N 1
ATOM 8760 C CA . THR A 1 1141 ? 62.245 39.407 -26.231 1.00 126.73 1223 THR A CA 1
ATOM 8761 C C . THR A 1 1141 ? 63.427 40.308 -25.890 1.00 126.73 1223 THR A C 1
ATOM 8762 O O . THR A 1 1141 ? 64.474 40.237 -26.546 1.00 126.73 1223 THR A O 1
ATOM 8766 N N . GLN A 1 1142 ? 63.283 41.151 -24.864 1.00 129.22 1224 GLN A N 1
ATOM 8767 C CA . GLN A 1 1142 ? 64.424 41.907 -24.357 1.00 129.22 1224 GLN A CA 1
ATOM 8768 C C . GLN A 1 1142 ? 65.479 40.974 -23.775 1.00 129.22 1224 GLN A C 1
ATOM 8769 O O . GLN A 1 1142 ? 66.664 41.062 -24.121 1.00 129.22 1224 GLN A O 1
ATOM 8775 N N . ARG A 1 1143 ? 65.062 40.062 -22.890 1.00 129.26 1225 ARG A N 1
ATOM 8776 C CA . ARG A 1 1143 ? 65.991 39.109 -22.291 1.00 129.26 1225 ARG A CA 1
ATOM 8777 C C . ARG A 1 1143 ? 66.620 38.173 -23.319 1.00 129.26 1225 ARG A C 1
ATOM 8778 O O . ARG A 1 1143 ? 67.604 37.500 -22.996 1.00 129.26 1225 ARG A O 1
ATOM 8786 N N . GLY A 1 1144 ? 66.078 38.103 -24.536 1.00 126.82 1226 GLY A N 1
ATOM 8787 C CA . GLY A 1 1144 ? 66.723 37.409 -25.635 1.00 126.82 1226 GLY A CA 1
ATOM 8788 C C . GLY A 1 1144 ? 66.136 36.063 -26.003 1.00 126.82 1226 GLY A C 1
ATOM 8789 O O . GLY A 1 1144 ? 66.605 35.456 -26.977 1.00 126.82 1226 GLY A O 1
ATOM 8790 N N . ASP A 1 1145 ? 65.147 35.575 -25.261 1.00 125.97 1227 ASP A N 1
ATOM 8791 C CA . ASP A 1 1145 ? 64.555 34.281 -25.558 1.00 125.97 1227 ASP A CA 1
ATOM 8792 C C . ASP A 1 1145 ? 64.044 34.268 -26.997 1.00 125.97 1227 ASP A C 1
ATOM 8793 O O . ASP A 1 1145 ? 63.436 35.248 -27.448 1.00 125.97 1227 ASP A O 1
ATOM 8798 N N . PRO A 1 1146 ? 64.281 33.199 -27.744 1.00 121.24 1228 PRO A N 1
ATOM 8799 C CA . PRO A 1 1146 ? 63.902 33.166 -29.156 1.00 121.24 1228 PRO A CA 1
ATOM 8800 C C . PRO A 1 1146 ? 62.447 32.751 -29.349 1.00 121.24 1228 PRO A C 1
ATOM 8801 O O . PRO A 1 1146 ? 61.765 32.307 -28.424 1.00 121.24 1228 PRO A O 1
ATOM 8805 N N . SER A 1 1147 ? 61.988 32.913 -30.585 1.00 118.12 1229 SER A N 1
ATOM 8806 C CA . SER A 1 1147 ? 60.741 32.318 -31.036 1.00 118.12 1229 SER A CA 1
ATOM 8807 C C . SER A 1 1147 ? 61.068 30.988 -31.702 1.00 118.12 1229 SER A C 1
ATOM 8808 O O . SER A 1 1147 ? 61.956 30.920 -32.558 1.00 118.12 1229 SER A O 1
ATOM 8811 N N . VAL A 1 1148 ? 60.382 29.927 -31.283 1.00 113.91 1230 VAL A N 1
ATOM 8812 C CA . VAL A 1 1148 ? 60.730 28.568 -31.686 1.00 113.91 1230 VAL A CA 1
ATOM 8813 C C . VAL A 1 1148 ? 59.472 27.832 -32.128 1.00 113.91 1230 VAL A C 1
ATOM 8814 O O . VAL A 1 1148 ? 58.418 27.941 -31.491 1.00 113.91 1230 VAL A O 1
ATOM 8818 N N . ILE A 1 1149 ? 59.583 27.088 -33.227 1.00 110.33 1231 ILE A N 1
ATOM 8819 C CA . ILE A 1 1149 ? 58.573 26.121 -33.647 1.00 110.33 1231 ILE A CA 1
ATOM 8820 C C . ILE A 1 1149 ? 59.212 24.743 -33.551 1.00 110.33 1231 ILE A C 1
ATOM 8821 O O . ILE A 1 1149 ? 60.171 24.442 -34.273 1.00 110.33 1231 ILE A O 1
ATOM 8826 N N . SER A 1 1150 ? 58.692 23.908 -32.655 1.00 108.71 1232 SER A N 1
ATOM 8827 C CA . SER A 1 1150 ? 59.199 22.560 -32.439 1.00 108.71 1232 SER A CA 1
ATOM 8828 C C . SER A 1 1150 ? 58.342 21.560 -33.206 1.00 108.71 1232 SER A C 1
ATOM 8829 O O . SER A 1 1150 ? 57.111 21.617 -33.142 1.00 108.71 1232 SER A O 1
ATOM 8832 N N . VAL A 1 1151 ? 58.992 20.644 -33.922 1.00 109.22 1233 VAL A N 1
ATOM 8833 C CA . VAL A 1 1151 ? 58.313 19.613 -34.704 1.00 109.22 1233 VAL A CA 1
ATOM 8834 C C . VAL A 1 1151 ? 58.955 18.276 -34.353 1.00 109.22 1233 VAL A C 1
ATOM 8835 O O . VAL A 1 1151 ? 60.099 18.015 -34.740 1.00 109.22 1233 VAL A O 1
ATOM 8839 N N . ASN A 1 1152 ? 58.226 17.434 -33.614 1.00 110.99 1234 ASN A N 1
ATOM 8840 C CA . ASN A 1 1152 ? 58.700 16.107 -33.194 1.00 110.99 1234 ASN A CA 1
ATOM 8841 C C . ASN A 1 1152 ? 60.032 16.195 -32.452 1.00 110.99 1234 ASN A C 1
ATOM 8842 O O . ASN A 1 1152 ? 60.785 15.220 -32.393 1.00 110.99 1234 ASN A O 1
ATOM 8847 N N . GLY A 1 1153 ? 60.324 17.357 -31.881 1.00 111.39 1235 GLY A N 1
ATOM 8848 C CA . GLY A 1 1153 ? 61.575 17.595 -31.204 1.00 111.39 1235 GLY A CA 1
ATOM 8849 C C . GLY A 1 1153 ? 62.623 18.328 -32.012 1.00 111.39 1235 GLY A C 1
ATOM 8850 O O . GLY A 1 1153 ? 63.816 18.148 -31.749 1.00 111.39 1235 GLY A O 1
ATOM 8851 N N . THR A 1 1154 ? 62.223 19.145 -32.984 1.00 112.70 1236 THR A N 1
ATOM 8852 C CA . THR A 1 1154 ? 63.158 19.886 -33.826 1.00 112.70 1236 THR A CA 1
ATOM 8853 C C . THR A 1 1154 ? 62.941 21.377 -33.590 1.00 112.70 1236 THR A C 1
ATOM 8854 O O . THR A 1 1154 ? 61.904 21.924 -33.976 1.00 112.70 1236 THR A O 1
ATOM 8858 N N . ASP A 1 1155 ? 63.918 22.035 -32.968 1.00 112.47 1237 ASP A N 1
ATOM 8859 C CA . ASP A 1 1155 ? 63.804 23.453 -32.629 1.00 112.47 1237 ASP A CA 1
ATOM 8860 C C . ASP A 1 1155 ? 64.232 24.290 -33.827 1.00 112.47 1237 ASP A C 1
ATOM 8861 O O . ASP A 1 1155 ? 65.413 24.586 -34.021 1.00 112.47 1237 ASP A O 1
ATOM 8866 N N . PHE A 1 1156 ? 63.253 24.682 -34.641 1.00 110.94 1238 PHE A N 1
ATOM 8867 C CA . PHE A 1 1156 ? 63.487 25.606 -35.746 1.00 110.94 1238 PHE A CA 1
ATOM 8868 C C . PHE A 1 1156 ? 63.497 27.010 -35.160 1.00 110.94 1238 PHE A C 1
ATOM 8869 O O . PHE A 1 1156 ? 62.467 27.678 -35.054 1.00 110.94 1238 PHE A O 1
ATOM 8877 N N . THR A 1 1157 ? 64.680 27.457 -34.758 1.00 112.45 1239 THR A N 1
ATOM 8878 C CA . THR A 1 1157 ? 64.821 28.702 -34.020 1.00 112.45 1239 THR A CA 1
ATOM 8879 C C . THR A 1 1157 ? 64.869 29.898 -34.961 1.00 112.45 1239 THR A C 1
ATOM 8880 O O . THR A 1 1157 ? 65.440 29.828 -36.054 1.00 112.45 1239 THR A O 1
ATOM 8884 N N . PHE A 1 1158 ? 64.258 30.995 -34.524 1.00 117.45 1240 PHE A N 1
ATOM 8885 C CA . PHE A 1 1158 ? 64.395 32.276 -35.200 1.00 117.45 1240 PHE A CA 1
ATOM 8886 C C . PHE A 1 1158 ? 64.106 33.377 -34.190 1.00 117.45 1240 PHE A C 1
ATOM 8887 O O . PHE A 1 1158 ? 63.186 33.257 -33.376 1.00 117.45 1240 PHE A O 1
ATOM 8895 N N . ARG A 1 1159 ? 64.909 34.441 -34.245 1.00 120.36 1241 ARG A N 1
ATOM 8896 C CA . ARG A 1 1159 ? 64.813 35.547 -33.300 1.00 120.36 1241 ARG A CA 1
ATOM 8897 C C . ARG A 1 1159 ? 64.592 36.901 -33.958 1.00 120.36 1241 ARG A C 1
ATOM 8898 O O . ARG A 1 1159 ? 64.403 37.889 -33.238 1.00 120.36 1241 ARG A O 1
ATOM 8906 N N . SER A 1 1160 ? 64.612 36.982 -35.287 1.00 122.10 1242 SER A N 1
ATOM 8907 C CA . SER A 1 1160 ? 64.339 38.235 -35.979 1.00 122.10 1242 SER A CA 1
ATOM 8908 C C . SER A 1 1160 ? 62.862 38.598 -35.889 1.00 122.10 1242 SER A C 1
ATOM 8909 O O . SER A 1 1160 ? 61.986 37.732 -35.819 1.00 122.10 1242 SER A O 1
ATOM 8912 N N . ALA A 1 1161 ? 62.590 39.900 -35.897 1.00 121.77 1243 ALA A N 1
ATOM 8913 C CA . ALA A 1 1161 ? 61.215 40.366 -36.001 1.00 121.77 1243 ALA A CA 1
ATOM 8914 C C . ALA A 1 1161 ? 60.637 39.922 -37.338 1.00 121.77 1243 ALA A C 1
ATOM 8915 O O . ALA A 1 1161 ? 61.167 40.273 -38.397 1.00 121.77 1243 ALA A O 1
ATOM 8917 N N . GLY A 1 1162 ? 59.573 39.127 -37.295 1.00 120.03 1244 GLY A N 1
ATOM 8918 C CA . GLY A 1 1162 ? 58.979 38.654 -38.526 1.00 120.03 1244 GLY A CA 1
ATOM 8919 C C . GLY A 1 1162 ? 58.172 37.380 -38.397 1.00 120.03 1244 GLY A C 1
ATOM 8920 O O . GLY A 1 1162 ? 57.537 37.146 -37.365 1.00 120.03 1244 GLY A O 1
ATOM 8921 N N . VAL A 1 1163 ? 58.196 36.552 -39.440 1.00 116.88 1245 VAL A N 1
ATOM 8922 C CA . VAL A 1 1163 ? 57.347 35.368 -39.548 1.00 116.88 1245 VAL A CA 1
ATOM 8923 C C . VAL A 1 1163 ? 58.208 34.168 -39.925 1.00 116.88 1245 VAL A C 1
ATOM 8924 O O . VAL A 1 1163 ? 59.055 34.262 -40.821 1.00 116.88 1245 VAL A O 1
ATOM 8928 N N . LEU A 1 1164 ? 57.990 33.042 -39.245 1.00 112.34 1246 LEU A N 1
ATOM 8929 C CA . LEU A 1 1164 ? 58.600 31.761 -39.592 1.00 112.34 1246 LEU A CA 1
ATOM 8930 C C . LEU A 1 1164 ? 57.518 30.837 -40.134 1.00 112.34 1246 LEU A C 1
ATOM 8931 O O . LEU A 1 1164 ? 56.537 30.553 -39.440 1.00 112.34 1246 LEU A O 1
ATOM 8936 N N . LEU A 1 1165 ? 57.704 30.360 -41.362 1.00 111.36 1247 LEU A N 1
ATOM 8937 C CA . LEU A 1 1165 ? 56.726 29.510 -42.027 1.00 111.36 1247 LEU A CA 1
ATOM 8938 C C . LEU A 1 1165 ? 57.365 28.167 -42.347 1.00 111.36 1247 LEU A C 1
ATOM 8939 O O . LEU A 1 1165 ? 58.398 28.112 -43.022 1.00 111.36 1247 LEU A O 1
ATOM 8944 N N . LEU A 1 1166 ? 56.745 27.090 -41.875 1.00 108.72 1248 LEU A N 1
ATOM 8945 C CA . LEU A 1 1166 ? 57.219 25.736 -42.118 1.00 108.72 1248 LEU A CA 1
ATOM 8946 C C . LEU A 1 1166 ? 56.222 25.007 -43.007 1.00 108.72 1248 LEU A C 1
ATOM 8947 O O . LEU A 1 1166 ? 55.020 25.000 -42.722 1.00 108.72 1248 LEU A O 1
ATOM 8952 N N . VAL A 1 1167 ? 56.719 24.408 -44.083 1.00 110.78 1249 VAL A N 1
ATOM 8953 C CA . VAL A 1 1167 ? 55.919 23.558 -44.957 1.00 110.78 1249 VAL A CA 1
ATOM 8954 C C . VAL A 1 1167 ? 56.280 22.113 -44.648 1.00 110.78 1249 VAL A C 1
ATOM 8955 O O . VAL A 1 1167 ? 57.419 21.688 -44.876 1.00 110.78 1249 VAL A O 1
ATOM 8959 N N . VAL A 1 1168 ? 55.319 21.356 -44.125 1.00 110.50 1250 VAL A N 1
ATOM 8960 C CA . VAL A 1 1168 ? 55.526 19.959 -43.766 1.00 110.50 1250 VAL A CA 1
ATOM 8961 C C . VAL A 1 1168 ? 54.720 19.084 -44.713 1.00 110.50 1250 VAL A C 1
ATOM 8962 O O . VAL A 1 1168 ? 53.519 19.308 -44.907 1.00 110.50 1250 VAL A O 1
ATOM 8966 N N . ASP A 1 1169 ? 55.377 18.090 -45.292 1.00 115.99 1251 ASP A N 1
ATOM 8967 C CA . ASP A 1 1169 ? 54.681 17.101 -46.105 1.00 115.99 1251 ASP A CA 1
ATOM 8968 C C . ASP A 1 1169 ? 53.778 16.267 -45.201 1.00 115.99 1251 ASP A C 1
ATOM 8969 O O . ASP A 1 1169 ? 54.252 15.725 -44.197 1.00 115.99 1251 ASP A O 1
ATOM 8974 N N . PRO A 1 1170 ? 52.478 16.161 -45.497 1.00 115.72 1252 PRO A N 1
ATOM 8975 C CA . PRO A 1 1170 ? 51.576 15.432 -44.592 1.00 115.72 1252 PRO A CA 1
ATOM 8976 C C . PRO A 1 1170 ? 51.604 13.918 -44.745 1.00 115.72 1252 PRO A C 1
ATOM 8977 O O . PRO A 1 1170 ? 50.977 13.225 -43.932 1.00 115.72 1252 PRO A O 1
ATOM 8981 N N . CYS A 1 1171 ? 52.299 13.378 -45.747 1.00 118.76 1253 CYS A N 1
ATOM 8982 C CA . CYS A 1 1171 ? 52.329 11.937 -45.959 1.00 118.76 1253 CYS A CA 1
ATOM 8983 C C . CYS A 1 1171 ? 53.579 11.267 -45.397 1.00 118.76 1253 CYS A C 1
ATOM 8984 O O . CYS A 1 1171 ? 53.603 10.036 -45.285 1.00 118.76 1253 CYS A O 1
ATOM 8987 N N . SER A 1 1172 ? 54.605 12.030 -45.027 1.00 116.97 1254 SER A N 1
ATOM 8988 C CA . SER A 1 1172 ? 55.860 11.439 -44.577 1.00 116.97 1254 SER A CA 1
ATOM 8989 C C . SER A 1 1172 ? 55.800 11.113 -43.088 1.00 116.97 1254 SER A C 1
ATOM 8990 O O . SER A 1 1172 ? 55.445 11.969 -42.272 1.00 116.97 1254 SER A O 1
ATOM 8993 N N . VAL A 1 1173 ? 56.121 9.865 -42.743 1.00 114.38 1255 VAL A N 1
ATOM 8994 C CA . VAL A 1 1173 ? 56.338 9.453 -41.365 1.00 114.38 1255 VAL A CA 1
ATOM 8995 C C . VAL A 1 1173 ? 57.663 8.702 -41.321 1.00 114.38 1255 VAL A C 1
ATOM 8996 O O . VAL A 1 1173 ? 57.791 7.642 -41.942 1.00 114.38 1255 VAL A O 1
ATOM 9000 N N . PRO A 1 1174 ? 58.691 9.214 -40.622 1.00 115.37 1256 PRO A N 1
ATOM 9001 C CA . PRO A 1 1174 ? 58.660 10.486 -39.889 1.00 115.37 1256 PRO A CA 1
ATOM 9002 C C . PRO A 1 1174 ? 58.568 11.699 -40.813 1.00 115.37 1256 PRO A C 1
ATOM 9003 O O . PRO A 1 1174 ? 58.940 11.599 -41.982 1.00 115.37 1256 PRO A O 1
ATOM 9007 N N . PHE A 1 1175 ? 58.061 12.812 -40.278 1.00 114.52 1257 PHE A N 1
ATOM 9008 C CA . PHE A 1 1175 ? 57.740 13.982 -41.087 1.00 114.52 1257 PHE A CA 1
ATOM 9009 C C . PHE A 1 1175 ? 58.911 14.383 -41.977 1.00 114.52 1257 PHE A C 1
ATOM 9010 O O . PHE A 1 1175 ? 60.075 14.269 -41.588 1.00 114.52 1257 PHE A O 1
ATOM 9018 N N . ARG A 1 1176 ? 58.592 14.845 -43.181 1.00 116.34 1258 ARG A N 1
ATOM 9019 C CA . ARG A 1 1176 ? 59.572 15.443 -44.081 1.00 116.34 1258 ARG A CA 1
ATOM 9020 C C . ARG A 1 1176 ? 59.162 16.897 -44.290 1.00 116.34 1258 ARG A C 1
ATOM 9021 O O . ARG A 1 1176 ? 58.200 17.179 -45.012 1.00 116.34 1258 ARG A O 1
ATOM 9029 N N . LEU A 1 1177 ? 59.876 17.819 -43.650 1.00 111.30 1259 LEU A N 1
ATOM 9030 C CA . LEU A 1 1177 ? 59.627 19.240 -43.845 1.00 111.30 1259 LEU A CA 1
ATOM 9031 C C . LEU A 1 1177 ? 60.237 19.665 -45.174 1.00 111.30 1259 LEU A C 1
ATOM 9032 O O . LEU A 1 1177 ? 61.456 19.589 -45.357 1.00 111.30 1259 LEU A O 1
ATOM 9037 N N . THR A 1 1178 ? 59.391 20.112 -46.099 1.00 110.85 1260 THR A N 1
ATOM 9038 C CA . THR A 1 1178 ? 59.829 20.378 -47.462 1.00 110.85 1260 THR A CA 1
ATOM 9039 C C . THR A 1 1178 ? 60.415 21.771 -47.645 1.00 110.85 1260 THR A C 1
ATOM 9040 O O . THR A 1 1178 ? 61.278 21.957 -48.511 1.00 110.85 1260 THR A O 1
ATOM 9044 N N . GLU A 1 1179 ? 59.968 22.753 -46.861 1.00 114.00 1261 GLU A N 1
ATOM 9045 C CA . GLU A 1 1179 ? 60.473 24.119 -46.953 1.00 114.00 1261 GLU A CA 1
ATOM 9046 C C . GLU A 1 1179 ? 60.325 24.814 -45.609 1.00 114.00 1261 GLU A C 1
ATOM 9047 O O . GLU A 1 1179 ? 59.221 24.874 -45.059 1.00 114.00 1261 GLU A O 1
ATOM 9053 N N . LYS A 1 1180 ? 61.430 25.334 -45.085 1.00 109.65 1262 LYS A N 1
ATOM 9054 C CA . LYS A 1 1180 ? 61.405 26.267 -43.967 1.00 109.65 1262 LYS A CA 1
ATOM 9055 C C . LYS A 1 1180 ? 61.717 27.654 -44.502 1.00 109.65 1262 LYS A C 1
ATOM 9056 O O . LYS A 1 1180 ? 62.702 27.833 -45.224 1.00 109.65 1262 LYS A O 1
ATOM 9062 N N . THR A 1 1181 ? 60.883 28.631 -44.158 1.00 114.25 1263 THR A N 1
ATOM 9063 C CA . THR A 1 1181 ? 61.088 29.992 -44.631 1.00 114.25 1263 THR A CA 1
ATOM 9064 C C . THR A 1 1181 ? 60.861 30.967 -43.488 1.00 114.25 1263 THR A C 1
ATOM 9065 O O . THR A 1 1181 ? 59.951 30.780 -42.678 1.00 114.25 1263 THR A O 1
ATOM 9069 N N . VAL A 1 1182 ? 61.693 32.003 -43.428 1.00 117.01 1264 VAL A N 1
ATOM 9070 C CA . VAL A 1 1182 ? 61.577 33.057 -42.427 1.00 117.01 1264 VAL A CA 1
ATOM 9071 C C . VAL A 1 1182 ? 61.470 34.394 -43.148 1.00 117.01 1264 VAL A C 1
ATOM 9072 O O . VAL A 1 1182 ? 62.339 34.737 -43.956 1.00 117.01 1264 VAL A O 1
ATOM 9076 N N . PHE A 1 1183 ? 60.413 35.153 -42.850 1.00 122.32 1265 PHE A N 1
ATOM 9077 C CA . PHE A 1 1183 ? 60.190 36.452 -43.476 1.00 122.32 1265 PHE A CA 1
ATOM 9078 C C . PHE A 1 1183 ? 60.528 37.567 -42.496 1.00 122.32 1265 PHE A C 1
ATOM 9079 O O . PHE A 1 1183 ? 59.926 37.631 -41.414 1.00 122.32 1265 PHE A O 1
ATOM 9087 N N . PRO A 1 1184 ? 61.473 38.459 -42.817 1.00 126.36 1266 PRO A N 1
ATOM 9088 C CA . PRO A 1 1184 ? 61.796 39.557 -41.894 1.00 126.36 1266 PRO A CA 1
ATOM 9089 C C . PRO A 1 1184 ? 60.688 40.595 -41.852 1.00 126.36 1266 PRO A C 1
ATOM 9090 O O . PRO A 1 1184 ? 59.700 40.486 -42.584 1.00 126.36 1266 PRO A O 1
ATOM 9094 N N . LEU A 1 1185 ? 60.844 41.608 -40.997 1.00 127.99 1267 LEU A N 1
ATOM 9095 C CA . LEU A 1 1185 ? 59.843 42.667 -40.932 1.00 127.99 1267 LEU A CA 1
ATOM 9096 C C . LEU A 1 1185 ? 59.770 43.445 -42.239 1.00 127.99 1267 LEU A C 1
ATOM 9097 O O . LEU A 1 1185 ? 58.699 43.938 -42.613 1.00 127.99 1267 LEU A O 1
ATOM 9102 N N . ALA A 1 1186 ? 60.890 43.549 -42.955 1.00 129.15 1268 ALA A N 1
ATOM 9103 C CA . ALA A 1 1186 ? 60.905 44.284 -44.216 1.00 129.15 1268 ALA A CA 1
ATOM 9104 C C . ALA A 1 1186 ? 60.081 43.567 -45.282 1.00 129.15 1268 ALA A C 1
ATOM 9105 O O . ALA A 1 1186 ? 59.136 44.135 -45.845 1.00 129.15 1268 ALA A O 1
ATOM 9107 N N . ASP A 1 1187 ? 60.415 42.307 -45.563 1.00 132.08 1269 ASP A N 1
ATOM 9108 C CA . ASP A 1 1187 ? 59.734 41.547 -46.608 1.00 132.08 1269 ASP A CA 1
ATOM 9109 C C . ASP A 1 1187 ? 58.451 40.892 -46.107 1.00 132.08 1269 ASP A C 1
ATOM 9110 O O . ASP A 1 1187 ? 58.038 39.852 -46.635 1.00 132.08 1269 ASP A O 1
ATOM 9115 N N . VAL A 1 1188 ? 57.820 41.484 -45.089 1.00 130.94 1270 VAL A N 1
ATOM 9116 C CA . VAL A 1 1188 ? 56.501 41.021 -44.666 1.00 130.94 1270 VAL A CA 1
ATOM 9117 C C . VAL A 1 1188 ? 55.524 41.085 -45.830 1.00 130.94 1270 VAL A C 1
ATOM 9118 O O . VAL A 1 1188 ? 54.652 40.219 -45.970 1.00 130.94 1270 VAL A O 1
ATOM 9122 N N . SER A 1 1189 ? 55.677 42.085 -46.700 1.00 130.52 1271 SER A N 1
ATOM 9123 C CA . SER A 1 1189 ? 54.818 42.225 -47.868 1.00 130.52 1271 SER A CA 1
ATOM 9124 C C . SER A 1 1189 ? 54.925 41.044 -48.828 1.00 130.52 1271 SER A C 1
ATOM 9125 O O . SER A 1 1189 ? 53.990 40.805 -49.599 1.00 130.52 1271 SER A O 1
ATOM 9128 N N . ARG A 1 1190 ? 56.033 40.299 -48.800 1.00 131.41 1272 ARG A N 1
ATOM 9129 C CA . ARG A 1 1190 ? 56.231 39.188 -49.726 1.00 131.41 1272 ARG A CA 1
ATOM 9130 C C . ARG A 1 1190 ? 55.558 37.897 -49.273 1.00 131.41 1272 ARG A C 1
ATOM 9131 O O . ARG A 1 1190 ? 55.573 36.917 -50.027 1.00 131.41 1272 ARG A O 1
ATOM 9139 N N . ILE A 1 1191 ? 54.970 37.868 -48.075 1.00 128.20 1273 ILE A N 1
ATOM 9140 C CA . ILE A 1 1191 ? 54.303 36.650 -47.626 1.00 128.20 1273 ILE A CA 1
ATOM 9141 C C . ILE A 1 1191 ? 52.916 36.521 -48.250 1.00 128.20 1273 ILE A C 1
ATOM 9142 O O . ILE A 1 1191 ? 52.405 35.404 -48.397 1.00 128.20 1273 ILE A O 1
ATOM 9147 N N . GLU A 1 1192 ? 52.287 37.640 -48.625 1.00 131.55 1274 GLU A N 1
ATOM 9148 C CA . GLU A 1 1192 ? 51.040 37.581 -49.381 1.00 131.55 1274 GLU A CA 1
ATOM 9149 C C . GLU A 1 1192 ? 51.196 36.715 -50.623 1.00 131.55 1274 GLU A C 1
ATOM 9150 O O . GLU A 1 1192 ? 50.375 35.830 -50.891 1.00 131.55 1274 GLU A O 1
ATOM 9156 N N . GLU A 1 1193 ? 52.268 36.946 -51.380 1.00 129.97 1275 GLU A N 1
ATOM 9157 C CA . GLU A 1 1193 ? 52.475 36.236 -52.637 1.00 129.97 1275 GLU A CA 1
ATOM 9158 C C . GLU A 1 1193 ? 52.770 34.760 -52.402 1.00 129.97 1275 GLU A C 1
ATOM 9159 O O . GLU A 1 1193 ? 52.163 33.889 -53.037 1.00 129.97 1275 GLU A O 1
ATOM 9165 N N . TYR A 1 1194 ? 53.701 34.461 -51.490 1.00 125.85 1276 TYR A N 1
ATOM 9166 C CA . TYR A 1 1194 ? 54.123 33.079 -51.278 1.00 125.85 1276 TYR A CA 1
ATOM 9167 C C . TYR A 1 1194 ? 52.967 32.211 -50.800 1.00 125.85 1276 TYR A C 1
ATOM 9168 O O . TYR A 1 1194 ? 52.869 31.035 -51.172 1.00 125.85 1276 TYR A O 1
ATOM 9177 N N . LEU A 1 1195 ? 52.077 32.772 -49.979 1.00 128.04 1277 LEU A N 1
ATOM 9178 C CA . LEU A 1 1195 ? 50.922 32.012 -49.514 1.00 128.04 1277 LEU A CA 1
ATOM 9179 C C . LEU A 1 1195 ? 49.957 31.721 -50.657 1.00 128.04 1277 LEU A C 1
ATOM 9180 O O . LEU A 1 1195 ? 49.430 30.607 -50.764 1.00 128.04 1277 LEU A O 1
ATOM 9185 N N . LYS A 1 1196 ? 49.727 32.708 -51.528 1.00 129.00 1278 LYS A N 1
ATOM 9186 C CA . LYS A 1 1196 ? 48.797 32.525 -52.637 1.00 129.00 1278 LYS A CA 1
ATOM 9187 C C . LYS A 1 1196 ? 49.242 31.417 -53.588 1.00 129.00 1278 LYS A C 1
ATOM 9188 O O . LYS A 1 1196 ? 48.396 30.734 -54.174 1.00 129.00 1278 LYS A O 1
ATOM 9194 N N . THR A 1 1197 ? 50.545 31.219 -53.752 1.00 128.29 1279 THR A N 1
ATOM 9195 C CA . THR A 1 1197 ? 51.030 30.301 -54.782 1.00 128.29 1279 THR A CA 1
ATOM 9196 C C . THR A 1 1197 ? 52.120 29.353 -54.308 1.00 128.29 1279 THR A C 1
ATOM 9197 O O . THR A 1 1197 ? 52.070 28.164 -54.631 1.00 128.29 1279 THR A O 1
ATOM 9201 N N . GLY A 1 1198 ? 53.106 29.853 -53.561 1.00 126.48 1280 GLY A N 1
ATOM 9202 C CA . GLY A 1 1198 ? 54.299 29.099 -53.188 1.00 126.48 1280 GLY A CA 1
ATOM 9203 C C . GLY A 1 1198 ? 54.049 27.842 -52.373 1.00 126.48 1280 GLY A C 1
ATOM 9204 O O . GLY A 1 1198 ? 54.953 27.003 -52.288 1.00 126.48 1280 GLY A O 1
ATOM 9205 N N . ILE A 1 1199 ? 52.870 27.693 -51.774 1.00 124.25 1281 ILE A N 1
ATOM 9206 C CA . ILE A 1 1199 ? 52.547 26.510 -50.975 1.00 124.25 1281 ILE A CA 1
ATOM 9207 C C . ILE A 1 1199 ? 52.196 25.356 -51.906 1.00 124.25 1281 ILE A C 1
ATOM 9208 O O . ILE A 1 1199 ? 51.199 25.436 -52.641 1.00 124.25 1281 ILE A O 1
ATOM 9213 N N . PRO A 1 1200 ? 52.971 24.275 -51.912 1.00 120.41 1282 PRO A N 1
ATOM 9214 C CA . PRO A 1 1200 ? 52.618 23.113 -52.731 1.00 120.41 1282 PRO A CA 1
ATOM 9215 C C . PRO A 1 1200 ? 51.256 22.573 -52.335 1.00 120.41 1282 PRO A C 1
ATOM 9216 O O . PRO A 1 1200 ? 50.830 22.725 -51.179 1.00 120.41 1282 PRO A O 1
ATOM 9220 N N . PRO A 1 1201 ? 50.526 21.966 -53.266 1.00 119.99 1283 PRO A N 1
ATOM 9221 C CA . PRO A 1 1201 ? 49.246 21.356 -52.895 1.00 119.99 1283 PRO A CA 1
ATOM 9222 C C . PRO A 1 1201 ? 49.477 20.219 -51.915 1.00 119.99 1283 PRO A C 1
ATOM 9223 O O . PRO A 1 1201 ? 50.463 19.483 -52.013 1.00 119.99 1283 PRO A O 1
ATOM 9227 N N . ARG A 1 1202 ? 48.566 20.099 -50.948 1.00 118.39 1284 ARG A N 1
ATOM 9228 C CA . ARG A 1 1202 ? 48.659 19.093 -49.892 1.00 118.39 1284 ARG A CA 1
ATOM 9229 C C . ARG A 1 1202 ? 49.976 19.253 -49.124 1.00 118.39 1284 ARG A C 1
ATOM 9230 O O . ARG A 1 1202 ? 50.930 18.486 -49.273 1.00 118.39 1284 ARG A O 1
ATOM 9238 N N . SER A 1 1203 ? 50.002 20.305 -48.308 1.00 115.28 1285 SER A N 1
ATOM 9239 C CA . SER A 1 1203 ? 51.194 20.672 -47.556 1.00 115.28 1285 SER A CA 1
ATOM 9240 C C . SER A 1 1203 ? 50.773 21.367 -46.271 1.00 115.28 1285 SER A C 1
ATOM 9241 O O . SER A 1 1203 ? 50.044 22.363 -46.310 1.00 115.28 1285 SER A O 1
ATOM 9244 N N . ILE A 1 1204 ? 51.238 20.841 -45.142 1.00 111.36 1286 ILE A N 1
ATOM 9245 C CA . ILE A 1 1204 ? 50.861 21.366 -43.834 1.00 111.36 1286 ILE A CA 1
ATOM 9246 C C . ILE A 1 1204 ? 51.601 22.671 -43.576 1.00 111.36 1286 ILE A C 1
ATOM 9247 O O . ILE A 1 1204 ? 52.827 22.745 -43.714 1.00 111.36 1286 ILE A O 1
ATOM 9252 N N . VAL A 1 1205 ? 50.856 23.700 -43.186 1.00 109.11 1287 VAL A N 1
ATOM 9253 C CA . VAL A 1 1205 ? 51.395 25.038 -42.979 1.00 109.11 1287 VAL A CA 1
ATOM 9254 C C . VAL A 1 1205 ? 51.549 25.277 -41.485 1.00 109.11 1287 VAL A C 1
ATOM 9255 O O . VAL A 1 1205 ? 50.573 25.195 -40.730 1.00 109.11 1287 VAL A O 1
ATOM 9259 N N . LEU A 1 1206 ? 52.776 25.571 -41.058 1.00 109.60 1288 LEU A N 1
ATOM 9260 C CA . LEU A 1 1206 ? 53.076 25.962 -39.685 1.00 109.60 1288 LEU A CA 1
ATOM 9261 C C . LEU A 1 1206 ? 53.701 27.350 -39.712 1.00 109.60 1288 LEU A C 1
ATOM 9262 O O . LEU A 1 1206 ? 54.647 27.592 -40.470 1.00 109.60 1288 LEU A O 1
ATOM 9267 N N . LEU A 1 1207 ? 53.173 28.259 -38.894 1.00 110.16 1289 LEU A N 1
ATOM 9268 C CA . LEU A 1 1207 ? 53.513 29.676 -39.021 1.00 110.16 1289 LEU A CA 1
ATOM 9269 C C . LEU A 1 1207 ? 53.385 30.361 -37.670 1.00 110.16 1289 LEU A C 1
ATOM 9270 O O . LEU A 1 1207 ? 52.322 30.304 -37.045 1.00 110.16 1289 LEU A O 1
ATOM 9275 N N . SER A 1 1208 ? 54.456 31.023 -37.231 1.00 112.51 1290 SER A N 1
ATOM 9276 C CA . SER A 1 1208 ? 54.450 31.809 -36.003 1.00 112.51 1290 SER A CA 1
ATOM 9277 C C . SER A 1 1208 ? 55.242 33.087 -36.229 1.00 112.51 1290 SER A C 1
ATOM 9278 O O . SER A 1 1208 ? 56.263 33.076 -36.923 1.00 112.51 1290 SER A O 1
ATOM 9281 N N . THR A 1 1209 ? 54.776 34.183 -35.641 1.00 115.75 1291 THR A N 1
ATOM 9282 C CA . THR A 1 1209 ? 55.409 35.476 -35.825 1.00 115.75 1291 THR A CA 1
ATOM 9283 C C . THR A 1 1209 ? 56.217 35.859 -34.587 1.00 115.75 1291 THR A C 1
ATOM 9284 O O . THR A 1 1209 ? 56.231 35.157 -33.574 1.00 115.75 1291 THR A O 1
ATOM 9288 N N . ARG A 1 1210 ? 56.890 37.006 -34.678 1.00 121.03 1292 ARG A N 1
ATOM 9289 C CA . ARG A 1 1210 ? 57.670 37.547 -33.573 1.00 121.03 1292 ARG A CA 1
ATOM 9290 C C . ARG A 1 1210 ? 57.786 39.053 -33.743 1.00 121.03 1292 ARG A C 1
ATOM 9291 O O . ARG A 1 1210 ? 58.163 39.530 -34.818 1.00 121.03 1292 ARG A O 1
ATOM 9299 N N . GLY A 1 1211 ? 57.452 39.794 -32.685 1.00 126.45 1293 GLY A N 1
ATOM 9300 C CA . GLY A 1 1211 ? 57.592 41.236 -32.684 1.00 126.45 1293 GLY A CA 1
ATOM 9301 C C . GLY A 1 1211 ? 56.381 41.963 -33.237 1.00 126.45 1293 GLY A C 1
ATOM 9302 O O . GLY A 1 1211 ? 55.382 41.375 -33.664 1.00 126.45 1293 GLY A O 1
ATOM 9303 N N . GLU A 1 1212 ? 56.486 43.289 -33.222 1.00 130.56 1294 GLU A N 1
ATOM 9304 C CA . GLU A 1 1212 ? 55.435 44.169 -33.728 1.00 130.56 1294 GLU A CA 1
ATOM 9305 C C . GLU A 1 1212 ? 55.345 44.026 -35.242 1.00 130.56 1294 GLU A C 1
ATOM 9306 O O . GLU A 1 1212 ? 56.193 44.533 -35.977 1.00 130.56 1294 GLU A O 1
ATOM 9312 N N . ILE A 1 1213 ? 54.313 43.346 -35.725 1.00 129.24 1295 ILE A N 1
ATOM 9313 C CA . ILE A 1 1213 ? 54.059 43.238 -37.154 1.00 129.24 1295 ILE A CA 1
ATOM 9314 C C . ILE A 1 1213 ? 52.810 44.060 -37.443 1.00 129.24 1295 ILE A C 1
ATOM 9315 O O . ILE A 1 1213 ? 51.687 43.620 -37.176 1.00 129.24 1295 ILE A O 1
ATOM 9320 N N . LYS A 1 1214 ? 53.001 45.258 -37.988 1.00 133.44 1296 LYS A N 1
ATOM 9321 C CA . LYS A 1 1214 ? 51.887 46.155 -38.264 1.00 133.44 1296 LYS A CA 1
ATOM 9322 C C . LYS A 1 1214 ? 51.258 45.817 -39.607 1.00 133.44 1296 LYS A C 1
ATOM 9323 O O . LYS A 1 1214 ? 51.959 45.470 -40.563 1.00 133.44 1296 LYS A O 1
ATOM 9329 N N . GLN A 1 1215 ? 49.930 45.924 -39.668 1.00 135.05 1297 GLN A N 1
ATOM 9330 C CA . GLN A 1 1215 ? 49.163 45.702 -40.889 1.00 135.05 1297 GLN A CA 1
ATOM 9331 C C . GLN A 1 1215 ? 49.536 44.393 -41.571 1.00 135.05 1297 GLN A C 1
ATOM 9332 O O . GLN A 1 1215 ? 50.340 44.380 -42.509 1.00 135.05 1297 GLN A O 1
ATOM 9338 N N . LEU A 1 1216 ? 48.957 43.291 -41.109 1.00 132.38 1298 LEU A N 1
ATOM 9339 C CA . LEU A 1 1216 ? 49.156 41.985 -41.730 1.00 132.38 1298 LEU A CA 1
ATOM 9340 C C . LEU A 1 1216 ? 47.950 41.729 -42.630 1.00 132.38 1298 LEU A C 1
ATOM 9341 O O . LEU A 1 1216 ? 46.968 41.108 -42.222 1.00 132.38 1298 LEU A O 1
ATOM 9346 N N . ASN A 1 1217 ? 48.031 42.211 -43.875 1.00 134.68 1299 ASN A N 1
ATOM 9347 C CA . ASN A 1 1217 ? 46.922 42.123 -44.822 1.00 134.68 1299 ASN A CA 1
ATOM 9348 C C . ASN A 1 1217 ? 46.707 40.685 -45.281 1.00 134.68 1299 ASN A C 1
ATOM 9349 O O . ASN A 1 1217 ? 46.482 40.427 -46.469 1.00 134.68 1299 ASN A O 1
ATOM 9354 N N . ILE A 1 1218 ? 46.773 39.746 -44.338 1.00 129.47 1300 ILE A N 1
ATOM 9355 C CA . ILE A 1 1218 ? 46.594 38.324 -44.593 1.00 129.47 1300 ILE A CA 1
ATOM 9356 C C . ILE A 1 1218 ? 45.334 37.791 -43.927 1.00 129.47 1300 ILE A C 1
ATOM 9357 O O . ILE A 1 1218 ? 45.112 36.575 -43.918 1.00 129.47 1300 ILE A O 1
ATOM 9362 N N . SER A 1 1219 ? 44.511 38.674 -43.350 1.00 126.77 1301 SER A N 1
ATOM 9363 C CA . SER A 1 1219 ? 43.308 38.234 -42.649 1.00 126.77 1301 SER A CA 1
ATOM 9364 C C . SER A 1 1219 ? 42.457 37.328 -43.527 1.00 126.77 1301 SER A C 1
ATOM 9365 O O . SER A 1 1219 ? 41.858 36.361 -43.042 1.00 126.77 1301 SER A O 1
ATOM 9368 N N . HIS A 1 1220 ? 42.421 37.606 -44.828 1.00 126.52 1302 HIS A N 1
ATOM 9369 C CA . HIS A 1 1220 ? 41.614 36.830 -45.759 1.00 126.52 1302 HIS A CA 1
ATOM 9370 C C . HIS A 1 1220 ? 42.350 35.631 -46.340 1.00 126.52 1302 HIS A C 1
ATOM 9371 O O . HIS A 1 1220 ? 41.694 34.670 -46.763 1.00 126.52 1302 HIS A O 1
ATOM 9378 N N . LEU A 1 1221 ? 43.684 35.655 -46.363 1.00 126.16 1303 LEU A N 1
ATOM 9379 C CA . LEU A 1 1221 ? 44.462 34.599 -47.001 1.00 126.16 1303 LEU A CA 1
ATOM 9380 C C . LEU A 1 1221 ? 44.478 33.290 -46.218 1.00 126.16 1303 LEU A C 1
ATOM 9381 O O . LEU A 1 1221 ? 45.058 32.312 -46.703 1.00 126.16 1303 LEU A O 1
ATOM 9386 N N . LEU A 1 1222 ? 43.866 33.238 -45.034 1.00 120.99 1304 LEU A N 1
ATOM 9387 C CA . LEU A 1 1222 ? 43.934 32.048 -44.196 1.00 120.99 1304 LEU A CA 1
ATOM 9388 C C . LEU A 1 1222 ? 42.792 31.067 -44.435 1.00 120.99 1304 LEU A C 1
ATOM 9389 O O . LEU A 1 1222 ? 42.879 29.922 -43.977 1.00 120.99 1304 LEU A O 1
ATOM 9394 N N . VAL A 1 1223 ? 41.745 31.477 -45.145 1.00 120.30 1305 VAL A N 1
ATOM 9395 C CA . VAL A 1 1223 ? 40.505 30.708 -45.266 1.00 120.30 1305 VAL A CA 1
ATOM 9396 C C . VAL A 1 1223 ? 40.680 29.438 -46.101 1.00 120.30 1305 VAL A C 1
ATOM 9397 O O . VAL A 1 1223 ? 40.178 28.383 -45.687 1.00 120.30 1305 VAL A O 1
ATOM 9401 N N . PRO A 1 1224 ? 41.349 29.459 -47.266 1.00 119.34 1306 PRO A N 1
ATOM 9402 C CA . PRO A 1 1224 ? 41.523 28.198 -48.013 1.00 119.34 1306 PRO A CA 1
ATOM 9403 C C . PRO A 1 1224 ? 42.346 27.168 -47.267 1.00 119.34 1306 PRO A C 1
ATOM 9404 O O . PRO A 1 1224 ? 42.250 25.972 -47.576 1.00 119.34 1306 PRO A O 1
ATOM 9408 N N . LEU A 1 1225 ? 43.154 27.594 -46.300 1.00 117.01 1307 LEU A N 1
ATOM 9409 C CA . LEU A 1 1225 ? 43.929 26.669 -45.491 1.00 117.01 1307 LEU A CA 1
ATOM 9410 C C . LEU A 1 1225 ? 43.121 26.062 -44.352 1.00 117.01 1307 LEU A C 1
ATOM 9411 O O . LEU A 1 1225 ? 43.600 25.120 -43.712 1.00 117.01 1307 LEU A O 1
ATOM 9416 N N . GLY A 1 1226 ? 41.914 26.559 -44.087 1.00 117.70 1308 GLY A N 1
ATOM 9417 C CA . GLY A 1 1226 ? 41.071 25.930 -43.091 1.00 117.70 1308 GLY A CA 1
ATOM 9418 C C . GLY A 1 1226 ? 40.023 26.816 -42.447 1.00 117.70 1308 GLY A C 1
ATOM 9419 O O . GLY A 1 1226 ? 38.922 26.345 -42.149 1.00 117.70 1308 GLY A O 1
ATOM 9420 N N . LEU A 1 1227 ? 40.347 28.090 -42.228 1.00 118.26 1309 LEU A N 1
ATOM 9421 C CA . LEU A 1 1227 ? 39.479 28.968 -41.453 1.00 118.26 1309 LEU A CA 1
ATOM 9422 C C . LEU A 1 1227 ? 38.119 29.144 -42.134 1.00 118.26 1309 LEU A C 1
ATOM 9423 O O . LEU A 1 1227 ? 37.929 28.820 -43.309 1.00 118.26 1309 LEU A O 1
ATOM 9428 N N . ALA A 1 1228 ? 37.159 29.659 -41.363 1.00 118.47 1310 ALA A N 1
ATOM 9429 C CA . ALA A 1 1228 ? 35.798 29.875 -41.844 1.00 118.47 1310 ALA A CA 1
ATOM 9430 C C . ALA A 1 1228 ? 35.577 31.297 -42.347 1.00 118.47 1310 ALA A C 1
ATOM 9431 O O . ALA A 1 1228 ? 34.896 31.497 -43.359 1.00 118.47 1310 ALA A O 1
ATOM 9433 N N . LYS A 1 1229 ? 36.131 32.289 -41.658 1.00 119.04 1311 LYS A N 1
ATOM 9434 C CA . LYS A 1 1229 ? 35.964 33.683 -42.035 1.00 119.04 1311 LYS A CA 1
ATOM 9435 C C . LYS A 1 1229 ? 37.245 34.429 -41.706 1.00 119.04 1311 LYS A C 1
ATOM 9436 O O . LYS A 1 1229 ? 37.931 34.079 -40.737 1.00 119.04 1311 LYS A O 1
ATOM 9442 N N . PRO A 1 1230 ? 37.601 35.447 -42.491 1.00 122.23 1312 PRO A N 1
ATOM 9443 C CA . PRO A 1 1230 ? 38.821 36.213 -42.204 1.00 122.23 1312 PRO A CA 1
ATOM 9444 C C . PRO A 1 1230 ? 38.848 36.787 -40.794 1.00 122.23 1312 PRO A C 1
ATOM 9445 O O . PRO A 1 1230 ? 38.525 37.961 -40.582 1.00 122.23 1312 PRO A O 1
ATOM 9449 N N . ALA A 1 1231 ? 39.242 35.956 -39.827 1.00 120.58 1313 ALA A N 1
ATOM 9450 C CA . ALA A 1 1231 ? 39.351 36.374 -38.437 1.00 120.58 1313 ALA A CA 1
ATOM 9451 C C . ALA A 1 1231 ? 40.282 37.578 -38.311 1.00 120.58 1313 ALA A C 1
ATOM 9452 O O . ALA A 1 1231 ? 41.056 37.902 -39.215 1.00 120.58 1313 ALA A O 1
ATOM 9454 N N . HIS A 1 1232 ? 40.205 38.247 -37.168 1.00 123.10 1314 HIS A N 1
ATOM 9455 C CA . HIS A 1 1232 ? 40.935 39.497 -36.971 1.00 123.10 1314 HIS A CA 1
ATOM 9456 C C . HIS A 1 1232 ? 42.063 39.297 -35.968 1.00 123.10 1314 HIS A C 1
ATOM 9457 O O . HIS A 1 1232 ? 41.840 39.286 -34.756 1.00 123.10 1314 HIS A O 1
ATOM 9464 N N . LEU A 1 1233 ? 43.280 39.170 -36.493 1.00 124.70 1315 LEU A N 1
ATOM 9465 C CA . LEU A 1 1233 ? 44.482 39.259 -35.672 1.00 124.70 1315 LEU A CA 1
ATOM 9466 C C . LEU A 1 1233 ? 44.736 40.705 -35.256 1.00 124.70 1315 LEU A C 1
ATOM 9467 O O . LEU A 1 1233 ? 44.693 41.047 -34.067 1.00 124.70 1315 LEU A O 1
ATOM 9472 N N . TYR A 1 1234 ? 44.984 41.567 -36.241 1.00 126.29 1316 TYR A N 1
ATOM 9473 C CA . TYR A 1 1234 ? 45.114 43.012 -36.109 1.00 126.29 1316 TYR A CA 1
ATOM 9474 C C . TYR A 1 1234 ? 46.220 43.455 -35.156 1.00 126.29 1316 TYR A C 1
ATOM 9475 O O . TYR A 1 1234 ? 46.911 42.628 -34.549 1.00 126.29 1316 TYR A O 1
ATOM 9484 N N . ASP A 1 1235 ? 46.386 44.776 -35.051 1.00 128.86 1317 ASP A N 1
ATOM 9485 C CA . ASP A 1 1235 ? 47.357 45.427 -34.180 1.00 128.86 1317 ASP A CA 1
ATOM 9486 C C . ASP A 1 1235 ? 48.782 45.017 -34.535 1.00 128.86 1317 ASP A C 1
ATOM 9487 O O . ASP A 1 1235 ? 49.117 44.852 -35.715 1.00 128.86 1317 ASP A O 1
ATOM 9492 N N . LYS A 1 1236 ? 49.628 44.867 -33.516 1.00 128.46 1318 LYS A N 1
ATOM 9493 C CA . LYS A 1 1236 ? 51.016 44.452 -33.678 1.00 128.46 1318 LYS A CA 1
ATOM 9494 C C . LYS A 1 1236 ? 51.311 43.167 -32.910 1.00 128.46 1318 LYS A C 1
ATOM 9495 O O . LYS A 1 1236 ? 52.480 42.841 -32.675 1.00 128.46 1318 LYS A O 1
ATOM 9501 N N . GLY A 1 1237 ? 50.273 42.436 -32.507 1.00 124.08 1319 GLY A N 1
ATOM 9502 C CA . GLY A 1 1237 ? 50.471 41.245 -31.706 1.00 124.08 1319 GLY A CA 1
ATOM 9503 C C . GLY A 1 1237 ? 50.917 40.049 -32.525 1.00 124.08 1319 GLY A C 1
ATOM 9504 O O . GLY A 1 1237 ? 50.610 39.917 -33.709 1.00 124.08 1319 GLY A O 1
ATOM 9505 N N . SER A 1 1238 ? 51.660 39.163 -31.866 1.00 118.57 1320 SER A N 1
ATOM 9506 C CA . SER A 1 1238 ? 52.085 37.930 -32.506 1.00 118.57 1320 SER A CA 1
ATOM 9507 C C . SER A 1 1238 ? 50.882 37.038 -32.794 1.00 118.57 1320 SER A C 1
ATOM 9508 O O . SER A 1 1238 ? 49.813 37.170 -32.190 1.00 118.57 1320 SER A O 1
ATOM 9511 N N . THR A 1 1239 ? 51.071 36.118 -33.737 1.00 113.91 1321 THR A N 1
ATOM 9512 C CA . THR A 1 1239 ? 50.025 35.190 -34.134 1.00 113.91 1321 THR A CA 1
ATOM 9513 C C . THR A 1 1239 ? 50.662 33.850 -34.468 1.00 113.91 1321 THR A C 1
ATOM 9514 O O . THR A 1 1239 ? 51.842 33.774 -34.821 1.00 113.91 1321 THR A O 1
ATOM 9518 N N . ILE A 1 1240 ? 49.867 32.789 -34.349 1.00 109.18 1322 ILE A N 1
ATOM 9519 C CA . ILE A 1 1240 ? 50.330 31.425 -34.599 1.00 109.18 1322 ILE A CA 1
ATOM 9520 C C . ILE A 1 1240 ? 49.204 30.657 -35.277 1.00 109.18 1322 ILE A C 1
ATOM 9521 O O . ILE A 1 1240 ? 48.059 30.688 -34.817 1.00 109.18 1322 ILE A O 1
ATOM 9526 N N . PHE A 1 1241 ? 49.524 29.967 -36.371 1.00 106.72 1323 PHE A N 1
ATOM 9527 C CA . PHE A 1 1241 ? 48.493 29.343 -37.188 1.00 106.72 1323 PHE A CA 1
ATOM 9528 C C . PHE A 1 1241 ? 48.977 28.018 -37.759 1.00 106.72 1323 PHE A C 1
ATOM 9529 O O . PHE A 1 1241 ? 50.138 27.888 -38.158 1.00 106.72 1323 PHE A O 1
ATOM 9537 N N . LEU A 1 1242 ? 48.064 27.050 -37.820 1.00 107.57 1324 LEU A N 1
ATOM 9538 C CA . LEU A 1 1242 ? 48.328 25.730 -38.382 1.00 107.57 1324 LEU A CA 1
ATOM 9539 C C . LEU A 1 1242 ? 47.244 25.426 -39.405 1.00 107.57 1324 LEU A C 1
ATOM 9540 O O . LEU A 1 1242 ? 46.058 25.402 -39.061 1.00 107.57 1324 LEU A O 1
ATOM 9545 N N . GLY A 1 1243 ? 47.641 25.192 -40.655 1.00 110.64 1325 GLY A N 1
ATOM 9546 C CA . GLY A 1 1243 ? 46.660 25.015 -41.712 1.00 110.64 1325 GLY A CA 1
ATOM 9547 C C . GLY A 1 1243 ? 47.018 23.979 -42.761 1.00 110.64 1325 GLY A C 1
ATOM 9548 O O . GLY A 1 1243 ? 48.019 23.270 -42.618 1.00 110.64 1325 GLY A O 1
ATOM 9549 N N . PHE A 1 1244 ? 46.217 23.887 -43.825 1.00 115.25 1326 PHE A N 1
ATOM 9550 C CA . PHE A 1 1244 ? 46.419 22.867 -44.846 1.00 115.25 1326 PHE A CA 1
ATOM 9551 C C . PHE A 1 1244 ? 45.993 23.380 -46.215 1.00 115.25 1326 PHE A C 1
ATOM 9552 O O . PHE A 1 1244 ? 44.856 23.830 -46.385 1.00 115.25 1326 PHE A O 1
ATOM 9560 N N . SER A 1 1245 ? 46.893 23.273 -47.191 1.00 117.40 1327 SER A N 1
ATOM 9561 C CA . SER A 1 1245 ? 46.619 23.706 -48.564 1.00 117.40 1327 SER A CA 1
ATOM 9562 C C . SER A 1 1245 ? 46.055 22.535 -49.358 1.00 117.40 1327 SER A C 1
ATOM 9563 O O . SER A 1 1245 ? 46.791 21.746 -49.951 1.00 117.40 1327 SER A O 1
ATOM 9566 N N . GLY A 1 1246 ? 44.731 22.429 -49.387 1.00 117.86 1328 GLY A N 1
ATOM 9567 C CA . GLY A 1 1246 ? 44.095 21.348 -50.122 1.00 117.86 1328 GLY A CA 1
ATOM 9568 C C . GLY A 1 1246 ? 42.587 21.414 -50.004 1.00 117.86 1328 GLY A C 1
ATOM 9569 O O . GLY A 1 1246 ? 42.029 22.262 -49.299 1.00 117.86 1328 GLY A O 1
ATOM 9570 N N . ASN A 1 1247 ? 41.933 20.483 -50.707 1.00 117.93 1329 ASN A N 1
ATOM 9571 C CA . ASN A 1 1247 ? 40.473 20.453 -50.743 1.00 117.93 1329 ASN A CA 1
ATOM 9572 C C . ASN A 1 1247 ? 39.891 20.222 -49.354 1.00 117.93 1329 ASN A C 1
ATOM 9573 O O . ASN A 1 1247 ? 39.001 20.958 -48.911 1.00 117.93 1329 ASN A O 1
ATOM 9578 N N . PHE A 1 1248 ? 40.390 19.211 -48.649 1.00 119.78 1330 PHE A N 1
ATOM 9579 C CA . PHE A 1 1248 ? 39.900 18.903 -47.318 1.00 119.78 1330 PHE A CA 1
ATOM 9580 C C . PHE A 1 1248 ? 40.169 20.068 -46.369 1.00 119.78 1330 PHE A C 1
ATOM 9581 O O . PHE A 1 1248 ? 41.060 20.893 -46.590 1.00 119.78 1330 PHE A O 1
ATOM 9589 N N . LYS A 1 1249 ? 39.362 20.146 -45.314 1.00 117.28 1331 LYS A N 1
ATOM 9590 C CA . LYS A 1 1249 ? 39.526 21.154 -44.268 1.00 117.28 1331 LYS A CA 1
ATOM 9591 C C . LYS A 1 1249 ? 39.516 20.442 -42.924 1.00 117.28 1331 LYS A C 1
ATOM 9592 O O . LYS A 1 1249 ? 38.437 20.105 -42.403 1.00 117.28 1331 LYS A O 1
ATOM 9598 N N . PRO A 1 1250 ? 40.685 20.190 -42.341 1.00 115.10 1332 PRO A N 1
ATOM 9599 C CA . PRO A 1 1250 ? 40.754 19.380 -41.120 1.00 115.10 1332 PRO A CA 1
ATOM 9600 C C . PRO A 1 1250 ? 40.172 20.114 -39.922 1.00 115.10 1332 PRO A C 1
ATOM 9601 O O . PRO A 1 1250 ? 39.880 21.310 -39.958 1.00 115.10 1332 PRO A O 1
ATOM 9605 N N . SER A 1 1251 ? 40.012 19.357 -38.835 1.00 112.14 1333 SER A N 1
ATOM 9606 C CA . SER A 1 1251 ? 39.472 19.883 -37.589 1.00 112.14 1333 SER A CA 1
ATOM 9607 C C . SER A 1 1251 ? 40.530 20.503 -36.687 1.00 112.14 1333 SER A C 1
ATOM 9608 O O . SER A 1 1251 ? 40.177 21.276 -35.788 1.00 112.14 1333 SER A O 1
ATOM 9611 N N . TRP A 1 1252 ? 41.808 20.183 -36.897 1.00 111.61 1334 TRP A N 1
ATOM 9612 C CA . TRP A 1 1252 ? 42.870 20.711 -36.049 1.00 111.61 1334 TRP A CA 1
ATOM 9613 C C . TRP A 1 1252 ? 43.299 22.123 -36.427 1.00 111.61 1334 TRP A C 1
ATOM 9614 O O . TRP A 1 1252 ? 44.030 22.753 -35.654 1.00 111.61 1334 TRP A O 1
ATOM 9625 N N . THR A 1 1253 ? 42.876 22.632 -37.583 1.00 111.01 1335 THR A N 1
ATOM 9626 C CA . THR A 1 1253 ? 43.216 23.995 -37.974 1.00 111.01 1335 THR A CA 1
ATOM 9627 C C . THR A 1 1253 ? 42.777 24.977 -36.896 1.00 111.01 1335 THR A C 1
ATOM 9628 O O . THR A 1 1253 ? 41.628 24.949 -36.450 1.00 111.01 1335 THR A O 1
ATOM 9632 N N . LYS A 1 1254 ? 43.699 25.839 -36.469 1.00 108.43 1336 LYS A N 1
ATOM 9633 C CA . LYS A 1 1254 ? 43.404 26.767 -35.386 1.00 108.43 1336 LYS A CA 1
ATOM 9634 C C . LYS A 1 1254 ? 44.213 28.045 -35.570 1.00 108.43 1336 LYS A C 1
ATOM 9635 O O . LYS A 1 1254 ? 45.070 28.143 -36.452 1.00 108.43 1336 LYS A O 1
ATOM 9641 N N . LEU A 1 1255 ? 43.921 29.031 -34.720 1.00 107.83 1337 LEU A N 1
ATOM 9642 C CA . LEU A 1 1255 ? 44.547 30.347 -34.776 1.00 107.83 1337 LEU A CA 1
ATOM 9643 C C . LEU A 1 1255 ? 44.592 30.939 -33.375 1.00 107.83 1337 LEU A C 1
ATOM 9644 O O . LEU A 1 1255 ? 43.639 30.794 -32.603 1.00 107.83 1337 LEU A O 1
ATOM 9649 N N . PHE A 1 1256 ? 45.693 31.613 -33.053 1.00 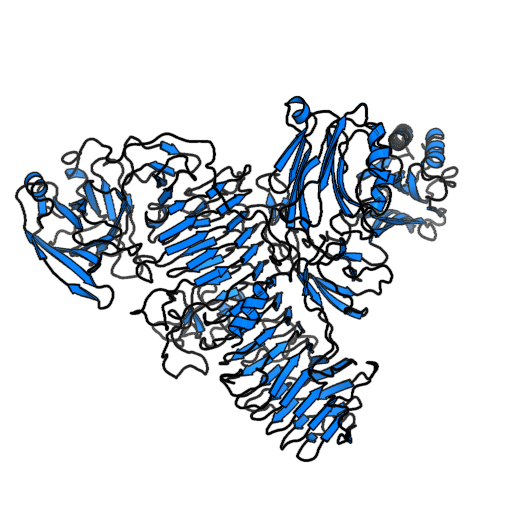109.24 1338 PHE A N 1
ATOM 9650 C CA . PHE A 1 1256 ? 45.881 32.219 -31.737 1.00 109.24 1338 PHE A CA 1
ATOM 9651 C C . PHE A 1 1256 ? 46.301 33.672 -31.914 1.00 109.24 1338 PHE A C 1
ATOM 9652 O O . PHE A 1 1256 ? 47.423 33.948 -32.348 1.00 109.24 1338 PHE A O 1
ATOM 9660 N N . THR A 1 1257 ? 45.410 34.593 -31.573 1.00 114.70 1339 THR A N 1
ATOM 9661 C CA . THR A 1 1257 ? 45.697 36.017 -31.629 1.00 114.70 1339 THR A CA 1
ATOM 9662 C C . THR A 1 1257 ? 45.926 36.556 -30.224 1.00 114.70 1339 THR A C 1
ATOM 9663 O O . THR A 1 1257 ? 45.468 35.983 -29.233 1.00 114.70 1339 THR A O 1
ATOM 9667 N N . SER A 1 1258 ? 46.650 37.669 -30.151 1.00 121.42 1340 SER A N 1
ATOM 9668 C CA . SER A 1 1258 ? 46.957 38.313 -28.883 1.00 121.42 1340 SER A CA 1
ATOM 9669 C C . SER A 1 1258 ? 47.382 39.746 -29.163 1.00 121.42 1340 SER A C 1
ATOM 9670 O O . SER A 1 1258 ? 47.825 40.059 -30.275 1.00 121.42 1340 SER A O 1
ATOM 9673 N N . PRO A 1 1259 ? 47.243 40.640 -28.189 1.00 126.77 1341 PRO A N 1
ATOM 9674 C CA . PRO A 1 1259 ? 47.829 41.977 -28.331 1.00 126.77 1341 PRO A CA 1
ATOM 9675 C C . PRO A 1 1259 ? 49.352 41.921 -28.333 1.00 126.77 1341 PRO A C 1
ATOM 9676 O O . PRO A 1 1259 ? 49.969 40.943 -27.903 1.00 126.77 1341 PRO A O 1
ATOM 9680 N N . ALA A 1 1260 ? 49.959 43.004 -28.824 1.00 127.73 1342 ALA A N 1
ATOM 9681 C CA . ALA A 1 1260 ? 51.412 43.076 -28.961 1.00 127.73 1342 ALA A CA 1
ATOM 9682 C C . ALA A 1 1260 ? 52.095 43.073 -27.595 1.00 127.73 1342 ALA A C 1
ATOM 9683 O O . ALA A 1 1260 ? 51.499 43.437 -26.582 1.00 127.73 1342 ALA A O 1
ATOM 9685 N N . GLY A 1 1261 ? 53.356 42.639 -27.572 1.00 128.50 1343 GLY A N 1
ATOM 9686 C CA . GLY A 1 1261 ? 54.125 42.562 -26.350 1.00 128.50 1343 GLY A CA 1
ATOM 9687 C C . GLY A 1 1261 ? 53.635 41.574 -25.313 1.00 128.50 1343 GLY A C 1
ATOM 9688 O O . GLY A 1 1261 ? 54.381 41.277 -24.381 1.00 128.50 1343 GLY A O 1
ATOM 9689 N N . GLN A 1 1262 ? 52.407 41.052 -25.443 1.00 128.82 1344 GLN A N 1
ATOM 9690 C CA . GLN A 1 1262 ? 51.937 40.010 -24.534 1.00 128.82 1344 GLN A CA 1
ATOM 9691 C C . GLN A 1 1262 ? 52.335 38.615 -24.990 1.00 128.82 1344 GLN A C 1
ATOM 9692 O O . GLN A 1 1262 ? 52.500 37.724 -24.154 1.00 128.82 1344 GLN A O 1
ATOM 9698 N N . GLY A 1 1263 ? 52.495 38.412 -26.295 1.00 123.16 1345 GLY A N 1
ATOM 9699 C CA . GLY A 1 1263 ? 52.929 37.132 -26.803 1.00 123.16 1345 GLY A CA 1
ATOM 9700 C C . GLY A 1 1263 ? 51.852 36.063 -26.692 1.00 123.16 1345 GLY A C 1
ATOM 9701 O O . GLY A 1 1263 ? 50.664 36.336 -26.498 1.00 123.16 1345 GLY A O 1
ATOM 9702 N N . LEU A 1 1264 ? 52.300 34.813 -26.828 1.00 117.56 1346 LEU A N 1
ATOM 9703 C CA . LEU A 1 1264 ? 51.416 33.659 -26.756 1.00 117.56 1346 LEU A CA 1
ATOM 9704 C C . LEU A 1 1264 ? 51.931 32.546 -25.850 1.00 117.56 1346 LEU A C 1
ATOM 9705 O O . LEU A 1 1264 ? 51.164 31.624 -25.549 1.00 117.56 1346 LEU A O 1
ATOM 9710 N N . GLY A 1 1265 ? 53.182 32.600 -25.411 1.00 114.37 1347 GLY A N 1
ATOM 9711 C CA . GLY A 1 1265 ? 53.681 31.720 -24.353 1.00 114.37 1347 GLY A CA 1
ATOM 9712 C C . GLY A 1 1265 ? 54.184 30.387 -24.898 1.00 114.37 1347 GLY A C 1
ATOM 9713 O O . GLY A 1 1265 ? 55.152 30.350 -25.666 1.00 114.37 1347 GLY A O 1
ATOM 9714 N N . VAL A 1 1266 ? 53.544 29.299 -24.470 1.00 110.31 1348 VAL A N 1
ATOM 9715 C CA . VAL A 1 1266 ? 53.886 27.947 -24.900 1.00 110.31 1348 VAL A CA 1
ATOM 9716 C C . VAL A 1 1266 ? 52.587 27.177 -25.090 1.00 110.31 1348 VAL A C 1
ATOM 9717 O O . VAL A 1 1266 ? 51.851 26.949 -24.124 1.00 110.31 1348 VAL A O 1
ATOM 9721 N N . LEU A 1 1267 ? 52.299 26.791 -26.329 1.00 109.75 1349 LEU A N 1
ATOM 9722 C CA . LEU A 1 1267 ? 51.150 25.964 -26.661 1.00 109.75 1349 LEU A CA 1
ATOM 9723 C C . LEU A 1 1267 ? 51.632 24.697 -27.352 1.00 109.75 1349 LEU A C 1
ATOM 9724 O O . LEU A 1 1267 ? 52.812 24.555 -27.687 1.00 109.75 1349 LEU A O 1
ATOM 9729 N N . GLU A 1 1268 ? 50.704 23.769 -27.573 1.00 106.45 1350 GLU A N 1
ATOM 9730 C CA . GLU A 1 1268 ? 51.074 22.450 -28.081 1.00 106.45 1350 GLU A CA 1
ATOM 9731 C C . GLU A 1 1268 ? 49.892 21.838 -28.813 1.00 106.45 1350 GLU A C 1
ATOM 9732 O O . GLU A 1 1268 ? 48.805 21.706 -28.240 1.00 106.45 1350 GLU A O 1
ATOM 9738 N N . GLN A 1 1269 ? 50.110 21.460 -30.068 1.00 104.29 1351 GLN A N 1
ATOM 9739 C CA . GLN A 1 1269 ? 49.102 20.825 -30.899 1.00 104.29 1351 GLN A CA 1
ATOM 9740 C C . GLN A 1 1269 ? 49.626 19.490 -31.413 1.00 104.29 1351 GLN A C 1
ATOM 9741 O O . GLN A 1 1269 ? 50.832 19.224 -31.403 1.00 104.29 1351 GLN A O 1
ATOM 9747 N N . PHE A 1 1270 ? 48.703 18.646 -31.865 1.00 102.15 1352 PHE A N 1
ATOM 9748 C CA . PHE A 1 1270 ? 49.040 17.337 -32.403 1.00 102.15 1352 PHE A CA 1
ATOM 9749 C C . PHE A 1 1270 ? 48.304 17.157 -33.719 1.00 102.15 1352 PHE A C 1
ATOM 9750 O O . PHE A 1 1270 ? 47.071 17.248 -33.763 1.00 102.15 1352 PHE A O 1
ATOM 9758 N N . ILE A 1 1271 ? 49.057 16.908 -34.781 1.00 105.49 1353 ILE A N 1
ATOM 9759 C CA . ILE A 1 1271 ? 48.533 16.822 -36.140 1.00 105.49 1353 ILE A CA 1
ATOM 9760 C C . ILE A 1 1271 ? 48.650 15.372 -36.595 1.00 105.49 1353 ILE A C 1
ATOM 9761 O O . ILE A 1 1271 ? 49.758 14.820 -36.607 1.00 105.49 1353 ILE A O 1
ATOM 9766 N N . PRO A 1 1272 ? 47.553 14.719 -36.961 1.00 106.95 1354 PRO A N 1
ATOM 9767 C CA . PRO A 1 1272 ? 47.658 13.365 -37.506 1.00 106.95 1354 PRO A CA 1
ATOM 9768 C C . PRO A 1 1272 ? 48.178 13.401 -38.930 1.00 106.95 1354 PRO A C 1
ATOM 9769 O O . PRO A 1 1272 ? 47.923 14.340 -39.688 1.00 106.95 1354 PRO A O 1
ATOM 9773 N N . LEU A 1 1273 ? 48.923 12.366 -39.290 1.00 110.57 1355 LEU A N 1
ATOM 9774 C CA . LEU A 1 1273 ? 49.496 12.249 -40.617 1.00 110.57 1355 LEU A CA 1
ATOM 9775 C C . LEU A 1 1273 ? 49.035 10.943 -41.244 1.00 110.57 1355 LEU A C 1
ATOM 9776 O O . LEU A 1 1273 ? 48.478 10.067 -40.577 1.00 110.57 1355 LEU A O 1
ATOM 9781 N N . GLN A 1 1274 ? 49.269 10.837 -42.552 1.00 116.36 1356 GLN A N 1
ATOM 9782 C CA . GLN A 1 1274 ? 48.890 9.666 -43.342 1.00 116.36 1356 GLN A CA 1
ATOM 9783 C C . GLN A 1 1274 ? 47.390 9.392 -43.242 1.00 116.36 1356 GLN A C 1
ATOM 9784 O O . GLN A 1 1274 ? 46.951 8.285 -42.924 1.00 116.36 1356 GLN A O 1
ATOM 9790 N N . LEU A 1 1275 ? 46.600 10.426 -43.520 1.00 118.49 1357 LEU A N 1
ATOM 9791 C CA . LEU A 1 1275 ? 45.152 10.325 -43.612 1.00 118.49 1357 LEU A CA 1
ATOM 9792 C C . LEU A 1 1275 ? 44.732 10.395 -45.073 1.00 118.49 1357 LEU A C 1
ATOM 9793 O O . LEU A 1 1275 ? 45.279 11.187 -45.849 1.00 118.49 1357 LEU A O 1
ATOM 9798 N N . ASP A 1 1276 ? 43.756 9.566 -45.446 1.00 123.95 1358 ASP A N 1
ATOM 9799 C CA . ASP A 1 1276 ? 43.261 9.588 -46.816 1.00 123.95 1358 ASP A CA 1
ATOM 9800 C C . ASP A 1 1276 ? 42.466 10.849 -47.129 1.00 123.95 1358 ASP A C 1
ATOM 9801 O O . ASP A 1 1276 ? 42.199 11.117 -48.306 1.00 123.95 1358 ASP A O 1
ATOM 9806 N N . GLU A 1 1277 ? 42.090 11.633 -46.114 1.00 121.86 1359 GLU A N 1
ATOM 9807 C CA . GLU A 1 1277 ? 41.493 12.936 -46.385 1.00 121.86 1359 GLU A CA 1
ATOM 9808 C C . GLU A 1 1277 ? 42.511 13.889 -46.993 1.00 121.86 1359 GLU A C 1
ATOM 9809 O O . GLU A 1 1277 ? 42.139 14.804 -47.737 1.00 121.86 1359 GLU A O 1
ATOM 9815 N N . TYR A 1 1278 ? 43.792 13.689 -46.695 1.00 117.01 1360 TYR A N 1
ATOM 9816 C CA . TYR A 1 1278 ? 44.825 14.587 -47.192 1.00 117.01 1360 TYR A CA 1
ATOM 9817 C C . TYR A 1 1278 ? 45.119 14.382 -48.670 1.00 117.01 1360 TYR A C 1
ATOM 9818 O O . TYR A 1 1278 ? 45.588 15.313 -49.333 1.00 117.01 1360 TYR A O 1
ATOM 9827 N N . GLY A 1 1279 ? 44.847 13.199 -49.202 1.00 120.98 1361 GLY A N 1
ATOM 9828 C CA . GLY A 1 1279 ? 45.210 12.874 -50.558 1.00 120.98 1361 GLY A CA 1
ATOM 9829 C C . GLY A 1 1279 ? 46.497 12.097 -50.709 1.00 120.98 1361 GLY A C 1
ATOM 9830 O O . GLY A 1 1279 ? 47.165 12.240 -51.738 1.00 120.98 1361 GLY A O 1
ATOM 9831 N N . CYS A 1 1280 ? 46.879 11.258 -49.692 1.00 125.46 1362 CYS A N 1
ATOM 9832 C CA . CYS A 1 1280 ? 48.084 10.445 -49.734 1.00 125.46 1362 CYS A CA 1
ATOM 9833 C C . CYS A 1 1280 ? 47.756 9.030 -50.194 1.00 125.46 1362 CYS A C 1
ATOM 9834 O O . CYS A 1 1280 ? 46.669 8.517 -49.909 1.00 125.46 1362 CYS A O 1
ATOM 9837 N N . PRO A 1 1281 ? 48.673 8.373 -50.900 1.00 130.48 1363 PRO A N 1
ATOM 9838 C CA . PRO A 1 1281 ? 48.455 6.969 -51.257 1.00 130.48 1363 PRO A CA 1
ATOM 9839 C C . PRO A 1 1281 ? 48.583 6.068 -50.039 1.00 130.48 1363 PRO A C 1
ATOM 9840 O O . PRO A 1 1281 ? 49.126 6.446 -48.998 1.00 130.48 1363 PRO A O 1
ATOM 9844 N N . ARG A 1 1282 ? 48.058 4.858 -50.180 1.00 133.01 1364 ARG A N 1
ATOM 9845 C CA . ARG A 1 1282 ? 48.199 3.818 -49.167 1.00 133.01 1364 ARG A CA 1
ATOM 9846 C C . ARG A 1 1282 ? 49.379 2.939 -49.576 1.00 133.01 1364 ARG A C 1
ATOM 9847 O O . ARG A 1 1282 ? 49.228 2.013 -50.377 1.00 133.01 1364 ARG A O 1
ATOM 9855 N N . ALA A 1 1283 ? 50.559 3.241 -49.023 1.00 139.15 1365 ALA A N 1
ATOM 9856 C CA . ALA A 1 1283 ? 51.779 2.516 -49.384 1.00 139.15 1365 ALA A CA 1
ATOM 9857 C C . ALA A 1 1283 ? 51.618 1.019 -49.156 1.00 139.15 1365 ALA A C 1
ATOM 9858 O O . ALA A 1 1283 ? 51.689 0.217 -50.096 1.00 139.15 1365 ALA A O 1
ATOM 9860 N N . THR A 1 1284 ? 51.429 0.622 -47.906 1.00 141.74 1366 THR A N 1
ATOM 9861 C CA . THR A 1 1284 ? 51.009 -0.734 -47.569 1.00 141.74 1366 THR A CA 1
ATOM 9862 C C . THR A 1 1284 ? 49.683 -0.637 -46.807 1.00 141.74 1366 THR A C 1
ATOM 9863 O O . THR A 1 1284 ? 49.104 0.445 -46.667 1.00 141.74 1366 THR A O 1
ATOM 9867 N N . THR A 1 1285 ? 49.203 -1.781 -46.327 1.00 141.84 1367 THR A N 1
ATOM 9868 C CA . THR A 1 1285 ? 48.025 -1.814 -45.476 1.00 141.84 1367 THR A CA 1
ATOM 9869 C C . THR A 1 1285 ? 48.416 -1.439 -44.052 1.00 141.84 1367 THR A C 1
ATOM 9870 O O . THR A 1 1285 ? 49.403 -1.953 -43.513 1.00 141.84 1367 THR A O 1
ATOM 9874 N N . VAL A 1 1286 ? 47.647 -0.527 -43.446 1.00 136.60 1368 VAL A N 1
ATOM 9875 C CA . VAL A 1 1286 ? 48.016 0.022 -42.137 1.00 136.60 1368 VAL A CA 1
ATOM 9876 C C . VAL A 1 1286 ? 48.009 -1.113 -41.114 1.00 136.60 1368 VAL A C 1
ATOM 9877 O O . VAL A 1 1286 ? 46.959 -1.706 -40.823 1.00 136.60 1368 VAL A O 1
ATOM 9881 N N . ARG A 1 1287 ? 49.193 -1.445 -40.592 1.00 128.50 1369 ARG A N 1
ATOM 9882 C CA . ARG A 1 1287 ? 49.360 -2.562 -39.673 1.00 128.50 1369 ARG A CA 1
ATOM 9883 C C . ARG A 1 1287 ? 48.680 -2.320 -38.330 1.00 128.50 1369 ARG A C 1
ATOM 9884 O O . ARG A 1 1287 ? 49.306 -1.851 -37.375 1.00 128.50 1369 ARG A O 1
ATOM 9892 N N . ARG A 1 1288 ? 47.385 -2.642 -38.246 1.00 118.20 1370 ARG A N 1
ATOM 9893 C CA . ARG A 1 1288 ? 46.653 -2.579 -36.987 1.00 118.20 1370 ARG A CA 1
ATOM 9894 C C . ARG A 1 1288 ? 47.128 -3.726 -36.105 1.00 118.20 1370 ARG A C 1
ATOM 9895 O O . ARG A 1 1288 ? 46.674 -4.867 -36.244 1.00 118.20 1370 ARG A O 1
ATOM 9903 N N . ARG A 1 1289 ? 48.039 -3.417 -35.182 1.00 115.84 1371 ARG A N 1
ATOM 9904 C CA . ARG A 1 1289 ? 48.540 -4.438 -34.267 1.00 115.84 1371 ARG A CA 1
ATOM 9905 C C . ARG A 1 1289 ? 47.425 -4.977 -33.383 1.00 115.84 1371 ARG A C 1
ATOM 9906 O O . ARG A 1 1289 ? 47.461 -6.144 -32.971 1.00 115.84 1371 ARG A O 1
ATOM 9914 N N . ASP A 1 1290 ? 46.416 -4.152 -33.101 1.00 112.02 1372 ASP A N 1
ATOM 9915 C CA . ASP A 1 1290 ? 45.291 -4.609 -32.294 1.00 112.02 1372 ASP A CA 1
ATOM 9916 C C . ASP A 1 1290 ? 44.524 -5.717 -33.002 1.00 112.02 1372 ASP A C 1
ATOM 9917 O O . ASP A 1 1290 ? 44.237 -6.762 -32.408 1.00 112.02 1372 ASP A O 1
ATOM 9922 N N . LEU A 1 1291 ? 44.190 -5.510 -34.281 1.00 114.38 1373 LEU A N 1
ATOM 9923 C CA . LEU A 1 1291 ? 43.449 -6.520 -35.030 1.00 114.38 1373 LEU A CA 1
ATOM 9924 C C . LEU A 1 1291 ? 44.257 -7.795 -35.232 1.00 114.38 1373 LEU A C 1
ATOM 9925 O O . LEU A 1 1291 ? 43.668 -8.867 -35.411 1.00 114.38 1373 LEU A O 1
ATOM 9930 N N . GLU A 1 1292 ? 45.589 -7.702 -35.217 1.00 117.38 1374 GLU A N 1
ATOM 9931 C CA . GLU A 1 1292 ? 46.409 -8.907 -35.282 1.00 117.38 1374 GLU A CA 1
ATOM 9932 C C . GLU A 1 1292 ? 46.276 -9.725 -34.006 1.00 117.38 1374 GLU A C 1
ATOM 9933 O O . GLU A 1 1292 ? 46.248 -10.960 -34.053 1.00 117.38 1374 GLU A O 1
ATOM 9939 N N . LEU A 1 1293 ? 46.188 -9.053 -32.857 1.00 111.73 1375 LEU A N 1
ATOM 9940 C CA . LEU A 1 1293 ? 45.883 -9.744 -31.611 1.00 111.73 1375 LEU A CA 1
ATOM 9941 C C . LEU A 1 1293 ? 44.444 -10.241 -31.571 1.00 111.73 1375 LEU A C 1
ATOM 9942 O O . LEU A 1 1293 ? 44.134 -11.143 -30.784 1.00 111.73 1375 LEU A O 1
ATOM 9947 N N . LEU A 1 1294 ? 43.562 -9.674 -32.399 1.00 112.46 1376 LEU A N 1
ATOM 9948 C CA . LEU A 1 1294 ? 42.183 -10.148 -32.456 1.00 112.46 1376 LEU A CA 1
ATOM 9949 C C . LEU A 1 1294 ? 42.087 -11.489 -33.174 1.00 112.46 1376 LEU A C 1
ATOM 9950 O O . LEU A 1 1294 ? 41.354 -12.383 -32.733 1.00 112.46 1376 LEU A O 1
ATOM 9955 N N . LYS A 1 1295 ? 42.815 -11.647 -34.283 1.00 115.74 1377 LYS A N 1
ATOM 9956 C CA . LYS A 1 1295 ? 42.773 -12.887 -35.048 1.00 115.74 1377 LYS A CA 1
ATOM 9957 C C . LYS A 1 1295 ? 43.667 -13.970 -34.460 1.00 115.74 1377 LYS A C 1
ATOM 9958 O O . LYS A 1 1295 ? 43.451 -15.153 -34.739 1.00 115.74 1377 LYS A O 1
ATOM 9964 N N . GLN A 1 1296 ? 44.656 -13.591 -33.651 1.00 117.07 1378 GLN A N 1
ATOM 9965 C CA . GLN A 1 1296 ? 45.535 -14.574 -33.029 1.00 117.07 1378 GLN A CA 1
ATOM 9966 C C . GLN A 1 1296 ? 44.854 -15.261 -31.851 1.00 117.07 1378 GLN A C 1
ATOM 9967 O O . GLN A 1 1296 ? 44.908 -16.488 -31.723 1.00 117.07 1378 GLN A O 1
ATOM 9973 N N . ALA A 1 1297 ? 44.205 -14.482 -30.985 1.00 114.93 1379 ALA A N 1
ATOM 9974 C CA . ALA A 1 1297 ? 43.501 -15.039 -29.837 1.00 114.93 1379 ALA A CA 1
ATOM 9975 C C . ALA A 1 1297 ? 42.190 -15.715 -30.211 1.00 114.93 1379 ALA A C 1
ATOM 9976 O O . ALA A 1 1297 ? 41.528 -16.273 -29.328 1.00 114.93 1379 ALA A O 1
ATOM 9978 N N . SER A 1 1298 ? 41.795 -15.671 -31.486 1.00 118.48 1380 SER A N 1
ATOM 9979 C CA . SER A 1 1298 ? 40.570 -16.342 -31.908 1.00 118.48 1380 SER A CA 1
ATOM 9980 C C . SER A 1 1298 ? 40.748 -17.854 -31.894 1.00 118.48 1380 SER A C 1
ATOM 9981 O O . SER A 1 1298 ? 39.974 -18.578 -31.260 1.00 118.48 1380 SER A O 1
ATOM 9984 N N . LYS A 1 1299 ? 41.770 -18.345 -32.584 1.00 118.65 1381 LYS A N 1
ATOM 9985 C CA . LYS A 1 1299 ? 41.982 -19.777 -32.722 1.00 118.65 1381 LYS A CA 1
ATOM 9986 C C . LYS A 1 1299 ? 43.352 -20.191 -32.200 1.00 118.65 1381 LYS A C 1
ATOM 9987 O O . LYS A 1 1299 ? 43.514 -21.289 -31.668 1.00 118.65 1381 LYS A O 1
#

Radius of gyration: 36.29 Å; Cα contacts (8 Å, |Δi|>4): 3824; chains: 1; bounding box: 96×94×88 Å

Secondary structure (DSSP, 8-state):
--STT-TTPEEE---EEEEEEEEE-TT-EEEE-S-EEEEEEEE-TT-EEEEP--SSS---EEEEESEEEE-TT-EEEES-SSS---S-EEEEE---TTSS---SSS-SSEEEE-TT-EEEEE------EEEBSS-B-GGGSSS--EEEEEE---SEEEEEE-TTT--EEEEEEE-TTT-TTHHHHHHHHHHTPPTT-EEEEEE-S--SSS--HHHHHHHHHHH--SSGGG--TT-EEEEEEETT-TTTT-EEEEE--BTTB-SS--EEEEEEE-TTS-EEEEEEEEEEETTEEEEEEEEEE-S-EEEEBSS--TT--TT-EEEE---SS-GGG-EEEEEEP-TT--TTEEEESSPP-S-B--SEETTEE-PPEEEE---SEEEEE---SS--TTSSTTT-SS--B-BEEEE-SS-SEEEEES-EEESB-BSSTT--TTEEEEEEE-STTTT-SS--EEES-EEES-SS-SEEEEEEES-EEES-EEEEEES-SEEE-SS---S-EEES-EEEEEE--SSSTTT--HHHHTT--TTSSTTPPPPTTTTS---EEEEESSSS-EEES-EEEEESSEEEEEEE-SS--GGGBTBPPSS-GGGSPP--EEEEEEEEESSEEEEEEEEE--S---SS--PPTT-EES------BGGG-TTSPB-PEEEEEEEEES-SSEEEEE-SSSEEEES-EEES-SEEEEE---SSS-SSSS--EEEES-EEESS-S----S-SS---EEE-SSS--EEE-SSSTT---EEEEE-BS-EEEES-EEE-B---SS---EEEEE-TT--S-B-TT-EEES-EE-TTB--SB----SBTTTBTS-SHHHHT-EEEESSSSSSS-SSEEEEETT-TTS--TT-EEETTTTEEEE-S-EEEEEEEE-S--S--EEEEETTEEEEEEEE--S-SSSS--EE--EEESS-EEEEEESSSPPSEEEEEEESPPTT-EEEEEEE--SS-EEEEEEEEE-TTT--EEEEEE-EE-S-HHHHHHTSSSSEEEEETTTTEEEEEEE--S---TT-SSBTTBEEEEEEEEE----S---THHHHTTTT------SS-------S--TT-S-S-S-B-S-TTS-EEEEEEEE--HHHHHHTPPEEEEESS-EEEE-SSEEEEEEEESS-SS-EEEEEEEEESGGGGGHHHIIIIISPSS-EEEEEEES-----TTTTTTTTTT-SS-----TT--EEEEEE-SS---S--EEEE--TTT--EEEEEEEE-S-TTTT----S----HHHHHHHHTT-

Organism: Homo sapiens (NCBI:txid9606)

B-factor: mean 113.98, std 11.61, range [90.59, 143.98]

InterPro domains:
  IPR011050 Pectin lyase fold/virulence factor [SSF51126] (420-962)
  IPR019316 G8 domain [PF10162] (128-244)
  IPR019316 G8 domain [PS51484] (121-245)
  IPR019316 G8 domain [SM01225] (121-245)
  IPR039473 Cell surface hyaluronidase, PANDER-like domain [cd13938] (220-387)
  IPR039477 ILEI/PANDER domain [PF15711] (265-354)
  IPR039477 ILEI/PANDER domain [PF15711] (1244-1329)
  IPR052252 Cell surface hyaluronidase CEMIP/CEMIP2 [PTHR15535] (85-1356)
  IPR055400 CEMIP, domain X [PF24605] (993-1174)
  IPR055401 CEMIP, beta-helix domain [PF24606] (515-729)

Solvent-accessible surface area: 48766 Å² total; per-residue (Å²): 148,23,20,18,135,37,128,171,11,130,100,33,101,22,28,128,66,61,82,83,119,15,76,0,117,141,43,26,56,20,56,1,34,38,72,2,14,1,44,3,0,20,0,41,75,39,0,28,0,0,0,0,22,43,196,108,27,61,83,105,0,54,2,65,0,26,32,0,17,0,31,79,39,0,12,0,36,0,4,22,70,161,28,31,1,100,2,100,0,15,1,13,0,18,8,62,41,98,93,72,159,73,61,119,65,4,6,11,2,0,0,0,0,42,49,18,0,16,1,19,3,0,0,19,146,21,38,9,21,10,10,0,28,48,36,14,61,21,16,8,1,40,125,18,62,53,98,50,87,101,76,103,4,67,0,1,2,2,13,2,1,18,15,9,34,1,85,40,66,82,54,65,99,0,8,0,22,86,124,154,102,32,0,122,96,3,56,93,33,2,134,153,24,35,42,21,22,0,1,0,4,0,0,1,13,2,0,28,130,5,25,54,94,30,0,20,92,25,1,56,114,29,0,10,5,130,78,2,90,58,27,24,144,64,31,1,4,0,0,0,0,25,1,75,25,40,66,124,15,19,67,38,37,62,105,87,79,113,149,113,37,9,68,28,99,1,88,0,82,64,93,22,98,0,21,58,21,12,31,0,1,0,11,0,8,1,6,3,79,149,26,63,1,30,0,0,2,112,2,71,26,29,73,14,6,44,3,24,3,32,60,63,5,82,36,18,104,75,59,11,60,0,1,0,0,0,1,1,8,13,8,75,0,18,23,65,3,34,5,44,94,30,122,88,32,60,111,46,50,16,11,0,134,65,86,2,135,32,25,0,13,2,45,9,8,10,3,0,0,0,9,0,2,0,0,0,2,17,4,13,2,9,2,50,4,72,45,79,153,64,28,32,61,162,12,51,42,127,51,11,120,80,3,0,10,0,0,0,5,6,0,44,116,115,15,69,22,0,15,4,0,16,2,17,1,56,50,0,0,0,16,81,93,13,19,0,0,0,2,0,20,59,4,17,45,0,13,135,121,39,68,30,244,123,39,0,33,0,18,0,1,0,1,6,41,4,15,0,0,0,1,0,7,11,7,0,32,8,4,45,7,55,21,1,1,0,10,22,0,5,0,0,0,6,3,5,18,1,2,60,0,52,72,5,11,8,10,46,0,1,0,2,18,0,40,14,0,7,21,22,5,0,0,6,42,86,67,12,2,47,74,34,97,136,133,17,95,62,141,55,102,10,72,25,63,86,8,0,38,0,0,0,0,0,5,0,0,3,2,43,0,12,0,0,9,1,0,0,1,0,1,50,0,0,0,0,0,2,0,4,4,139,80,20,1,33,123,25,64,68,158,155,56,176,42,85,8,26,2,14,32,24,18,29,3,9,6,0,4,0,0,2,0,70,41,0,0,0,12,6,1,34,5,10,5,30,74,105,38,46,83,107,41,39,62,13,55,23,0,1,29,73,74,6,66,5,70,1,11,68,98,7,41,69,161,77,92,109,51,52,4,79,1,14,43,0,3,0,0,0,0,14,21,14,0,2,35,1,14,0,0,13,1,50,1,52,24,0,0,2,0,1,4,0,6,2,0,0,0,0,0,32,9,37,47,16,24,9,80,1,0,28,0,47,0,17,30,0,8,0,2,2,14,2,53,0,61,11,56,131,20,18,121,16,166,60,50,16,70,0,9,49,69,130,97,104,5,1,2,3,65,77,141,37,3,4,4,4,0,0,0,3,14,0,0,4,3,58,0,13,67,0,13,0,72,39,4,33,36,13,141,68,4,90,1,1,0,0,0,12,36,36,114,4,24,109,2,3,0,1,62,0,31,1,9,48,3,85,38,16,130,85,14,45,9,28,1,2,12,1,81,114,29,100,58,19,78,98,7,89,73,10,1,12,23,4,6,4,0,23,0,68,41,7,22,6,13,9,18,144,50,0,25,1,1,14,61,80,5,67,2,10,29,6,86,43,26,52,104,30,86,129,32,23,0,1,7,4,2,5,61,9,0,1,10,0,2,37,0,133,90,23,114,121,10,3,0,10,8,0,2,2,13,37,33,102,46,60,14,61,1,130,6,26,39,85,209,44,56,99,0,16,0,12,2,3,2,5,4,60,17,11,4,0,15,0,5,70,5,53,7,1,123,34,0,23,5,15,8,0,1,7,55,85,85,19,58,4,17,14,1,5,2,6,20,63,127,23,74,35,95,2,21,0,0,10,38,40,90,150,108,63,51,48,33,123,97,50,114,13,109,90,17,163,36,8,111,26,0,89,181,58,41,77,84,33,31,16,32,42,13,66,68,6,0,0,0,0,0,9,1,32,3,91,20,101,25,129,57,68,16,1,3,10,63,84,3,5,6,32,1,52,0,68,12,62,17,123,36,179,104,114,8,61,7,53,96,120,0,27,116,114,18,92,106,176,34,56,40,81,79,198,52,61,77,102,87,127,62,122,56,180,40,17,4,27,186,51,76,21,1,8,19,12,43,42,43,32,19,5,21,0,73,3,60,3,12,46,136,56,47,60,138,170,32,44,26,0,16,0,14,0,55,68,53,97,34,72,12,133,58,45,0,1,0,0,0,0,0,30,0,31,27,65,107,43,155,40,56,72,92,40,52,19,62,93,90,50,18,82,153,1,57,122,42,16,125,109,29,15,46,114,91,6,0,0,0,7,1,1,16,34,92,4,128,148,20,105,8,17,131,41,10,34,86,13,14,8,55,54,56,3,31,19,95,69,76,7,10,6,3,4,1,0,2,21,31,159,61,101,10,39,27,13,56,31,38,56,20,79,30,43,125,10,34,39,90,45,25,21,23,0,17,4,93,32,76,66,8,47,14,113,184,103,115,131,95,179,81,108,5,68,64,15,27,149,120,32,68,191

Nearest PDB structures (foldseek):
  8c6i-assembly1_A  TM=1.001E+00  e=0.000E+00  Homo sapiens
  4r23-assembly2_B  TM=7.443E-01  e=9.169E+00  Lancefieldella parvula DSM 20469
  3ggn-assembly2_A  TM=3.721E-01  e=2.930E+00  Deinococcus radiodurans R1 = ATCC 13939 = DSM 20539
  3p98-assembly2_B  TM=4.482E-01  e=4.109E+00  Morganella morganii
  3ggn-assembly3_B  TM=3.661E-01  e=7.744E+00  Deinococcus radiodurans R1 = ATCC 13939 = DSM 20539